Protein 2NOJ (pdb70)

GO terms:
  GO:0005576 extracellular region (C, IDA)
  GO:0042113 B cell activation (P, IDA)
  GO:0006956 complement activation (P, IDA)
  GO:0048018 receptor ligand activity (F, IDA)
  GO:0005515 protein binding (F, IPI)
  GO:0001934 positive regulation of protein phosphorylation (P, IDA)
  GO:0008009 chemokine activity (F, IDA)
  GO:0031715 C5L2 anaphylatoxin chemotactic receptor binding (F, IDA)
  GO:0045745 positive regulation of G protein-coupled receptor signaling pathway (P, IDA)
  GO:0010828 positive regulation of D-glucose transmembrane transport (P, IDA)
  GO:0010866 regulation of triglyceride biosynthetic process (P, IDA)
  GO:0010884 positive regulation of lipid storage (P, IDA)
  GO:0160257 complement activation, GZMK pathway (P, IDA)
  GO:0030595 leukocyte chemotaxis (P, IDA)
  GO:0005576 extracellular region (C, EXP)
  GO:0009986 cell surface (C, EXP)
  GO:0005102 signaling receptor binding (F, TAS)
  GO:0006955 immune response (P, TAS)
  GO:0007165 signal transduction (P, TAS)
  GO:0007186 G protein-coupled receptor signaling pathway (P, TAS)

InterPro domains:
  IPR000020 Anaphylatoxin/fibulin [PF01821] (693-728)
  IPR000020 Anaphylatoxin/fibulin [PS01177] (693-728)
  IPR000020 Anaphylatoxin/fibulin [PS01178] (693-728)
  IPR000020 Anaphylatoxin/fibulin [SM00104] (693-728)
  IPR000020 Anaphylatoxin/fibulin [cd00017] (678-747)
  IPR001134 Netrin domain [PS50189] (1518-1661)
  IPR001599 Alpha-2-macroglobulin [PF00207] (770-866)
  IPR001599 Alpha-2-macroglobulin [SM01360] (770-866)
  IPR001840 Anaphylatoxin, complement system domain [PR00004] (689-698)
  IPR001840 Anaphylatoxin, complement system domain [PR00004] (706-717)
  IPR001840 Anaphylatoxin, complement system domain [PR00004] (719-730)
  IPR002890 Macroglobulin domain [PF01835] (130-224)
  IPR008930 Terpenoid cyclases/protein prenyltransferase alpha-alpha toroid [SSF48239] (998-1284)
  IPR008993 Tissue inhibitor of metalloproteinases-like, OB-fold [G3DSA:2.40.50.120] (1514-1662)
  IPR008993 Tissue inhibitor of metalloproteinases-like, OB-fold [SSF50242] (1512-1661)
  IPR009048 Alpha-macroglobulin, receptor-binding [PF07677] (1397-1494)
  IPR009048 Alpha-macroglobulin, receptor-binding [SM01361] (1398-1493)
  IPR011625 Alpha-2-macroglobulin, bait region domain [PF07703] (456-605)
  IPR011625 Alpha-2-macroglobulin, bait region domain [SM01359] (456-605)
  IPR011626 Alpha-macroglobulin-like, TED domain [PF07678] (996-1282)

Foldseek 3Di:
DVLQFQADAFQVSRVLNLLSLLLVLLLCVLLVCCVVVPVPCLVVSLVSNVVSLVNNVVQQEPQLAGARHNPADGWLLSLLVVLQSLLSCVVRDDDDLCSNLSSLQCQQVPQQPPQLFGDTPGDHPQLLLRAPCSVPPPNRLQSSLSSLVSLLSCCVSCVPPHDCSVVSNVSNLVVCVVCLVVDLQLQSLLSVLLSNLSPPPSVVVNQVCAVVRQWNQDPDDRLNRLLSLLSNLNSCLSVPCCVSNVRNLVVNVVHPTSNSRSSNRNSVSVSSVSNSD/DVLLVQLVVLLVCCLVQQAPVSLVSNVVSLVVPPPPPDPSSVVSVVSSVVSVVVHDHD/DVLLFQADAFQPSRLLRLQSLLLVLLQCVLVVCCVVVPVVCLVVSLVSNVVSQVRNVQQQEPQLFGARHNPADGWLLSLLVVLLSVLSCVVRDPDDLCSNLSSLQCQQVPQQPPQQWGDTDGDHPQLLQPACCSPPPPVRLQSSLSSLVSLVSCCVVCVPVHDCSVVNNVSNLCVNLVCLVPDDALQSNLSNQLSDDPSVVVVQVCAPVLAWNDDVDDLRRLLSRLSNLQNCVVVVPVPSNVRNLVSNPPPSPTSNNRNSNRNSVRNSVCSSRPD/DVLLVQLVVLLVVCLVQFAPVSLVSNVVSLVPPPDPPDPSSVVSVVSSVVSVPPHDHD/DLPLPPLQFQADAFLPSSVVNLLSLLLSLLLCVLLVCCVSVPVVCLVVSLVSNVVSLVRNVQQQEPQLAGARHNPADGWLLSLLVVLQSVLSCVVRDDDDLCSNVSSLQCQFPPADDQLHDTDHHHPQLLQRAPCVDVNLLQSLLSSLVSLVSSCVSCVVVDPRSPVSLVSSLVSCVVCVVVDDQLLSLLSNLLSVVSVCVSVVCAPVLWNDDDDDVLNRLLSVLSNLNNPVVPVVSNPSNVCVNVVVVDCFDDTSNSRNNNRSSVSVSSCSNRPD/DVLLVQLVVLLVVCLVQQAPVSLVSNVVSLVPPPPPPPVSSVVSVVSSVVSVVPHDHD/DLPQPVQLFQADAFLPSRVLRLLSLLLVLLLCVLVVCCVVPPVVCLVVSLVSNVVSQVNNVVQQEPQLAGARHNVAPGWLLSLLVCLQSLLSCVVRDPDDLCSNLSSLQSQVVPQQDQQLFGDTPHDHPQLLQSAPCVDPPPNRLVSLLSSLVSLVSCCVPCVVPRDCSVVSLCSSLVNNQVCLVPDDALLSNLSNLLSLPVRCDDVNVVCNVVCCPVQRDDPDDPLRSLLSLLSNLNNCLNPHPVNVVSLVVNVVVPDSFDDRSNSRSSSRNSVRNSSNSVSD/DVLLVVLVVLLVVCVVQQAPVSLVSNVVSLVPPPPPPDVSSVVSVVSSVVSVVPHDHD

Radius of gyration: 40.77 Å; Cα contacts (8 Å, |Δi|>4): 2241; chains: 8; bounding box: 84×132×70 Å

Nearest PDB structures (foldseek):
  2noj-assembly1_B  TM=1.011E+00  e=9.515E-08  Staphylococcus aureus subsp. aureus Mu50
  2gom-assembly1_B  TM=9.311E-01  e=4.991E-04  Staphylococcus aureus subsp. aureus Mu50
  3d5r-assembly2_D  TM=9.246E-01  e=8.230E-04  Staphylococcus aureus subsp. aureus str. Newman
  3d5s-assembly2_D  TM=9.269E-01  e=1.125E-03  Staphylococcus aureus subsp. aureus str. Newman
  2gox-assembly2_D  TM=9.244E-01  e=1.538E-03  Staphylococcus aureus subsp. aureus Mu50

Organism: Homo sapiens (NCBI:txid9606)

Solvent-accessible surface area: 55861 Å² total; per-residue (Å²): 93,142,22,56,65,59,1,66,45,18,0,1,96,0,0,40,9,1,0,15,0,0,0,7,1,14,58,14,11,50,30,144,31,6,84,94,41,10,63,125,86,13,61,41,2,4,53,41,1,42,100,0,22,83,44,0,57,70,38,70,19,140,55,14,0,1,1,3,105,79,194,76,54,39,1,1,7,0,0,0,0,1,0,11,0,0,8,24,0,2,15,0,13,42,4,40,1,94,4,1,9,19,1,0,39,14,0,14,152,104,32,31,87,141,77,1,4,1,65,48,107,10,66,6,94,42,58,27,0,14,6,1,20,116,37,77,77,49,48,66,14,4,18,0,0,6,0,10,18,0,0,54,46,0,31,66,5,0,62,89,72,13,143,52,7,73,45,5,55,87,46,0,21,71,37,2,90,81,53,18,92,112,6,115,34,7,18,3,8,0,0,6,16,29,3,40,35,55,121,81,90,45,112,64,58,25,56,96,28,21,60,93,47,41,7,8,38,34,108,55,60,61,45,61,12,23,3,0,0,0,1,0,0,0,5,21,13,84,62,95,44,32,49,38,1,68,13,10,10,54,50,6,100,84,115,105,192,27,35,7,2,14,18,2,3,18,51,29,0,16,0,70,60,85,61,42,69,127,81,75,23,88,77,0,72,66,1,9,62,39,0,99,85,70,101,35,18,72,25,0,50,133,0,3,84,8,1,7,32,5,38,138,45,164,26,159,80,19,58,100,10,31,149,52,0,78,69,9,19,68,182,49,71,12,82,86,142,14,61,54,65,0,66,52,24,0,2,39,0,0,52,8,0,0,6,0,0,1,6,0,32,40,14,11,55,24,138,37,8,88,101,63,15,72,134,26,11,64,40,0,3,49,35,0,112,87,0,19,79,48,0,61,68,34,83,20,137,57,15,0,1,1,2,107,87,108,86,57,34,3,0,4,0,0,0,0,0,0,7,0,1,8,19,0,2,18,0,8,32,7,38,14,53,6,2,12,18,1,0,38,23,0,15,80,103,31,34,15,149,82,1,10,0,86,48,95,10,73,7,95,69,80,48,0,14,8,1,20,42,28,104,55,38,52,82,13,2,20,0,0,11,0,11,11,0,0,58,49,0,30,86,24,0,52,101,73,12,136,41,4,76,44,5,56,88,46,0,26,80,41,7,122,78,50,24,88,117,34,97,44,8,6,0,7,0,6,5,24,50,42,106,56,114,23,36,65,43,20,96,83,47,12,64,103,38,34,9,3,47,46,140,64,95,33,67,22,39,4,0,0,0,5,0,0,2,8,7,37,130,60,183,40,78,87,22,10,89,43,3,40,60,110,18,64,180,132,51,92,176,23,30,10,3,9,15,4,0,23,51,37,0,26,0,76,14,75,49,96,78,170,135,76,104,26,94,85,0,114,62,18,8,54,48,0,105,66,73,115,35,18,69,20,0,29,141,0,1,84,11,0,6,49,5,72,141,51,164,22,162,80,18,56,107,16,29,148,51,0,54,66,15,20,66,182,53,80,12,76,19,97,207,11,84,78,2,57,54,76,2,62,51,23,0,2,89,0,0,49,9,0,0,14,0,0,3,2,0,23,30,0,7,37,20,138,46,12,92,62,43,30,72,88,43,10,47,42,2,4,88,36,0,91,80,0,24,77,51,0,56,69,39,83,18,134,51,9,0,0,0,4,103,84,105,74,55,36,0,0,6,0,0,0,0,2,0,1,0,0,6,21,0,0,19,1,10,37,3,40,4,116,0,2,6,6,1,0,111,18,0,16,85,111,44,36,52,138,122,17,43,31,101,11,79,5,94,46,53,20,0,14,25,9,28,140,113,74,122,79,14,7,6,4,0,1,0,11,6,0,1,66,54,0,28,85,8,0,46,94,61,8,65,38,12,24,24,8,47,41,47,4,16,98,52,8,59,77,56,13,75,73,11,157,42,10,23,4,4,3,0,5,38,58,44,84,126,49,48,65,45,25,74,79,44,25,66,116,26,32,17,49,50,116,66,75,72,46,36,33,32,2,2,14,6,1,2,6,5,39,29,49,118,38,38,87,86,3,82,66,8,44,60,41,36,100,82,55,89,84,31,6,30,65,178,19,4,9,3,2,3,1,0,18,15,7,1,22,0,77,7,103,73,67,40,131,124,70,89,13,88,65,0,61,62,21,5,60,48,0,93,77,67,112,31,16,78,26,0,46,56,0,0,80,18,1,3,37,3,48,135,32,141,20,159,64,22,105,99,14,29,155,40,0,56,67,9,15,62,176,53,72,14,87,49,104,76,6,69,86,0,64,57,79,1,68,45,20,0,1,84,0,0,56,7,0,0,13,0,0,0,1,0,18,21,1,8,49,17,139,45,10,81,79,37,15,63,148,101,13,46,35,0,9,88,32,0,33,67,0,28,82,57,0,48,83,26,80,16,136,54,14,0,0,1,3,116,97,102,74,54,40,3,0,5,0,0,0,0,1,0,0,0,1,9,15,0,4,28,2,13,38,5,38,7,114,6,2,17,20,0,0,35,27,0,16,129,106,32,33,26,109,74,0,5,3,99,49,100,8,78,5,97,48,54,30,0,15,7,1,21,118,26,74,52,26,43,78,16,2,13,1,1,5,0,9,10,0,1,55,41,1,27,78,24,0,59,114,53,9,143,56,10,71,49,7,24,68,39,3,15,80,52,10,31,86,43,14,110,120,33,70,13,14,12,0,8,0,2,5,2,22,18,84,74,84,47,40,53,55,95,38,34,67,24,22,96,89,48,18,63,124,43,9,36,40,116,62,58,71,52,60,29,27,1,0,13,6,0,0,4,8,8,12,17,58,95,58,120,73,6,91,87,10,37,52,38,17,83,87,62,82,54,40,8,30,62,178,19,8,8,2,4,2,0,0,3,11,16,3,18,0,75,10,99,74,57,86,125,74,105,10,96,63,0,68,62,23,10,60,46,0,46,72,67,108,34,18,68,25,3,34,145,0,2,88,17,0,4,49,2,61,127,45,154,17,171,60,16,57,109,15,26,155,68,1,74,61,16,6,59,178,58,85,14,77

Structure (mmCIF, N/CA/C/O backbone):
data_2NOJ
#
_entry.id   2NOJ
#
_cell.length_a   67.894
_cell.length_b   91.025
_cell.length_c   122.595
_cell.angle_alpha   90.00
_cell.angle_beta   89.93
_cell.angle_gamma   90.00
#
_symmetry.space_group_name_H-M   'P 1 21 1'
#
loop_
_entity.id
_entity.type
_entity.pdbx_description
1 polymer 'Complement C3'
2 polymer 'Efb homologous protein'
3 water water
#
loop_
_atom_site.group_PDB
_atom_site.id
_atom_site.type_symbol
_atom_site.label_atom_id
_atom_site.label_alt_id
_atom_site.label_comp_id
_atom_site.label_asym_id
_atom_site.label_entity_id
_atom_site.label_seq_id
_atom_site.pdbx_PDB_ins_code
_atom_site.Cartn_x
_atom_site.Cartn_y
_atom_site.Cartn_z
_atom_site.occupancy
_atom_site.B_iso_or_equiv
_atom_site.auth_seq_id
_atom_site.auth_comp_id
_atom_site.auth_asym_id
_atom_site.auth_atom_id
_atom_site.pdbx_PDB_model_num
ATOM 1 N N . LYS A 1 11 ? 16.993 11.122 54.767 1.00 59.53 1001 LYS A N 1
ATOM 2 C CA . LYS A 1 11 ? 17.171 11.605 56.167 1.00 60.06 1001 LYS A CA 1
ATOM 3 C C . LYS A 1 11 ? 17.029 10.433 57.139 1.00 59.90 1001 LYS A C 1
ATOM 4 O O . LYS A 1 11 ? 17.064 10.590 58.361 1.00 60.99 1001 LYS A O 1
ATOM 6 N N . HIS A 1 12 ? 16.862 9.250 56.577 1.00 59.51 1002 HIS A N 1
ATOM 7 C CA . HIS A 1 12 ? 16.721 8.043 57.368 1.00 58.53 1002 HIS A CA 1
ATOM 8 C C . HIS A 1 12 ? 17.965 7.199 57.151 1.00 56.20 1002 HIS A C 1
ATOM 9 O O . HIS A 1 12 ? 18.234 6.283 57.926 1.00 57.28 1002 HIS A O 1
ATOM 16 N N . LEU A 1 13 ? 18.721 7.527 56.098 1.00 54.48 1003 LEU A N 1
ATOM 17 C CA . LEU A 1 13 ? 19.937 6.804 55.729 1.00 51.92 1003 LEU A CA 1
ATOM 18 C C . LEU A 1 13 ? 21.160 7.053 56.620 1.00 50.66 1003 LEU A C 1
ATOM 19 O O . LEU A 1 13 ? 22.225 6.476 56.407 1.00 49.58 1003 LEU A O 1
ATOM 24 N N . ILE A 1 14 ? 20.995 7.913 57.618 1.00 50.47 1004 ILE A N 1
ATOM 25 C CA . ILE A 1 14 ? 22.054 8.227 58.575 1.00 48.25 1004 ILE A CA 1
ATOM 26 C C . ILE A 1 14 ? 21.854 7.315 59.788 1.00 47.66 1004 ILE A C 1
ATOM 27 O O . ILE A 1 14 ? 21.144 7.659 60.739 1.00 47.82 1004 ILE A O 1
ATOM 32 N N . VAL A 1 15 ? 22.481 6.145 59.730 1.00 46.34 1005 VAL A N 1
ATOM 33 C CA . VAL A 1 15 ? 22.392 5.142 60.780 1.00 44.35 1005 VAL A CA 1
ATOM 34 C C . VAL A 1 15 ? 23.740 5.001 61.450 1.00 42.29 1005 VAL A C 1
ATOM 35 O O . VAL A 1 15 ? 24.763 4.959 60.778 1.00 42.69 1005 VAL A O 1
ATOM 39 N N . THR A 1 16 ? 23.735 4.927 62.778 1.00 41.45 1006 THR A N 1
ATOM 40 C CA . THR A 1 16 ? 24.964 4.778 63.558 1.00 39.47 1006 THR A CA 1
ATOM 41 C C . THR A 1 16 ? 25.442 3.315 63.549 1.00 37.93 1006 THR A C 1
ATOM 42 O O . THR A 1 16 ? 24.824 2.437 64.170 1.00 37.95 1006 THR A O 1
ATOM 44 N N . PRO A 1 17 ? 26.564 3.048 62.857 1.00 36.69 1007 PRO A N 1
ATOM 45 C CA . PRO A 1 17 ? 27.200 1.738 62.702 1.00 35.43 1007 PRO A CA 1
ATOM 46 C C . PRO A 1 17 ? 27.612 1.069 64.002 1.00 34.90 1007 PRO A C 1
ATOM 47 O O . PRO A 1 17 ? 28.096 1.719 64.925 1.00 37.10 1007 PRO A O 1
ATOM 51 N N . SER A 1 18 ? 27.424 -0.241 64.060 1.00 34.58 1008 SER A N 1
ATOM 52 C CA . SER A 1 18 ? 27.790 -1.008 65.241 1.00 34.67 1008 SER A CA 1
ATOM 53 C C . SER A 1 18 ? 27.668 -2.501 64.936 1.00 33.19 1008 SER A C 1
ATOM 54 O O . SER A 1 18 ? 27.204 -2.881 63.859 1.00 34.97 1008 SER A O 1
ATOM 57 N N . GLY A 1 19 ? 28.078 -3.343 65.879 1.00 31.71 1009 GLY A N 1
ATOM 58 C CA . GLY A 1 19 ? 27.979 -4.771 65.668 1.00 28.68 1009 GLY A CA 1
ATOM 59 C C . GLY A 1 19 ? 29.257 -5.374 65.142 1.00 29.12 1009 GLY A C 1
ATOM 60 O O . GLY A 1 19 ? 30.308 -4.733 65.126 1.00 29.23 1009 GLY A O 1
ATOM 61 N N . ALA A 1 20 ? 29.178 -6.618 64.700 1.00 29.88 1010 ALA A N 1
ATOM 62 C CA . ALA A 1 20 ? 30.363 -7.292 64.193 1.00 29.93 1010 ALA A CA 1
ATOM 63 C C . ALA A 1 20 ? 30.673 -6.926 62.736 1.00 29.08 1010 ALA A C 1
ATOM 64 O O . ALA A 1 20 ? 30.029 -6.056 62.155 1.00 29.08 1010 ALA A O 1
ATOM 66 N N . GLY A 1 21 ? 31.669 -7.603 62.170 1.00 29.95 1011 GLY A N 1
ATOM 67 C CA . GLY A 1 21 ? 32.107 -7.365 60.799 1.00 28.97 1011 GLY A CA 1
ATOM 68 C C . GLY A 1 21 ? 31.055 -7.103 59.744 1.00 28.18 1011 GLY A C 1
ATOM 69 O O . GLY A 1 21 ? 31.225 -6.208 58.934 1.00 28.15 1011 GLY A O 1
ATOM 70 N N . GLU A 1 22 ? 29.978 -7.879 59.741 1.00 30.12 1012 GLU A N 1
ATOM 71 C CA . GLU A 1 22 ? 28.899 -7.692 58.767 1.00 31.71 1012 GLU A CA 1
ATOM 72 C C . GLU A 1 22 ? 27.917 -6.629 59.237 1.00 28.99 1012 GLU A C 1
ATOM 73 O O . GLU A 1 22 ? 27.689 -5.631 58.558 1.00 25.66 1012 GLU A O 1
ATOM 79 N N . GLN A 1 23 ? 27.348 -6.847 60.416 1.00 28.52 1013 GLN A N 1
ATOM 80 C CA . GLN A 1 23 ? 26.362 -5.917 60.959 1.00 32.33 1013 GLN A CA 1
ATOM 81 C C . GLN A 1 23 ? 26.807 -4.468 61.071 1.00 31.98 1013 GLN A C 1
ATOM 82 O O . GLN A 1 23 ? 25.965 -3.579 61.157 1.00 32.71 1013 GLN A O 1
ATOM 88 N N . ASN A 1 24 ? 28.116 -4.232 61.059 1.00 28.89 1014 ASN A N 1
ATOM 89 C CA . ASN A 1 24 ? 28.661 -2.884 61.153 1.00 27.11 1014 ASN A CA 1
ATOM 90 C C . ASN A 1 24 ? 28.556 -2.244 59.772 1.00 26.83 1014 ASN A C 1
ATOM 91 O O . ASN A 1 24 ? 28.340 -1.033 59.650 1.00 25.93 1014 ASN A O 1
ATOM 96 N N . MET A 1 25 ? 28.702 -3.063 58.733 1.00 25.20 1015 MET A N 1
ATOM 97 C CA . MET A 1 25 ? 28.614 -2.565 57.366 1.00 24.40 1015 MET A CA 1
ATOM 98 C C . MET A 1 25 ? 27.165 -2.267 56.988 1.00 27.04 1015 MET A C 1
ATOM 99 O O . MET A 1 25 ? 26.893 -1.347 56.220 1.00 27.43 1015 MET A O 1
ATOM 104 N N . ILE A 1 26 ? 26.224 -3.027 57.546 1.00 30.11 1016 ILE A N 1
ATOM 105 C CA . ILE A 1 26 ? 24.812 -2.798 57.247 1.00 31.96 1016 ILE A CA 1
ATOM 106 C C . ILE A 1 26 ? 24.386 -1.398 57.690 1.00 33.76 1016 ILE A C 1
ATOM 107 O O . ILE A 1 26 ? 23.538 -0.760 57.056 1.00 34.88 1016 ILE A O 1
ATOM 112 N N . GLY A 1 27 ? 24.962 -0.921 58.787 1.00 33.38 1017 GLY A N 1
ATOM 113 C CA . GLY A 1 27 ? 24.596 0.394 59.274 1.00 35.27 1017 GLY A CA 1
ATOM 114 C C . GLY A 1 27 ? 25.479 1.481 58.695 1.00 35.39 1017 GLY A C 1
ATOM 115 O O . GLY A 1 27 ? 25.152 2.685 58.734 1.00 35.98 1017 GLY A O 1
ATOM 116 N N . MET A 1 28 ? 26.611 1.051 58.156 1.00 32.38 1018 MET A N 1
ATOM 117 C CA . MET A 1 28 ? 27.556 1.971 57.575 1.00 30.10 1018 MET A CA 1
ATOM 118 C C . MET A 1 28 ? 27.169 2.335 56.156 1.00 28.78 1018 MET A C 1
ATOM 119 O O . MET A 1 28 ? 27.278 3.499 55.753 1.00 27.27 1018 MET A O 1
ATOM 124 N N . THR A 1 29 ? 26.701 1.330 55.415 1.00 27.99 1019 THR A N 1
ATOM 125 C CA . THR A 1 29 ? 26.302 1.479 54.016 1.00 27.83 1019 THR A CA 1
ATOM 126 C C . THR A 1 29 ? 25.362 2.650 53.737 1.00 27.44 1019 THR A C 1
ATOM 127 O O . THR A 1 29 ? 25.692 3.538 52.958 1.00 26.59 1019 THR A O 1
ATOM 131 N N . PRO A 1 30 ? 24.171 2.664 54.359 1.00 26.58 1020 PRO A N 1
ATOM 132 C CA . PRO A 1 30 ? 23.266 3.784 54.094 1.00 28.75 1020 PRO A CA 1
ATOM 133 C C . PRO A 1 30 ? 23.926 5.125 54.330 1.00 28.56 1020 PRO A C 1
ATOM 134 O O . PRO A 1 30 ? 23.851 6.020 53.491 1.00 29.03 1020 PRO A O 1
ATOM 138 N N . THR A 1 31 ? 24.597 5.244 55.467 1.00 29.22 1021 THR A N 1
ATOM 139 C CA . THR A 1 31 ? 25.252 6.482 55.842 1.00 30.55 1021 THR A CA 1
ATOM 140 C C . THR A 1 31 ? 26.287 6.952 54.828 1.00 32.28 1021 THR A C 1
ATOM 141 O O . THR A 1 31 ? 26.386 8.150 54.551 1.00 32.95 1021 THR A O 1
ATOM 145 N N . VAL A 1 32 ? 27.053 6.015 54.272 1.00 31.72 1022 VAL A N 1
ATOM 146 C CA . VAL A 1 32 ? 28.073 6.350 53.280 1.00 32.53 1022 VAL A CA 1
ATOM 147 C C . VAL A 1 32 ? 27.488 6.807 51.923 1.00 35.70 1022 VAL A C 1
ATOM 148 O O . VAL A 1 32 ? 27.970 7.786 51.313 1.00 35.77 1022 VAL A O 1
ATOM 152 N N . ILE A 1 33 ? 26.463 6.100 51.446 1.00 35.98 1023 ILE A N 1
ATOM 153 C CA . ILE A 1 33 ? 25.836 6.440 50.165 1.00 36.99 1023 ILE A CA 1
ATOM 154 C C . ILE A 1 33 ? 25.006 7.714 50.280 1.00 35.38 1023 ILE A C 1
ATOM 155 O O . ILE A 1 33 ? 24.999 8.549 49.368 1.00 34.40 1023 ILE A O 1
ATOM 160 N N . ALA A 1 34 ? 24.335 7.868 51.417 1.00 33.59 1024 ALA A N 1
ATOM 161 C CA . ALA A 1 34 ? 23.559 9.071 51.674 1.00 33.29 1024 ALA A CA 1
ATOM 162 C C . ALA A 1 34 ? 24.496 10.250 51.349 1.00 33.34 1024 ALA A C 1
ATOM 163 O O . ALA A 1 34 ? 24.291 10.989 50.373 1.00 31.70 1024 ALA A O 1
ATOM 165 N N . VAL A 1 35 ? 25.544 10.395 52.158 1.00 32.34 1025 VAL A N 1
ATOM 166 C CA . VAL A 1 35 ? 26.535 11.457 51.953 1.00 32.14 1025 VAL A CA 1
ATOM 167 C C . VAL A 1 35 ? 27.060 11.463 50.497 1.00 32.49 1025 VAL A C 1
ATOM 168 O O . VAL A 1 35 ? 27.209 12.521 49.871 1.00 32.29 1025 VAL A O 1
ATOM 172 N N . HIS A 1 36 ? 27.339 10.287 49.958 1.00 32.52 1026 HIS A N 1
ATOM 173 C CA . HIS A 1 36 ? 27.833 10.198 48.588 1.00 36.43 1026 HIS A CA 1
ATOM 174 C C . HIS A 1 36 ? 26.932 10.970 47.618 1.00 38.30 1026 HIS A C 1
ATOM 175 O O . HIS A 1 36 ? 27.382 11.854 46.882 1.00 36.18 1026 HIS A O 1
ATOM 182 N N . TYR A 1 37 ? 25.659 10.591 47.616 1.00 40.29 1027 TYR A N 1
ATOM 183 C CA . TYR A 1 37 ? 24.637 11.203 46.777 1.00 44.18 1027 TYR A CA 1
ATOM 184 C C . TYR A 1 37 ? 24.647 12.734 46.964 1.00 44.17 1027 TYR A C 1
ATOM 185 O O . TYR A 1 37 ? 24.883 13.486 46.014 1.00 43.40 1027 TYR A O 1
ATOM 194 N N . LEU A 1 38 ? 24.400 13.176 48.198 1.00 44.05 1028 LEU A N 1
ATOM 195 C CA . LEU A 1 38 ? 24.366 14.598 48.562 1.00 44.84 1028 LEU A CA 1
ATOM 196 C C . LEU A 1 38 ? 25.598 15.386 48.097 1.00 45.14 1028 LEU A C 1
ATOM 197 O O . LEU A 1 38 ? 25.545 16.602 47.896 1.00 42.93 1028 LEU A O 1
ATOM 202 N N . ASP A 1 39 ? 26.709 14.680 47.941 1.00 45.98 1029 ASP A N 1
ATOM 203 C CA . ASP A 1 39 ? 27.949 15.283 47.479 1.00 47.62 1029 ASP A CA 1
ATOM 204 C C . ASP A 1 39 ? 27.897 15.495 45.964 1.00 51.64 1029 ASP A C 1
ATOM 205 O O . ASP A 1 39 ? 28.191 16.590 45.476 1.00 51.99 1029 ASP A O 1
ATOM 210 N N . GLU A 1 40 ? 27.530 14.443 45.228 1.00 53.86 1030 GLU A N 1
ATOM 211 C CA . GLU A 1 40 ? 27.448 14.510 43.767 1.00 56.50 1030 GLU A CA 1
ATOM 212 C C . GLU A 1 40 ? 26.314 15.387 43.262 1.00 58.98 1030 GLU A C 1
ATOM 213 O O . GLU A 1 40 ? 26.501 16.170 42.333 1.00 59.88 1030 GLU A O 1
ATOM 219 N N . THR A 1 41 ? 25.139 15.247 43.863 1.00 58.71 1031 THR A N 1
ATOM 220 C CA . THR A 1 41 ? 24.001 16.041 43.452 1.00 60.36 1031 THR A CA 1
ATOM 221 C C . THR A 1 41 ? 24.010 17.372 44.190 1.00 61.08 1031 THR A C 1
ATOM 222 O O . THR A 1 41 ? 23.155 18.223 43.965 1.00 62.06 1031 THR A O 1
ATOM 226 N N . GLU A 1 42 ? 24.982 17.542 45.079 1.00 61.21 1032 GLU A N 1
ATOM 227 C CA . GLU A 1 42 ? 25.130 18.781 45.848 1.00 61.47 1032 GLU A CA 1
ATOM 228 C C . GLU A 1 42 ? 23.797 19.291 46.386 1.00 60.04 1032 GLU A C 1
ATOM 229 O O . GLU A 1 42 ? 23.364 20.381 46.031 1.00 59.14 1032 GLU A O 1
ATOM 235 N N . GLN A 1 43 ? 23.152 18.508 47.243 1.00 59.47 1033 GLN A N 1
ATOM 236 C CA . GLN A 1 43 ? 21.867 18.908 47.808 1.00 58.02 1033 GLN A CA 1
ATOM 237 C C . GLN A 1 43 ? 21.933 19.179 49.305 1.00 55.15 1033 GLN A C 1
ATOM 238 O O . GLN A 1 43 ? 20.909 19.423 49.932 1.00 55.78 1033 GLN A O 1
ATOM 240 N N . TRP A 1 44 ? 23.135 19.138 49.873 1.00 52.44 1034 TRP A N 1
ATOM 241 C CA . TRP A 1 44 ? 23.320 19.373 51.299 1.00 50.35 1034 TRP A CA 1
ATOM 242 C C . TRP A 1 44 ? 22.565 20.586 51.801 1.00 53.21 1034 TRP A C 1
ATOM 243 O O . TRP A 1 44 ? 22.099 20.615 52.940 1.00 52.99 1034 TRP A O 1
ATOM 254 N N . GLU A 1 45 ? 22.454 21.599 50.957 1.00 55.73 1035 GLU A N 1
ATOM 255 C CA . GLU A 1 45 ? 21.718 22.794 51.330 1.00 58.50 1035 GLU A CA 1
ATOM 256 C C . GLU A 1 45 ? 20.246 22.407 51.540 1.00 61.33 1035 GLU A C 1
ATOM 257 O O . GLU A 1 45 ? 19.592 22.888 52.456 1.00 61.18 1035 GLU A O 1
ATOM 259 N N . LYS A 1 46 ? 19.737 21.517 50.696 1.00 63.62 1036 LYS A N 1
ATOM 260 C CA . LYS A 1 46 ? 18.351 21.086 50.799 1.00 66.66 1036 LYS A CA 1
ATOM 261 C C . LYS A 1 46 ? 18.156 19.954 51.805 1.00 67.49 1036 LYS A C 1
ATOM 262 O O . LYS A 1 46 ? 17.056 19.770 52.340 1.00 69.02 1036 LYS A O 1
ATOM 264 N N . PHE A 1 47 ? 19.208 19.188 52.070 1.00 65.88 1037 PHE A N 1
ATOM 265 C CA . PHE A 1 47 ? 19.089 18.089 53.033 1.00 65.37 1037 PHE A CA 1
ATOM 266 C C . PHE A 1 47 ? 19.200 18.584 54.452 1.00 64.12 1037 PHE A C 1
ATOM 267 O O . PHE A 1 47 ? 18.421 18.229 55.333 1.00 63.32 1037 PHE A O 1
ATOM 275 N N . GLY A 1 48 ? 20.205 19.417 54.621 1.00 62.70 1038 GLY A N 1
ATOM 276 C CA . GLY A 1 48 ? 20.513 20.003 55.898 1.00 61.96 1038 GLY A CA 1
ATOM 277 C C . GLY A 1 48 ? 21.979 20.312 55.727 1.00 59.98 1038 GLY A C 1
ATOM 278 O O . GLY A 1 48 ? 22.766 19.348 55.523 1.00 60.84 1038 GLY A O 1
ATOM 279 N N . LEU A 1 49 ? 22.384 21.582 55.846 1.00 57.35 1039 LEU A N 1
ATOM 280 C CA . LEU A 1 49 ? 23.768 21.893 55.567 1.00 54.90 1039 LEU A CA 1
ATOM 281 C C . LEU A 1 49 ? 24.662 21.572 56.753 1.00 53.00 1039 LEU A C 1
ATOM 282 O O . LEU A 1 49 ? 25.860 21.353 56.593 1.00 51.18 1039 LEU A O 1
ATOM 287 N N . GLU A 1 50 ? 24.080 21.508 57.945 1.00 52.36 1040 GLU A N 1
ATOM 288 C CA . GLU A 1 50 ? 24.865 21.223 59.148 1.00 51.64 1040 GLU A CA 1
ATOM 289 C C . GLU A 1 50 ? 24.976 19.735 59.509 1.00 49.66 1040 GLU A C 1
ATOM 290 O O . GLU A 1 50 ? 25.696 19.347 60.439 1.00 49.97 1040 GLU A O 1
ATOM 296 N N . LYS A 1 51 ? 24.267 18.901 58.769 1.00 47.75 1041 LYS A N 1
ATOM 297 C CA . LYS A 1 51 ? 24.270 17.492 59.066 1.00 46.40 1041 LYS A CA 1
ATOM 298 C C . LYS A 1 51 ? 25.502 16.743 58.578 1.00 43.76 1041 LYS A C 1
ATOM 299 O O . LYS A 1 51 ? 26.009 15.862 59.278 1.00 44.53 1041 LYS A O 1
ATOM 305 N N . ARG A 1 52 ? 25.994 17.113 57.400 1.00 40.09 1042 ARG A N 1
ATOM 306 C CA . ARG A 1 52 ? 27.161 16.481 56.796 1.00 36.34 1042 ARG A CA 1
ATOM 307 C C . ARG A 1 52 ? 28.302 16.127 57.749 1.00 36.90 1042 ARG A C 1
ATOM 308 O O . ARG A 1 52 ? 28.946 15.084 57.588 1.00 37.90 1042 ARG A O 1
ATOM 316 N N . GLN A 1 53 ? 28.592 16.971 58.730 1.00 35.17 1043 GLN A N 1
ATOM 317 C CA . GLN A 1 53 ? 29.679 16.614 59.625 1.00 34.77 1043 GLN A CA 1
ATOM 318 C C . GLN A 1 53 ? 29.308 15.404 60.499 1.00 34.49 1043 GLN A C 1
ATOM 319 O O . GLN A 1 53 ? 30.036 14.416 60.552 1.00 34.43 1043 GLN A O 1
ATOM 325 N N . GLY A 1 54 ? 28.177 15.488 61.190 1.00 34.66 1044 GLY A N 1
ATOM 326 C CA . GLY A 1 54 ? 27.768 14.394 62.043 1.00 33.23 1044 GLY A CA 1
ATOM 327 C C . GLY A 1 54 ? 27.703 13.101 61.266 1.00 33.27 1044 GLY A C 1
ATOM 328 O O . GLY A 1 54 ? 27.862 12.014 61.821 1.00 34.35 1044 GLY A O 1
ATOM 329 N N . ALA A 1 55 ? 27.462 13.222 59.970 1.00 31.60 1045 ALA A N 1
ATOM 330 C CA . ALA A 1 55 ? 27.377 12.056 59.117 1.00 30.65 1045 ALA A CA 1
ATOM 331 C C . ALA A 1 55 ? 28.780 11.521 58.925 1.00 28.81 1045 ALA A C 1
ATOM 332 O O . ALA A 1 55 ? 29.027 10.324 59.110 1.00 30.48 1045 ALA A O 1
ATOM 334 N N . LEU A 1 56 ? 29.708 12.401 58.564 1.00 26.50 1046 LEU A N 1
ATOM 335 C CA . LEU A 1 56 ? 31.085 11.967 58.391 1.00 23.61 1046 LEU A CA 1
ATOM 336 C C . LEU A 1 56 ? 31.606 11.316 59.675 1.00 21.84 1046 LEU A C 1
ATOM 337 O O . LEU A 1 56 ? 32.219 10.253 59.643 1.00 21.29 1046 LEU A O 1
ATOM 342 N N . GLU A 1 57 ? 31.349 11.943 60.810 1.00 20.85 1047 GLU A N 1
ATOM 343 C CA . GLU A 1 57 ? 31.826 11.400 62.067 1.00 22.22 1047 GLU A CA 1
ATOM 344 C C . GLU A 1 57 ? 31.389 9.949 62.220 1.00 25.29 1047 GLU A C 1
ATOM 345 O O . GLU A 1 57 ? 32.196 9.086 62.645 1.00 26.78 1047 GLU A O 1
ATOM 347 N N . LEU A 1 58 ? 30.121 9.688 61.876 1.00 24.23 1048 LEU A N 1
ATOM 348 C CA . LEU A 1 58 ? 29.534 8.357 61.981 1.00 25.12 1048 LEU A CA 1
ATOM 349 C C . LEU A 1 58 ? 30.215 7.394 61.021 1.00 24.76 1048 LEU A C 1
ATOM 350 O O . LEU A 1 58 ? 30.458 6.214 61.337 1.00 25.38 1048 LEU A O 1
ATOM 355 N N . ILE A 1 59 ? 30.520 7.908 59.839 1.00 23.67 1049 ILE A N 1
ATOM 356 C CA . ILE A 1 59 ? 31.191 7.131 58.821 1.00 20.57 1049 ILE A CA 1
ATOM 357 C C . ILE A 1 59 ? 32.599 6.809 59.321 1.00 18.52 1049 ILE A C 1
ATOM 358 O O . ILE A 1 59 ? 33.152 5.748 59.018 1.00 16.96 1049 ILE A O 1
ATOM 363 N N . LYS A 1 60 ? 33.174 7.722 60.100 1.00 19.82 1050 LYS A N 1
ATOM 364 C CA . LYS A 1 60 ? 34.511 7.512 60.641 1.00 22.62 1050 LYS A CA 1
ATOM 365 C C . LYS A 1 60 ? 34.453 6.396 61.688 1.00 23.73 1050 LYS A C 1
ATOM 366 O O . LYS A 1 60 ? 35.327 5.523 61.759 1.00 24.94 1050 LYS A O 1
ATOM 368 N N . LYS A 1 61 ? 33.401 6.426 62.493 1.00 23.98 1051 LYS A N 1
ATOM 369 C CA . LYS A 1 61 ? 33.204 5.419 63.526 1.00 25.81 1051 LYS A CA 1
ATOM 370 C C . LYS A 1 61 ? 33.034 3.998 62.945 1.00 25.46 1051 LYS A C 1
ATOM 371 O O . LYS A 1 61 ? 33.620 3.041 63.467 1.00 27.61 1051 LYS A O 1
ATOM 377 N N . GLY A 1 62 ? 32.241 3.862 61.877 1.00 23.67 1052 GLY A N 1
ATOM 378 C CA . GLY A 1 62 ? 32.013 2.551 61.276 1.00 22.58 1052 GLY A CA 1
ATOM 379 C C . GLY A 1 62 ? 33.264 1.958 60.643 1.00 21.11 1052 GLY A C 1
ATOM 380 O O . GLY A 1 62 ? 33.542 0.742 60.716 1.00 18.72 1052 GLY A O 1
ATOM 381 N N . TYR A 1 63 ? 34.021 2.836 60.000 1.00 18.94 1053 TYR A N 1
ATOM 382 C CA . TYR A 1 63 ? 35.264 2.433 59.367 1.00 20.66 1053 TYR A CA 1
ATOM 383 C C . TYR A 1 63 ? 36.104 1.730 60.416 1.00 19.98 1053 TYR A C 1
ATOM 384 O O . TYR A 1 63 ? 36.434 0.540 60.280 1.00 19.27 1053 TYR A O 1
ATOM 393 N N . THR A 1 64 ? 36.439 2.486 61.464 1.00 20.42 1054 THR A N 1
ATOM 394 C CA . THR A 1 64 ? 37.248 1.984 62.560 1.00 24.50 1054 THR A CA 1
ATOM 395 C C . THR A 1 64 ? 36.653 0.695 63.114 1.00 26.33 1054 THR A C 1
ATOM 396 O O . THR A 1 64 ? 37.322 -0.346 63.191 1.00 28.75 1054 THR A O 1
ATOM 400 N N . GLN A 1 65 ? 35.390 0.767 63.511 1.00 26.54 1055 GLN A N 1
ATOM 401 C CA . GLN A 1 65 ? 34.712 -0.393 64.053 1.00 28.32 1055 GLN A CA 1
ATOM 402 C C . GLN A 1 65 ? 34.838 -1.589 63.119 1.00 28.56 1055 GLN A C 1
ATOM 403 O O . GLN A 1 65 ? 34.584 -2.712 63.523 1.00 28.14 1055 GLN A O 1
ATOM 409 N N . GLN A 1 66 ? 35.196 -1.340 61.861 1.00 27.36 1056 GLN A N 1
ATOM 410 C CA . GLN A 1 66 ? 35.310 -2.418 60.890 1.00 25.61 1056 GLN A CA 1
ATOM 411 C C . GLN A 1 66 ? 36.726 -2.958 60.848 1.00 25.42 1056 GLN A C 1
ATOM 412 O O . GLN A 1 66 ? 36.927 -4.165 60.705 1.00 23.16 1056 GLN A O 1
ATOM 418 N N . LEU A 1 67 ? 37.699 -2.049 60.958 1.00 25.25 1057 LEU A N 1
ATOM 419 C CA . LEU A 1 67 ? 39.105 -2.424 60.948 1.00 25.32 1057 LEU A CA 1
ATOM 420 C C . LEU A 1 67 ? 39.310 -3.483 62.011 1.00 24.71 1057 LEU A C 1
ATOM 421 O O . LEU A 1 67 ? 40.142 -4.351 61.870 1.00 25.80 1057 LEU A O 1
ATOM 426 N N . ALA A 1 68 ? 38.536 -3.431 63.078 1.00 25.29 1058 ALA A N 1
ATOM 427 C CA . ALA A 1 68 ? 38.684 -4.435 64.124 1.00 26.23 1058 ALA A CA 1
ATOM 428 C C . ALA A 1 68 ? 38.360 -5.844 63.631 1.00 26.08 1058 ALA A C 1
ATOM 429 O O . ALA A 1 68 ? 38.769 -6.814 64.245 1.00 29.91 1058 ALA A O 1
ATOM 431 N N . PHE A 1 69 ? 37.606 -5.977 62.545 1.00 25.05 1059 PHE A N 1
ATOM 432 C CA . PHE A 1 69 ? 37.266 -7.299 62.019 1.00 23.48 1059 PHE A CA 1
ATOM 433 C C . PHE A 1 69 ? 38.074 -7.534 60.779 1.00 23.07 1059 PHE A C 1
ATOM 434 O O . PHE A 1 69 ? 37.596 -8.051 59.777 1.00 22.42 1059 PHE A O 1
ATOM 442 N N . ARG A 1 70 ? 39.330 -7.141 60.856 1.00 23.98 1060 ARG A N 1
ATOM 443 C CA . ARG A 1 70 ? 40.223 -7.342 59.728 1.00 26.96 1060 ARG A CA 1
ATOM 444 C C . ARG A 1 70 ? 41.200 -8.452 60.092 1.00 27.03 1060 ARG A C 1
ATOM 445 O O . ARG A 1 70 ? 42.014 -8.281 60.980 1.00 25.84 1060 ARG A O 1
ATOM 453 N N . GLN A 1 71 ? 41.097 -9.589 59.411 1.00 28.53 1061 GLN A N 1
ATOM 454 C CA . GLN A 1 71 ? 41.968 -10.742 59.669 1.00 32.82 1061 GLN A CA 1
ATOM 455 C C . GLN A 1 71 ? 43.417 -10.551 59.178 1.00 35.58 1061 GLN A C 1
ATOM 456 O O . GLN A 1 71 ? 43.677 -9.767 58.272 1.00 35.96 1061 GLN A O 1
ATOM 462 N N . PRO A 1 72 ? 44.383 -11.265 59.778 1.00 36.94 1062 PRO A N 1
ATOM 463 C CA . PRO A 1 72 ? 45.784 -11.123 59.351 1.00 37.87 1062 PRO A CA 1
ATOM 464 C C . PRO A 1 72 ? 46.025 -11.145 57.846 1.00 38.03 1062 PRO A C 1
ATOM 465 O O . PRO A 1 72 ? 46.944 -10.481 57.370 1.00 39.56 1062 PRO A O 1
ATOM 469 N N . SER A 1 73 ? 45.186 -11.873 57.101 1.00 37.61 1063 SER A N 1
ATOM 470 C CA . SER A 1 73 ? 45.336 -12.002 55.643 1.00 38.54 1063 SER A CA 1
ATOM 471 C C . SER A 1 73 ? 44.704 -10.874 54.854 1.00 37.85 1063 SER A C 1
ATOM 472 O O . SER A 1 73 ? 44.651 -10.914 53.620 1.00 36.71 1063 SER A O 1
ATOM 475 N N . SER A 1 74 ? 44.223 -9.867 55.574 1.00 37.60 1064 SER A N 1
ATOM 476 C CA . SER A 1 74 ? 43.578 -8.713 54.959 1.00 35.82 1064 SER A CA 1
ATOM 477 C C . SER A 1 74 ? 42.135 -8.939 54.500 1.00 33.77 1064 SER A C 1
ATOM 478 O O . SER A 1 74 ? 41.570 -8.088 53.835 1.00 34.55 1064 SER A O 1
ATOM 481 N N . ALA A 1 75 ? 41.532 -10.069 54.842 1.00 32.53 1065 ALA A N 1
ATOM 482 C CA . ALA A 1 75 ? 40.145 -10.297 54.444 1.00 30.61 1065 ALA A CA 1
ATOM 483 C C . ALA A 1 75 ? 39.215 -9.944 55.606 1.00 28.84 1065 ALA A C 1
ATOM 484 O O . ALA A 1 75 ? 39.671 -9.607 56.689 1.00 29.93 1065 ALA A O 1
ATOM 486 N N . PHE A 1 76 ? 37.910 -10.028 55.383 1.00 28.59 1066 PHE A N 1
ATOM 487 C CA . PHE A 1 76 ? 36.958 -9.692 56.428 1.00 28.26 1066 PHE A CA 1
ATOM 488 C C . PHE A 1 76 ? 35.987 -10.816 56.667 1.00 29.35 1066 PHE A C 1
ATOM 489 O O . PHE A 1 76 ? 35.925 -11.780 55.883 1.00 31.42 1066 PHE A O 1
ATOM 497 N N . ALA A 1 77 ? 35.240 -10.680 57.763 1.00 28.90 1067 ALA A N 1
ATOM 498 C CA . ALA A 1 77 ? 34.227 -11.640 58.178 1.00 28.89 1067 ALA A CA 1
ATOM 499 C C . ALA A 1 77 ? 33.478 -11.020 59.344 1.00 28.75 1067 ALA A C 1
ATOM 500 O O . ALA A 1 77 ? 33.873 -9.957 59.858 1.00 27.21 1067 ALA A O 1
ATOM 502 N N . ALA A 1 78 ? 32.399 -11.673 59.767 1.00 28.59 1068 ALA A N 1
ATOM 503 C CA . ALA A 1 78 ? 31.620 -11.165 60.89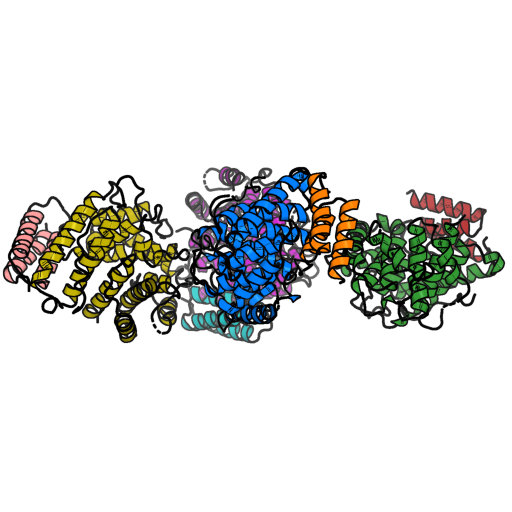9 1.00 27.62 1068 ALA A CA 1
ATOM 504 C C . ALA A 1 78 ? 32.471 -11.187 62.176 1.00 27.16 1068 ALA A C 1
ATOM 505 O O . ALA A 1 78 ? 32.469 -10.245 62.962 1.00 23.69 1068 ALA A O 1
ATOM 507 N N . PHE A 1 79 ? 33.207 -12.274 62.358 1.00 28.25 1069 PHE A N 1
ATOM 508 C CA . PHE A 1 79 ? 34.049 -12.449 63.523 1.00 27.47 1069 PHE A CA 1
ATOM 509 C C . PHE A 1 79 ? 35.488 -12.776 63.139 1.00 31.08 1069 PHE A C 1
ATOM 510 O O . PHE A 1 79 ? 35.733 -13.384 62.096 1.00 31.68 1069 PHE A O 1
ATOM 518 N N . VAL A 1 80 ? 36.440 -12.342 63.969 1.00 34.98 1070 VAL A N 1
ATOM 519 C CA . VAL A 1 80 ? 37.864 -12.575 63.703 1.00 36.51 1070 VAL A CA 1
ATOM 520 C C . VAL A 1 80 ? 38.145 -14.071 63.611 1.00 36.15 1070 VAL A C 1
ATOM 521 O O . VAL A 1 80 ? 39.050 -14.508 62.904 1.00 34.36 1070 VAL A O 1
ATOM 525 N N . LYS A 1 81 ? 37.348 -14.843 64.342 1.00 37.60 1071 LYS A N 1
ATOM 526 C CA . LYS A 1 81 ? 37.473 -16.292 64.362 1.00 38.53 1071 LYS A CA 1
ATOM 527 C C . LYS A 1 81 ? 36.768 -16.934 63.177 1.00 35.29 1071 LYS A C 1
ATOM 528 O O . LYS A 1 81 ? 37.090 -18.059 62.789 1.00 36.21 1071 LYS A O 1
ATOM 534 N N . ARG A 1 82 ? 35.814 -16.224 62.590 1.00 32.96 1072 ARG A N 1
ATOM 535 C CA . ARG A 1 82 ? 35.085 -16.785 61.460 1.00 30.57 1072 ARG A CA 1
ATOM 536 C C . ARG A 1 82 ? 35.939 -16.827 60.206 1.00 29.39 1072 ARG A C 1
ATOM 537 O O . ARG A 1 82 ? 36.855 -16.017 60.031 1.00 28.03 1072 ARG A O 1
ATOM 545 N N . ALA A 1 83 ? 35.642 -17.806 59.354 1.00 29.03 1073 ALA A N 1
ATOM 546 C CA . ALA A 1 83 ? 36.346 -17.995 58.095 1.00 27.59 1073 ALA A CA 1
ATOM 547 C C . ALA A 1 83 ? 36.066 -16.770 57.243 1.00 27.94 1073 ALA A C 1
ATOM 548 O O . ALA A 1 83 ? 34.923 -16.313 57.164 1.00 27.90 1073 ALA A O 1
ATOM 550 N N . PRO A 1 84 ? 37.106 -16.225 56.584 1.00 29.94 1074 PRO A N 1
ATOM 551 C CA . PRO A 1 84 ? 36.927 -15.033 55.755 1.00 29.83 1074 PRO A CA 1
ATOM 552 C C . PRO A 1 84 ? 35.890 -15.284 54.693 1.00 30.17 1074 PRO A C 1
ATOM 553 O O . PRO A 1 84 ? 35.682 -16.428 54.300 1.00 27.93 1074 PRO A O 1
ATOM 557 N N . SER A 1 85 ? 35.230 -14.207 54.266 1.00 28.96 1075 SER A N 1
ATOM 558 C CA . SER A 1 85 ? 34.196 -14.255 53.233 1.00 28.32 1075 SER A CA 1
ATOM 559 C C . SER A 1 85 ? 34.583 -13.416 52.017 1.00 28.68 1075 SER A C 1
ATOM 560 O O . SER A 1 85 ? 34.930 -12.233 52.142 1.00 28.14 1075 SER A O 1
ATOM 563 N N . THR A 1 86 ? 34.507 -14.031 50.845 1.00 28.11 1076 THR A N 1
ATOM 564 C CA . THR A 1 86 ? 34.834 -13.366 49.595 1.00 29.35 1076 THR A CA 1
ATOM 565 C C . THR A 1 86 ? 33.902 -12.186 49.289 1.00 29.07 1076 THR A C 1
ATOM 566 O O . THR A 1 86 ? 34.348 -11.126 48.839 1.00 30.29 1076 THR A O 1
ATOM 570 N N . TRP A 1 87 ? 32.609 -12.370 49.533 1.00 27.74 1077 TRP A N 1
ATOM 571 C CA . TRP A 1 87 ? 31.640 -11.321 49.267 1.00 29.12 1077 TRP A CA 1
ATOM 572 C C . TRP A 1 87 ? 31.824 -10.122 50.212 1.00 28.46 1077 TRP A C 1
ATOM 573 O O . TRP A 1 87 ? 31.938 -8.988 49.762 1.00 26.37 1077 TRP A O 1
ATOM 584 N N . LEU A 1 88 ? 31.854 -10.372 51.515 1.00 26.59 1078 LEU A N 1
ATOM 585 C CA . LEU A 1 88 ? 32.037 -9.300 52.476 1.00 26.67 1078 LEU A CA 1
ATOM 586 C C . LEU A 1 88 ? 33.354 -8.543 52.231 1.00 26.42 1078 LEU A C 1
ATOM 587 O O . LEU A 1 88 ? 33.380 -7.304 52.226 1.00 25.18 1078 LEU A O 1
ATOM 592 N N . THR A 1 89 ? 34.440 -9.288 52.028 1.00 25.51 1079 THR A N 1
ATOM 593 C CA . THR A 1 89 ? 35.746 -8.679 51.765 1.00 25.75 1079 THR A CA 1
ATOM 594 C C . THR A 1 89 ? 35.613 -7.750 50.556 1.00 25.16 1079 THR A C 1
ATOM 595 O O . THR A 1 89 ? 36.093 -6.609 50.577 1.00 22.37 1079 THR A O 1
ATOM 599 N N . ALA A 1 90 ? 34.953 -8.259 49.510 1.00 24.90 1080 ALA A N 1
ATOM 600 C CA . ALA A 1 90 ? 34.687 -7.518 48.282 1.00 24.00 1080 ALA A CA 1
ATOM 601 C C . ALA A 1 90 ? 33.755 -6.360 48.611 1.00 23.78 1080 ALA A C 1
ATOM 602 O O . ALA A 1 90 ? 33.913 -5.245 48.086 1.00 21.92 1080 ALA A O 1
ATOM 604 N N . TYR A 1 91 ? 32.786 -6.619 49.493 1.00 23.77 1081 TYR A N 1
ATOM 605 C CA . TYR A 1 91 ? 31.847 -5.574 49.886 1.00 23.54 1081 TYR A CA 1
ATOM 606 C C . TYR A 1 91 ? 32.554 -4.435 50.613 1.00 24.58 1081 TYR A C 1
ATOM 607 O O . TYR A 1 91 ? 32.369 -3.255 50.267 1.00 24.79 1081 TYR A O 1
ATOM 616 N N . VAL A 1 92 ? 33.358 -4.774 51.619 1.00 22.11 1082 VAL A N 1
ATOM 617 C CA . VAL A 1 92 ? 34.067 -3.732 52.346 1.00 19.66 1082 VAL A CA 1
ATOM 618 C C . VAL A 1 92 ? 34.817 -2.837 51.347 1.00 22.17 1082 VAL A C 1
ATOM 619 O O . VAL A 1 92 ? 34.787 -1.596 51.451 1.00 19.43 1082 VAL A O 1
ATOM 623 N N . VAL A 1 93 ? 35.456 -3.490 50.373 1.00 23.13 1083 VAL A N 1
ATOM 624 C CA . VAL A 1 93 ? 36.232 -2.829 49.331 1.00 22.03 1083 VAL A CA 1
ATOM 625 C C . VAL A 1 93 ? 35.460 -1.729 48.622 1.00 26.97 1083 VAL A C 1
ATOM 626 O O . VAL A 1 93 ? 35.944 -0.597 48.546 1.00 26.24 1083 VAL A O 1
ATOM 630 N N . LYS A 1 94 ? 34.264 -2.035 48.113 1.00 28.33 1084 LYS A N 1
ATOM 631 C CA . LYS A 1 94 ? 33.521 -1.006 47.401 1.00 30.35 1084 LYS A CA 1
ATOM 632 C C . LYS A 1 94 ? 32.991 0.093 48.307 1.00 28.59 1084 LYS A C 1
ATOM 633 O O . LYS A 1 94 ? 33.078 1.266 47.953 1.00 30.71 1084 LYS A O 1
ATOM 639 N N . VAL A 1 95 ? 32.434 -0.243 49.460 1.00 28.77 1085 VAL A N 1
ATOM 640 C CA . VAL A 1 95 ? 31.981 0.835 50.345 1.00 29.12 1085 VAL A CA 1
ATOM 641 C C . VAL A 1 95 ? 33.184 1.760 50.597 1.00 30.03 1085 VAL A C 1
ATOM 642 O O . VAL A 1 95 ? 33.107 2.970 50.356 1.00 31.02 1085 VAL A O 1
ATOM 646 N N . PHE A 1 96 ? 34.300 1.177 51.047 1.00 30.82 1086 PHE A N 1
ATOM 647 C CA . PHE A 1 96 ? 35.539 1.926 51.334 1.00 30.77 1086 PHE A CA 1
ATOM 648 C C . PHE A 1 96 ? 36.143 2.709 50.142 1.00 31.82 1086 PHE A C 1
ATOM 649 O O . PHE A 1 96 ? 36.706 3.808 50.313 1.00 29.07 1086 PHE A O 1
ATOM 657 N N . SER A 1 97 ? 36.047 2.138 48.945 1.00 32.31 1087 SER A N 1
ATOM 658 C CA . SER A 1 97 ? 36.604 2.803 47.774 1.00 33.11 1087 SER A CA 1
ATOM 659 C C . SER A 1 97 ? 35.786 4.040 47.492 1.00 33.32 1087 SER A C 1
ATOM 660 O O . SER A 1 97 ? 36.283 5.018 46.933 1.00 34.43 1087 SER A O 1
ATOM 663 N N . LEU A 1 98 ? 34.522 3.987 47.894 1.00 33.18 1088 LEU A N 1
ATOM 664 C CA . LEU A 1 98 ? 33.614 5.095 47.680 1.00 32.61 1088 LEU A CA 1
ATOM 665 C C . LEU A 1 98 ? 33.834 6.172 48.744 1.00 31.76 1088 LEU A C 1
ATOM 666 O O . LEU A 1 98 ? 33.544 7.356 48.544 1.00 30.22 1088 LEU A O 1
ATOM 671 N N . ALA A 1 99 ? 34.391 5.751 49.871 1.00 31.64 1089 ALA A N 1
ATOM 672 C CA . ALA A 1 99 ? 34.605 6.653 50.982 1.00 29.63 1089 ALA A CA 1
ATOM 673 C C . ALA A 1 99 ? 35.983 7.298 51.106 1.00 28.20 1089 ALA A C 1
ATOM 674 O O . ALA A 1 99 ? 36.272 7.936 52.132 1.00 29.19 1089 ALA A O 1
ATOM 676 N N . VAL A 1 100 ? 36.831 7.147 50.085 1.00 27.21 1090 VAL A N 1
ATOM 677 C CA . VAL A 1 100 ? 38.163 7.779 50.103 1.00 26.26 1090 VAL A CA 1
ATOM 678 C C . VAL A 1 100 ? 37.989 9.307 49.939 1.00 27.81 1090 VAL A C 1
ATOM 679 O O . VAL A 1 100 ? 38.932 10.074 50.044 1.00 27.54 1090 VAL A O 1
ATOM 683 N N . ASN A 1 101 ? 36.764 9.728 49.669 1.00 29.61 1091 ASN A N 1
ATOM 684 C CA . ASN A 1 101 ? 36.428 11.128 49.501 1.00 30.78 1091 ASN A CA 1
ATOM 685 C C . ASN A 1 101 ? 35.540 11.538 50.653 1.00 29.46 1091 ASN A C 1
ATOM 686 O O . ASN A 1 101 ? 34.963 12.619 50.633 1.00 29.15 1091 ASN A O 1
ATOM 691 N N . LEU A 1 102 ? 35.389 10.675 51.645 1.00 27.44 1092 LEU A N 1
ATOM 692 C CA . LEU A 1 102 ? 34.539 11.049 52.759 1.00 26.59 1092 LEU A CA 1
ATOM 693 C C . LEU A 1 102 ? 35.328 11.113 54.048 1.00 25.75 1092 LEU A C 1
ATOM 694 O O . LEU A 1 102 ? 35.182 12.051 54.829 1.00 25.01 1092 LEU A O 1
ATOM 699 N N . ILE A 1 103 ? 36.184 10.122 54.255 1.00 24.13 1093 ILE A N 1
ATOM 700 C CA . ILE A 1 103 ? 37.003 10.081 55.459 1.00 22.34 1093 ILE A CA 1
ATOM 701 C C . ILE A 1 103 ? 38.373 9.479 55.150 1.00 24.71 1093 ILE A C 1
ATOM 702 O O . ILE A 1 103 ? 38.668 9.111 54.008 1.00 23.10 1093 ILE A O 1
ATOM 707 N N . ALA A 1 104 ? 39.200 9.365 56.183 1.00 25.11 1094 ALA A N 1
ATOM 708 C CA . ALA A 1 104 ? 40.518 8.762 56.041 1.00 25.85 1094 ALA A CA 1
ATOM 709 C C . ALA A 1 104 ? 40.387 7.245 55.771 1.00 26.82 1094 ALA A C 1
ATOM 710 O O . ALA A 1 104 ? 39.627 6.540 56.445 1.00 25.05 1094 ALA A O 1
ATOM 712 N N . ILE A 1 105 ? 41.126 6.764 54.775 1.00 25.74 1095 ILE A N 1
ATOM 713 C CA . ILE A 1 105 ? 41.135 5.354 54.422 1.00 23.55 1095 ILE A CA 1
ATOM 714 C C . ILE A 1 105 ? 42.573 4.911 54.167 1.00 24.17 1095 ILE A C 1
ATOM 715 O O . ILE A 1 105 ? 43.282 5.472 53.309 1.00 21.98 1095 ILE A O 1
ATOM 720 N N . ASP A 1 106 ? 43.001 3.906 54.923 1.00 24.45 1096 ASP A N 1
ATOM 721 C CA . ASP A 1 106 ? 44.336 3.344 54.767 1.00 26.94 1096 ASP A CA 1
ATOM 722 C C . ASP A 1 106 ? 44.346 2.544 53.442 1.00 27.95 1096 ASP A C 1
ATOM 723 O O . ASP A 1 106 ? 43.680 1.514 53.321 1.00 24.59 1096 ASP A O 1
ATOM 728 N N . SER A 1 107 ? 45.089 3.025 52.453 1.00 29.60 1097 SER A N 1
ATOM 729 C CA . SER A 1 107 ? 45.162 2.334 51.181 1.00 31.43 1097 SER A CA 1
ATOM 730 C C . SER A 1 107 ? 45.722 0.926 51.369 1.00 33.40 1097 SER A C 1
ATOM 731 O O . SER A 1 107 ? 45.454 0.038 50.564 1.00 32.94 1097 SER A O 1
ATOM 734 N N . GLN A 1 108 ? 46.482 0.721 52.446 1.00 37.67 1098 GLN A N 1
ATOM 735 C CA . GLN A 1 108 ? 47.090 -0.581 52.729 1.00 39.21 1098 GLN A CA 1
ATOM 736 C C . GLN A 1 108 ? 46.004 -1.606 52.995 1.00 36.81 1098 GLN A C 1
ATOM 737 O O . GLN A 1 108 ? 46.127 -2.779 52.619 1.00 39.08 1098 GLN A O 1
ATOM 743 N N . VAL A 1 109 ? 44.935 -1.164 53.645 1.00 36.16 1099 VAL A N 1
ATOM 744 C CA . VAL A 1 109 ? 43.822 -2.059 53.954 1.00 35.17 1099 VAL A CA 1
ATOM 745 C C . VAL A 1 109 ? 43.062 -2.450 52.691 1.00 32.75 1099 VAL A C 1
ATOM 746 O O . VAL A 1 109 ? 42.720 -3.608 52.501 1.00 34.40 1099 VAL A O 1
ATOM 750 N N . LEU A 1 110 ? 42.816 -1.487 51.817 1.00 32.89 1100 LEU A N 1
ATOM 751 C CA . LEU A 1 110 ? 42.078 -1.759 50.602 1.00 35.51 1100 LEU A CA 1
ATOM 752 C C . LEU A 1 110 ? 42.860 -2.641 49.622 1.00 38.17 1100 LEU A C 1
ATOM 753 O O . LEU A 1 110 ? 42.311 -3.565 49.017 1.00 36.17 1100 LEU A O 1
ATOM 758 N N . CYS A 1 111 ? 44.144 -2.345 49.470 1.00 41.94 1101 CYS A N 1
ATOM 759 C CA . CYS A 1 111 ? 44.997 -3.100 48.566 1.00 45.33 1101 CYS A CA 1
ATOM 760 C C . CYS A 1 111 ? 45.268 -4.464 49.178 1.00 42.74 1101 CYS A C 1
ATOM 761 O O . CYS A 1 111 ? 45.428 -5.461 48.475 1.00 44.15 1101 CYS A O 1
ATOM 764 N N . GLY A 1 112 ? 45.316 -4.509 50.502 1.00 39.17 1102 GLY A N 1
ATOM 765 C CA . GLY A 1 112 ? 45.555 -5.772 51.168 1.00 34.62 1102 GLY A CA 1
ATOM 766 C C . GLY A 1 112 ? 44.397 -6.709 50.896 1.00 30.89 1102 GLY A C 1
ATOM 767 O O . GLY A 1 112 ? 44.586 -7.893 50.594 1.00 31.16 1102 GLY A O 1
ATOM 768 N N . ALA A 1 113 ? 43.188 -6.170 50.985 1.00 26.94 1103 ALA A N 1
ATOM 769 C CA . ALA A 1 113 ? 42.000 -6.971 50.758 1.00 25.55 1103 ALA A CA 1
ATOM 770 C C . ALA A 1 113 ? 41.859 -7.320 49.265 1.00 25.49 1103 ALA A C 1
ATOM 771 O O . ALA A 1 113 ? 41.475 -8.436 48.905 1.00 24.07 1103 ALA A O 1
ATOM 773 N N . VAL A 1 114 ? 42.171 -6.377 48.386 1.00 27.24 1104 VAL A N 1
ATOM 774 C CA . VAL A 1 114 ? 42.075 -6.688 46.958 1.00 30.01 1104 VAL A CA 1
ATOM 775 C C . VAL A 1 114 ? 43.072 -7.778 46.578 1.00 33.34 1104 VAL A C 1
ATOM 776 O O . VAL A 1 114 ? 42.739 -8.684 45.817 1.00 33.76 1104 VAL A O 1
ATOM 780 N N . LYS A 1 115 ? 44.290 -7.674 47.111 1.00 33.47 1105 LYS A N 1
ATOM 781 C CA . LYS A 1 115 ? 45.336 -8.641 46.820 1.00 38.17 1105 LYS A CA 1
ATOM 782 C C . LYS A 1 115 ? 44.930 -10.060 47.255 1.00 39.24 1105 LYS A C 1
ATOM 783 O O . LYS A 1 115 ? 45.288 -11.041 46.620 1.00 40.80 1105 LYS A O 1
ATOM 785 N N . TRP A 1 116 ? 44.181 -10.165 48.342 1.00 37.71 1106 TRP A N 1
ATOM 786 C CA . TRP A 1 116 ? 43.743 -11.461 48.831 1.00 36.95 1106 TRP A CA 1
ATOM 787 C C . TRP A 1 116 ? 42.634 -11.968 47.907 1.00 39.58 1106 TRP A C 1
ATOM 788 O O . TRP A 1 116 ? 42.636 -13.126 47.476 1.00 41.35 1106 TRP A O 1
ATOM 799 N N . LEU A 1 117 ? 41.688 -11.088 47.597 1.00 39.95 1107 LEU A N 1
ATOM 800 C CA . LEU A 1 117 ? 40.577 -11.445 46.734 1.00 41.22 1107 LEU A CA 1
ATOM 801 C C . LEU A 1 117 ? 41.036 -11.996 45.389 1.00 43.78 1107 LEU A C 1
ATOM 802 O O . LEU A 1 117 ? 40.217 -12.485 44.613 1.00 44.94 1107 LEU A O 1
ATOM 807 N N . ILE A 1 118 ? 42.335 -11.941 45.112 1.00 46.23 1108 ILE A N 1
ATOM 808 C CA . ILE A 1 118 ? 42.831 -12.451 43.834 1.00 51.44 1108 ILE A CA 1
ATOM 809 C C . ILE A 1 118 ? 43.698 -13.701 43.968 1.00 54.73 1108 ILE A C 1
ATOM 810 O O . ILE A 1 118 ? 43.436 -14.738 43.345 1.00 55.25 1108 ILE A O 1
ATOM 815 N N . LEU A 1 119 ? 44.737 -13.582 44.777 1.00 56.39 1109 LEU A N 1
ATOM 816 C CA . LEU A 1 119 ? 45.671 -14.666 45.022 1.00 60.78 1109 LEU A CA 1
ATOM 817 C C . LEU A 1 119 ? 45.028 -15.939 45.594 1.00 61.35 1109 LEU A C 1
ATOM 818 O O . LEU A 1 119 ? 45.571 -17.038 45.429 1.00 62.83 1109 LEU A O 1
ATOM 823 N N . GLU A 1 120 ? 43.882 -15.801 46.263 1.00 58.72 1110 GLU A N 1
ATOM 824 C CA . GLU A 1 120 ? 43.236 -16.960 46.869 1.00 56.56 1110 GLU A CA 1
ATOM 825 C C . GLU A 1 120 ? 41.717 -17.078 46.729 1.00 55.01 1110 GLU A C 1
ATOM 826 O O . GLU A 1 120 ? 41.107 -17.924 47.377 1.00 53.84 1110 GLU A O 1
ATOM 832 N N . LYS A 1 121 ? 41.094 -16.242 45.908 1.00 54.47 1111 LYS A N 1
ATOM 833 C CA . LYS A 1 121 ? 39.641 -16.322 45.748 1.00 54.03 1111 LYS A CA 1
ATOM 834 C C . LYS A 1 121 ? 39.223 -16.296 44.292 1.00 55.32 1111 LYS A C 1
ATOM 835 O O . LYS A 1 121 ? 38.038 -16.382 43.977 1.00 54.97 1111 LYS A O 1
ATOM 841 N N . GLN A 1 122 ? 40.200 -16.172 43.407 1.00 56.75 1112 GLN A N 1
ATOM 842 C CA . GLN A 1 122 ? 39.915 -16.158 41.989 1.00 59.82 1112 GLN A CA 1
ATOM 843 C C . GLN A 1 122 ? 40.426 -17.466 41.421 1.00 64.56 1112 GLN A C 1
ATOM 844 O O . GLN A 1 122 ? 41.622 -17.745 41.459 1.00 64.42 1112 GLN A O 1
ATOM 850 N N . LYS A 1 123 ? 39.506 -18.279 40.920 1.00 68.00 1113 LYS A N 1
ATOM 851 C CA . LYS A 1 123 ? 39.858 -19.568 40.344 1.00 73.76 1113 LYS A CA 1
ATOM 852 C C . LYS A 1 123 ? 40.757 -19.381 39.131 1.00 77.36 1113 LYS A C 1
ATOM 853 O O . LYS A 1 123 ? 40.719 -18.340 38.478 1.00 75.95 1113 LYS A O 1
ATOM 859 N N . PRO A 1 124 ? 41.592 -20.386 38.825 1.00 81.70 1114 PRO A N 1
ATOM 860 C CA . PRO A 1 124 ? 42.504 -20.318 37.676 1.00 84.40 1114 PRO A CA 1
ATOM 861 C C . PRO A 1 124 ? 41.864 -19.868 36.354 1.00 84.48 1114 PRO A C 1
ATOM 862 O O . PRO A 1 124 ? 42.565 -19.656 35.365 1.00 85.84 1114 PRO A O 1
ATOM 866 N N . ASP A 1 125 ? 40.542 -19.708 36.336 1.00 82.93 1115 ASP A N 1
ATOM 867 C CA . ASP A 1 125 ? 39.858 -19.274 35.120 1.00 81.45 1115 ASP A CA 1
ATOM 868 C C . ASP A 1 125 ? 39.074 -17.971 35.273 1.00 76.71 1115 ASP A C 1
ATOM 869 O O . ASP A 1 125 ? 38.118 -17.733 34.530 1.00 76.63 1115 ASP A O 1
ATOM 874 N N . GLY A 1 126 ? 39.469 -17.142 36.235 1.00 72.52 1116 GLY A N 1
ATOM 875 C CA . GLY A 1 126 ? 38.798 -15.869 36.452 1.00 68.19 1116 GLY A CA 1
ATOM 876 C C . GLY A 1 126 ? 37.468 -15.939 37.190 1.00 64.10 1116 GLY A C 1
ATOM 877 O O . GLY A 1 126 ? 36.611 -15.057 37.049 1.00 62.83 1116 GLY A O 1
ATOM 878 N N . VAL A 1 127 ? 37.288 -16.994 37.976 1.00 61.37 1117 VAL A N 1
ATOM 879 C CA . VAL A 1 127 ? 36.065 -17.178 38.745 1.00 57.61 1117 VAL A CA 1
ATOM 880 C C . VAL A 1 127 ? 36.379 -16.949 40.207 1.00 53.97 1117 VAL A C 1
ATOM 881 O O . VAL A 1 127 ? 37.168 -17.695 40.790 1.00 53.43 1117 VAL A O 1
ATOM 885 N N . PHE A 1 128 ? 35.786 -15.906 40.784 1.00 49.85 1118 PHE A N 1
ATOM 886 C CA . PHE A 1 128 ? 35.980 -15.613 42.199 1.00 47.19 1118 PHE A CA 1
ATOM 887 C C . PHE A 1 128 ? 34.962 -16.486 42.917 1.00 46.23 1118 PHE A C 1
ATOM 888 O O . PHE A 1 128 ? 33.787 -16.525 42.522 1.00 44.88 1118 PHE A O 1
ATOM 896 N N . GLN A 1 129 ? 35.414 -17.190 43.955 1.00 46.98 1119 GLN A N 1
ATOM 897 C CA . GLN A 1 129 ? 34.540 -18.087 44.707 1.00 48.96 1119 GLN A CA 1
ATOM 898 C C . GLN A 1 129 ? 34.339 -17.733 46.187 1.00 46.56 1119 GLN A C 1
ATOM 899 O O . GLN A 1 129 ? 35.204 -17.125 46.817 1.00 47.33 1119 GLN A O 1
ATOM 905 N N . GLU A 1 130 ? 33.190 -18.129 46.730 1.00 45.76 1120 GLU A N 1
ATOM 906 C CA . GLU A 1 130 ? 32.855 -17.874 48.125 1.00 44.14 1120 GLU A CA 1
ATOM 907 C C . GLU A 1 130 ? 32.892 -19.172 48.948 1.00 45.34 1120 GLU A C 1
ATOM 908 O O . GLU A 1 130 ? 32.025 -20.027 48.823 1.00 45.39 1120 GLU A O 1
ATOM 914 N N . ASP A 1 131 ? 33.899 -19.306 49.807 1.00 45.60 1121 ASP A N 1
ATOM 915 C CA . ASP A 1 131 ? 34.045 -20.503 50.624 1.00 46.34 1121 ASP A CA 1
ATOM 916 C C . ASP A 1 131 ? 33.410 -20.382 52.006 1.00 44.67 1121 ASP A C 1
ATOM 917 O O . ASP A 1 131 ? 33.045 -21.389 52.620 1.00 44.42 1121 ASP A O 1
ATOM 922 N N . ALA A 1 132 ? 33.287 -19.153 52.499 1.00 41.08 1122 ALA A N 1
ATOM 923 C CA . ALA A 1 132 ? 32.676 -18.912 53.801 1.00 37.70 1122 ALA A CA 1
ATOM 924 C C . ALA A 1 132 ? 31.667 -17.782 53.668 1.00 34.98 1122 ALA A C 1
ATOM 925 O O . ALA A 1 132 ? 32.004 -16.606 53.786 1.00 33.96 1122 ALA A O 1
ATOM 927 N N . PRO A 1 133 ? 30.407 -18.136 53.395 1.00 35.67 1123 PRO A N 1
ATOM 928 C CA . PRO A 1 133 ? 29.297 -17.194 53.231 1.00 33.69 1123 PRO A CA 1
ATOM 929 C C . PRO A 1 133 ? 29.113 -16.305 54.456 1.00 33.46 1123 PRO A C 1
ATOM 930 O O . PRO A 1 133 ? 29.584 -16.625 55.543 1.00 33.58 1123 PRO A O 1
ATOM 934 N N . VAL A 1 134 ? 28.422 -15.184 54.270 1.00 32.34 1124 VAL A N 1
ATOM 935 C CA . VAL A 1 134 ? 28.131 -14.271 55.372 1.00 29.92 1124 VAL A CA 1
ATOM 936 C C . VAL A 1 134 ? 26.896 -14.810 56.088 1.00 31.00 1124 VAL A C 1
ATOM 937 O O . VAL A 1 134 ? 26.013 -15.412 55.473 1.00 31.05 1124 VAL A O 1
ATOM 941 N N . ILE A 1 135 ? 26.826 -14.596 57.387 1.00 31.52 1125 ILE A N 1
ATOM 942 C CA . ILE A 1 135 ? 25.685 -15.078 58.135 1.00 34.36 1125 ILE A CA 1
ATOM 943 C C . ILE A 1 135 ? 24.395 -14.355 57.708 1.00 35.61 1125 ILE A C 1
ATOM 944 O O . ILE A 1 135 ? 23.341 -14.971 57.575 1.00 40.28 1125 ILE A O 1
ATOM 949 N N . HIS A 1 136 ? 24.488 -13.053 57.467 1.00 34.84 1126 HIS A N 1
ATOM 950 C CA . HIS A 1 136 ? 23.343 -12.241 57.060 1.00 33.69 1126 HIS A CA 1
ATOM 951 C C . HIS A 1 136 ? 23.174 -12.275 55.541 1.00 34.78 1126 HIS A C 1
ATOM 952 O O . HIS A 1 136 ? 23.592 -11.364 54.824 1.00 32.37 1126 HIS A O 1
ATOM 959 N N . GLN A 1 137 ? 22.550 -13.327 55.041 1.00 36.52 1127 GLN A N 1
ATOM 960 C CA . GLN A 1 137 ? 22.366 -13.454 53.602 1.00 37.96 1127 GLN A CA 1
ATOM 961 C C . GLN A 1 137 ? 21.579 -12.319 52.940 1.00 38.54 1127 GLN A C 1
ATOM 962 O O . GLN A 1 137 ? 21.746 -12.038 51.750 1.00 38.42 1127 GLN A O 1
ATOM 968 N N . GLU A 1 138 ? 20.730 -11.666 53.717 1.00 39.04 1128 GLU A N 1
ATOM 969 C CA . GLU A 1 138 ? 19.888 -10.572 53.231 1.00 40.04 1128 GLU A CA 1
ATOM 970 C C . GLU A 1 138 ? 20.649 -9.316 52.894 1.00 35.85 1128 GLU A C 1
ATOM 971 O O . GLU A 1 138 ? 20.129 -8.432 52.225 1.00 36.46 1128 GLU A O 1
ATOM 977 N N . MET A 1 139 ? 21.867 -9.223 53.390 1.00 32.45 1129 MET A N 1
ATOM 978 C CA . MET A 1 139 ? 22.668 -8.046 53.153 1.00 29.16 1129 MET A CA 1
ATOM 979 C C . MET A 1 139 ? 23.294 -8.019 51.773 1.00 27.06 1129 MET A C 1
ATOM 980 O O . MET A 1 139 ? 23.862 -7.012 51.385 1.00 27.10 1129 MET A O 1
ATOM 985 N N . ILE A 1 140 ? 23.182 -9.115 51.032 1.00 26.40 1130 ILE A N 1
ATOM 986 C CA . ILE A 1 140 ? 23.807 -9.188 49.727 1.00 25.66 1130 ILE A CA 1
ATOM 987 C C . ILE A 1 140 ? 22.867 -9.076 48.521 1.00 30.00 1130 ILE A C 1
ATOM 988 O O . ILE A 1 140 ? 23.068 -9.731 47.496 1.00 28.51 1130 ILE A O 1
ATOM 993 N N . GLY A 1 141 ? 21.840 -8.244 48.651 1.00 32.88 1131 GLY A N 1
ATOM 994 C CA . GLY A 1 141 ? 20.899 -8.049 47.563 1.00 36.72 1131 GLY A CA 1
ATOM 995 C C . GLY A 1 141 ? 20.475 -9.286 46.800 1.00 39.42 1131 GLY A C 1
ATOM 996 O O . GLY A 1 141 ? 20.090 -10.289 47.392 1.00 39.19 1131 GLY A O 1
ATOM 997 N N . GLY A 1 142 ? 20.559 -9.212 45.474 1.00 42.17 1132 GLY A N 1
ATOM 998 C CA . GLY A 1 142 ? 20.154 -10.321 44.617 1.00 44.12 1132 GLY A CA 1
ATOM 999 C C . GLY A 1 142 ? 21.175 -11.414 44.362 1.00 44.59 1132 GLY A C 1
ATOM 1000 O O . GLY A 1 142 ? 20.857 -12.435 43.762 1.00 44.73 1132 GLY A O 1
ATOM 1001 N N . LEU A 1 143 ? 22.405 -11.207 44.814 1.00 45.25 1133 LEU A N 1
ATOM 1002 C CA . LEU A 1 143 ? 23.462 -12.199 44.643 1.00 44.66 1133 LEU A CA 1
ATOM 1003 C C . LEU A 1 143 ? 23.122 -13.427 45.492 1.00 46.66 1133 LEU A C 1
ATOM 1004 O O . LEU A 1 143 ? 23.799 -14.461 45.425 1.00 43.86 1133 LEU A O 1
ATOM 1009 N N . ARG A 1 144 ? 22.061 -13.289 46.288 1.00 49.59 1134 ARG A N 1
ATOM 1010 C CA . ARG A 1 144 ? 21.571 -14.349 47.166 1.00 53.84 1134 ARG A CA 1
ATOM 1011 C C . ARG A 1 144 ? 20.896 -15.432 46.331 1.00 59.28 1134 ARG A C 1
ATOM 1012 O O . ARG A 1 144 ? 20.876 -16.609 46.708 1.00 59.53 1134 ARG A O 1
ATOM 1020 N N . ASN A 1 145 ? 20.324 -15.009 45.206 1.00 63.69 1135 ASN A N 1
ATOM 1021 C CA . ASN A 1 145 ? 19.650 -15.907 44.284 1.00 67.51 1135 ASN A CA 1
ATOM 1022 C C . ASN A 1 145 ? 20.674 -16.912 43.781 1.00 70.22 1135 ASN A C 1
ATOM 1023 O O . ASN A 1 145 ? 21.411 -16.638 42.834 1.00 70.75 1135 ASN A O 1
ATOM 1025 N N . ASN A 1 146 ? 20.714 -18.072 44.430 1.00 73.15 1136 ASN A N 1
ATOM 1026 C CA . ASN A 1 146 ? 21.648 -19.141 44.087 1.00 75.67 1136 ASN A CA 1
ATOM 1027 C C . ASN A 1 146 ? 21.969 -19.238 42.589 1.00 77.17 1136 ASN A C 1
ATOM 1028 O O . ASN A 1 146 ? 23.134 -19.122 42.199 1.00 77.86 1136 ASN A O 1
ATOM 1030 N N . ASN A 1 147 ? 20.939 -19.431 41.762 1.00 78.62 1137 ASN A N 1
ATOM 1031 C CA . ASN A 1 147 ? 21.111 -19.569 40.314 1.00 79.29 1137 ASN A CA 1
ATOM 1032 C C . ASN A 1 147 ? 22.058 -18.553 39.685 1.00 76.68 1137 ASN A C 1
ATOM 1033 O O . ASN A 1 147 ? 21.908 -17.343 39.885 1.00 76.80 1137 ASN A O 1
ATOM 1038 N N . GLU A 1 148 ? 23.023 -19.069 38.919 1.00 74.59 1138 GLU A N 1
ATOM 1039 C CA . GLU A 1 148 ? 24.033 -18.262 38.235 1.00 71.44 1138 GLU A CA 1
ATOM 1040 C C . GLU A 1 148 ? 24.907 -17.544 39.251 1.00 68.19 1138 GLU A C 1
ATOM 1041 O O . GLU A 1 148 ? 25.133 -16.337 39.155 1.00 67.36 1138 GLU A O 1
ATOM 1047 N N . LYS A 1 149 ? 25.405 -18.301 40.224 1.00 66.44 1139 LYS A N 1
ATOM 1048 C CA . LYS A 1 149 ? 26.237 -17.739 41.279 1.00 63.17 1139 LYS A CA 1
ATOM 1049 C C . LYS A 1 149 ? 27.610 -17.321 40.770 1.00 62.10 1139 LYS A C 1
ATOM 1050 O O . LYS A 1 149 ? 28.092 -16.231 41.083 1.00 61.72 1139 LYS A O 1
ATOM 1052 N N . ASP A 1 150 ? 28.239 -18.178 39.976 1.00 62.83 1140 ASP A N 1
ATOM 1053 C CA . ASP A 1 150 ? 29.568 -17.878 39.459 1.00 61.96 1140 ASP A CA 1
ATOM 1054 C C . ASP A 1 150 ? 29.639 -16.612 38.620 1.00 59.92 1140 ASP A C 1
ATOM 1055 O O . ASP A 1 150 ? 30.581 -15.829 38.748 1.00 58.82 1140 ASP A O 1
ATOM 1060 N N . MET A 1 151 ? 28.644 -16.401 37.774 1.00 58.90 1141 MET A N 1
ATOM 1061 C CA . MET A 1 151 ? 28.635 -15.214 36.937 1.00 57.26 1141 MET A CA 1
ATOM 1062 C C . MET A 1 151 ? 28.366 -13.988 37.783 1.00 54.01 1141 MET A C 1
ATOM 1063 O O . MET A 1 151 ? 28.961 -12.937 37.569 1.00 54.96 1141 MET A O 1
ATOM 1068 N N . ALA A 1 152 ? 27.475 -14.139 38.755 1.00 50.91 1142 ALA A N 1
ATOM 1069 C CA . ALA A 1 152 ? 27.088 -13.041 39.625 1.00 46.83 1142 ALA A CA 1
ATOM 1070 C C . ALA A 1 152 ? 28.168 -12.627 40.635 1.00 42.97 1142 ALA A C 1
ATOM 1071 O O . ALA A 1 152 ? 28.605 -11.470 40.661 1.00 40.98 1142 ALA A O 1
ATOM 1073 N N . LEU A 1 153 ? 28.598 -13.577 41.461 1.00 40.71 1143 LEU A N 1
ATOM 1074 C CA . LEU A 1 153 ? 29.610 -13.294 42.459 1.00 38.48 1143 LEU A CA 1
ATOM 1075 C C . LEU A 1 153 ? 30.876 -12.799 41.789 1.00 37.99 1143 LEU A C 1
ATOM 1076 O O . LEU A 1 153 ? 31.660 -12.070 42.403 1.00 37.39 1143 LEU A O 1
ATOM 1081 N N . THR A 1 154 ? 31.087 -13.186 40.532 1.00 38.30 1144 THR A N 1
ATOM 1082 C CA . THR A 1 154 ? 32.286 -12.739 39.837 1.00 36.60 1144 THR A CA 1
ATOM 1083 C C . THR A 1 154 ? 32.073 -11.301 39.353 1.00 35.54 1144 THR A C 1
ATOM 1084 O O . THR A 1 154 ? 33.008 -10.491 39.358 1.00 37.32 1144 THR A O 1
ATOM 1088 N N . ALA A 1 155 ? 30.842 -10.966 38.977 1.00 34.21 1145 ALA A N 1
ATOM 1089 C CA . ALA A 1 155 ? 30.538 -9.595 38.537 1.00 33.46 1145 ALA A CA 1
ATOM 1090 C C . ALA A 1 155 ? 30.624 -8.634 39.741 1.00 31.12 1145 ALA A C 1
ATOM 1091 O O . ALA A 1 155 ? 31.017 -7.465 39.620 1.00 27.53 1145 ALA A O 1
ATOM 1093 N N . PHE A 1 156 ? 30.238 -9.137 40.911 1.00 29.66 1146 PHE A N 1
ATOM 1094 C CA . PHE A 1 156 ? 30.282 -8.323 42.107 1.00 27.65 1146 PHE A CA 1
ATOM 1095 C C . PHE A 1 156 ? 31.727 -7.979 42.489 1.00 25.58 1146 PHE A C 1
ATOM 1096 O O . PHE A 1 156 ? 32.071 -6.804 42.617 1.00 24.02 1146 PHE A O 1
ATOM 1104 N N . VAL A 1 157 ? 32.555 -9.007 42.680 1.00 23.27 1147 VAL A N 1
ATOM 1105 C CA . VAL A 1 157 ? 33.960 -8.806 43.037 1.00 22.71 1147 VAL A CA 1
ATOM 1106 C C . VAL A 1 157 ? 34.631 -7.858 42.048 1.00 25.44 1147 VAL A C 1
ATOM 1107 O O . VAL A 1 157 ? 35.263 -6.864 42.449 1.00 21.88 1147 VAL A O 1
ATOM 1111 N N . LEU A 1 158 ? 34.480 -8.184 40.759 1.00 27.43 1148 LEU A N 1
ATOM 1112 C CA . LEU A 1 158 ? 35.050 -7.403 39.664 1.00 31.15 1148 LEU A CA 1
ATOM 1113 C C . LEU A 1 158 ? 34.641 -5.940 39.817 1.00 31.92 1148 LEU A C 1
ATOM 1114 O O . LEU A 1 158 ? 35.491 -5.057 39.903 1.00 32.76 1148 LEU A O 1
ATOM 1119 N N . ILE A 1 159 ? 33.339 -5.685 39.870 1.00 31.69 1149 ILE A N 1
ATOM 1120 C CA . ILE A 1 159 ? 32.847 -4.323 40.017 1.00 33.05 1149 ILE A CA 1
ATOM 1121 C C . ILE A 1 159 ? 33.517 -3.589 41.192 1.00 33.41 1149 ILE A C 1
ATOM 1122 O O . ILE A 1 159 ? 33.758 -2.371 41.118 1.00 34.28 1149 ILE A O 1
ATOM 1127 N N . SER A 1 160 ? 33.827 -4.317 42.266 1.00 32.70 1150 SER A N 1
ATOM 1128 C CA . SER A 1 160 ? 34.480 -3.689 43.410 1.00 34.38 1150 SER A CA 1
ATOM 1129 C C . SER A 1 160 ? 35.893 -3.350 42.993 1.00 35.80 1150 SER A C 1
ATOM 1130 O O . SER A 1 160 ? 36.330 -2.201 43.076 1.00 34.57 1150 SER A O 1
ATOM 1133 N N . LEU A 1 161 ? 36.600 -4.373 42.532 1.00 38.34 1151 LEU A N 1
ATOM 1134 C CA . LEU A 1 161 ? 37.967 -4.217 42.078 1.00 40.83 1151 LEU A CA 1
ATOM 1135 C C . LEU A 1 161 ? 38.088 -3.019 41.126 1.00 43.76 1151 LEU A C 1
ATOM 1136 O O . LEU A 1 161 ? 39.158 -2.416 41.020 1.00 43.59 1151 LEU A O 1
ATOM 1141 N N . GLN A 1 162 ? 36.989 -2.676 40.447 1.00 45.49 1152 GLN A N 1
ATOM 1142 C CA . GLN A 1 162 ? 36.978 -1.553 39.504 1.00 48.86 1152 GLN A CA 1
ATOM 1143 C C . GLN A 1 162 ? 36.832 -0.246 40.254 1.00 50.54 1152 GLN A C 1
ATOM 1144 O O . GLN A 1 162 ? 37.386 0.774 39.856 1.00 51.76 1152 GLN A O 1
ATOM 1146 N N . GLU A 1 163 ? 36.069 -0.280 41.340 1.00 49.97 1153 GLU A N 1
ATOM 1147 C CA . GLU A 1 163 ? 35.873 0.901 42.155 1.00 48.26 1153 GLU A CA 1
ATOM 1148 C C . GLU A 1 163 ? 37.114 1.077 43.027 1.00 49.48 1153 GLU A C 1
ATOM 1149 O O . GLU A 1 163 ? 37.229 2.043 43.773 1.00 51.55 1153 GLU A O 1
ATOM 1151 N N . ALA A 1 164 ? 38.053 0.145 42.917 1.00 48.64 1154 ALA A N 1
ATOM 1152 C CA . ALA A 1 164 ? 39.275 0.207 43.704 1.00 49.79 1154 ALA A CA 1
ATOM 1153 C C . ALA A 1 164 ? 40.506 0.307 42.833 1.00 53.20 1154 ALA A C 1
ATOM 1154 O O . ALA A 1 164 ? 41.618 0.306 43.342 1.00 53.88 1154 ALA A O 1
ATOM 1156 N N . LYS A 1 165 ? 40.307 0.375 41.522 1.00 56.92 1155 LYS A N 1
ATOM 1157 C CA . LYS A 1 165 ? 41.418 0.468 40.576 1.00 60.82 1155 LYS A CA 1
ATOM 1158 C C . LYS A 1 165 ? 42.314 1.663 40.867 1.00 63.25 1155 LYS A C 1
ATOM 1159 O O . LYS A 1 165 ? 43.481 1.500 41.221 1.00 64.04 1155 LYS A O 1
ATOM 1161 N N . ASP A 1 166 ? 41.761 2.862 40.714 1.00 66.36 1156 ASP A N 1
ATOM 1162 C CA . ASP A 1 166 ? 42.503 4.097 40.950 1.00 70.37 1156 ASP A CA 1
ATOM 1163 C C . ASP A 1 166 ? 43.267 4.059 42.271 1.00 69.89 1156 ASP A C 1
ATOM 1164 O O . ASP A 1 166 ? 44.423 4.473 42.348 1.00 71.60 1156 ASP A O 1
ATOM 1166 N N . ILE A 1 167 ? 42.610 3.551 43.307 1.00 66.79 1157 ILE A N 1
ATOM 1167 C CA . ILE A 1 167 ? 43.213 3.476 44.620 1.00 66.95 1157 ILE A CA 1
ATOM 1168 C C . ILE A 1 167 ? 44.413 2.544 44.633 1.00 67.09 1157 ILE A C 1
ATOM 1169 O O . ILE A 1 167 ? 45.523 2.971 44.935 1.00 67.98 1157 ILE A O 1
ATOM 1174 N N . CYS A 1 168 ? 44.198 1.277 44.288 1.00 67.66 1158 CYS A N 1
ATOM 1175 C CA . CYS A 1 168 ? 45.286 0.298 44.308 1.00 70.82 1158 CYS A CA 1
ATOM 1176 C C . CYS A 1 168 ? 45.892 -0.117 42.979 1.00 73.87 1158 CYS A C 1
ATOM 1177 O O . CYS A 1 168 ? 46.447 -1.214 42.876 1.00 73.42 1158 CYS A O 1
ATOM 1180 N N . GLU A 1 169 ? 45.811 0.744 41.971 1.00 77.66 1159 GLU A N 1
ATOM 1181 C CA . GLU A 1 169 ? 46.364 0.402 40.670 1.00 82.29 1159 GLU A CA 1
ATOM 1182 C C . GLU A 1 169 ? 47.895 0.381 40.665 1.00 85.36 1159 GLU A C 1
ATOM 1183 O O . GLU A 1 169 ? 48.499 -0.264 39.813 1.00 85.41 1159 GLU A O 1
ATOM 1185 N N . GLU A 1 170 ? 48.519 1.047 41.633 1.00 87.52 1160 GLU A N 1
ATOM 1186 C CA . GLU A 1 170 ? 49.978 1.115 41.693 1.00 89.07 1160 GLU A CA 1
ATOM 1187 C C . GLU A 1 170 ? 50.631 0.194 42.712 1.00 86.32 1160 GLU A C 1
ATOM 1188 O O . GLU A 1 170 ? 51.851 0.041 42.730 1.00 88.52 1160 GLU A O 1
ATOM 1190 N N . GLN A 1 171 ? 49.827 -0.435 43.550 1.00 79.15 1161 GLN A N 1
ATOM 1191 C CA . GLN A 1 171 ? 50.388 -1.297 44.563 1.00 78.43 1161 GLN A CA 1
ATOM 1192 C C . GLN A 1 171 ? 50.087 -2.785 44.338 1.00 71.53 1161 GLN A C 1
ATOM 1193 O O . GLN A 1 171 ? 50.697 -3.648 44.978 1.00 73.50 1161 GLN A O 1
ATOM 1199 N N . VAL A 1 172 ? 49.157 -3.095 43.440 1.00 70.38 1162 VAL A N 1
ATOM 1200 C CA . VAL A 1 172 ? 48.818 -4.493 43.180 1.00 69.56 1162 VAL A CA 1
ATOM 1201 C C . VAL A 1 172 ? 49.173 -4.915 41.755 1.00 70.50 1162 VAL A C 1
ATOM 1202 O O . VAL A 1 172 ? 48.646 -4.375 40.781 1.00 71.19 1162 VAL A O 1
ATOM 1206 N N . ASN A 1 173 ? 50.057 -5.899 41.641 1.00 71.13 1163 ASN A N 1
ATOM 1207 C CA . ASN A 1 173 ? 50.495 -6.371 40.335 1.00 71.98 1163 ASN A CA 1
ATOM 1208 C C . ASN A 1 173 ? 49.440 -7.191 39.620 1.00 68.32 1163 ASN A C 1
ATOM 1209 O O . ASN A 1 173 ? 49.144 -6.962 38.453 1.00 69.57 1163 ASN A O 1
ATOM 1214 N N . SER A 1 174 ? 48.870 -8.146 40.339 1.00 64.65 1164 SER A N 1
ATOM 1215 C CA . SER A 1 174 ? 47.855 -9.030 39.792 1.00 59.20 1164 SER A CA 1
ATOM 1216 C C . SER A 1 174 ? 46.538 -8.355 39.388 1.00 57.51 1164 SER A C 1
ATOM 1217 O O . SER A 1 174 ? 45.877 -8.813 38.456 1.00 58.45 1164 SER A O 1
ATOM 1220 N N . LEU A 1 175 ? 46.160 -7.280 40.079 1.00 56.39 1165 LEU A N 1
ATOM 1221 C CA . LEU A 1 175 ? 44.911 -6.562 39.791 1.00 54.51 1165 LEU A CA 1
ATOM 1222 C C . LEU A 1 175 ? 44.507 -6.489 38.310 1.00 56.42 1165 LEU A C 1
ATOM 1223 O O . LEU A 1 175 ? 43.375 -6.817 37.955 1.00 54.95 1165 LEU A O 1
ATOM 1228 N N . PRO A 1 176 ? 45.426 -6.055 37.430 1.00 60.13 1166 PRO A N 1
ATOM 1229 C CA . PRO A 1 176 ? 45.119 -5.948 36.000 1.00 61.56 1166 PRO A CA 1
ATOM 1230 C C . PRO A 1 176 ? 44.902 -7.296 35.318 1.00 61.06 1166 PRO A C 1
ATOM 1231 O O . PRO A 1 176 ? 44.037 -7.432 34.449 1.00 61.52 1166 PRO A O 1
ATOM 1235 N N . GLY A 1 177 ? 45.688 -8.289 35.716 1.00 60.98 1167 GLY A N 1
ATOM 1236 C CA . GLY A 1 177 ? 45.555 -9.607 35.129 1.00 60.94 1167 GLY A CA 1
ATOM 1237 C C . GLY A 1 177 ? 44.298 -10.275 35.634 1.00 59.81 1167 GLY A C 1
ATOM 1238 O O . GLY A 1 177 ? 43.665 -11.056 34.924 1.00 61.66 1167 GLY A O 1
ATOM 1239 N N . SER A 1 178 ? 43.939 -9.959 36.873 1.00 57.59 1168 SER A N 1
ATOM 1240 C CA . SER A 1 178 ? 42.753 -10.515 37.498 1.00 54.64 1168 SER A CA 1
ATOM 1241 C C . SER A 1 178 ? 41.544 -9.882 36.832 1.00 55.38 1168 SER A C 1
ATOM 1242 O O . SER A 1 178 ? 40.536 -10.551 36.573 1.00 55.66 1168 SER A O 1
ATOM 1245 N N . ILE A 1 179 ? 41.650 -8.592 36.540 1.00 57.11 1169 ILE A N 1
ATOM 1246 C CA . ILE A 1 179 ? 40.543 -7.892 35.908 1.00 60.01 1169 ILE A CA 1
ATOM 1247 C C . ILE A 1 179 ? 40.176 -8.567 34.589 1.00 61.98 1169 ILE A C 1
ATOM 1248 O O . ILE A 1 179 ? 39.031 -8.982 34.390 1.00 62.53 1169 ILE A O 1
ATOM 1253 N N . THR A 1 180 ? 41.162 -8.679 33.699 1.00 63.64 1170 THR A N 1
ATOM 1254 C CA . THR A 1 180 ? 40.975 -9.283 32.379 1.00 64.12 1170 THR A CA 1
ATOM 1255 C C . THR A 1 180 ? 40.559 -10.753 32.443 1.00 61.38 1170 THR A C 1
ATOM 1256 O O . THR A 1 180 ? 39.686 -11.192 31.679 1.00 61.02 1170 THR A O 1
ATOM 1260 N N . LYS A 1 181 ? 41.193 -11.512 33.337 1.00 58.90 1171 LYS A N 1
ATOM 1261 C CA . LYS A 1 181 ? 40.887 -12.934 33.486 1.00 55.97 1171 LYS A CA 1
ATOM 1262 C C . LYS A 1 181 ? 39.477 -13.111 34.046 1.00 53.64 1171 LYS A C 1
ATOM 1263 O O . LYS A 1 181 ? 38.855 -14.155 33.869 1.00 53.73 1171 LYS A O 1
ATOM 1265 N N . ALA A 1 182 ? 38.970 -12.085 34.721 1.00 50.73 1172 ALA A N 1
ATOM 1266 C CA . ALA A 1 182 ? 37.628 -12.155 35.271 1.00 48.50 1172 ALA A CA 1
ATOM 1267 C C . ALA A 1 182 ? 36.645 -11.726 34.198 1.00 48.89 1172 ALA A C 1
ATOM 1268 O O . ALA A 1 182 ? 35.712 -12.443 33.860 1.00 48.15 1172 ALA A O 1
ATOM 1270 N N . GLY A 1 183 ? 36.879 -10.539 33.661 1.00 52.28 1173 GLY A N 1
ATOM 1271 C CA . GLY A 1 183 ? 36.022 -9.983 32.630 1.00 55.48 1173 GLY A CA 1
ATOM 1272 C C . GLY A 1 183 ? 35.671 -10.903 31.480 1.00 57.78 1173 GLY A C 1
ATOM 1273 O O . GLY A 1 183 ? 34.579 -10.786 30.922 1.00 58.38 1173 GLY A O 1
ATOM 1274 N N . ASP A 1 184 ? 36.579 -11.804 31.111 1.00 59.93 1174 ASP A N 1
ATOM 1275 C CA . ASP A 1 184 ? 36.306 -12.731 30.014 1.00 62.32 1174 ASP A CA 1
ATOM 1276 C C . ASP A 1 184 ? 35.269 -13.759 30.432 1.00 60.89 1174 ASP A C 1
ATOM 1277 O O . ASP A 1 184 ? 34.295 -13.991 29.713 1.00 60.87 1174 ASP A O 1
ATOM 1282 N N . PHE A 1 185 ? 35.482 -14.371 31.595 1.00 59.20 1175 PHE A N 1
ATOM 1283 C CA . PHE A 1 185 ? 34.552 -15.371 32.108 1.00 57.22 1175 PHE A CA 1
ATOM 1284 C C . PHE A 1 185 ? 33.106 -14.918 31.908 1.00 56.41 1175 PHE A C 1
ATOM 1285 O O . PHE A 1 185 ? 32.270 -15.678 31.421 1.00 55.97 1175 PHE A O 1
ATOM 1293 N N . LEU A 1 186 ? 32.822 -13.677 32.287 1.00 55.37 1176 LEU A N 1
ATOM 1294 C CA . LEU A 1 186 ? 31.485 -13.121 32.140 1.00 55.62 1176 LEU A CA 1
ATOM 1295 C C . LEU A 1 186 ? 31.114 -12.948 30.663 1.00 59.33 1176 LEU A C 1
ATOM 1296 O O . LEU A 1 186 ? 29.955 -13.120 30.271 1.00 58.34 1176 LEU A O 1
ATOM 1301 N N . GLU A 1 187 ? 32.103 -12.613 29.844 1.00 62.48 1177 GLU A N 1
ATOM 1302 C CA . GLU A 1 187 ? 31.876 -12.397 28.417 1.00 67.46 1177 GLU A CA 1
ATOM 1303 C C . GLU A 1 187 ? 31.632 -13.703 27.643 1.00 69.36 1177 GLU A C 1
ATOM 1304 O O . GLU A 1 187 ? 30.838 -13.744 26.692 1.00 69.22 1177 GLU A O 1
ATOM 1310 N N . ALA A 1 188 ? 32.322 -14.764 28.062 1.00 69.38 1178 ALA A N 1
ATOM 1311 C CA . ALA A 1 188 ? 32.203 -16.080 27.440 1.00 69.44 1178 ALA A CA 1
ATOM 1312 C C . ALA A 1 188 ? 30.860 -16.709 27.770 1.00 68.51 1178 ALA A C 1
ATOM 1313 O O . ALA A 1 188 ? 30.380 -17.598 27.059 1.00 68.83 1178 ALA A O 1
ATOM 1315 N N . ASN A 1 189 ? 30.245 -16.235 28.844 1.00 65.27 1179 ASN A N 1
ATOM 1316 C CA . ASN A 1 189 ? 28.979 -16.794 29.265 1.00 64.57 1179 ASN A CA 1
ATOM 1317 C C . ASN A 1 189 ? 27.866 -15.762 29.438 1.00 65.11 1179 ASN A C 1
ATOM 1318 O O . ASN A 1 189 ? 26.844 -16.021 30.088 1.00 63.82 1179 ASN A O 1
ATOM 1323 N N . TYR A 1 190 ? 28.067 -14.595 28.833 1.00 66.32 1180 TYR A N 1
ATOM 1324 C CA . TYR A 1 190 ? 27.095 -13.515 28.901 1.00 68.60 1180 TYR A CA 1
ATOM 1325 C C . TYR A 1 190 ? 25.829 -13.881 28.123 1.00 71.99 1180 TYR A C 1
ATOM 1326 O O . TYR A 1 190 ? 24.708 -13.634 28.581 1.00 70.72 1180 TYR A O 1
ATOM 1328 N N . MET A 1 191 ? 26.028 -14.478 26.948 1.00 75.87 1181 MET A N 1
ATOM 1329 C CA . MET A 1 191 ? 24.936 -14.882 26.069 1.00 78.92 1181 MET A CA 1
ATOM 1330 C C . MET A 1 191 ? 24.064 -15.973 26.687 1.00 79.06 1181 MET A C 1
ATOM 1331 O O . MET A 1 191 ? 22.896 -16.117 26.329 1.00 80.45 1181 MET A O 1
ATOM 1336 N N . ASN A 1 192 ? 24.634 -16.737 27.613 1.00 77.49 1182 ASN A N 1
ATOM 1337 C CA . ASN A 1 192 ? 23.910 -17.820 28.270 1.00 77.53 1182 ASN A CA 1
ATOM 1338 C C . ASN A 1 192 ? 23.319 -17.430 29.629 1.00 75.16 1182 ASN A C 1
ATOM 1339 O O . ASN A 1 192 ? 23.432 -18.184 30.603 1.00 74.01 1182 ASN A O 1
ATOM 1344 N N . LEU A 1 193 ? 22.682 -16.262 29.690 1.00 72.80 1183 LEU A N 1
ATOM 1345 C CA . LEU A 1 193 ? 22.079 -15.771 30.929 1.00 70.49 1183 LEU A CA 1
ATOM 1346 C C . LEU A 1 193 ? 20.577 -15.540 30.767 1.00 71.30 1183 LEU A C 1
ATOM 1347 O O . LEU A 1 193 ? 20.149 -14.935 29.784 1.00 71.99 1183 LEU A O 1
ATOM 1352 N N . GLN A 1 194 ? 19.785 -16.008 31.734 1.00 70.35 1184 GLN A N 1
ATOM 1353 C CA . GLN A 1 194 ? 18.327 -15.860 31.677 1.00 70.75 1184 GLN A CA 1
ATOM 1354 C C . GLN A 1 194 ? 17.751 -14.928 32.750 1.00 67.45 1184 GLN A C 1
ATOM 1355 O O . GLN A 1 194 ? 16.600 -14.496 32.663 1.00 68.12 1184 GLN A O 1
ATOM 1361 N N . ARG A 1 195 ? 18.543 -14.627 33.770 1.00 63.85 1185 ARG A N 1
ATOM 1362 C CA . ARG A 1 195 ? 18.092 -13.743 34.838 1.00 60.31 1185 ARG A CA 1
ATOM 1363 C C . ARG A 1 195 ? 18.583 -12.331 34.541 1.00 57.87 1185 ARG A C 1
ATOM 1364 O O . ARG A 1 195 ? 19.782 -12.106 34.388 1.00 57.43 1185 ARG A O 1
ATOM 1366 N N . SER A 1 196 ? 17.657 -11.383 34.447 1.00 57.45 1186 SER A N 1
ATOM 1367 C CA . SER A 1 196 ? 18.024 -10.000 34.155 1.00 56.91 1186 SER A CA 1
ATOM 1368 C C . SER A 1 196 ? 19.066 -9.518 35.155 1.00 53.31 1186 SER A C 1
ATOM 1369 O O . SER A 1 196 ? 19.975 -8.757 34.818 1.00 53.62 1186 SER A O 1
ATOM 1372 N N . TYR A 1 197 ? 18.939 -9.977 36.392 1.00 50.24 1187 TYR A N 1
ATOM 1373 C CA . TYR A 1 197 ? 19.865 -9.560 37.430 1.00 47.48 1187 TYR A CA 1
ATOM 1374 C C . TYR A 1 197 ? 21.301 -9.871 37.034 1.00 47.58 1187 TYR A C 1
ATOM 1375 O O . TYR A 1 197 ? 22.147 -8.974 36.995 1.00 48.68 1187 TYR A O 1
ATOM 1384 N N . THR A 1 198 ? 21.585 -11.131 36.727 1.00 47.69 1188 THR A N 1
ATOM 1385 C CA . THR A 1 198 ? 22.945 -11.489 36.347 1.00 46.15 1188 THR A CA 1
ATOM 1386 C C . THR A 1 198 ? 23.376 -10.705 35.119 1.00 46.89 1188 THR A C 1
ATOM 1387 O O . THR A 1 198 ? 24.532 -10.305 34.994 1.00 47.97 1188 THR A O 1
ATOM 1391 N N . VAL A 1 199 ? 22.442 -10.485 34.208 1.00 48.29 1189 VAL A N 1
ATOM 1392 C CA . VAL A 1 199 ? 22.764 -9.752 32.999 1.00 50.10 1189 VAL A CA 1
ATOM 1393 C C . VAL A 1 199 ? 22.956 -8.281 33.342 1.00 49.12 1189 VAL A C 1
ATOM 1394 O O . VAL A 1 199 ? 23.838 -7.617 32.794 1.00 48.52 1189 VAL A O 1
ATOM 1396 N N . ALA A 1 200 ? 22.135 -7.793 34.271 1.00 47.50 1190 ALA A N 1
ATOM 1397 C CA . ALA A 1 200 ? 22.179 -6.393 34.707 1.00 47.66 1190 ALA A CA 1
ATOM 1398 C C . ALA A 1 200 ? 23.440 -6.050 35.489 1.00 44.96 1190 ALA A C 1
ATOM 1399 O O . ALA A 1 200 ? 24.030 -4.984 35.300 1.00 43.76 1190 ALA A O 1
ATOM 1401 N N . ILE A 1 201 ? 23.842 -6.955 36.374 1.00 41.12 1191 ILE A N 1
ATOM 1402 C CA . ILE A 1 201 ? 25.027 -6.734 37.176 1.00 38.75 1191 ILE A CA 1
ATOM 1403 C C . ILE A 1 201 ? 26.301 -7.001 36.380 1.00 39.03 1191 ILE A C 1
ATOM 1404 O O . ILE A 1 201 ? 27.202 -6.170 36.373 1.00 37.56 1191 ILE A O 1
ATOM 1409 N N . ALA A 1 202 ? 26.378 -8.146 35.705 1.00 38.75 1192 ALA A N 1
ATOM 1410 C CA . ALA A 1 202 ? 27.564 -8.469 34.904 1.00 40.12 1192 ALA A CA 1
ATOM 1411 C C . ALA A 1 202 ? 27.666 -7.508 33.711 1.00 41.84 1192 ALA A C 1
ATOM 1412 O O . ALA A 1 202 ? 28.747 -7.279 33.160 1.00 42.05 1192 ALA A O 1
ATOM 1414 N N . GLY A 1 203 ? 26.527 -6.953 33.311 1.00 42.75 1193 GLY A N 1
ATOM 1415 C CA . GLY A 1 203 ? 26.527 -6.007 32.218 1.00 44.42 1193 GLY A CA 1
ATOM 1416 C C . GLY A 1 203 ? 27.426 -4.853 32.614 1.00 46.05 1193 GLY A C 1
ATOM 1417 O O . GLY A 1 203 ? 28.435 -4.591 31.958 1.00 47.64 1193 GLY A O 1
ATOM 1418 N N . TYR A 1 204 ? 27.063 -4.164 33.695 1.00 46.84 1194 TYR A N 1
ATOM 1419 C CA . TYR A 1 204 ? 27.853 -3.042 34.200 1.00 46.67 1194 TYR A CA 1
ATOM 1420 C C . TYR A 1 204 ? 29.285 -3.527 34.366 1.00 46.03 1194 TYR A C 1
ATOM 1421 O O . TYR A 1 204 ? 30.249 -2.811 34.073 1.00 45.90 1194 TYR A O 1
ATOM 1430 N N . ALA A 1 205 ? 29.399 -4.770 34.818 1.00 45.46 1195 ALA A N 1
ATOM 1431 C CA . ALA A 1 205 ? 30.684 -5.398 35.047 1.00 47.40 1195 ALA A CA 1
ATOM 1432 C C . ALA A 1 205 ? 31.549 -5.316 33.809 1.00 49.62 1195 ALA A C 1
ATOM 1433 O O . ALA A 1 205 ? 32.724 -4.948 33.891 1.00 48.35 1195 ALA A O 1
ATOM 1435 N N . LEU A 1 206 ? 30.955 -5.660 32.669 1.00 53.44 1196 LEU A N 1
ATOM 1436 C CA . LEU A 1 206 ? 31.650 -5.654 31.375 1.00 57.81 1196 LEU A CA 1
ATOM 1437 C C . LEU A 1 206 ? 31.764 -4.242 30.789 1.00 60.11 1196 LEU A C 1
ATOM 1438 O O . LEU A 1 206 ? 32.830 -3.828 30.329 1.00 59.50 1196 LEU A O 1
ATOM 1440 N N . ALA A 1 207 ? 30.661 -3.503 30.834 1.00 62.11 1197 ALA A N 1
ATOM 1441 C CA . ALA A 1 207 ? 30.628 -2.143 30.314 1.00 66.17 1197 ALA A CA 1
ATOM 1442 C C . ALA A 1 207 ? 31.775 -1.328 30.922 1.00 69.31 1197 ALA A C 1
ATOM 1443 O O . ALA A 1 207 ? 32.095 -0.237 30.453 1.00 70.04 1197 ALA A O 1
ATOM 1445 N N . GLN A 1 208 ? 32.387 -1.864 31.975 1.00 69.83 1198 GLN A N 1
ATOM 1446 C CA . GLN A 1 208 ? 33.493 -1.193 32.649 1.00 71.71 1198 GLN A CA 1
ATOM 1447 C C . GLN A 1 208 ? 34.826 -1.479 31.951 1.00 73.56 1198 GLN A C 1
ATOM 1448 O O . GLN A 1 208 ? 35.900 -1.122 32.451 1.00 73.40 1198 GLN A O 1
ATOM 1450 N N . MET A 1 209 ? 34.755 -2.152 30.808 1.00 75.49 1199 MET A N 1
ATOM 1451 C CA . MET A 1 209 ? 35.950 -2.479 30.027 1.00 77.44 1199 MET A CA 1
ATOM 1452 C C . MET A 1 209 ? 35.568 -2.836 28.600 1.00 77.90 1199 MET A C 1
ATOM 1453 O O . MET A 1 209 ? 34.828 -2.110 27.938 1.00 79.12 1199 MET A O 1
ATOM 1455 N N . GLY A 1 214 ? 29.002 -5.497 21.203 1.00 102.29 1204 GLY A N 1
ATOM 1456 C CA . GLY A 1 214 ? 28.230 -5.789 20.006 1.00 102.69 1204 GLY A CA 1
ATOM 1457 C C . GLY A 1 214 ? 26.995 -6.624 20.295 1.00 102.01 1204 GLY A C 1
ATOM 1458 O O . GLY A 1 214 ? 25.936 -6.078 20.596 1.00 102.68 1204 GLY A O 1
ATOM 1459 N N . PRO A 1 215 ? 27.096 -7.960 20.205 1.00 100.72 1205 PRO A N 1
ATOM 1460 C CA . PRO A 1 215 ? 25.967 -8.856 20.466 1.00 99.44 1205 PRO A CA 1
ATOM 1461 C C . PRO A 1 215 ? 25.623 -8.865 21.950 1.00 95.71 1205 PRO A C 1
ATOM 1462 O O . PRO A 1 215 ? 24.454 -8.944 22.331 1.00 95.64 1205 PRO A O 1
ATOM 1466 N N . LEU A 1 216 ? 26.657 -8.793 22.784 1.00 92.14 1206 LEU A N 1
ATOM 1467 C CA . LEU A 1 216 ? 26.461 -8.765 24.221 1.00 87.36 1206 LEU A CA 1
ATOM 1468 C C . LEU A 1 216 ? 25.616 -7.536 24.514 1.00 86.93 1206 LEU A C 1
ATOM 1469 O O . LEU A 1 216 ? 24.579 -7.619 25.174 1.00 85.43 1206 LEU A O 1
ATOM 1474 N N . LEU A 1 217 ? 26.073 -6.404 23.985 1.00 86.96 1207 LEU A N 1
ATOM 1475 C CA . LEU A 1 217 ? 25.421 -5.133 24.181 1.00 87.38 1207 LEU A CA 1
ATOM 1476 C C . LEU A 1 217 ? 24.002 -5.095 23.669 1.00 88.55 1207 LEU A C 1
ATOM 1477 O O . LEU A 1 217 ? 23.174 -4.291 24.144 1.00 88.58 1207 LEU A O 1
ATOM 1482 N N . ASN A 1 218 ? 23.682 -5.967 22.722 1.00 90.22 1208 ASN A N 1
ATOM 1483 C CA . ASN A 1 218 ? 22.318 -5.968 22.218 1.00 91.12 1208 ASN A CA 1
ATOM 1484 C C . ASN A 1 218 ? 21.548 -6.813 23.208 1.00 89.28 1208 ASN A C 1
ATOM 1485 O O . ASN A 1 218 ? 20.358 -6.597 23.437 1.00 90.68 1208 ASN A O 1
ATOM 1487 N N . LYS A 1 219 ? 22.258 -7.747 23.836 1.00 86.25 1209 LYS A N 1
ATOM 1488 C CA . LYS A 1 219 ? 21.677 -8.638 24.842 1.00 82.72 1209 LYS A CA 1
ATOM 1489 C C . LYS A 1 219 ? 21.323 -7.859 26.106 1.00 81.12 1209 LYS A C 1
ATOM 1490 O O . LYS A 1 219 ? 20.297 -8.109 26.749 1.00 78.88 1209 LYS A O 1
ATOM 1496 N N . PHE A 1 220 ? 22.188 -6.908 26.438 1.00 80.88 1210 PHE A N 1
ATOM 1497 C CA . PHE A 1 220 ? 22.000 -6.073 27.603 1.00 81.54 1210 PHE A CA 1
ATOM 1498 C C . PHE A 1 220 ? 20.745 -5.232 27.453 1.00 84.30 1210 PHE A C 1
ATOM 1499 O O . PHE A 1 220 ? 20.192 -4.813 28.426 1.00 83.63 1210 PHE A O 1
ATOM 1507 N N . LEU A 1 221 ? 20.274 -4.973 26.247 1.00 87.88 1211 LEU A N 1
ATOM 1508 C CA . LEU A 1 221 ? 19.088 -4.134 26.129 1.00 91.37 1211 LEU A CA 1
ATOM 1509 C C . LEU A 1 221 ? 17.774 -4.901 26.146 1.00 93.37 1211 LEU A C 1
ATOM 1510 O O . LEU A 1 221 ? 16.912 -4.659 26.990 1.00 94.47 1211 LEU A O 1
ATOM 1512 N N . THR A 1 222 ? 17.640 -5.835 25.208 1.00 95.77 1212 THR A N 1
ATOM 1513 C CA . THR A 1 222 ? 16.427 -6.645 25.053 1.00 97.57 1212 THR A CA 1
ATOM 1514 C C . THR A 1 222 ? 16.017 -7.506 26.248 1.00 95.92 1212 THR A C 1
ATOM 1515 O O . THR A 1 222 ? 15.001 -8.203 26.191 1.00 96.70 1212 THR A O 1
ATOM 1517 N N . THR A 1 223 ? 16.809 -7.471 27.316 1.00 93.27 1213 THR A N 1
ATOM 1518 C CA . THR A 1 223 ? 16.494 -8.229 28.524 1.00 90.01 1213 THR A CA 1
ATOM 1519 C C . THR A 1 223 ? 15.700 -7.324 29.469 1.00 89.74 1213 THR A C 1
ATOM 1520 O O . THR A 1 223 ? 15.145 -7.781 30.477 1.00 88.38 1213 THR A O 1
ATOM 1524 N N . ALA A 1 224 ? 15.648 -6.040 29.117 1.00 90.35 1214 ALA A N 1
ATOM 1525 C CA . ALA A 1 224 ? 14.950 -5.019 29.896 1.00 91.94 1214 ALA A CA 1
ATOM 1526 C C . ALA A 1 224 ? 13.457 -4.917 29.570 1.00 94.99 1214 ALA A C 1
ATOM 1527 O O . ALA A 1 224 ? 13.072 -4.427 28.505 1.00 94.65 1214 ALA A O 1
ATOM 1529 N N . LYS A 1 225 ? 12.623 -5.377 30.499 1.00 96.21 1215 LYS A N 1
ATOM 1530 C CA . LYS A 1 225 ? 11.172 -5.341 30.332 1.00 99.08 1215 LYS A CA 1
ATOM 1531 C C . LYS A 1 225 ? 10.643 -3.916 30.227 1.00 101.48 1215 LYS A C 1
ATOM 1532 O O . LYS A 1 225 ? 10.878 -3.090 31.105 1.00 101.05 1215 LYS A O 1
ATOM 1534 N N . ASP A 1 226 ? 9.914 -3.648 29.148 1.00 105.29 1216 ASP A N 1
ATOM 1535 C CA . ASP A 1 226 ? 9.331 -2.333 28.884 1.00 109.14 1216 ASP A CA 1
ATOM 1536 C C . ASP A 1 226 ? 10.393 -1.290 28.531 1.00 110.18 1216 ASP A C 1
ATOM 1537 O O . ASP A 1 226 ? 10.086 -0.103 28.387 1.00 111.19 1216 ASP A O 1
ATOM 1539 N N . LYS A 1 227 ? 11.639 -1.745 28.391 1.00 109.45 1217 LYS A N 1
ATOM 1540 C CA . LYS A 1 227 ? 12.769 -0.878 28.044 1.00 109.07 1217 LYS A CA 1
ATOM 1541 C C . LYS A 1 227 ? 13.100 0.197 29.097 1.00 108.36 1217 LYS A C 1
ATOM 1542 O O . LYS A 1 227 ? 13.728 1.212 28.778 1.00 107.96 1217 LYS A O 1
ATOM 1544 N N . ASN A 1 228 ? 12.698 -0.033 30.348 1.00 105.97 1218 ASN A N 1
ATOM 1545 C CA . ASN A 1 228 ? 12.931 0.936 31.424 1.00 103.33 1218 ASN A CA 1
ATOM 1546 C C . ASN A 1 228 ? 13.262 0.273 32.757 1.00 98.96 1218 ASN A C 1
ATOM 1547 O O . ASN A 1 228 ? 13.515 0.952 33.754 1.00 98.40 1218 ASN A O 1
ATOM 1552 N N . ARG A 1 229 ? 13.258 -1.055 32.776 1.00 94.14 1219 ARG A N 1
ATOM 1553 C CA . ARG A 1 229 ? 13.549 -1.786 33.999 1.00 87.92 1219 ARG A CA 1
ATOM 1554 C C . ARG A 1 229 ? 14.075 -3.194 33.753 1.00 84.47 1219 ARG A C 1
ATOM 1555 O O . ARG A 1 229 ? 13.632 -3.885 32.842 1.00 84.98 1219 ARG A O 1
ATOM 1557 N N . TRP A 1 230 ? 15.039 -3.608 34.564 1.00 79.58 1220 TRP A N 1
ATOM 1558 C CA . TRP A 1 230 ? 15.547 -4.968 34.486 1.00 74.97 1220 TRP A CA 1
ATOM 1559 C C . TRP A 1 230 ? 14.845 -5.569 35.677 1.00 72.52 1220 TRP A C 1
ATOM 1560 O O . TRP A 1 230 ? 15.306 -5.418 36.800 1.00 70.74 1220 TRP A O 1
ATOM 1571 N N . GLU A 1 231 ? 13.701 -6.192 35.456 1.00 73.21 1221 GLU A N 1
ATOM 1572 C CA . GLU A 1 231 ? 13.004 -6.791 36.565 1.00 73.06 1221 GLU A CA 1
ATOM 1573 C C . GLU A 1 231 ? 12.980 -8.264 36.290 1.00 73.36 1221 GLU A C 1
ATOM 1574 O O . GLU A 1 231 ? 13.179 -8.711 35.156 1.00 72.83 1221 GLU A O 1
ATOM 1576 N N . ASP A 1 232 ? 12.805 -9.034 37.353 1.00 74.38 1222 ASP A N 1
ATOM 1577 C CA . ASP A 1 232 ? 12.737 -10.478 37.214 1.00 75.49 1222 ASP A CA 1
ATOM 1578 C C . ASP A 1 232 ? 11.630 -10.951 38.067 1.00 77.75 1222 ASP A C 1
ATOM 1579 O O . ASP A 1 232 ? 11.324 -10.349 39.051 1.00 76.79 1222 ASP A O 1
ATOM 1584 N N . PRO A 1 233 ? 11.076 -12.101 37.733 1.00 80.54 1223 PRO A N 1
ATOM 1585 C CA . PRO A 1 233 ? 9.972 -12.653 38.490 1.00 82.69 1223 PRO A CA 1
ATOM 1586 C C . PRO A 1 233 ? 10.053 -12.776 40.022 1.00 79.84 1223 PRO A C 1
ATOM 1587 O O . PRO A 1 233 ? 9.520 -13.828 40.584 1.00 82.53 1223 PRO A O 1
ATOM 1591 N N . GLY A 1 234 ? 10.690 -11.832 40.761 1.00 78.67 1224 GLY A N 1
ATOM 1592 C CA . GLY A 1 234 ? 10.613 -11.934 42.213 1.00 74.18 1224 GLY A CA 1
ATOM 1593 C C . GLY A 1 234 ? 10.655 -10.696 43.037 1.00 71.03 1224 GLY A C 1
ATOM 1594 O O . GLY A 1 234 ? 9.988 -9.719 42.745 1.00 70.59 1224 GLY A O 1
ATOM 1595 N N . LYS A 1 235 ? 11.444 -10.788 44.098 1.00 67.78 1225 LYS A N 1
ATOM 1596 C CA . LYS A 1 235 ? 11.585 -9.679 45.020 1.00 64.32 1225 LYS A CA 1
ATOM 1597 C C . LYS A 1 235 ? 11.983 -8.408 44.286 1.00 61.84 1225 LYS A C 1
ATOM 1598 O O . LYS A 1 235 ? 13.109 -8.281 43.816 1.00 60.73 1225 LYS A O 1
ATOM 1600 N N . GLN A 1 236 ? 11.047 -7.470 44.197 1.00 61.44 1226 GLN A N 1
ATOM 1601 C CA . GLN A 1 236 ? 11.274 -6.190 43.535 1.00 61.51 1226 GLN A CA 1
ATOM 1602 C C . GLN A 1 236 ? 12.629 -5.567 43.914 1.00 59.49 1226 GLN A C 1
ATOM 1603 O O . GLN A 1 236 ? 13.390 -5.156 43.028 1.00 58.88 1226 GLN A O 1
ATOM 1605 N N . LEU A 1 237 ? 12.926 -5.502 45.219 1.00 56.52 1227 LEU A N 1
ATOM 1606 C CA . LEU A 1 237 ? 14.193 -4.927 45.703 1.00 53.55 1227 LEU A CA 1
ATOM 1607 C C . LEU A 1 237 ? 15.386 -5.421 44.866 1.00 51.12 1227 LEU A C 1
ATOM 1608 O O . LEU A 1 237 ? 16.363 -4.696 44.647 1.00 49.25 1227 LEU A O 1
ATOM 1610 N N . TYR A 1 238 ? 15.292 -6.657 44.394 1.00 50.02 1228 TYR A N 1
ATOM 1611 C CA . TYR A 1 238 ? 16.341 -7.232 43.570 1.00 48.56 1228 TYR A CA 1
ATOM 1612 C C . TYR A 1 238 ? 16.436 -6.486 42.225 1.00 49.32 1228 TYR A C 1
ATOM 1613 O O . TYR A 1 238 ? 17.533 -6.250 41.709 1.00 51.10 1228 TYR A O 1
ATOM 1622 N N . ASN A 1 239 ? 15.285 -6.114 41.665 1.00 55.62 1229 ASN A N 1
ATOM 1623 C CA . ASN A 1 239 ? 15.250 -5.411 40.386 1.00 55.58 1229 ASN A CA 1
ATOM 1624 C C . ASN A 1 239 ? 15.778 -3.988 40.544 1.00 54.66 1229 ASN A C 1
ATOM 1625 O O . ASN A 1 239 ? 16.481 -3.468 39.667 1.00 54.69 1229 ASN A O 1
ATOM 1630 N N . VAL A 1 240 ? 15.425 -3.368 41.670 1.00 55.08 1230 VAL A N 1
ATOM 1631 C CA . VAL A 1 240 ? 15.871 -2.020 41.993 1.00 51.79 1230 VAL A CA 1
ATOM 1632 C C . VAL A 1 240 ? 17.389 -2.042 41.881 1.00 48.82 1230 VAL A C 1
ATOM 1633 O O . VAL A 1 240 ? 18.011 -1.146 41.309 1.00 47.49 1230 VAL A O 1
ATOM 1637 N N . GLU A 1 241 ? 17.971 -3.099 42.431 1.00 45.82 1231 GLU A N 1
ATOM 1638 C CA . GLU A 1 241 ? 19.407 -3.283 42.408 1.00 42.59 1231 GLU A CA 1
ATOM 1639 C C . GLU A 1 241 ? 19.819 -3.548 40.968 1.00 42.52 1231 GLU A C 1
ATOM 1640 O O . GLU A 1 241 ? 20.698 -2.872 40.406 1.00 40.12 1231 GLU A O 1
ATOM 1646 N N . ALA A 1 242 ? 19.155 -4.543 40.388 1.00 43.96 1232 ALA A N 1
ATOM 1647 C CA . ALA A 1 242 ? 19.386 -4.960 39.016 1.00 45.93 1232 ALA A CA 1
ATOM 1648 C C . ALA A 1 242 ? 19.363 -3.771 38.062 1.00 46.58 1232 ALA A C 1
ATOM 1649 O O . ALA A 1 242 ? 20.306 -3.552 37.294 1.00 46.31 1232 ALA A O 1
ATOM 1651 N N . THR A 1 243 ? 18.283 -3.001 38.122 1.00 48.25 1233 THR A N 1
ATOM 1652 C CA . THR A 1 243 ? 18.119 -1.845 37.248 1.00 48.75 1233 THR A CA 1
ATOM 1653 C C . THR A 1 243 ? 19.174 -0.778 37.506 1.00 46.32 1233 THR A C 1
ATOM 1654 O O . THR A 1 243 ? 19.507 -0.001 36.611 1.00 46.16 1233 THR A O 1
ATOM 1658 N N . SER A 1 244 ? 19.699 -0.751 38.728 1.00 46.20 1234 SER A N 1
ATOM 1659 C CA . SER A 1 244 ? 20.727 0.214 39.100 1.00 46.11 1234 SER A CA 1
ATOM 1660 C C . SER A 1 244 ? 22.076 -0.123 38.446 1.00 46.68 1234 SER A C 1
ATOM 1661 O O . SER A 1 244 ? 22.683 0.711 37.763 1.00 45.71 1234 SER A O 1
ATOM 1664 N N . TYR A 1 245 ? 22.551 -1.344 38.657 1.00 47.66 1235 TYR A N 1
ATOM 1665 C CA . TYR A 1 245 ? 23.808 -1.750 38.053 1.00 48.35 1235 TYR A CA 1
ATOM 1666 C C . TYR A 1 245 ? 23.735 -1.460 36.570 1.00 50.12 1235 TYR A C 1
ATOM 1667 O O . TYR A 1 245 ? 24.684 -0.966 35.957 1.00 49.31 1235 TYR A O 1
ATOM 1676 N N . ALA A 1 246 ? 22.587 -1.758 35.997 1.00 51.39 1236 ALA A N 1
ATOM 1677 C CA . ALA A 1 246 ? 22.397 -1.538 34.589 1.00 52.77 1236 ALA A CA 1
ATOM 1678 C C . ALA A 1 246 ? 22.424 -0.072 34.252 1.00 53.94 1236 ALA A C 1
ATOM 1679 O O . ALA A 1 246 ? 23.036 0.328 33.263 1.00 53.99 1236 ALA A O 1
ATOM 1681 N N . LEU A 1 247 ? 21.748 0.731 35.064 1.00 54.38 1237 LEU A N 1
ATOM 1682 C CA . LEU A 1 247 ? 21.767 2.163 34.830 1.00 56.46 1237 LEU A CA 1
ATOM 1683 C C . LEU A 1 247 ? 23.227 2.618 34.776 1.00 57.02 1237 LEU A C 1
ATOM 1684 O O . LEU A 1 247 ? 23.615 3.365 33.878 1.00 57.76 1237 LEU A O 1
ATOM 1689 N N . LEU A 1 248 ? 24.039 2.170 35.731 1.00 55.45 1238 LEU A N 1
ATOM 1690 C CA . LEU A 1 248 ? 25.441 2.548 35.724 1.00 56.83 1238 LEU A CA 1
ATOM 1691 C C . LEU A 1 248 ? 26.076 1.995 34.448 1.00 58.39 1238 LEU A C 1
ATOM 1692 O O . LEU A 1 248 ? 27.062 2.536 33.951 1.00 58.76 1238 LEU A O 1
ATOM 1697 N N . ALA A 1 249 ? 25.506 0.920 33.911 1.00 57.99 1239 ALA A N 1
ATOM 1698 C CA . ALA A 1 249 ? 26.026 0.331 32.679 1.00 59.05 1239 ALA A CA 1
ATOM 1699 C C . ALA A 1 249 ? 25.872 1.327 31.530 1.00 60.36 1239 ALA A C 1
ATOM 1700 O O . ALA A 1 249 ? 26.803 1.575 30.764 1.00 59.71 1239 ALA A O 1
ATOM 1702 N N . LEU A 1 250 ? 24.681 1.897 31.421 1.00 60.88 1240 LEU A N 1
ATOM 1703 C CA . LEU A 1 250 ? 24.381 2.869 30.376 1.00 62.05 1240 LEU A CA 1
ATOM 1704 C C . LEU A 1 250 ? 25.389 4.018 30.405 1.00 63.74 1240 LEU A C 1
ATOM 1705 O O . LEU A 1 250 ? 26.073 4.284 29.417 1.00 62.67 1240 LEU A O 1
ATOM 1710 N N . LEU A 1 251 ? 25.473 4.680 31.558 1.00 64.89 1241 LEU A N 1
ATOM 1711 C CA . LEU A 1 251 ? 26.368 5.816 31.764 1.00 65.81 1241 LEU A CA 1
ATOM 1712 C C . LEU A 1 251 ? 27.812 5.508 31.376 1.00 69.21 1241 LEU A C 1
ATOM 1713 O O . LEU A 1 251 ? 28.549 6.402 30.957 1.00 69.57 1241 LEU A O 1
ATOM 1718 N N . GLN A 1 252 ? 28.222 4.251 31.513 1.00 69.77 1242 GLN A N 1
ATOM 1719 C CA . GLN A 1 252 ? 29.587 3.882 31.153 1.00 71.78 1242 GLN A CA 1
ATOM 1720 C C . GLN A 1 252 ? 29.779 3.996 29.646 1.00 75.39 1242 GLN A C 1
ATOM 1721 O O . GLN A 1 252 ? 30.889 4.225 29.181 1.00 75.38 1242 GLN A O 1
ATOM 1727 N N . LEU A 1 253 ? 28.686 3.853 28.896 1.00 75.91 1243 LEU A N 1
ATOM 1728 C CA . LEU A 1 253 ? 28.695 3.948 27.435 1.00 77.21 1243 LEU A CA 1
ATOM 1729 C C . LEU A 1 253 ? 28.057 5.276 27.011 1.00 81.47 1243 LEU A C 1
ATOM 1730 O O . LEU A 1 253 ? 27.871 5.557 25.822 1.00 79.61 1243 LEU A O 1
ATOM 1732 N N . LYS A 1 254 ? 27.711 6.078 28.014 1.00 81.40 1244 LYS A N 1
ATOM 1733 C CA . LYS A 1 254 ? 27.081 7.378 27.822 1.00 83.05 1244 LYS A CA 1
ATOM 1734 C C . LYS A 1 254 ? 25.832 7.331 26.948 1.00 83.45 1244 LYS A C 1
ATOM 1735 O O . LYS A 1 254 ? 25.349 8.360 26.460 1.00 82.16 1244 LYS A O 1
ATOM 1741 N N . ASP A 1 255 ? 25.296 6.128 26.773 1.00 81.18 1245 ASP A N 1
ATOM 1742 C CA . ASP A 1 255 ? 24.083 5.968 25.993 1.00 81.04 1245 ASP A CA 1
ATOM 1743 C C . ASP A 1 255 ? 22.929 6.591 26.771 1.00 80.75 1245 ASP A C 1
ATOM 1744 O O . ASP A 1 255 ? 21.953 5.917 27.114 1.00 79.31 1245 ASP A O 1
ATOM 1746 N N . PHE A 1 256 ? 23.040 7.890 27.037 1.00 81.33 1246 PHE A N 1
ATOM 1747 C CA . PHE A 1 256 ? 22.012 8.605 27.783 1.00 81.15 1246 PHE A CA 1
ATOM 1748 C C . PHE A 1 256 ? 20.720 8.561 26.993 1.00 81.95 1246 PHE A C 1
ATOM 1749 O O . PHE A 1 256 ? 19.735 9.216 27.354 1.00 82.17 1246 PHE A O 1
ATOM 1751 N N . ASP A 1 257 ? 20.748 7.798 25.901 1.00 81.93 1247 ASP A N 1
ATOM 1752 C CA . ASP A 1 257 ? 19.602 7.630 25.022 1.00 82.19 1247 ASP A CA 1
ATOM 1753 C C . ASP A 1 257 ? 18.416 6.986 25.737 1.00 81.21 1247 ASP A C 1
ATOM 1754 O O . ASP A 1 257 ? 17.331 7.565 25.799 1.00 80.58 1247 ASP A O 1
ATOM 1756 N N . PHE A 1 258 ? 18.627 5.786 26.270 1.00 80.35 1248 PHE A N 1
ATOM 1757 C CA . PHE A 1 258 ? 17.570 5.066 26.967 1.00 80.58 1248 PHE A CA 1
ATOM 1758 C C . PHE A 1 258 ? 17.655 5.273 28.471 1.00 78.87 1248 PHE A C 1
ATOM 1759 O O . PHE A 1 258 ? 16.936 4.635 29.226 1.00 77.80 1248 PHE A O 1
ATOM 1761 N N . VAL A 1 259 ? 18.532 6.170 28.905 1.00 78.64 1249 VAL A N 1
ATOM 1762 C CA . VAL A 1 259 ? 18.685 6.429 30.328 1.00 78.36 1249 VAL A CA 1
ATOM 1763 C C . VAL A 1 259 ? 17.465 7.094 30.959 1.00 79.03 1249 VAL A C 1
ATOM 1764 O O . VAL A 1 259 ? 17.000 6.662 32.007 1.00 79.68 1249 VAL A O 1
ATOM 1768 N N . PRO A 1 260 ? 16.923 8.148 30.330 1.00 80.48 1250 PRO A N 1
ATOM 1769 C CA . PRO A 1 260 ? 15.751 8.814 30.910 1.00 80.34 1250 PRO A CA 1
ATOM 1770 C C . PRO A 1 260 ? 14.675 7.896 31.495 1.00 78.44 1250 PRO A C 1
ATOM 1771 O O . PRO A 1 260 ? 14.225 8.109 32.615 1.00 78.17 1250 PRO A O 1
ATOM 1775 N N . PRO A 1 261 ? 14.254 6.861 30.750 1.00 78.18 1251 PRO A N 1
ATOM 1776 C CA . PRO A 1 261 ? 13.223 5.942 31.244 1.00 77.84 1251 PRO A CA 1
ATOM 1777 C C . PRO A 1 261 ? 13.657 5.229 32.512 1.00 75.20 1251 PRO A C 1
ATOM 1778 O O . PRO A 1 261 ? 13.011 5.325 33.558 1.00 75.46 1251 PRO A O 1
ATOM 1782 N N . VAL A 1 262 ? 14.754 4.494 32.392 1.00 73.04 1252 VAL A N 1
ATOM 1783 C CA . VAL A 1 262 ? 15.309 3.749 33.505 1.00 70.57 1252 VAL A CA 1
ATOM 1784 C C . VAL A 1 262 ? 15.280 4.610 34.773 1.00 70.34 1252 VAL A C 1
ATOM 1785 O O . VAL A 1 262 ? 14.610 4.264 35.749 1.00 69.45 1252 VAL A O 1
ATOM 1789 N N . VAL A 1 263 ? 15.990 5.736 34.746 1.00 69.73 1253 VAL A N 1
ATOM 1790 C CA . VAL A 1 263 ? 16.040 6.653 35.884 1.00 68.65 1253 VAL A CA 1
ATOM 1791 C C . VAL A 1 263 ? 14.644 7.038 36.368 1.00 70.70 1253 VAL A C 1
ATOM 1792 O O . VAL A 1 263 ? 14.389 7.099 37.574 1.00 69.58 1253 VAL A O 1
ATOM 1796 N N . ARG A 1 264 ? 13.748 7.300 35.418 1.00 72.67 1254 ARG A N 1
ATOM 1797 C CA . ARG A 1 264 ? 12.373 7.681 35.726 1.00 73.93 1254 ARG A CA 1
ATOM 1798 C C . ARG A 1 264 ? 11.690 6.554 36.480 1.00 74.26 1254 ARG A C 1
ATOM 1799 O O . ARG A 1 264 ? 10.934 6.788 37.420 1.00 75.32 1254 ARG A O 1
ATOM 1801 N N . TRP A 1 265 ? 11.961 5.324 36.066 1.00 74.68 1255 TRP A N 1
ATOM 1802 C CA . TRP A 1 265 ? 11.365 4.177 36.726 1.00 76.25 1255 TRP A CA 1
ATOM 1803 C C . TRP A 1 265 ? 11.932 3.985 38.141 1.00 74.68 1255 TRP A C 1
ATOM 1804 O O . TRP A 1 265 ? 11.218 3.538 39.038 1.00 75.25 1255 TRP A O 1
ATOM 1815 N N . LEU A 1 266 ? 13.207 4.324 38.337 1.00 73.60 1256 LEU A N 1
ATOM 1816 C CA . LEU A 1 266 ? 13.849 4.181 39.648 1.00 73.24 1256 LEU A CA 1
ATOM 1817 C C . LEU A 1 266 ? 13.264 5.155 40.677 1.00 76.18 1256 LEU A C 1
ATOM 1818 O O . LEU A 1 266 ? 13.009 4.798 41.833 1.00 75.45 1256 LEU A O 1
ATOM 1823 N N . ASN A 1 267 ? 13.052 6.389 40.247 1.00 79.61 1257 ASN A N 1
ATOM 1824 C CA . ASN A 1 267 ? 12.491 7.404 41.119 1.00 82.41 1257 ASN A CA 1
ATOM 1825 C C . ASN A 1 267 ? 11.104 6.986 41.579 1.00 85.12 1257 ASN A C 1
ATOM 1826 O O . ASN A 1 267 ? 10.710 7.254 42.712 1.00 86.04 1257 ASN A O 1
ATOM 1831 N N . GLU A 1 268 ? 10.370 6.321 40.693 1.00 87.82 1258 GLU A N 1
ATOM 1832 C CA . GLU A 1 268 ? 9.025 5.851 41.004 1.00 90.62 1258 GLU A CA 1
ATOM 1833 C C . GLU A 1 268 ? 9.099 4.491 41.692 1.00 91.14 1258 GLU A C 1
ATOM 1834 O O . GLU A 1 268 ? 8.148 3.710 41.655 1.00 92.13 1258 GLU A O 1
ATOM 1836 N N . GLN A 1 269 ? 10.245 4.224 42.314 1.00 91.40 1259 GLN A N 1
ATOM 1837 C CA . GLN A 1 269 ? 10.480 2.979 43.035 1.00 91.90 1259 GLN A CA 1
ATOM 1838 C C . GLN A 1 269 ? 10.957 3.291 44.457 1.00 92.48 1259 GLN A C 1
ATOM 1839 O O . GLN A 1 269 ? 10.173 3.301 45.411 1.00 93.78 1259 GLN A O 1
ATOM 1845 N N . GLY A 1 275 ? 16.736 -0.291 56.069 1.00 57.65 1265 GLY A N 1
ATOM 1846 C CA . GLY A 1 275 ? 15.922 -1.279 56.753 1.00 58.30 1265 GLY A CA 1
ATOM 1847 C C . GLY A 1 275 ? 16.545 -2.664 56.814 1.00 57.60 1265 GLY A C 1
ATOM 1848 O O . GLY A 1 275 ? 17.736 -2.808 57.079 1.00 58.18 1265 GLY A O 1
ATOM 1849 N N . TYR A 1 276 ? 15.724 -3.681 56.569 1.00 56.65 1266 TYR A N 1
ATOM 1850 C CA . TYR A 1 276 ? 16.143 -5.085 56.580 1.00 54.61 1266 TYR A CA 1
ATOM 1851 C C . TYR A 1 276 ? 16.211 -5.588 55.134 1.00 51.93 1266 TYR A C 1
ATOM 1852 O O . TYR A 1 276 ? 15.245 -5.474 54.381 1.00 51.92 1266 TYR A O 1
ATOM 1861 N N . GLY A 1 277 ? 17.358 -6.130 54.748 1.00 48.29 1267 GLY A N 1
ATOM 1862 C CA . GLY A 1 277 ? 17.519 -6.639 53.397 1.00 45.19 1267 GLY A CA 1
ATOM 1863 C C . GLY A 1 277 ? 17.631 -5.609 52.279 1.00 42.35 1267 GLY A C 1
ATOM 1864 O O . GLY A 1 277 ? 17.627 -5.982 51.103 1.00 40.17 1267 GLY A O 1
ATOM 1865 N N . SER A 1 278 ? 17.730 -4.325 52.627 1.00 41.08 1268 SER A N 1
ATOM 1866 C CA . SER A 1 278 ? 17.835 -3.259 51.628 1.00 40.12 1268 SER A CA 1
ATOM 1867 C C . SER A 1 278 ? 19.258 -2.712 51.491 1.00 36.96 1268 SER A C 1
ATOM 1868 O O . SER A 1 278 ? 19.487 -1.660 50.893 1.00 37.15 1268 SER A O 1
ATOM 1871 N N . THR A 1 279 ? 20.222 -3.418 52.055 1.00 35.77 1269 THR A N 1
ATOM 1872 C CA . THR A 1 279 ? 21.591 -2.969 51.952 1.00 34.54 1269 THR A CA 1
ATOM 1873 C C . THR A 1 279 ? 21.978 -2.710 50.485 1.00 32.02 1269 THR A C 1
ATOM 1874 O O . THR A 1 279 ? 22.284 -1.574 50.120 1.00 31.03 1269 THR A O 1
ATOM 1878 N N . GLN A 1 280 ? 21.940 -3.734 49.636 1.00 29.37 1270 GLN A N 1
ATOM 1879 C CA . GLN A 1 280 ? 22.325 -3.536 48.240 1.00 29.96 1270 GLN A CA 1
ATOM 1880 C C . GLN A 1 280 ? 21.554 -2.498 47.418 1.00 29.95 1270 GLN A C 1
ATOM 1881 O O . GLN A 1 280 ? 22.149 -1.678 46.710 1.00 29.01 1270 GLN A O 1
ATOM 1887 N N . ALA A 1 281 ? 20.230 -2.531 47.485 1.00 32.98 1271 ALA A N 1
ATOM 1888 C CA . ALA A 1 281 ? 19.450 -1.562 46.724 1.00 32.42 1271 ALA A CA 1
ATOM 1889 C C . ALA A 1 281 ? 19.805 -0.131 47.174 1.00 31.65 1271 ALA A C 1
ATOM 1890 O O . ALA A 1 281 ? 20.134 0.708 46.343 1.00 31.57 1271 ALA A O 1
ATOM 1892 N N . THR A 1 282 ? 19.746 0.135 48.480 1.00 32.63 1272 THR A N 1
ATOM 1893 C CA . THR A 1 282 ? 20.073 1.458 49.031 1.00 33.72 1272 THR A CA 1
ATOM 1894 C C . THR A 1 282 ? 21.432 1.943 48.511 1.00 31.79 1272 THR A C 1
ATOM 1895 O O . THR A 1 282 ? 21.596 3.099 48.114 1.00 31.93 1272 THR A O 1
ATOM 1899 N N . PHE A 1 283 ? 22.395 1.037 48.500 1.00 29.88 1273 PHE A N 1
ATOM 1900 C CA . PHE A 1 283 ? 23.720 1.361 48.036 1.00 30.59 1273 PHE A CA 1
ATOM 1901 C C . PHE A 1 283 ? 23.718 1.650 46.533 1.00 31.76 1273 PHE A C 1
ATOM 1902 O O . PHE A 1 283 ? 23.990 2.774 46.103 1.00 31.29 1273 PHE A O 1
ATOM 1910 N N . MET A 1 284 ? 23.409 0.622 45.747 1.00 31.24 1274 MET A N 1
ATOM 1911 C CA . MET A 1 284 ? 23.392 0.714 44.299 1.00 32.27 1274 MET A CA 1
ATOM 1912 C C . MET A 1 284 ? 22.481 1.779 43.717 1.00 35.68 1274 MET A C 1
ATOM 1913 O O . MET A 1 284 ? 22.914 2.565 42.872 1.00 33.95 1274 MET A O 1
ATOM 1918 N N . VAL A 1 285 ? 21.224 1.807 44.163 1.00 39.32 1275 VAL A N 1
ATOM 1919 C CA . VAL A 1 285 ? 20.251 2.772 43.651 1.00 42.37 1275 VAL A CA 1
ATOM 1920 C C . VAL A 1 285 ? 20.761 4.206 43.698 1.00 45.13 1275 VAL A C 1
ATOM 1921 O O . VAL A 1 285 ? 20.796 4.897 42.675 1.00 44.73 1275 VAL A O 1
ATOM 1925 N N . PHE A 1 286 ? 21.155 4.646 44.891 1.00 46.58 1276 PHE A N 1
ATOM 1926 C CA . PHE A 1 286 ? 21.648 6.003 45.077 1.00 48.11 1276 PHE A CA 1
ATOM 1927 C C . PHE A 1 286 ? 22.982 6.235 44.398 1.00 46.66 1276 PHE A C 1
ATOM 1928 O O . PHE A 1 286 ? 23.330 7.364 44.063 1.00 47.97 1276 PHE A O 1
ATOM 1936 N N . GLN A 1 287 ? 23.736 5.168 44.196 1.00 44.60 1277 GLN A N 1
ATOM 1937 C CA . GLN A 1 287 ? 25.010 5.316 43.529 1.00 44.51 1277 GLN A CA 1
ATOM 1938 C C . GLN A 1 287 ? 24.752 5.450 42.049 1.00 46.10 1277 GLN A C 1
ATOM 1939 O O . GLN A 1 287 ? 25.502 6.103 41.332 1.00 45.74 1277 GLN A O 1
ATOM 1945 N N . ALA A 1 288 ? 23.689 4.803 41.596 1.00 47.26 1278 ALA A N 1
ATOM 1946 C CA . ALA A 1 288 ? 23.320 4.852 40.194 1.00 50.56 1278 ALA A CA 1
ATOM 1947 C C . ALA A 1 288 ? 22.749 6.230 39.876 1.00 52.90 1278 ALA A C 1
ATOM 1948 O O . ALA A 1 288 ? 23.122 6.859 38.884 1.00 51.14 1278 ALA A O 1
ATOM 1950 N N . LEU A 1 289 ? 21.850 6.686 40.742 1.00 54.54 1279 LEU A N 1
ATOM 1951 C CA . LEU A 1 289 ? 21.207 7.978 40.593 1.00 58.61 1279 LEU A CA 1
ATOM 1952 C C . LEU A 1 289 ? 22.207 9.089 40.878 1.00 61.86 1279 LEU A C 1
ATOM 1953 O O . LEU A 1 289 ? 21.912 10.272 40.705 1.00 62.98 1279 LEU A O 1
ATOM 1958 N N . ALA A 1 290 ? 23.391 8.699 41.332 1.00 63.56 1280 ALA A N 1
ATOM 1959 C CA . ALA A 1 290 ? 24.436 9.653 41.637 1.00 66.26 1280 ALA A CA 1
ATOM 1960 C C . ALA A 1 290 ? 25.321 9.758 40.409 1.00 67.72 1280 ALA A C 1
ATOM 1961 O O . ALA A 1 290 ? 25.477 10.835 39.835 1.00 67.33 1280 ALA A O 1
ATOM 1963 N N . GLN A 1 291 ? 25.884 8.625 40.003 1.00 68.71 1281 GLN A N 1
ATOM 1964 C CA . GLN A 1 291 ? 26.751 8.572 38.834 1.00 72.37 1281 GLN A CA 1
ATOM 1965 C C . GLN A 1 291 ? 26.023 9.192 37.646 1.00 75.07 1281 GLN A C 1
ATOM 1966 O O . GLN A 1 291 ? 26.637 9.582 36.656 1.00 73.66 1281 GLN A O 1
ATOM 1972 N N . TYR A 1 292 ? 24.703 9.277 37.766 1.00 76.75 1282 TYR A N 1
ATOM 1973 C CA . TYR A 1 292 ? 23.855 9.856 36.737 1.00 79.15 1282 TYR A CA 1
ATOM 1974 C C . TYR A 1 292 ? 24.000 11.376 36.752 1.00 82.93 1282 TYR A C 1
ATOM 1975 O O . TYR A 1 292 ? 24.477 11.973 35.790 1.00 82.29 1282 TYR A O 1
ATOM 1984 N N . GLN A 1 293 ? 23.593 11.993 37.856 1.00 84.65 1283 GLN A N 1
ATOM 1985 C CA . GLN A 1 293 ? 23.673 13.442 38.020 1.00 88.12 1283 GLN A CA 1
ATOM 1986 C C . GLN A 1 293 ? 25.048 13.961 37.621 1.00 91.67 1283 GLN A C 1
ATOM 1987 O O . GLN A 1 293 ? 25.200 15.120 37.234 1.00 91.91 1283 GLN A O 1
ATOM 1993 N N . LYS A 1 294 ? 26.044 13.086 37.727 1.00 92.24 1284 LYS A N 1
ATOM 1994 C CA . LYS A 1 294 ? 27.431 13.416 37.419 1.00 94.96 1284 LYS A CA 1
ATOM 1995 C C . LYS A 1 294 ? 27.801 13.239 35.947 1.00 95.70 1284 LYS A C 1
ATOM 1996 O O . LYS A 1 294 ? 28.366 14.144 35.331 1.00 95.97 1284 LYS A O 1
ATOM 1998 N N . ASP A 1 295 ? 27.470 12.076 35.389 1.00 93.69 1285 ASP A N 1
ATOM 1999 C CA . ASP A 1 295 ? 27.802 11.749 34.001 1.00 93.49 1285 ASP A CA 1
ATOM 2000 C C . ASP A 1 295 ? 26.962 12.429 32.916 1.00 94.71 1285 ASP A C 1
ATOM 2001 O O . ASP A 1 295 ? 27.447 12.660 31.807 1.00 93.34 1285 ASP A O 1
ATOM 2003 N N . ALA A 1 296 ? 25.711 12.752 33.224 1.00 94.38 1286 ALA A N 1
ATOM 2004 C CA . ALA A 1 296 ? 24.850 13.407 32.243 1.00 95.66 1286 ALA A CA 1
ATOM 2005 C C . ALA A 1 296 ? 24.564 14.843 32.671 1.00 97.37 1286 ALA A C 1
ATOM 2006 O O . ALA A 1 296 ? 24.945 15.193 33.804 1.00 98.04 1286 ALA A O 1
ATOM 2008 N N . ASN B 2 23 ? 58.532 13.676 46.891 1.00 81.01 52 ASN B N 1
ATOM 2009 C CA . ASN B 2 23 ? 57.402 12.825 46.423 1.00 80.12 52 ASN B CA 1
ATOM 2010 C C . ASN B 2 23 ? 56.201 13.654 46.006 1.00 76.82 52 ASN B C 1
ATOM 2011 O O . ASN B 2 23 ? 55.598 14.342 46.830 1.00 77.81 52 ASN B O 1
ATOM 2016 N N . LYS B 2 24 ? 55.853 13.567 44.726 1.00 76.59 53 LYS B N 1
ATOM 2017 C CA . LYS B 2 24 ? 54.723 14.300 44.167 1.00 72.62 53 LYS B CA 1
ATOM 2018 C C . LYS B 2 24 ? 53.440 14.122 44.969 1.00 67.94 53 LYS B C 1
ATOM 2019 O O . LYS B 2 24 ? 52.791 15.103 45.332 1.00 68.12 53 LYS B O 1
ATOM 2021 N N . LYS B 2 25 ? 53.079 12.874 45.251 1.00 65.52 54 LYS B N 1
ATOM 2022 C CA . LYS B 2 25 ? 51.855 12.593 45.991 1.00 60.02 54 LYS B CA 1
ATOM 2023 C C . LYS B 2 25 ? 51.679 13.353 47.306 1.00 56.89 54 LYS B C 1
ATOM 2024 O O . LYS B 2 25 ? 50.551 13.575 47.741 1.00 56.57 54 LYS B O 1
ATOM 2030 N N . VAL B 2 26 ? 52.770 13.749 47.953 1.00 55.95 55 VAL B N 1
ATOM 2031 C CA . VAL B 2 26 ? 52.620 14.505 49.192 1.00 53.02 55 VAL B CA 1
ATOM 2032 C C . VAL B 2 26 ? 52.345 15.953 48.817 1.00 52.48 55 VAL B C 1
ATOM 2033 O O . VAL B 2 26 ? 51.511 16.617 49.426 1.00 53.33 55 VAL B O 1
ATOM 2037 N N . VAL B 2 27 ? 53.056 16.442 47.810 1.00 54.36 56 VAL B N 1
ATOM 2038 C CA . VAL B 2 27 ? 52.862 17.812 47.349 1.00 52.50 56 VAL B CA 1
ATOM 2039 C C . VAL B 2 27 ? 51.431 17.983 46.855 1.00 47.33 56 VAL B C 1
ATOM 2040 O O . VAL B 2 27 ? 50.764 18.953 47.177 1.00 48.36 56 VAL B O 1
ATOM 2044 N N . ASP B 2 28 ? 50.975 17.023 46.064 1.00 45.93 57 ASP B N 1
ATOM 2045 C CA . ASP B 2 28 ? 49.626 17.026 45.522 1.00 40.86 57 ASP B CA 1
ATOM 2046 C C . ASP B 2 28 ? 48.680 17.128 46.714 1.00 35.82 57 ASP B C 1
ATOM 2047 O O . ASP B 2 28 ? 47.857 18.037 46.805 1.00 33.36 57 ASP B O 1
ATOM 2052 N N . ALA B 2 29 ? 48.820 16.183 47.639 1.00 34.94 58 ALA B N 1
ATOM 2053 C CA . ALA B 2 29 ? 47.991 16.149 48.840 1.00 31.07 58 ALA B CA 1
ATOM 2054 C C . ALA B 2 29 ? 48.063 17.495 49.546 1.00 31.02 58 ALA B C 1
ATOM 2055 O O . ALA B 2 29 ? 47.062 17.968 50.116 1.00 28.80 58 ALA B O 1
ATOM 2057 N N . GLN B 2 30 ? 49.258 18.101 49.503 1.00 32.50 59 GLN B N 1
ATOM 2058 C CA . GLN B 2 30 ? 49.514 19.412 50.105 1.00 32.20 59 GLN B CA 1
ATOM 2059 C C . GLN B 2 30 ? 48.736 20.500 49.368 1.00 29.92 59 GLN B C 1
ATOM 2060 O O . GLN B 2 30 ? 48.018 21.295 49.984 1.00 29.39 59 GLN B O 1
ATOM 2066 N N . LYS B 2 31 ? 48.871 20.529 48.050 1.00 28.58 60 LYS B N 1
ATOM 2067 C CA . LYS B 2 31 ? 48.162 21.522 47.270 1.00 29.86 60 LYS B CA 1
ATOM 2068 C C . LYS B 2 31 ? 46.631 21.360 47.456 1.00 28.11 60 LYS B C 1
ATOM 2069 O O . LYS B 2 31 ? 45.860 22.338 47.430 1.00 29.95 60 LYS B O 1
ATOM 2071 N N . ALA B 2 32 ? 46.199 20.123 47.669 1.00 24.82 61 ALA B N 1
ATOM 2072 C CA . ALA B 2 32 ? 44.793 19.845 47.872 1.00 21.19 61 ALA B CA 1
ATOM 2073 C C . ALA B 2 32 ? 44.308 20.305 49.246 1.00 19.47 61 ALA B C 1
ATOM 2074 O O . ALA B 2 32 ? 43.234 20.880 49.356 1.00 17.35 61 ALA B O 1
ATOM 2076 N N . VAL B 2 33 ? 45.087 20.052 50.294 1.00 18.70 62 VAL B N 1
ATOM 2077 C CA . VAL B 2 33 ? 44.681 20.463 51.642 1.00 19.90 62 VAL B CA 1
ATOM 2078 C C . VAL B 2 33 ? 44.758 21.974 51.820 1.00 24.45 62 VAL B C 1
ATOM 2079 O O . VAL B 2 33 ? 43.926 22.567 52.498 1.00 24.36 62 VAL B O 1
ATOM 2083 N N . GLU B 2 34 ? 45.752 22.615 51.218 1.00 30.49 63 GLU B N 1
ATOM 2084 C CA . GLU B 2 34 ? 45.849 24.078 51.351 1.00 34.81 63 GLU B CA 1
ATOM 2085 C C . GLU B 2 34 ? 44.598 24.774 50.779 1.00 34.16 63 GLU B C 1
ATOM 2086 O O . GLU B 2 34 ? 44.033 25.656 51.421 1.00 33.60 63 GLU B O 1
ATOM 2088 N N . LEU B 2 35 ? 44.171 24.359 49.584 1.00 32.10 64 LEU B N 1
ATOM 2089 C CA . LEU B 2 35 ? 43.007 24.944 48.936 1.00 32.74 64 LEU B CA 1
ATOM 2090 C C . LEU B 2 35 ? 41.750 24.701 49.773 1.00 32.12 64 LEU B C 1
ATOM 2091 O O . LEU B 2 35 ? 40.826 25.536 49.792 1.00 30.14 64 LEU B O 1
ATOM 2093 N N . PHE B 2 36 ? 41.711 23.552 50.447 1.00 27.52 65 PHE B N 1
ATOM 2094 C CA . PHE B 2 36 ? 40.567 23.207 51.283 1.00 22.89 65 PHE B CA 1
ATOM 2095 C C . PHE B 2 36 ? 40.496 24.098 52.525 1.00 24.64 65 PHE B C 1
ATOM 2096 O O . PHE B 2 36 ? 39.412 24.516 52.943 1.00 21.63 65 PHE B O 1
ATOM 2104 N N . LYS B 2 37 ? 41.657 24.383 53.111 1.00 26.75 66 LYS B N 1
ATOM 2105 C CA . LYS B 2 37 ? 41.712 25.225 54.294 1.00 32.34 66 LYS B CA 1
ATOM 2106 C C . LYS B 2 37 ? 41.172 26.609 53.976 1.00 36.09 66 LYS B C 1
ATOM 2107 O O . LYS B 2 37 ? 40.456 27.205 54.772 1.00 34.29 66 LYS B O 1
ATOM 2113 N N . ARG B 2 38 ? 41.505 27.111 52.798 1.00 38.46 67 ARG B N 1
ATOM 2114 C CA . ARG B 2 38 ? 41.053 28.425 52.397 1.00 42.56 67 ARG B CA 1
ATOM 2115 C C . ARG B 2 38 ? 39.591 28.423 51.908 1.00 44.70 67 ARG B C 1
ATOM 2116 O O . ARG B 2 38 ? 38.760 29.180 52.405 1.00 48.41 67 ARG B O 1
ATOM 2118 N N . THR B 2 39 ? 39.287 27.553 50.948 1.00 47.13 68 THR B N 1
ATOM 2119 C CA . THR B 2 39 ? 37.958 27.439 50.339 1.00 44.83 68 THR B CA 1
ATOM 2120 C C . THR B 2 39 ? 36.829 26.940 51.248 1.00 41.06 68 THR B C 1
ATOM 2121 O O . THR B 2 39 ? 35.721 27.474 51.231 1.00 40.35 68 THR B O 1
ATOM 2125 N N . ARG B 2 40 ? 37.112 25.900 52.022 1.00 39.56 69 ARG B N 1
ATOM 2126 C CA . ARG B 2 40 ? 36.136 25.320 52.934 1.00 36.05 69 ARG B CA 1
ATOM 2127 C C . ARG B 2 40 ? 34.824 24.938 52.255 1.00 34.39 69 ARG B C 1
ATOM 2128 O O . ARG B 2 40 ? 33.769 25.468 52.596 1.00 32.45 69 ARG B O 1
ATOM 2136 N N . THR B 2 41 ? 34.900 24.016 51.290 1.00 33.95 70 THR B N 1
ATOM 2137 C CA . THR B 2 41 ? 33.716 23.522 50.576 1.00 31.77 70 THR B CA 1
ATOM 2138 C C . THR B 2 41 ? 33.675 21.992 50.498 1.00 32.37 70 THR B C 1
ATOM 2139 O O . THR B 2 41 ? 34.680 21.312 50.669 1.00 29.60 70 THR B O 1
ATOM 2143 N N . VAL B 2 42 ? 32.488 21.467 50.227 1.00 34.78 71 VAL B N 1
ATOM 2144 C CA . VAL B 2 42 ? 32.278 20.041 50.101 1.00 35.12 71 VAL B CA 1
ATOM 2145 C C . VAL B 2 42 ? 33.123 19.528 48.942 1.00 37.24 71 VAL B C 1
ATOM 2146 O O . VAL B 2 42 ? 33.589 18.391 48.942 1.00 38.83 71 VAL B O 1
ATOM 2150 N N . ALA B 2 43 ? 33.321 20.373 47.944 1.00 38.38 72 ALA B N 1
ATOM 2151 C CA . ALA B 2 43 ? 34.100 19.961 46.797 1.00 39.23 72 ALA B CA 1
ATOM 2152 C C . ALA B 2 43 ? 35.555 19.853 47.184 1.00 36.91 72 ALA B C 1
ATOM 2153 O O . ALA B 2 43 ? 36.164 18.801 47.036 1.00 38.06 72 ALA B O 1
ATOM 2155 N N . THR B 2 44 ? 36.111 20.946 47.690 1.00 34.79 73 THR B N 1
ATOM 2156 C CA . THR B 2 44 ? 37.509 20.964 48.073 1.00 33.02 73 THR B CA 1
ATOM 2157 C C . THR B 2 44 ? 37.861 19.903 49.101 1.00 28.69 73 THR B C 1
ATOM 2158 O O . THR B 2 44 ? 38.978 19.375 49.098 1.00 28.04 73 THR B O 1
ATOM 2162 N N . HIS B 2 45 ? 36.910 19.585 49.973 1.00 26.36 74 HIS B N 1
ATOM 2163 C CA . HIS B 2 45 ? 37.123 18.553 50.989 1.00 24.37 74 HIS B CA 1
ATOM 2164 C C . HIS B 2 45 ? 37.279 17.178 50.345 1.00 22.93 74 HIS B C 1
ATOM 2165 O O . HIS B 2 45 ? 38.181 16.415 50.717 1.00 21.09 74 HIS B O 1
ATOM 2172 N N . ARG B 2 46 ? 36.418 16.865 49.379 1.00 22.52 75 ARG B N 1
ATOM 2173 C CA . ARG B 2 46 ? 36.505 15.567 48.728 1.00 24.96 75 ARG B CA 1
ATOM 2174 C C . ARG B 2 46 ? 37.866 15.428 48.079 1.00 24.96 75 ARG B C 1
ATOM 2175 O O . ARG B 2 46 ? 38.523 14.380 48.185 1.00 23.46 75 ARG B O 1
ATOM 2183 N N . LYS B 2 47 ? 38.306 16.509 47.453 1.00 26.48 76 LYS B N 1
ATOM 2184 C CA . LYS B 2 47 ? 39.597 16.516 46.777 1.00 29.58 76 LYS B CA 1
ATOM 2185 C C . LYS B 2 47 ? 40.777 16.406 47.755 1.00 24.26 76 LYS B C 1
ATOM 2186 O O . LYS B 2 47 ? 41.747 15.702 47.484 1.00 22.46 76 LYS B O 1
ATOM 2192 N N . ALA B 2 48 ? 40.677 17.088 48.893 1.00 21.56 77 ALA B N 1
ATOM 2193 C CA . ALA B 2 48 ? 41.735 17.054 49.896 1.00 22.74 77 ALA B CA 1
ATOM 2194 C C . ALA B 2 48 ? 41.834 15.688 50.593 1.00 19.48 77 ALA B C 1
ATOM 2195 O O . ALA B 2 48 ? 42.939 15.153 50.790 1.00 18.87 77 ALA B O 1
ATOM 2197 N N . GLN B 2 49 ? 40.694 15.105 50.946 1.00 18.27 78 GLN B N 1
ATOM 2198 C CA . GLN B 2 49 ? 40.729 13.808 51.632 1.00 18.40 78 GLN B CA 1
ATOM 2199 C C . GLN B 2 49 ? 41.299 12.672 50.760 1.00 20.27 78 GLN B C 1
ATOM 2200 O O . GLN B 2 49 ? 42.071 11.826 51.244 1.00 16.64 78 GLN B O 1
ATOM 2206 N N . ARG B 2 50 ? 40.906 12.667 49.484 1.00 23.52 79 ARG B N 1
ATOM 2207 C CA . ARG B 2 50 ? 41.347 11.658 48.531 1.00 25.97 79 ARG B CA 1
ATOM 2208 C C . ARG B 2 50 ? 42.831 11.845 48.273 1.00 25.48 79 ARG B C 1
ATOM 2209 O O . ARG B 2 50 ? 43.580 10.877 48.206 1.00 27.24 79 ARG B O 1
ATOM 2217 N N . ALA B 2 51 ? 43.272 13.086 48.133 1.00 24.08 80 ALA B N 1
ATOM 2218 C CA . ALA B 2 51 ? 44.690 13.316 47.894 1.00 25.46 80 ALA B CA 1
ATOM 2219 C C . ALA B 2 51 ? 45.499 12.634 49.007 1.00 22.33 80 ALA B C 1
ATOM 2220 O O . ALA B 2 51 ? 46.390 11.828 48.741 1.00 21.83 80 ALA B O 1
ATOM 2222 N N . VAL B 2 52 ? 45.173 12.963 50.253 1.00 20.45 81 VAL B N 1
ATOM 2223 C CA . VAL B 2 52 ? 45.849 12.390 51.422 1.00 17.58 81 VAL B CA 1
ATOM 2224 C C . VAL B 2 52 ? 45.756 10.854 51.428 1.00 18.63 81 VAL B C 1
ATOM 2225 O O . VAL B 2 52 ? 46.743 10.165 51.683 1.00 17.76 81 VAL B O 1
ATOM 2229 N N . ASN B 2 53 ? 44.564 10.320 51.154 1.00 16.19 82 ASN B N 1
ATOM 2230 C CA . ASN B 2 53 ? 44.390 8.874 51.105 1.00 15.68 82 ASN B CA 1
ATOM 2231 C C . ASN B 2 53 ? 45.249 8.238 50.038 1.00 19.40 82 ASN B C 1
ATOM 2232 O O . ASN B 2 53 ? 45.753 7.131 50.238 1.00 20.10 82 ASN B O 1
ATOM 2237 N N . LEU B 2 54 ? 45.435 8.927 48.914 1.00 24.37 83 LEU B N 1
ATOM 2238 C CA . LEU B 2 54 ? 46.264 8.398 47.821 1.00 30.94 83 LEU B CA 1
ATOM 2239 C C . LEU B 2 54 ? 47.726 8.156 48.249 1.00 29.72 83 LEU B C 1
ATOM 2240 O O . LEU B 2 54 ? 48.404 7.309 47.685 1.00 32.41 83 LEU B O 1
ATOM 2245 N N . ILE B 2 55 ? 48.219 8.904 49.230 1.00 28.68 84 ILE B N 1
ATOM 2246 C CA . ILE B 2 55 ? 49.583 8.683 49.710 1.00 33.26 84 ILE B CA 1
ATOM 2247 C C . ILE B 2 55 ? 49.572 7.279 50.303 1.00 30.74 84 ILE B C 1
ATOM 2248 O O . ILE B 2 55 ? 49.048 7.057 51.384 1.00 28.45 84 ILE B O 1
ATOM 2253 N N . HIS B 2 56 ? 50.159 6.332 49.601 1.00 25.50 85 HIS B N 1
ATOM 2254 C CA . HIS B 2 56 ? 50.155 4.960 50.063 1.00 29.22 85 HIS B CA 1
ATOM 2255 C C . HIS B 2 56 ? 51.109 4.617 51.215 1.00 30.97 85 HIS B C 1
ATOM 2256 O O . HIS B 2 56 ? 51.002 3.559 51.848 1.00 30.57 85 HIS B O 1
ATOM 2263 N N . PHE B 2 57 ? 52.061 5.495 51.470 1.00 30.69 86 PHE B N 1
ATOM 2264 C CA . PHE B 2 57 ? 52.975 5.264 52.559 1.00 32.65 86 PHE B CA 1
ATOM 2265 C C . PHE B 2 57 ? 52.208 5.722 53.820 1.00 32.03 86 PHE B C 1
ATOM 2266 O O . PHE B 2 57 ? 51.986 6.918 54.045 1.00 31.60 86 PHE B O 1
ATOM 2274 N N . GLN B 2 58 ? 51.791 4.757 54.632 1.00 33.95 87 GLN B N 1
ATOM 2275 C CA . GLN B 2 58 ? 51.010 5.047 55.824 1.00 35.93 87 GLN B CA 1
ATOM 2276 C C . GLN B 2 58 ? 51.768 5.698 56.969 1.00 36.77 87 GLN B C 1
ATOM 2277 O O . GLN B 2 58 ? 51.208 6.512 57.710 1.00 36.81 87 GLN B O 1
ATOM 2283 N N . HIS B 2 59 ? 53.042 5.349 57.102 1.00 39.46 88 HIS B N 1
ATOM 2284 C CA . HIS B 2 59 ? 53.876 5.881 58.173 1.00 40.70 88 HIS B CA 1
ATOM 2285 C C . HIS B 2 59 ? 54.482 7.235 57.853 1.00 39.59 88 HIS B C 1
ATOM 2286 O O . HIS B 2 59 ? 55.277 7.758 58.630 1.00 40.86 88 HIS B O 1
ATOM 2293 N N . SER B 2 60 ? 54.138 7.787 56.695 1.00 37.98 89 SER B N 1
ATOM 2294 C CA . SER B 2 60 ? 54.632 9.110 56.315 1.00 36.85 89 SER B CA 1
ATOM 2295 C C . SER B 2 60 ? 54.117 10.073 57.379 1.00 37.44 89 SER B C 1
ATOM 2296 O O . SER B 2 60 ? 52.970 9.931 57.844 1.00 36.46 89 SER B O 1
ATOM 2299 N N . TYR B 2 61 ? 54.935 11.043 57.781 1.00 37.40 90 TYR B N 1
ATOM 2300 C CA . TYR B 2 61 ? 54.464 11.986 58.799 1.00 37.56 90 TYR B CA 1
ATOM 2301 C C . TYR B 2 61 ? 53.734 13.150 58.168 1.00 36.53 90 TYR B C 1
ATOM 2302 O O . TYR B 2 61 ? 52.866 13.759 58.791 1.00 35.15 90 TYR B O 1
ATOM 2311 N N . GLU B 2 62 ? 54.096 13.473 56.932 1.00 35.85 91 GLU B N 1
ATOM 2312 C CA . GLU B 2 62 ? 53.425 14.560 56.242 1.00 36.08 91 GLU B CA 1
ATOM 2313 C C . GLU B 2 62 ? 52.007 14.094 55.956 1.00 34.24 91 GLU B C 1
ATOM 2314 O O . GLU B 2 62 ? 51.141 14.889 55.614 1.00 33.87 91 GLU B O 1
ATOM 2320 N N . LYS B 2 63 ? 51.796 12.790 56.118 1.00 30.98 92 LYS B N 1
ATOM 2321 C CA . LYS B 2 63 ? 50.501 12.145 55.912 1.00 30.05 92 LYS B CA 1
ATOM 2322 C C . LYS B 2 63 ? 49.561 12.452 57.104 1.00 31.24 92 LYS B C 1
ATOM 2323 O O . LYS B 2 63 ? 48.443 12.960 56.937 1.00 30.14 92 LYS B O 1
ATOM 2329 N N . LYS B 2 64 ? 50.026 12.138 58.307 1.00 31.70 93 LYS B N 1
ATOM 2330 C CA . LYS B 2 64 ? 49.232 12.358 59.504 1.00 32.81 93 LYS B CA 1
ATOM 2331 C C . LYS B 2 64 ? 49.055 13.858 59.747 1.00 31.36 93 LYS B C 1
ATOM 2332 O O . LYS B 2 64 ? 47.994 14.328 60.167 1.00 31.33 93 LYS B O 1
ATOM 2334 N N . LYS B 2 65 ? 50.108 14.609 59.480 1.00 29.93 94 LYS B N 1
ATOM 2335 C CA . LYS B 2 65 ? 50.049 16.034 59.705 1.00 29.27 94 LYS B CA 1
ATOM 2336 C C . LYS B 2 65 ? 48.991 16.629 58.795 1.00 27.69 94 LYS B C 1
ATOM 2337 O O . LYS B 2 65 ? 48.097 17.363 59.261 1.00 28.19 94 LYS B O 1
ATOM 2343 N N . LEU B 2 66 ? 49.079 16.292 57.504 1.00 24.06 95 LEU B N 1
ATOM 2344 C CA . LEU B 2 66 ? 48.125 16.785 56.514 1.00 21.20 95 LEU B CA 1
ATOM 2345 C C . LEU B 2 66 ? 46.712 16.257 56.786 1.00 21.92 95 LEU B C 1
ATOM 2346 O O . LEU B 2 66 ? 45.721 16.906 56.425 1.00 23.31 95 LEU B O 1
ATOM 2348 N N . GLN B 2 67 ? 46.602 15.091 57.422 1.00 22.66 96 GLN B N 1
ATOM 2349 C CA . GLN B 2 67 ? 45.280 14.541 57.725 1.00 22.91 96 GLN B CA 1
ATOM 2350 C C . GLN B 2 67 ? 44.662 15.360 58.813 1.00 25.67 96 GLN B C 1
ATOM 2351 O O . GLN B 2 67 ? 43.440 15.481 58.887 1.00 27.25 96 GLN B O 1
ATOM 2357 N N . ARG B 2 68 ? 45.530 15.897 59.674 1.00 27.80 97 ARG B N 1
ATOM 2358 C CA . ARG B 2 68 ? 45.123 16.692 60.825 1.00 28.10 97 ARG B CA 1
ATOM 2359 C C . ARG B 2 68 ? 44.458 17.996 60.380 1.00 27.53 97 ARG B C 1
ATOM 2360 O O . ARG B 2 68 ? 43.404 18.383 60.894 1.00 26.00 97 ARG B O 1
ATOM 2368 N N . GLN B 2 69 ? 45.066 18.673 59.416 1.00 27.80 98 GLN B N 1
ATOM 2369 C CA . GLN B 2 69 ? 44.491 19.911 58.934 1.00 27.56 98 GLN B CA 1
ATOM 2370 C C . GLN B 2 69 ? 43.069 19.655 58.400 1.00 27.75 98 GLN B C 1
ATOM 2371 O O . GLN B 2 69 ? 42.160 20.471 58.605 1.00 28.63 98 GLN B O 1
ATOM 2377 N N . ILE B 2 70 ? 42.878 18.505 57.752 1.00 25.40 99 ILE B N 1
ATOM 2378 C CA . ILE B 2 70 ? 41.583 18.112 57.203 1.00 23.42 99 ILE B CA 1
ATOM 2379 C C . ILE B 2 70 ? 40.576 18.074 58.346 1.00 24.63 99 ILE B C 1
ATOM 2380 O O . ILE B 2 70 ? 39.573 18.789 58.353 1.00 25.39 99 ILE B O 1
ATOM 2385 N N . ASP B 2 71 ? 40.863 17.214 59.309 1.00 25.50 100 ASP B N 1
ATOM 2386 C CA . ASP B 2 71 ? 40.002 17.023 60.464 1.00 28.34 100 ASP B CA 1
ATOM 2387 C C . ASP B 2 71 ? 39.692 18.318 61.208 1.00 26.87 100 ASP B C 1
ATOM 2388 O O . ASP B 2 71 ? 38.599 18.470 61.738 1.00 26.67 100 ASP B O 1
ATOM 2393 N N . LEU B 2 72 ? 40.650 19.244 61.252 1.00 27.65 101 LEU B N 1
ATOM 2394 C CA . LEU B 2 72 ? 40.452 20.502 61.969 1.00 29.57 101 LEU B CA 1
ATOM 2395 C C . LEU B 2 72 ? 39.468 21.436 61.297 1.00 28.98 101 LEU B C 1
ATOM 2396 O O . LEU B 2 72 ? 38.797 22.236 61.959 1.00 29.38 101 LEU B O 1
ATOM 2401 N N . VAL B 2 73 ? 39.378 21.344 59.979 1.00 29.23 102 VAL B N 1
ATOM 2402 C CA . VAL B 2 73 ? 38.452 22.205 59.269 1.00 27.47 102 VAL B CA 1
ATOM 2403 C C . VAL B 2 73 ? 37.061 21.611 59.412 1.00 30.06 102 VAL B C 1
ATOM 2404 O O . VAL B 2 73 ? 36.089 22.334 59.617 1.00 31.09 102 VAL B O 1
ATOM 2408 N N . LEU B 2 74 ? 36.969 20.288 59.338 1.00 31.48 103 LEU B N 1
ATOM 2409 C CA . LEU B 2 74 ? 35.676 19.640 59.433 1.00 33.93 103 LEU B CA 1
ATOM 2410 C C . LEU B 2 74 ? 35.000 19.879 60.755 1.00 35.81 103 LEU B C 1
ATOM 2411 O O . LEU B 2 74 ? 33.791 20.078 60.795 1.00 34.57 103 LEU B O 1
ATOM 2416 N N . LYS B 2 75 ? 35.778 19.885 61.830 1.00 36.95 104 LYS B N 1
ATOM 2417 C CA . LYS B 2 75 ? 35.227 20.063 63.175 1.00 38.12 104 LYS B CA 1
ATOM 2418 C C . LYS B 2 75 ? 34.700 21.453 63.522 1.00 37.91 104 LYS B C 1
ATOM 2419 O O . LYS B 2 75 ? 33.683 21.579 64.199 1.00 37.50 104 LYS B O 1
ATOM 2421 N N . TYR B 2 76 ? 35.387 22.489 63.063 1.00 37.58 105 TYR B N 1
ATOM 2422 C CA . TYR B 2 76 ? 34.981 23.858 63.366 1.00 38.03 105 TYR B CA 1
ATOM 2423 C C . TYR B 2 76 ? 34.299 24.596 62.223 1.00 38.07 105 TYR B C 1
ATOM 2424 O O . TYR B 2 76 ? 33.999 25.793 62.348 1.00 36.88 105 TYR B O 1
ATOM 2433 N N . ASN B 2 77 ? 34.042 23.881 61.127 1.00 36.59 106 ASN B N 1
ATOM 2434 C CA . ASN B 2 77 ? 33.392 24.471 59.961 1.00 37.21 106 ASN B CA 1
ATOM 2435 C C . ASN B 2 77 ? 32.269 23.641 59.363 1.00 40.13 106 ASN B C 1
ATOM 2436 O O . ASN B 2 77 ? 32.128 22.447 59.626 1.00 40.83 106 ASN B O 1
ATOM 2441 N N . THR B 2 78 ? 31.468 24.317 58.553 1.00 42.25 107 THR B N 1
ATOM 2442 C CA . THR B 2 78 ? 30.351 23.734 57.834 1.00 43.76 107 THR B CA 1
ATOM 2443 C C . THR B 2 78 ? 30.756 24.030 56.397 1.00 46.11 107 THR B C 1
ATOM 2444 O O . THR B 2 78 ? 30.600 25.158 55.927 1.00 45.63 107 THR B O 1
ATOM 2448 N N . LEU B 2 79 ? 31.308 23.034 55.710 1.00 46.87 108 LEU B N 1
ATOM 2449 C CA . LEU B 2 79 ? 31.758 23.227 54.338 1.00 47.91 108 LEU B CA 1
ATOM 2450 C C . LEU B 2 79 ? 30.657 23.713 53.425 1.00 52.49 108 LEU B C 1
ATOM 2451 O O . LEU B 2 79 ? 29.495 23.787 53.826 1.00 52.68 108 LEU B O 1
ATOM 2456 N N . LYS B 2 80 ? 31.037 24.035 52.193 1.00 56.49 109 LYS B N 1
ATOM 2457 C CA . LYS B 2 80 ? 30.108 24.536 51.180 1.00 61.32 109 LYS B CA 1
ATOM 2458 C C . LYS B 2 80 ? 29.537 25.895 51.586 1.00 63.31 109 LYS B C 1
ATOM 2459 O O . LYS B 2 80 ? 30.067 26.519 52.530 1.00 63.55 109 LYS B O 1
ATOM 2462 N N . LYS C 1 11 ? 51.220 48.378 6.722 1.00 39.90 1001 LYS C N 1
ATOM 2463 C CA . LYS C 1 11 ? 50.696 48.829 5.403 1.00 41.17 1001 LYS C CA 1
ATOM 2464 C C . LYS C 1 11 ? 50.558 47.620 4.481 1.00 42.36 1001 LYS C C 1
ATOM 2465 O O . LYS C 1 11 ? 49.612 47.522 3.694 1.00 43.61 1001 LYS C O 1
ATOM 2467 N N . HIS C 1 12 ? 51.521 46.710 4.580 1.00 42.35 1002 HIS C N 1
ATOM 2468 C CA . HIS C 1 12 ? 51.540 45.474 3.803 1.00 41.65 1002 HIS C CA 1
ATOM 2469 C C . HIS C 1 12 ? 50.209 44.753 3.952 1.00 40.42 1002 HIS C C 1
ATOM 2470 O O . HIS C 1 12 ? 49.786 44.035 3.059 1.00 41.32 1002 HIS C O 1
ATOM 2477 N N . LEU C 1 13 ? 49.565 44.960 5.098 1.00 38.49 1003 LEU C N 1
ATOM 2478 C CA . LEU C 1 13 ? 48.292 44.334 5.438 1.00 37.22 1003 LEU C CA 1
ATOM 2479 C C . LEU C 1 13 ? 47.119 44.613 4.507 1.00 36.66 1003 LEU C C 1
ATOM 2480 O O . LEU C 1 13 ? 46.093 43.940 4.593 1.00 35.87 1003 LEU C O 1
ATOM 2485 N N . ILE C 1 14 ? 47.239 45.607 3.641 1.00 36.39 1004 ILE C N 1
ATOM 2486 C CA . ILE C 1 14 ? 46.148 45.902 2.722 1.00 38.23 1004 ILE C CA 1
ATOM 2487 C C . ILE C 1 14 ? 46.228 44.934 1.549 1.00 38.56 1004 ILE C C 1
ATOM 2488 O O . ILE C 1 14 ? 46.895 45.200 0.547 1.00 38.53 1004 ILE C O 1
ATOM 2493 N N . VAL C 1 15 ? 45.538 43.805 1.704 1.00 38.23 1005 VAL C N 1
ATOM 2494 C CA . VAL C 1 15 ? 45.505 42.728 0.718 1.00 38.91 1005 VAL C CA 1
ATOM 2495 C C . VAL C 1 15 ? 44.117 42.617 0.106 1.00 39.45 1005 VAL C C 1
ATOM 2496 O O . VAL C 1 15 ? 43.115 42.796 0.788 1.00 41.26 1005 VAL C O 1
ATOM 2500 N N . THR C 1 16 ? 44.068 42.314 -1.184 1.00 40.78 1006 THR C N 1
ATOM 2501 C CA . THR C 1 16 ? 42.815 42.152 -1.908 1.00 40.72 1006 THR C CA 1
ATOM 2502 C C . THR C 1 16 ? 42.362 40.691 -1.853 1.00 40.28 1006 THR C C 1
ATOM 2503 O O . THR C 1 16 ? 43.011 39.821 -2.437 1.00 40.14 1006 THR C O 1
ATOM 2507 N N . PRO C 1 17 ? 41.242 40.405 -1.153 1.00 39.48 1007 PRO C N 1
ATOM 2508 C CA . PRO C 1 17 ? 40.678 39.053 -1.003 1.00 37.92 1007 PRO C CA 1
ATOM 2509 C C . PRO C 1 17 ? 40.229 38.422 -2.324 1.00 37.29 1007 PRO C C 1
ATOM 2510 O O . PRO C 1 17 ? 39.831 39.130 -3.245 1.00 39.78 1007 PRO C O 1
ATOM 2514 N N . SER C 1 18 ? 40.283 37.096 -2.406 1.00 34.85 1008 SER C N 1
ATOM 2515 C CA . SER C 1 18 ? 39.897 36.386 -3.621 1.00 36.10 1008 SER C CA 1
ATOM 2516 C C . SER C 1 18 ? 40.008 34.879 -3.428 1.00 35.89 1008 SER C C 1
ATOM 2517 O O . SER C 1 18 ? 40.397 34.423 -2.358 1.00 38.29 1008 SER C O 1
ATOM 2520 N N . GLY C 1 19 ? 39.671 34.108 -4.461 1.00 33.69 1009 GLY C N 1
ATOM 2521 C CA . GLY C 1 19 ? 39.787 32.660 -4.363 1.00 30.89 1009 GLY C CA 1
ATOM 2522 C C . GLY C 1 19 ? 38.562 31.915 -3.884 1.00 30.04 1009 GLY C C 1
ATOM 2523 O O . GLY C 1 19 ? 37.448 32.416 -3.965 1.00 30.20 1009 GLY C O 1
ATOM 2524 N N . ALA C 1 20 ? 38.761 30.704 -3.385 1.00 30.53 1010 ALA C N 1
ATOM 2525 C CA . ALA C 1 20 ? 37.644 29.904 -2.903 1.00 30.66 1010 ALA C CA 1
ATOM 2526 C C . ALA C 1 20 ? 37.244 30.301 -1.481 1.00 31.85 1010 ALA C C 1
ATOM 2527 O O . ALA C 1 20 ? 37.669 31.340 -0.966 1.00 34.76 1010 ALA C O 1
ATOM 2529 N N . GLY C 1 21 ? 36.440 29.458 -0.844 1.00 32.12 1011 GLY C N 1
ATOM 2530 C CA . GLY C 1 21 ? 35.957 29.743 0.499 1.00 31.65 1011 GLY C CA 1
ATOM 2531 C C . GLY C 1 21 ? 36.974 30.046 1.569 1.00 31.21 1011 GLY C C 1
ATOM 2532 O O . GLY C 1 21 ? 36.771 30.907 2.417 1.00 29.62 1011 GLY C O 1
ATOM 2533 N N . GLU C 1 22 ? 38.079 29.324 1.525 1.00 33.29 1012 GLU C N 1
ATOM 2534 C CA . GLU C 1 22 ? 39.144 29.490 2.505 1.00 33.16 1012 GLU C CA 1
ATOM 2535 C C . GLU C 1 22 ? 40.123 30.571 2.089 1.00 32.68 1012 GLU C C 1
ATOM 2536 O O . GLU C 1 22 ? 40.259 31.583 2.781 1.00 31.24 1012 GLU C O 1
ATOM 2542 N N . GLN C 1 23 ? 40.795 30.371 0.956 1.00 30.63 1013 GLN C N 1
ATOM 2543 C CA . GLN C 1 23 ? 41.790 31.348 0.511 1.00 31.19 1013 GLN C CA 1
ATOM 2544 C C . GLN C 1 23 ? 41.276 32.775 0.625 1.00 29.56 1013 GLN C C 1
ATOM 2545 O O . GLN C 1 23 ? 42.026 33.686 0.989 1.00 29.66 1013 GLN C O 1
ATOM 2547 N N . ASN C 1 24 ? 39.989 32.959 0.348 1.00 26.68 1014 ASN C N 1
ATOM 2548 C CA . ASN C 1 24 ? 39.376 34.274 0.408 1.00 22.82 1014 ASN C CA 1
ATOM 2549 C C . ASN C 1 24 ? 39.409 34.931 1.801 1.00 23.27 1014 ASN C C 1
ATOM 2550 O O . ASN C 1 24 ? 39.449 36.162 1.919 1.00 21.55 1014 ASN C O 1
ATOM 2555 N N . MET C 1 25 ? 39.368 34.128 2.858 1.00 22.04 1015 MET C N 1
ATOM 2556 C CA . MET C 1 25 ? 39.443 34.702 4.197 1.00 22.35 1015 MET C CA 1
ATOM 2557 C C . MET C 1 25 ? 40.913 35.070 4.495 1.00 23.44 1015 MET C C 1
ATOM 2558 O O . MET C 1 25 ? 41.201 36.001 5.250 1.00 22.87 1015 MET C O 1
ATOM 2563 N N . ILE C 1 26 ? 41.840 34.341 3.878 1.00 24.33 1016 ILE C N 1
ATOM 2564 C CA . ILE C 1 26 ? 43.255 34.590 4.092 1.00 24.37 1016 ILE C CA 1
ATOM 2565 C C . ILE C 1 26 ? 43.623 35.995 3.618 1.00 25.80 1016 ILE C C 1
ATOM 2566 O O . ILE C 1 26 ? 44.556 36.617 4.151 1.00 26.46 1016 ILE C O 1
ATOM 2571 N N . GLY C 1 27 ? 42.905 36.486 2.606 1.00 25.31 1017 GLY C N 1
ATOM 2572 C CA . GLY C 1 27 ? 43.193 37.811 2.076 1.00 28.16 1017 GLY C CA 1
ATOM 2573 C C . GLY C 1 27 ? 42.288 38.914 2.615 1.00 29.98 1017 GLY C C 1
ATOM 2574 O O . GLY C 1 27 ? 42.478 40.103 2.332 1.00 31.51 1017 GLY C O 1
ATOM 2575 N N . MET C 1 28 ? 41.301 38.518 3.407 1.00 28.82 1018 MET C N 1
ATOM 2576 C CA . MET C 1 28 ? 40.356 39.455 3.971 1.00 26.93 1018 MET C CA 1
ATOM 2577 C C . MET C 1 28 ? 40.758 39.745 5.414 1.00 25.36 1018 MET C C 1
ATOM 2578 O O . MET C 1 28 ? 40.506 40.828 5.945 1.00 24.05 1018 MET C O 1
ATOM 2583 N N . THR C 1 29 ? 41.390 38.755 6.034 1.00 24.55 1019 THR C N 1
ATOM 2584 C CA . THR C 1 29 ? 41.840 38.843 7.420 1.00 24.00 1019 THR C CA 1
ATOM 2585 C C . THR C 1 29 ? 42.682 40.086 7.664 1.00 24.82 1019 THR C C 1
ATOM 2586 O O . THR C 1 29 ? 42.255 40.997 8.364 1.00 21.46 1019 THR C O 1
ATOM 2590 N N . PRO C 1 30 ? 43.890 40.142 7.078 1.00 25.84 1020 PRO C N 1
ATOM 2591 C CA . PRO C 1 30 ? 44.763 41.300 7.267 1.00 25.14 1020 PRO C CA 1
ATOM 2592 C C . PRO C 1 30 ? 44.054 42.611 6.998 1.00 24.23 1020 PRO C C 1
ATOM 2593 O O . PRO C 1 30 ? 43.994 43.479 7.875 1.00 26.19 1020 PRO C O 1
ATOM 2597 N N . THR C 1 31 ? 43.510 42.757 5.796 1.00 23.51 1021 THR C N 1
ATOM 2598 C CA . THR C 1 31 ? 42.812 43.984 5.448 1.00 23.24 1021 THR C CA 1
ATOM 2599 C C . THR C 1 31 ? 41.770 44.369 6.508 1.00 22.60 1021 THR C C 1
ATOM 2600 O O . THR C 1 31 ? 41.689 45.528 6.896 1.00 23.12 1021 THR C O 1
ATOM 2604 N N . VAL C 1 32 ? 40.979 43.401 6.976 1.00 22.80 1022 VAL C N 1
ATOM 2605 C CA . VAL C 1 32 ? 39.969 43.679 7.992 1.00 22.43 1022 VAL C CA 1
ATOM 2606 C C . VAL C 1 32 ? 40.587 44.028 9.357 1.00 25.68 1022 VAL C C 1
ATOM 2607 O O . VAL C 1 32 ? 40.060 44.887 10.083 1.00 24.73 1022 VAL C O 1
ATOM 2611 N N . ILE C 1 33 ? 41.694 43.385 9.719 1.00 26.76 1023 ILE C N 1
ATOM 2612 C CA . ILE C 1 33 ? 42.297 43.685 11.019 1.00 28.24 1023 ILE C CA 1
ATOM 2613 C C . ILE C 1 33 ? 43.071 44.989 11.016 1.00 29.43 1023 ILE C C 1
ATOM 2614 O O . ILE C 1 33 ? 42.959 45.782 11.963 1.00 30.11 1023 ILE C O 1
ATOM 2619 N N . ALA C 1 34 ? 43.862 45.210 9.967 1.00 27.77 1024 ALA C N 1
ATOM 2620 C CA . ALA C 1 34 ? 44.614 46.448 9.868 1.00 27.68 1024 ALA C CA 1
ATOM 2621 C C . ALA C 1 34 ? 43.600 47.586 10.096 1.00 28.11 1024 ALA C C 1
ATOM 2622 O O . ALA C 1 34 ? 43.699 48.349 11.078 1.00 27.54 1024 ALA C O 1
ATOM 2624 N N . VAL C 1 35 ? 42.600 47.667 9.216 1.00 27.12 1025 VAL C N 1
ATOM 2625 C CA . VAL C 1 35 ? 41.567 48.690 9.342 1.00 26.68 1025 VAL C CA 1
ATOM 2626 C C . VAL C 1 35 ? 41.000 48.783 10.764 1.00 28.43 1025 VAL C C 1
ATOM 2627 O O . VAL C 1 35 ? 40.920 49.878 11.327 1.00 29.01 1025 VAL C O 1
ATOM 2631 N N . HIS C 1 36 ? 40.610 47.653 11.343 1.00 28.39 1026 HIS C N 1
ATOM 2632 C CA . HIS C 1 36 ? 40.037 47.658 12.693 1.00 31.80 1026 HIS C CA 1
ATOM 2633 C C . HIS C 1 36 ? 40.943 48.369 13.702 1.00 33.23 1026 HIS C C 1
ATOM 2634 O O . HIS C 1 36 ? 40.484 49.143 14.549 1.00 30.04 1026 HIS C O 1
ATOM 2641 N N . TYR C 1 37 ? 42.236 48.066 13.595 1.00 35.50 1027 TYR C N 1
ATOM 2642 C CA . TYR C 1 37 ? 43.253 48.621 14.458 1.00 38.56 1027 TYR C CA 1
ATOM 2643 C C . TYR C 1 37 ? 43.318 50.132 14.239 1.00 39.76 1027 TYR C C 1
ATOM 2644 O O . TYR C 1 37 ? 43.095 50.910 15.160 1.00 38.97 1027 TYR C O 1
ATOM 2653 N N . LEU C 1 38 ? 43.611 50.544 13.013 1.00 42.34 1028 LEU C N 1
ATOM 2654 C CA . LEU C 1 38 ? 43.692 51.970 12.691 1.00 45.24 1028 LEU C CA 1
ATOM 2655 C C . LEU C 1 38 ? 42.441 52.756 13.159 1.00 46.49 1028 LEU C C 1
ATOM 2656 O O . LEU C 1 38 ? 42.511 53.950 13.445 1.00 45.34 1028 LEU C O 1
ATOM 2661 N N . ASP C 1 39 ? 41.303 52.075 13.234 1.00 48.91 1029 ASP C N 1
ATOM 2662 C CA . ASP C 1 39 ? 40.058 52.693 13.680 1.00 51.00 1029 ASP C CA 1
ATOM 2663 C C . ASP C 1 39 ? 40.058 52.833 15.203 1.00 54.19 1029 ASP C C 1
ATOM 2664 O O . ASP C 1 39 ? 39.716 53.892 15.726 1.00 54.62 1029 ASP C O 1
ATOM 2669 N N . GLU C 1 40 ? 40.442 51.761 15.903 1.00 55.86 1030 GLU C N 1
ATOM 2670 C CA . GLU C 1 40 ? 40.492 51.722 17.375 1.00 56.88 1030 GLU C CA 1
ATOM 2671 C C . GLU C 1 40 ? 41.583 52.591 17.985 1.00 57.35 1030 GLU C C 1
ATOM 2672 O O . GLU C 1 40 ? 41.367 53.245 19.006 1.00 58.14 1030 GLU C O 1
ATOM 2678 N N . THR C 1 41 ? 42.754 52.571 17.355 1.00 56.43 1031 THR C N 1
ATOM 2679 C CA . THR C 1 41 ? 43.919 53.320 17.805 1.00 57.43 1031 THR C CA 1
ATOM 2680 C C . THR C 1 41 ? 44.012 54.670 17.110 1.00 58.69 1031 THR C C 1
ATOM 2681 O O . THR C 1 41 ? 44.770 55.548 17.525 1.00 57.85 1031 THR C O 1
ATOM 2685 N N . GLU C 1 42 ? 43.273 54.807 16.016 1.00 59.22 1032 GLU C N 1
ATOM 2686 C CA . GLU C 1 42 ? 43.240 56.059 15.275 1.00 60.08 1032 GLU C CA 1
ATOM 2687 C C . GLU C 1 42 ? 44.615 56.469 14.774 1.00 59.58 1032 GLU C C 1
ATOM 2688 O O . GLU C 1 42 ? 45.175 57.450 15.243 1.00 59.98 1032 GLU C O 1
ATOM 2694 N N . GLN C 1 43 ? 45.152 55.723 13.811 1.00 59.05 1033 GLN C N 1
ATOM 2695 C CA . GLN C 1 43 ? 46.475 56.018 13.263 1.00 57.58 1033 GLN C CA 1
ATOM 2696 C C . GLN C 1 43 ? 46.414 56.258 11.761 1.00 57.61 1033 GLN C C 1
ATOM 2697 O O . GLN C 1 43 ? 47.424 56.172 11.053 1.00 56.48 1033 GLN C O 1
ATOM 2699 N N . TRP C 1 44 ? 45.214 56.564 11.286 1.00 56.95 1034 TRP C N 1
ATOM 2700 C CA . TRP C 1 44 ? 44.987 56.823 9.879 1.00 56.18 1034 TRP C CA 1
ATOM 2701 C C . TRP C 1 44 ? 45.738 58.041 9.412 1.00 59.62 1034 TRP C C 1
ATOM 2702 O O . TRP C 1 44 ? 46.318 58.045 8.326 1.00 60.27 1034 TRP C O 1
ATOM 2713 N N . GLU C 1 45 ? 45.701 59.087 10.225 1.00 62.90 1035 GLU C N 1
ATOM 2714 C CA . GLU C 1 45 ? 46.397 60.320 9.899 1.00 65.69 1035 GLU C CA 1
ATOM 2715 C C . GLU C 1 45 ? 47.862 59.989 9.572 1.00 66.93 1035 GLU C C 1
ATOM 2716 O O . GLU C 1 45 ? 48.413 60.492 8.599 1.00 66.92 1035 GLU C O 1
ATOM 2718 N N . LYS C 1 46 ? 48.472 59.119 10.377 1.00 67.84 1036 LYS C N 1
ATOM 2719 C CA . LYS C 1 46 ? 49.863 58.722 10.179 1.00 68.52 1036 LYS C CA 1
ATOM 2720 C C . LYS C 1 46 ? 50.006 57.547 9.209 1.00 68.13 1036 LYS C C 1
ATOM 2721 O O . LYS C 1 46 ? 51.120 57.097 8.918 1.00 69.12 1036 LYS C O 1
ATOM 2723 N N . PHE C 1 47 ? 48.878 57.050 8.716 1.00 66.76 1037 PHE C N 1
ATOM 2724 C CA . PHE C 1 47 ? 48.873 55.925 7.787 1.00 64.42 1037 PHE C CA 1
ATOM 2725 C C . PHE C 1 47 ? 48.553 56.419 6.379 1.00 64.70 1037 PHE C C 1
ATOM 2726 O O . PHE C 1 47 ? 49.182 56.003 5.399 1.00 64.68 1037 PHE C O 1
ATOM 2734 N N . GLY C 1 48 ? 47.564 57.304 6.288 1.00 64.92 1038 GLY C N 1
ATOM 2735 C CA . GLY C 1 48 ? 47.159 57.837 5.002 1.00 64.93 1038 GLY C CA 1
ATOM 2736 C C . GLY C 1 48 ? 45.653 57.883 4.958 1.00 64.75 1038 GLY C C 1
ATOM 2737 O O . GLY C 1 48 ? 45.006 56.885 4.629 1.00 64.12 1038 GLY C O 1
ATOM 2738 N N . LEU C 1 49 ? 45.098 59.044 5.299 1.00 65.18 1039 LEU C N 1
ATOM 2739 C CA . LEU C 1 49 ? 43.652 59.232 5.331 1.00 63.48 1039 LEU C CA 1
ATOM 2740 C C . LEU C 1 49 ? 42.930 58.787 4.064 1.00 61.80 1039 LEU C C 1
ATOM 2741 O O . LEU C 1 49 ? 41.835 58.233 4.139 1.00 60.87 1039 LEU C O 1
ATOM 2746 N N . GLU C 1 50 ? 43.547 59.020 2.911 1.00 58.19 1040 GLU C N 1
ATOM 2747 C CA . GLU C 1 50 ? 42.949 58.644 1.639 1.00 55.07 1040 GLU C CA 1
ATOM 2748 C C . GLU C 1 50 ? 43.057 57.150 1.329 1.00 50.49 1040 GLU C C 1
ATOM 2749 O O . GLU C 1 50 ? 42.672 56.701 0.246 1.00 49.75 1040 GLU C O 1
ATOM 2755 N N . LYS C 1 51 ? 43.551 56.374 2.287 1.00 45.85 1041 LYS C N 1
ATOM 2756 C CA . LYS C 1 51 ? 43.729 54.949 2.066 1.00 40.24 1041 LYS C CA 1
ATOM 2757 C C . LYS C 1 51 ? 42.635 54.055 2.626 1.00 37.44 1041 LYS C C 1
ATOM 2758 O O . LYS C 1 51 ? 42.437 52.945 2.132 1.00 38.35 1041 LYS C O 1
ATOM 2760 N N . ARG C 1 52 ? 41.914 54.540 3.631 1.00 35.17 1042 ARG C N 1
ATOM 2761 C CA . ARG C 1 52 ? 40.874 53.746 4.289 1.00 33.99 1042 ARG C CA 1
ATOM 2762 C C . ARG C 1 52 ? 39.737 53.261 3.398 1.00 33.71 1042 ARG C C 1
ATOM 2763 O O . ARG C 1 52 ? 39.283 52.114 3.508 1.00 33.48 1042 ARG C O 1
ATOM 2771 N N . GLN C 1 53 ? 39.271 54.141 2.525 1.00 33.13 1043 GLN C N 1
ATOM 2772 C CA . GLN C 1 53 ? 38.197 53.809 1.609 1.00 34.42 1043 GLN C CA 1
ATOM 2773 C C . GLN C 1 53 ? 38.661 52.691 0.691 1.00 33.30 1043 GLN C C 1
ATOM 2774 O O . GLN C 1 53 ? 37.881 51.814 0.317 1.00 31.34 1043 GLN C O 1
ATOM 2780 N N . GLY C 1 54 ? 39.933 52.744 0.309 1.00 31.39 1044 GLY C N 1
ATOM 2781 C CA . GLY C 1 54 ? 40.464 51.724 -0.570 1.00 32.09 1044 GLY C CA 1
ATOM 2782 C C . GLY C 1 54 ? 40.518 50.398 0.156 1.00 32.95 1044 GLY C C 1
ATOM 2783 O O . GLY C 1 54 ? 40.513 49.338 -0.454 1.00 33.84 1044 GLY C O 1
ATOM 2784 N N . ALA C 1 55 ? 40.574 50.455 1.479 1.00 31.84 1045 ALA C N 1
ATOM 2785 C CA . ALA C 1 55 ? 40.638 49.237 2.266 1.00 30.43 1045 ALA C CA 1
ATOM 2786 C C . ALA C 1 55 ? 39.220 48.769 2.489 1.00 28.03 1045 ALA C C 1
ATOM 2787 O O . ALA C 1 55 ? 38.943 47.567 2.397 1.00 28.52 1045 ALA C O 1
ATOM 2789 N N . LEU C 1 56 ? 38.323 49.710 2.778 1.00 24.14 1046 LEU C N 1
ATOM 2790 C CA . LEU C 1 56 ? 36.919 49.341 2.986 1.00 23.22 1046 LEU C CA 1
ATOM 2791 C C . LEU C 1 56 ? 36.391 48.555 1.776 1.00 22.65 1046 LEU C C 1
ATOM 2792 O O . LEU C 1 56 ? 35.814 47.478 1.928 1.00 22.78 1046 LEU C O 1
ATOM 2797 N N . GLU C 1 57 ? 36.627 49.077 0.579 1.00 23.57 1047 GLU C N 1
ATOM 2798 C CA . GLU C 1 57 ? 36.197 48.418 -0.642 1.00 25.24 1047 GLU C CA 1
ATOM 2799 C C . GLU C 1 57 ? 36.756 46.993 -0.731 1.00 27.29 1047 GLU C C 1
ATOM 2800 O O . GLU C 1 57 ? 36.011 46.031 -0.934 1.00 28.49 1047 GLU C O 1
ATOM 2802 N N . LEU C 1 58 ? 38.061 46.845 -0.574 1.00 27.38 1048 LEU C N 1
ATOM 2803 C CA . LEU C 1 58 ? 38.648 45.518 -0.632 1.00 28.23 1048 LEU C CA 1
ATOM 2804 C C . LEU C 1 58 ? 37.908 44.597 0.335 1.00 30.35 1048 LEU C C 1
ATOM 2805 O O . LEU C 1 58 ? 37.661 43.406 0.034 1.00 29.72 1048 LEU C O 1
ATOM 2810 N N . ILE C 1 59 ? 37.536 45.158 1.489 1.00 30.97 1049 ILE C N 1
ATOM 2811 C CA . ILE C 1 59 ? 36.811 44.401 2.504 1.00 30.57 1049 ILE C CA 1
ATOM 2812 C C . ILE C 1 59 ? 35.402 44.075 2.005 1.00 31.69 1049 ILE C C 1
ATOM 2813 O O . ILE C 1 59 ? 34.875 42.972 2.237 1.00 31.73 1049 ILE C O 1
ATOM 2818 N N . LYS C 1 60 ? 34.788 45.037 1.318 1.00 30.59 1050 LYS C N 1
ATOM 2819 C CA . LYS C 1 60 ? 33.444 44.815 0.827 1.00 30.84 1050 LYS C CA 1
ATOM 2820 C C . LYS C 1 60 ? 33.490 43.694 -0.185 1.00 31.36 1050 LYS C C 1
ATOM 2821 O O . LYS C 1 60 ? 32.575 42.845 -0.234 1.00 31.91 1050 LYS C O 1
ATOM 2827 N N . LYS C 1 61 ? 34.560 43.688 -0.985 1.00 28.75 1051 LYS C N 1
ATOM 2828 C CA . LYS C 1 61 ? 34.714 42.667 -2.006 1.00 27.57 1051 LYS C CA 1
ATOM 2829 C C . LYS C 1 61 ? 34.883 41.287 -1.381 1.00 25.73 1051 LYS C C 1
ATOM 2830 O O . LYS C 1 61 ? 34.219 40.335 -1.788 1.00 23.66 1051 LYS C O 1
ATOM 2836 N N . GLY C 1 62 ? 35.764 41.194 -0.385 1.00 24.80 1052 GLY C N 1
ATOM 2837 C CA . GLY C 1 62 ? 36.011 39.921 0.276 1.00 23.93 1052 GLY C CA 1
ATOM 2838 C C . GLY C 1 62 ? 34.738 39.275 0.779 1.00 21.91 1052 GLY C C 1
ATOM 2839 O O . GLY C 1 62 ? 34.518 38.072 0.584 1.00 18.19 1052 GLY C O 1
ATOM 2840 N N . TYR C 1 63 ? 33.901 40.095 1.415 1.00 20.87 1053 TYR C N 1
ATOM 2841 C CA . TYR C 1 63 ? 32.609 39.668 1.970 1.00 22.24 1053 TYR C CA 1
ATOM 2842 C C . TYR C 1 63 ? 31.647 39.066 0.922 1.00 22.09 1053 TYR C C 1
ATOM 2843 O O . TYR C 1 63 ? 31.070 37.976 1.130 1.00 18.13 1053 TYR C O 1
ATOM 2852 N N . THR C 1 64 ? 31.478 39.797 -0.189 1.00 22.32 1054 THR C N 1
ATOM 2853 C CA . THR C 1 64 ? 30.608 39.378 -1.281 1.00 24.96 1054 THR C CA 1
ATOM 2854 C C . THR C 1 64 ? 31.125 38.061 -1.807 1.00 26.62 1054 THR C C 1
ATOM 2855 O O . THR C 1 64 ? 30.375 37.089 -1.994 1.00 28.38 1054 THR C O 1
ATOM 2859 N N . GLN C 1 65 ? 32.427 38.031 -2.032 1.00 27.03 1055 GLN C N 1
ATOM 2860 C CA . GLN C 1 65 ? 33.053 36.835 -2.528 1.00 27.27 1055 GLN C CA 1
ATOM 2861 C C . GLN C 1 65 ? 32.880 35.685 -1.544 1.00 26.53 1055 GLN C C 1
ATOM 2862 O O . GLN C 1 65 ? 32.860 34.538 -1.949 1.00 27.99 1055 GLN C O 1
ATOM 2868 N N . GLN C 1 66 ? 32.745 35.988 -0.252 1.00 25.94 1056 GLN C N 1
ATOM 2869 C CA . GLN C 1 66 ? 32.549 34.929 0.740 1.00 25.29 1056 GLN C CA 1
ATOM 2870 C C . GLN C 1 66 ? 31.115 34.361 0.702 1.00 24.41 1056 GLN C C 1
ATOM 2871 O O . GLN C 1 66 ? 30.895 33.172 0.962 1.00 20.82 1056 GLN C O 1
ATOM 2877 N N . LEU C 1 67 ? 30.141 35.224 0.410 1.00 22.65 1057 LEU C N 1
ATOM 2878 C CA . LEU C 1 67 ? 28.765 34.781 0.358 1.00 21.05 1057 LEU C CA 1
ATOM 2879 C C . LEU C 1 67 ? 28.618 33.728 -0.716 1.00 19.85 1057 LEU C C 1
ATOM 2880 O O . LEU C 1 67 ? 27.772 32.857 -0.592 1.00 20.86 1057 LEU C O 1
ATOM 2885 N N . ALA C 1 68 ? 29.445 33.792 -1.759 1.00 19.05 1058 ALA C N 1
ATOM 2886 C CA . ALA C 1 68 ? 29.366 32.797 -2.836 1.00 18.82 1058 ALA C CA 1
ATOM 2887 C C . ALA C 1 68 ? 29.735 31.408 -2.347 1.00 21.07 1058 ALA C C 1
ATOM 2888 O O . ALA C 1 68 ? 29.606 30.439 -3.076 1.00 23.91 1058 ALA C O 1
ATOM 2890 N N . PHE C 1 69 ? 30.202 31.314 -1.109 1.00 23.61 1059 PHE C N 1
ATOM 2891 C CA . PHE C 1 69 ? 30.576 30.035 -0.520 1.00 25.37 1059 PHE C CA 1
ATOM 2892 C C . PHE C 1 69 ? 29.771 29.771 0.727 1.00 27.07 1059 PHE C C 1
ATOM 2893 O O . PHE C 1 69 ? 30.189 29.009 1.613 1.00 29.42 1059 PHE C O 1
ATOM 2901 N N . ARG C 1 70 ? 28.626 30.425 0.821 1.00 26.72 1060 ARG C N 1
ATOM 2902 C CA . ARG C 1 70 ? 27.770 30.177 1.960 1.00 30.19 1060 ARG C CA 1
ATOM 2903 C C . ARG C 1 70 ? 26.896 29.007 1.495 1.00 32.32 1060 ARG C C 1
ATOM 2904 O O . ARG C 1 70 ? 26.314 29.060 0.405 1.00 30.65 1060 ARG C O 1
ATOM 2912 N N . GLN C 1 71 ? 26.831 27.943 2.287 1.00 34.75 1061 GLN C N 1
ATOM 2913 C CA . GLN C 1 71 ? 25.997 26.791 1.917 1.00 36.87 1061 GLN C CA 1
ATOM 2914 C C . GLN C 1 71 ? 24.535 27.053 2.338 1.00 36.97 1061 GLN C C 1
ATOM 2915 O O . GLN C 1 71 ? 24.259 27.949 3.139 1.00 35.67 1061 GLN C O 1
ATOM 2921 N N . PRO C 1 72 ? 23.583 26.283 1.794 1.00 38.02 1062 PRO C N 1
ATOM 2922 C CA . PRO C 1 72 ? 22.177 26.486 2.148 1.00 38.73 1062 PRO C CA 1
ATOM 2923 C C . PRO C 1 72 ? 21.892 26.435 3.640 1.00 39.55 1062 PRO C C 1
ATOM 2924 O O . PRO C 1 72 ? 20.923 27.034 4.099 1.00 40.51 1062 PRO C O 1
ATOM 2928 N N . SER C 1 73 ? 22.731 25.744 4.406 1.00 38.70 1063 SER C N 1
ATOM 2929 C CA . SER C 1 73 ? 22.470 25.623 5.837 1.00 38.62 1063 SER C CA 1
ATOM 2930 C C . SER C 1 73 ? 23.082 26.704 6.699 1.00 37.81 1063 SER C C 1
ATOM 2931 O O . SER C 1 73 ? 23.007 26.637 7.918 1.00 34.55 1063 SER C O 1
ATOM 2934 N N . SER C 1 74 ? 23.663 27.707 6.049 1.00 38.90 1064 SER C N 1
ATOM 2935 C CA . SER C 1 74 ? 24.322 28.826 6.724 1.00 40.03 1064 SER C CA 1
ATOM 2936 C C . SER C 1 74 ? 25.783 28.488 7.106 1.00 39.69 1064 SER C C 1
ATOM 2937 O O . SER C 1 74 ? 26.424 29.224 7.840 1.00 39.59 1064 SER C O 1
ATOM 2940 N N . ALA C 1 75 ? 26.307 27.379 6.598 1.00 39.86 1065 ALA C N 1
ATOM 2941 C CA . ALA C 1 75 ? 27.671 26.962 6.895 1.00 38.73 1065 ALA C CA 1
ATOM 2942 C C . ALA C 1 75 ? 28.630 27.324 5.751 1.00 38.14 1065 ALA C C 1
ATOM 2943 O O . ALA C 1 75 ? 28.212 27.569 4.608 1.00 38.84 1065 ALA C O 1
ATOM 2945 N N . PHE C 1 76 ? 29.919 27.368 6.056 1.00 35.93 1066 PHE C N 1
ATOM 2946 C CA . PHE C 1 76 ? 30.889 27.697 5.038 1.00 35.41 1066 PHE C CA 1
ATOM 2947 C C . PHE C 1 76 ? 31.880 26.574 4.778 1.00 35.58 1066 PHE C C 1
ATOM 2948 O O . PHE C 1 76 ? 31.997 25.625 5.560 1.00 36.48 1066 PHE C O 1
ATOM 2956 N N . ALA C 1 77 ? 32.581 26.693 3.656 1.00 34.34 1067 ALA C N 1
ATOM 2957 C CA . ALA C 1 77 ? 33.591 25.726 3.255 1.00 34.49 1067 ALA C CA 1
ATOM 2958 C C . ALA C 1 77 ? 34.348 26.275 2.024 1.00 34.59 1067 ALA C C 1
ATOM 2959 O O . ALA C 1 77 ? 33.945 27.280 1.439 1.00 33.65 1067 ALA C O 1
ATOM 2961 N N . ALA C 1 78 ? 35.442 25.634 1.625 1.00 35.03 1068 ALA C N 1
ATOM 2962 C CA . ALA C 1 78 ? 36.189 26.135 0.467 1.00 34.90 1068 ALA C CA 1
ATOM 2963 C C . ALA C 1 78 ? 35.337 26.073 -0.804 1.00 34.56 1068 ALA C C 1
ATOM 2964 O O . ALA C 1 78 ? 35.478 26.897 -1.712 1.00 31.64 1068 ALA C O 1
ATOM 2966 N N . PHE C 1 79 ? 34.444 25.093 -0.856 1.00 35.32 1069 PHE C N 1
ATOM 2967 C CA . PHE C 1 79 ? 33.580 24.924 -2.012 1.00 34.48 1069 PHE C CA 1
ATOM 2968 C C . PHE C 1 79 ? 32.194 24.502 -1.572 1.00 35.84 1069 PHE C C 1
ATOM 2969 O O . PHE C 1 79 ? 32.052 23.810 -0.558 1.00 35.92 1069 PHE C O 1
ATOM 2977 N N . VAL C 1 80 ? 31.182 24.930 -2.333 1.00 36.10 1070 VAL C N 1
ATOM 2978 C CA . VAL C 1 80 ? 29.782 24.584 -2.057 1.00 36.18 1070 VAL C CA 1
ATOM 2979 C C . VAL C 1 80 ? 29.581 23.068 -2.087 1.00 35.38 1070 VAL C C 1
ATOM 2980 O O . VAL C 1 80 ? 28.725 22.522 -1.401 1.00 33.54 1070 VAL C O 1
ATOM 2984 N N . LYS C 1 81 ? 30.394 22.396 -2.887 1.00 36.63 1071 LYS C N 1
ATOM 2985 C CA . LYS C 1 81 ? 30.328 20.950 -3.001 1.00 37.99 1071 LYS C CA 1
ATOM 2986 C C . LYS C 1 81 ? 31.099 20.283 -1.851 1.00 37.18 1071 LYS C C 1
ATOM 2987 O O . LYS C 1 81 ? 30.983 19.085 -1.623 1.00 35.95 1071 LYS C O 1
ATOM 2989 N N . ARG C 1 82 ? 31.874 21.070 -1.115 1.00 37.27 1072 ARG C N 1
ATOM 2990 C CA . ARG C 1 82 ? 32.657 20.530 -0.005 1.00 38.02 1072 ARG C CA 1
ATOM 2991 C C . ARG C 1 82 ? 31.921 20.533 1.332 1.00 38.38 1072 ARG C C 1
ATOM 2992 O O . ARG C 1 82 ? 31.131 21.426 1.624 1.00 37.65 1072 ARG C O 1
ATOM 3000 N N . ALA C 1 83 ? 32.196 19.511 2.134 1.00 39.57 1073 ALA C N 1
ATOM 3001 C CA . ALA C 1 83 ? 31.597 19.375 3.450 1.00 40.89 1073 ALA C CA 1
ATOM 3002 C C . ALA C 1 83 ? 31.921 20.633 4.255 1.00 39.63 1073 ALA C C 1
ATOM 3003 O O . ALA C 1 83 ? 33.070 21.090 4.288 1.00 38.45 1073 ALA C O 1
ATOM 3005 N N . PRO C 1 84 ? 30.902 21.214 4.906 1.00 39.52 1074 PRO C N 1
ATOM 3006 C CA . PRO C 1 84 ? 31.088 22.425 5.706 1.00 38.93 1074 PRO C CA 1
ATOM 3007 C C . PRO C 1 84 ? 32.109 22.252 6.823 1.00 38.64 1074 PRO C C 1
ATOM 3008 O O . PRO C 1 84 ? 32.201 21.190 7.436 1.00 38.55 1074 PRO C O 1
ATOM 3012 N N . SER C 1 85 ? 32.879 23.304 7.077 1.00 37.18 1075 SER C N 1
ATOM 3013 C CA . SER C 1 85 ? 33.890 23.275 8.124 1.00 34.22 1075 SER C CA 1
ATOM 3014 C C . SER C 1 85 ? 33.417 24.023 9.372 1.00 34.37 1075 SER C C 1
ATOM 3015 O O . SER C 1 85 ? 32.868 25.124 9.285 1.00 33.87 1075 SER C O 1
ATOM 3018 N N . THR C 1 86 ? 33.608 23.428 10.541 1.00 35.25 1076 THR C N 1
ATOM 3019 C CA . THR C 1 86 ? 33.198 24.109 11.759 1.00 36.46 1076 THR C CA 1
ATOM 3020 C C . THR C 1 86 ? 34.107 25.320 11.905 1.00 36.86 1076 THR C C 1
ATOM 3021 O O . THR C 1 86 ? 33.663 26.471 11.805 1.00 38.59 1076 THR C O 1
ATOM 3025 N N . TRP C 1 87 ? 35.390 25.048 12.110 1.00 34.54 1077 TRP C N 1
ATOM 3026 C CA . TRP C 1 87 ? 36.376 26.097 12.277 1.00 33.02 1077 TRP C CA 1
ATOM 3027 C C . TRP C 1 87 ? 36.140 27.290 11.343 1.00 31.11 1077 TRP C C 1
ATOM 3028 O O . TRP C 1 87 ? 36.050 28.434 11.782 1.00 28.26 1077 TRP C O 1
ATOM 3039 N N . LEU C 1 88 ? 36.037 27.015 10.051 1.00 31.16 1078 LEU C N 1
ATOM 3040 C CA . LEU C 1 88 ? 35.840 28.068 9.065 1.00 31.88 1078 LEU C CA 1
ATOM 3041 C C . LEU C 1 88 ? 34.569 28.885 9.322 1.00 32.40 1078 LEU C C 1
ATOM 3042 O O . LEU C 1 88 ? 34.601 30.130 9.329 1.00 30.75 1078 LEU C O 1
ATOM 3047 N N . THR C 1 89 ? 33.454 28.175 9.516 1.00 33.19 1079 THR C N 1
ATOM 3048 C CA . THR C 1 89 ? 32.174 28.819 9.776 1.00 33.06 1079 THR C CA 1
ATOM 3049 C C . THR C 1 89 ? 32.352 29.686 11.009 1.00 29.91 1079 THR C C 1
ATOM 3050 O O . THR C 1 89 ? 31.859 30.809 11.074 1.00 29.67 1079 THR C O 1
ATOM 3054 N N . ALA C 1 90 ? 33.091 29.160 11.972 1.00 28.52 1080 ALA C N 1
ATOM 3055 C CA . ALA C 1 90 ? 33.360 29.875 13.199 1.00 27.64 1080 ALA C CA 1
ATOM 3056 C C . ALA C 1 90 ? 34.240 31.066 12.899 1.00 26.08 1080 ALA C C 1
ATOM 3057 O O . ALA C 1 90 ? 33.995 32.168 13.410 1.00 24.00 1080 ALA C O 1
ATOM 3059 N N . TYR C 1 91 ? 35.253 30.848 12.059 1.00 24.39 1081 TYR C N 1
ATOM 3060 C CA . TYR C 1 91 ? 36.184 31.918 11.711 1.00 22.41 1081 TYR C CA 1
ATOM 3061 C C . TYR C 1 91 ? 35.483 33.055 10.986 1.00 22.97 1081 TYR C C 1
ATOM 3062 O O . TYR C 1 91 ? 35.687 34.240 11.312 1.00 22.40 1081 TYR C O 1
ATOM 3071 N N . VAL C 1 92 ? 34.660 32.702 10.005 1.00 22.55 1082 VAL C N 1
ATOM 3072 C CA . VAL C 1 92 ? 33.931 33.711 9.254 1.00 22.43 1082 VAL C CA 1
ATOM 3073 C C . VAL C 1 92 ? 33.089 34.548 10.217 1.00 23.73 1082 VAL C C 1
ATOM 3074 O O . VAL C 1 92 ? 33.027 35.783 10.107 1.00 21.89 1082 VAL C O 1
ATOM 3078 N N . VAL C 1 93 ? 32.461 33.876 11.175 1.00 23.71 1083 VAL C N 1
ATOM 3079 C CA . VAL C 1 93 ? 31.637 34.566 12.154 1.00 24.67 1083 VAL C CA 1
ATOM 3080 C C . VAL C 1 93 ? 32.379 35.624 12.963 1.00 29.41 1083 VAL C C 1
ATOM 3081 O O . VAL C 1 93 ? 31.823 36.700 13.215 1.00 30.47 1083 VAL C O 1
ATOM 3085 N N . LYS C 1 94 ? 33.620 35.344 13.367 1.00 29.85 1084 LYS C N 1
ATOM 3086 C CA . LYS C 1 94 ? 34.350 36.320 14.165 1.00 31.06 1084 LYS C CA 1
ATOM 3087 C C . LYS C 1 94 ? 34.861 37.488 13.331 1.00 31.55 1084 LYS C C 1
ATOM 3088 O O . LYS C 1 94 ? 34.894 38.638 13.815 1.00 32.71 1084 LYS C O 1
ATOM 3094 N N . VAL C 1 95 ? 35.267 37.211 12.093 1.00 28.33 1085 VAL C N 1
ATOM 3095 C CA . VAL C 1 95 ? 35.758 38.280 11.233 1.00 28.12 1085 VAL C CA 1
ATOM 3096 C C . VAL C 1 95 ? 34.602 39.209 10.881 1.00 30.58 1085 VAL C C 1
ATOM 3097 O O . VAL C 1 95 ? 34.695 40.436 11.028 1.00 28.89 1085 VAL C O 1
ATOM 3101 N N . PHE C 1 96 ? 33.509 38.616 10.416 1.00 33.39 1086 PHE C N 1
ATOM 3102 C CA . PHE C 1 96 ? 32.353 39.406 10.033 1.00 36.29 1086 PHE C CA 1
ATOM 3103 C C . PHE C 1 96 ? 31.807 40.176 11.217 1.00 37.52 1086 PHE C C 1
ATOM 3104 O O . PHE C 1 96 ? 31.153 41.207 11.041 1.00 37.48 1086 PHE C O 1
ATOM 3112 N N . SER C 1 97 ? 32.060 39.681 12.424 1.00 38.29 1087 SER C N 1
ATOM 3113 C CA . SER C 1 97 ? 31.565 40.391 13.596 1.00 41.76 1087 SER C CA 1
ATOM 3114 C C . SER C 1 97 ? 32.407 41.637 13.801 1.00 41.30 1087 SER C C 1
ATOM 3115 O O . SER C 1 97 ? 31.933 42.618 14.368 1.00 41.68 1087 SER C O 1
ATOM 3118 N N . LEU C 1 98 ? 33.655 41.580 13.320 1.00 40.86 1088 LEU C N 1
ATOM 3119 C CA . LEU C 1 98 ? 34.616 42.679 13.431 1.00 39.25 1088 LEU C CA 1
ATOM 3120 C C . LEU C 1 98 ? 34.326 43.742 12.401 1.00 37.67 1088 LEU C C 1
ATOM 3121 O O . LEU C 1 98 ? 34.475 44.939 12.661 1.00 38.08 1088 LEU C O 1
ATOM 3123 N N . ALA C 1 99 ? 33.889 43.287 11.233 1.00 35.71 1089 ALA C N 1
ATOM 3124 C CA . ALA C 1 99 ? 33.587 44.163 10.112 1.00 33.09 1089 ALA C CA 1
ATOM 3125 C C . ALA C 1 99 ? 32.150 44.669 10.015 1.00 32.52 1089 ALA C C 1
ATOM 3126 O O . ALA C 1 99 ? 31.693 44.995 8.935 1.00 31.99 1089 ALA C O 1
ATOM 3128 N N . VAL C 1 100 ? 31.425 44.730 11.126 1.00 33.06 1090 VAL C N 1
ATOM 3129 C CA . VAL C 1 100 ? 30.064 45.262 11.086 1.00 34.73 1090 VAL C CA 1
ATOM 3130 C C . VAL C 1 100 ? 30.159 46.756 11.398 1.00 35.76 1090 VAL C C 1
ATOM 3131 O O . VAL C 1 100 ? 29.162 47.443 11.572 1.00 36.59 1090 VAL C O 1
ATOM 3135 N N . ASN C 1 101 ? 31.379 47.251 11.485 1.00 36.68 1091 ASN C N 1
ATOM 3136 C CA . ASN C 1 101 ? 31.616 48.647 11.793 1.00 38.23 1091 ASN C CA 1
ATOM 3137 C C . ASN C 1 101 ? 32.526 49.141 10.698 1.00 36.95 1091 ASN C C 1
ATOM 3138 O O . ASN C 1 101 ? 33.078 50.250 10.753 1.00 36.79 1091 ASN C O 1
ATOM 3143 N N . LEU C 1 102 ? 32.685 48.290 9.696 1.00 33.53 1092 LEU C N 1
ATOM 3144 C CA . LEU C 1 102 ? 33.523 48.643 8.579 1.00 30.93 1092 LEU C CA 1
ATOM 3145 C C . LEU C 1 102 ? 32.694 48.668 7.295 1.00 27.37 1092 LEU C C 1
ATOM 3146 O O . LEU C 1 102 ? 32.752 49.641 6.558 1.00 27.26 1092 LEU C O 1
ATOM 3151 N N . ILE C 1 103 ? 31.901 47.622 7.061 1.00 22.57 1093 ILE C N 1
ATOM 3152 C CA . ILE C 1 103 ? 31.060 47.527 5.867 1.00 17.94 1093 ILE C CA 1
ATOM 3153 C C . ILE C 1 103 ? 29.672 46.934 6.118 1.00 17.11 1093 ILE C C 1
ATOM 3154 O O . ILE C 1 103 ? 29.308 46.552 7.224 1.00 16.27 1093 ILE C O 1
ATOM 3159 N N . ALA C 1 104 ? 28.882 46.847 5.069 1.00 16.57 1094 ALA C N 1
ATOM 3160 C CA . ALA C 1 104 ? 27.573 46.241 5.229 1.00 19.50 1094 ALA C CA 1
ATOM 3161 C C . ALA C 1 104 ? 27.792 44.741 5.449 1.00 20.04 1094 ALA C C 1
ATOM 3162 O O . ALA C 1 104 ? 28.693 44.126 4.838 1.00 19.36 1094 ALA C O 1
ATOM 3164 N N . ILE C 1 105 ? 26.962 44.167 6.314 1.00 19.29 1095 ILE C N 1
ATOM 3165 C CA . ILE C 1 105 ? 27.019 42.753 6.631 1.00 21.04 1095 ILE C CA 1
ATOM 3166 C C . ILE C 1 105 ? 25.617 42.260 6.992 1.00 23.74 1095 ILE C C 1
ATOM 3167 O O . ILE C 1 105 ? 24.966 42.832 7.883 1.00 21.80 1095 ILE C O 1
ATOM 3172 N N . ASP C 1 106 ? 25.153 41.211 6.299 1.00 24.31 1096 ASP C N 1
ATOM 3173 C CA . ASP C 1 106 ? 23.821 40.612 6.536 1.00 25.18 1096 ASP C CA 1
ATOM 3174 C C . ASP C 1 106 ? 23.792 39.830 7.886 1.00 26.59 1096 ASP C C 1
ATOM 3175 O O . ASP C 1 106 ? 24.459 38.790 8.051 1.00 24.07 1096 ASP C O 1
ATOM 3180 N N . SER C 1 107 ? 23.014 40.326 8.849 1.00 27.19 1097 SER C N 1
ATOM 3181 C CA . SER C 1 107 ? 22.951 39.655 10.137 1.00 29.44 1097 SER C CA 1
ATOM 3182 C C . SER C 1 107 ? 22.311 38.269 10.010 1.00 30.96 1097 SER C C 1
ATOM 3183 O O . SER C 1 107 ? 22.589 37.362 10.813 1.00 28.74 1097 SER C O 1
ATOM 3186 N N . GLN C 1 108 ? 21.475 38.095 8.988 1.00 32.48 1098 GLN C N 1
ATOM 3187 C CA . GLN C 1 108 ? 20.833 36.800 8.778 1.00 35.89 1098 GLN C CA 1
ATOM 3188 C C . GLN C 1 108 ? 21.869 35.765 8.331 1.00 36.93 1098 GLN C C 1
ATOM 3189 O O . GLN C 1 108 ? 21.688 34.552 8.517 1.00 38.65 1098 GLN C O 1
ATOM 3191 N N . VAL C 1 109 ? 22.964 36.231 7.749 1.00 38.87 1099 VAL C N 1
ATOM 3192 C CA . VAL C 1 109 ? 24.002 35.298 7.333 1.00 39.91 1099 VAL C CA 1
ATOM 3193 C C . VAL C 1 109 ? 24.815 34.854 8.553 1.00 39.27 1099 VAL C C 1
ATOM 3194 O O . VAL C 1 109 ? 25.056 33.668 8.769 1.00 38.17 1099 VAL C O 1
ATOM 3198 N N . LEU C 1 110 ? 25.227 35.835 9.342 1.00 41.36 1100 LEU C N 1
ATOM 3199 C CA . LEU C 1 110 ? 26.030 35.597 10.525 1.00 42.72 1100 LEU C CA 1
ATOM 3200 C C . LEU C 1 110 ? 25.268 34.799 11.579 1.00 44.13 1100 LEU C C 1
ATOM 3201 O O . LEU C 1 110 ? 25.770 33.806 12.115 1.00 44.57 1100 LEU C O 1
ATOM 3206 N N . CYS C 1 111 ? 24.052 35.237 11.872 1.00 46.50 1101 CYS C N 1
ATOM 3207 C CA . CYS C 1 111 ? 23.240 34.579 12.879 1.00 48.98 1101 CYS C CA 1
ATOM 3208 C C . CYS C 1 111 ? 22.844 33.163 12.468 1.00 46.83 1101 CYS C C 1
ATOM 3209 O O . CYS C 1 111 ? 22.701 32.286 13.306 1.00 48.09 1101 CYS C O 1
ATOM 3212 N N . GLY C 1 112 ? 22.682 32.941 11.172 1.00 45.87 1102 GLY C N 1
ATOM 3213 C CA . GLY C 1 112 ? 22.318 31.624 10.696 1.00 42.57 1102 GLY C CA 1
ATOM 3214 C C . GLY C 1 112 ? 23.477 30.654 10.809 1.00 39.86 1102 GLY C C 1
ATOM 3215 O O . GLY C 1 112 ? 23.279 29.450 10.997 1.00 41.17 1102 GLY C O 1
ATOM 3216 N N . ALA C 1 113 ? 24.691 31.179 10.681 1.00 36.42 1103 ALA C N 1
ATOM 3217 C CA . ALA C 1 113 ? 25.902 30.371 10.778 1.00 34.05 1103 ALA C CA 1
ATOM 3218 C C . ALA C 1 113 ? 26.113 29.988 12.259 1.00 33.86 1103 ALA C C 1
ATOM 3219 O O . ALA C 1 113 ? 26.455 28.842 12.599 1.00 31.65 1103 ALA C O 1
ATOM 3221 N N . VAL C 1 114 ? 25.904 30.962 13.139 1.00 33.72 1104 VAL C N 1
ATOM 3222 C CA . VAL C 1 114 ? 26.046 30.700 14.558 1.00 33.97 1104 VAL C CA 1
ATOM 3223 C C . VAL C 1 114 ? 25.094 29.587 14.936 1.00 34.48 1104 VAL C C 1
ATOM 3224 O O . VAL C 1 114 ? 25.462 28.671 15.664 1.00 32.95 1104 VAL C O 1
ATOM 3228 N N . LYS C 1 115 ? 23.865 29.690 14.432 1.00 35.13 1105 LYS C N 1
ATOM 3229 C CA . LYS C 1 115 ? 22.823 28.718 14.721 1.00 37.04 1105 LYS C CA 1
ATOM 3230 C C . LYS C 1 115 ? 23.316 27.324 14.351 1.00 36.50 1105 LYS C C 1
ATOM 3231 O O . LYS C 1 115 ? 23.442 26.461 15.210 1.00 37.80 1105 LYS C O 1
ATOM 3233 N N . TRP C 1 116 ? 23.607 27.115 13.074 1.00 35.75 1106 TRP C N 1
ATOM 3234 C CA . TRP C 1 116 ? 24.108 25.837 12.599 1.00 34.93 1106 TRP C CA 1
ATOM 3235 C C . TRP C 1 116 ? 25.249 25.405 13.525 1.00 35.72 1106 TRP C C 1
ATOM 3236 O O . TRP C 1 116 ? 25.265 24.277 14.023 1.00 37.59 1106 TRP C O 1
ATOM 3247 N N . LEU C 1 117 ? 26.203 26.300 13.755 1.00 35.41 1107 LEU C N 1
ATOM 3248 C CA . LEU C 1 117 ? 27.309 25.967 14.636 1.00 37.30 1107 LEU C CA 1
ATOM 3249 C C . LEU C 1 117 ? 26.839 25.288 15.921 1.00 39.75 1107 LEU C C 1
ATOM 3250 O O . LEU C 1 117 ? 27.507 24.389 16.436 1.00 39.17 1107 LEU C O 1
ATOM 3255 N N . ILE C 1 118 ? 25.681 25.717 16.414 1.00 44.07 1108 ILE C N 1
ATOM 3256 C CA . ILE C 1 118 ? 25.107 25.203 17.659 1.00 48.60 1108 ILE C CA 1
ATOM 3257 C C . ILE C 1 118 ? 24.357 23.883 17.553 1.00 52.11 1108 ILE C C 1
ATOM 3258 O O . ILE C 1 118 ? 24.650 22.930 18.280 1.00 54.77 1108 ILE C O 1
ATOM 3263 N N . LEU C 1 119 ? 23.377 23.842 16.659 1.00 53.77 1109 LEU C N 1
ATOM 3264 C CA . LEU C 1 119 ? 22.557 22.659 16.462 1.00 55.85 1109 LEU C CA 1
ATOM 3265 C C . LEU C 1 119 ? 23.182 21.603 15.556 1.00 55.98 1109 LEU C C 1
ATOM 3266 O O . LEU C 1 119 ? 22.526 20.619 15.210 1.00 57.34 1109 LEU C O 1
ATOM 3268 N N . GLU C 1 120 ? 24.444 21.784 15.183 1.00 54.29 1110 GLU C N 1
ATOM 3269 C CA . GLU C 1 120 ? 25.079 20.817 14.302 1.00 54.42 1110 GLU C CA 1
ATOM 3270 C C . GLU C 1 120 ? 26.491 20.409 14.702 1.00 52.20 1110 GLU C C 1
ATOM 3271 O O . GLU C 1 120 ? 26.956 19.330 14.329 1.00 50.98 1110 GLU C O 1
ATOM 3277 N N . LYS C 1 121 ? 27.175 21.262 15.456 1.00 49.83 1111 LYS C N 1
ATOM 3278 C CA . LYS C 1 121 ? 28.541 20.954 15.848 1.00 48.38 1111 LYS C CA 1
ATOM 3279 C C . LYS C 1 121 ? 28.824 21.004 17.340 1.00 48.10 1111 LYS C C 1
ATOM 3280 O O . LYS C 1 121 ? 29.984 20.974 17.751 1.00 47.14 1111 LYS C O 1
ATOM 3286 N N . GLN C 1 122 ? 27.778 21.076 18.154 1.00 49.36 1112 GLN C N 1
ATOM 3287 C CA . GLN C 1 122 ? 27.977 21.125 19.599 1.00 50.46 1112 GLN C CA 1
ATOM 3288 C C . GLN C 1 122 ? 27.577 19.800 20.213 1.00 53.67 1112 GLN C C 1
ATOM 3289 O O . GLN C 1 122 ? 26.393 19.488 20.344 1.00 52.66 1112 GLN C O 1
ATOM 3295 N N . LYS C 1 123 ? 28.587 19.014 20.567 1.00 57.39 1113 LYS C N 1
ATOM 3296 C CA . LYS C 1 123 ? 28.368 17.706 21.165 1.00 60.95 1113 LYS C CA 1
ATOM 3297 C C . LYS C 1 123 ? 27.364 17.830 22.306 1.00 64.10 1113 LYS C C 1
ATOM 3298 O O . LYS C 1 123 ? 27.295 18.857 22.984 1.00 62.59 1113 LYS C O 1
ATOM 3300 N N . PRO C 1 124 ? 26.570 16.774 22.530 1.00 68.06 1114 PRO C N 1
ATOM 3301 C CA . PRO C 1 124 ? 25.551 16.735 23.584 1.00 71.61 1114 PRO C CA 1
ATOM 3302 C C . PRO C 1 124 ? 26.014 17.285 24.930 1.00 72.71 1114 PRO C C 1
ATOM 3303 O O . PRO C 1 124 ? 25.201 17.577 25.801 1.00 73.69 1114 PRO C O 1
ATOM 3307 N N . ASP C 1 125 ? 27.323 17.445 25.082 1.00 73.66 1115 ASP C N 1
ATOM 3308 C CA . ASP C 1 125 ? 27.903 17.914 26.333 1.00 74.44 1115 ASP C CA 1
ATOM 3309 C C . ASP C 1 125 ? 28.498 19.310 26.296 1.00 72.04 1115 ASP C C 1
ATOM 3310 O O . ASP C 1 125 ? 28.930 19.821 27.328 1.00 72.37 1115 ASP C O 1
ATOM 3315 N N . GLY C 1 126 ? 28.535 19.921 25.115 1.00 68.88 1116 GLY C N 1
ATOM 3316 C CA . GLY C 1 126 ? 29.074 21.266 25.005 1.00 64.68 1116 GLY C CA 1
ATOM 3317 C C . GLY C 1 126 ? 30.457 21.342 24.390 1.00 61.40 1116 GLY C C 1
ATOM 3318 O O . GLY C 1 126 ? 31.230 22.249 24.691 1.00 60.40 1116 GLY C O 1
ATOM 3319 N N . VAL C 1 127 ? 30.769 20.381 23.527 1.00 59.19 1117 VAL C N 1
ATOM 3320 C CA . VAL C 1 127 ? 32.059 20.338 22.850 1.00 55.48 1117 VAL C CA 1
ATOM 3321 C C . VAL C 1 127 ? 31.804 20.498 21.364 1.00 53.52 1117 VAL C C 1
ATOM 3322 O O . VAL C 1 127 ? 31.064 19.710 20.772 1.00 54.07 1117 VAL C O 1
ATOM 3326 N N . PHE C 1 128 ? 32.401 21.520 20.761 1.00 51.04 1118 PHE C N 1
ATOM 3327 C CA . PHE C 1 128 ? 32.238 21.740 19.333 1.00 48.05 1118 PHE C CA 1
ATOM 3328 C C . PHE C 1 128 ? 33.267 20.861 18.641 1.00 49.18 1118 PHE C C 1
ATOM 3329 O O . PHE C 1 128 ? 34.430 20.798 19.063 1.00 47.98 1118 PHE C O 1
ATOM 3337 N N . GLN C 1 129 ? 32.818 20.168 17.596 1.00 50.67 1119 GLN C N 1
ATOM 3338 C CA . GLN C 1 129 ? 33.658 19.250 16.831 1.00 51.54 1119 GLN C CA 1
ATOM 3339 C C . GLN C 1 129 ? 33.836 19.656 15.374 1.00 50.08 1119 GLN C C 1
ATOM 3340 O O . GLN C 1 129 ? 32.944 20.249 14.767 1.00 50.25 1119 GLN C O 1
ATOM 3346 N N . GLU C 1 130 ? 34.991 19.315 14.816 1.00 49.39 1120 GLU C N 1
ATOM 3347 C CA . GLU C 1 130 ? 35.300 19.612 13.425 1.00 47.86 1120 GLU C CA 1
ATOM 3348 C C . GLU C 1 130 ? 35.239 18.301 12.639 1.00 49.27 1120 GLU C C 1
ATOM 3349 O O . GLU C 1 130 ? 36.035 17.399 12.860 1.00 49.80 1120 GLU C O 1
ATOM 3355 N N . ASP C 1 131 ? 34.280 18.203 11.724 1.00 50.84 1121 ASP C N 1
ATOM 3356 C CA . ASP C 1 131 ? 34.085 17.000 10.922 1.00 51.50 1121 ASP C CA 1
ATOM 3357 C C . ASP C 1 131 ? 34.684 17.088 9.520 1.00 50.91 1121 ASP C C 1
ATOM 3358 O O . ASP C 1 131 ? 35.008 16.059 8.919 1.00 52.38 1121 ASP C O 1
ATOM 3363 N N . ALA C 1 132 ? 34.817 18.311 9.006 1.00 48.14 1122 ALA C N 1
ATOM 3364 C CA . ALA C 1 132 ? 35.368 18.551 7.676 1.00 44.27 1122 ALA C CA 1
ATOM 3365 C C . ALA C 1 132 ? 36.476 19.588 7.780 1.00 42.80 1122 ALA C C 1
ATOM 3366 O O . ALA C 1 132 ? 36.265 20.772 7.535 1.00 39.98 1122 ALA C O 1
ATOM 3368 N N . PRO C 1 133 ? 37.679 19.148 8.156 1.00 43.23 1123 PRO C N 1
ATOM 3369 C CA . PRO C 1 133 ? 38.831 20.041 8.299 1.00 40.60 1123 PRO C CA 1
ATOM 3370 C C . PRO C 1 133 ? 38.995 20.913 7.067 1.00 39.85 1123 PRO C C 1
ATOM 3371 O O . PRO C 1 133 ? 38.416 20.633 6.022 1.00 40.21 1123 PRO C O 1
ATOM 3375 N N . VAL C 1 134 ? 39.777 21.975 7.190 1.00 37.58 1124 VAL C N 1
ATOM 3376 C CA . VAL C 1 134 ? 40.013 22.833 6.052 1.00 35.70 1124 VAL C CA 1
ATOM 3377 C C . VAL C 1 134 ? 41.242 22.325 5.293 1.00 37.57 1124 VAL C C 1
ATOM 3378 O O . VAL C 1 134 ? 42.140 21.717 5.862 1.00 38.57 1124 VAL C O 1
ATOM 3382 N N . ILE C 1 135 ? 41.265 22.565 3.995 1.00 39.85 1125 ILE C N 1
ATOM 3383 C CA . ILE C 1 135 ? 42.372 22.150 3.161 1.00 40.96 1125 ILE C CA 1
ATOM 3384 C C . ILE C 1 135 ? 43.632 22.996 3.442 1.00 41.69 1125 ILE C C 1
ATOM 3385 O O . ILE C 1 135 ? 44.757 22.522 3.283 1.00 44.91 1125 ILE C O 1
ATOM 3390 N N . HIS C 1 136 ? 43.442 24.247 3.862 1.00 40.58 1126 HIS C N 1
ATOM 3391 C CA . HIS C 1 136 ? 44.553 25.157 4.177 1.00 38.81 1126 HIS C CA 1
ATOM 3392 C C . HIS C 1 136 ? 44.768 25.151 5.690 1.00 37.86 1126 HIS C C 1
ATOM 3393 O O . HIS C 1 136 ? 44.426 26.103 6.397 1.00 37.45 1126 HIS C O 1
ATOM 3400 N N . GLN C 1 137 ? 45.337 24.063 6.190 1.00 38.39 1127 GLN C N 1
ATOM 3401 C CA . GLN C 1 137 ? 45.580 23.920 7.625 1.00 38.16 1127 GLN C CA 1
ATOM 3402 C C . GLN C 1 137 ? 46.404 25.019 8.285 1.00 37.85 1127 GLN C C 1
ATOM 3403 O O . GLN C 1 137 ? 46.269 25.261 9.485 1.00 39.42 1127 GLN C O 1
ATOM 3409 N N . GLU C 1 138 ? 47.254 25.675 7.501 1.00 36.76 1128 GLU C N 1
ATOM 3410 C CA . GLU C 1 138 ? 48.122 26.726 8.005 1.00 35.28 1128 GLU C CA 1
ATOM 3411 C C . GLU C 1 138 ? 47.366 27.982 8.352 1.00 34.00 1128 GLU C C 1
ATOM 3412 O O . GLU C 1 138 ? 47.964 28.973 8.757 1.00 34.89 1128 GLU C O 1
ATOM 3418 N N . MET C 1 139 ? 46.049 27.952 8.202 1.00 32.20 1129 MET C N 1
ATOM 3419 C CA . MET C 1 139 ? 45.267 29.145 8.495 1.00 29.51 1129 MET C CA 1
ATOM 3420 C C . MET C 1 139 ? 44.605 29.144 9.856 1.00 27.60 1129 MET C C 1
ATOM 3421 O O . MET C 1 139 ? 43.943 30.118 10.208 1.00 27.58 1129 MET C O 1
ATOM 3426 N N . ILE C 1 140 ? 44.772 28.069 10.622 1.00 26.97 1130 ILE C N 1
ATOM 3427 C CA . ILE C 1 140 ? 44.126 28.006 11.922 1.00 26.52 1130 ILE C CA 1
ATOM 3428 C C . ILE C 1 140 ? 45.069 28.016 13.129 1.00 29.58 1130 ILE C C 1
ATOM 3429 O O . ILE C 1 140 ? 44.822 27.336 14.123 1.00 29.81 1130 ILE C O 1
ATOM 3434 N N . GLY C 1 141 ? 46.141 28.800 13.035 1.00 32.03 1131 GLY C N 1
ATOM 3435 C CA . GLY C 1 141 ? 47.114 28.902 14.110 1.00 32.32 1131 GLY C CA 1
ATOM 3436 C C . GLY C 1 141 ? 47.389 27.601 14.832 1.00 33.42 1131 GLY C C 1
ATOM 3437 O O . GLY C 1 141 ? 47.259 26.506 14.275 1.00 31.79 1131 GLY C O 1
ATOM 3438 N N . GLY C 1 142 ? 47.773 27.732 16.094 1.00 36.55 1132 GLY C N 1
ATOM 3439 C CA . GLY C 1 142 ? 48.063 26.571 16.916 1.00 39.50 1132 GLY C CA 1
ATOM 3440 C C . GLY C 1 142 ? 46.921 25.578 17.021 1.00 40.84 1132 GLY C C 1
ATOM 3441 O O . GLY C 1 142 ? 47.119 24.411 17.355 1.00 41.80 1132 GLY C O 1
ATOM 3442 N N . LEU C 1 143 ? 45.713 26.035 16.732 1.00 42.17 1133 LEU C N 1
ATOM 3443 C CA . LEU C 1 143 ? 44.554 25.164 16.784 1.00 42.59 1133 LEU C CA 1
ATOM 3444 C C . LEU C 1 143 ? 44.755 23.909 15.936 1.00 43.41 1133 LEU C C 1
ATOM 3445 O O . LEU C 1 143 ? 43.918 23.006 15.954 1.00 43.53 1133 LEU C O 1
ATOM 3450 N N . ARG C 1 144 ? 45.858 23.868 15.193 1.00 44.97 1134 ARG C N 1
ATOM 3451 C CA . ARG C 1 144 ? 46.183 22.734 14.333 1.00 47.50 1134 ARG C CA 1
ATOM 3452 C C . ARG C 1 144 ? 46.880 21.677 15.156 1.00 51.33 1134 ARG C C 1
ATOM 3453 O O . ARG C 1 144 ? 46.907 20.510 14.791 1.00 50.99 1134 ARG C O 1
ATOM 3455 N N . ASN C 1 145 ? 47.449 22.110 16.274 1.00 55.46 1135 ASN C N 1
ATOM 3456 C CA . ASN C 1 145 ? 48.158 21.232 17.190 1.00 59.13 1135 ASN C CA 1
ATOM 3457 C C . ASN C 1 145 ? 47.285 20.051 17.587 1.00 62.59 1135 ASN C C 1
ATOM 3458 O O . ASN C 1 145 ? 46.246 20.213 18.241 1.00 62.20 1135 ASN C O 1
ATOM 3460 N N . ASN C 1 146 ? 47.727 18.860 17.195 1.00 66.66 1136 ASN C N 1
ATOM 3461 C CA . ASN C 1 146 ? 47.009 17.621 17.481 1.00 69.71 1136 ASN C CA 1
ATOM 3462 C C . ASN C 1 146 ? 46.695 17.420 18.967 1.00 70.67 1136 ASN C C 1
ATOM 3463 O O . ASN C 1 146 ? 45.838 16.606 19.326 1.00 71.98 1136 ASN C O 1
ATOM 3465 N N . ASN C 1 147 ? 47.393 18.155 19.826 1.00 71.18 1137 ASN C N 1
ATOM 3466 C CA . ASN C 1 147 ? 47.182 18.042 21.255 1.00 70.78 1137 ASN C CA 1
ATOM 3467 C C . ASN C 1 147 ? 46.079 18.995 21.680 1.00 69.13 1137 ASN C C 1
ATOM 3468 O O . ASN C 1 147 ? 45.933 20.082 21.106 1.00 69.48 1137 ASN C O 1
ATOM 3470 N N . GLU C 1 148 ? 45.302 18.570 22.677 1.00 66.94 1138 GLU C N 1
ATOM 3471 C CA . GLU C 1 148 ? 44.199 19.358 23.233 1.00 63.55 1138 GLU C CA 1
ATOM 3472 C C . GLU C 1 148 ? 43.242 19.942 22.190 1.00 60.64 1138 GLU C C 1
ATOM 3473 O O . GLU C 1 148 ? 42.832 21.096 22.292 1.00 60.11 1138 GLU C O 1
ATOM 3475 N N . LYS C 1 149 ? 42.879 19.129 21.203 1.00 58.67 1139 LYS C N 1
ATOM 3476 C CA . LYS C 1 149 ? 41.988 19.562 20.142 1.00 55.27 1139 LYS C CA 1
ATOM 3477 C C . LYS C 1 149 ? 40.601 19.955 20.620 1.00 53.59 1139 LYS C C 1
ATOM 3478 O O . LYS C 1 149 ? 40.131 21.065 20.320 1.00 51.41 1139 LYS C O 1
ATOM 3480 N N . ASP C 1 150 ? 39.942 19.086 21.389 1.00 52.90 1140 ASP C N 1
ATOM 3481 C CA . ASP C 1 150 ? 38.592 19.399 21.875 1.00 51.55 1140 ASP C CA 1
ATOM 3482 C C . ASP C 1 150 ? 38.537 20.684 22.693 1.00 50.73 1140 ASP C C 1
ATOM 3483 O O . ASP C 1 150 ? 37.664 21.536 22.485 1.00 49.85 1140 ASP C O 1
ATOM 3488 N N . MET C 1 151 ? 39.486 20.858 23.598 1.00 50.79 1141 MET C N 1
ATOM 3489 C CA . MET C 1 151 ? 39.512 22.074 24.398 1.00 50.85 1141 MET C CA 1
ATOM 3490 C C . MET C 1 151 ? 39.698 23.288 23.506 1.00 47.54 1141 MET C C 1
ATOM 3491 O O . MET C 1 151 ? 38.930 24.240 23.580 1.00 48.05 1141 MET C O 1
ATOM 3496 N N . ALA C 1 152 ? 40.729 23.227 22.665 1.00 44.98 1142 ALA C N 1
ATOM 3497 C CA . ALA C 1 152 ? 41.102 24.297 21.748 1.00 41.16 1142 ALA C CA 1
ATOM 3498 C C . ALA C 1 152 ? 40.002 24.731 20.781 1.00 38.02 1142 ALA C C 1
ATOM 3499 O O . ALA C 1 152 ? 39.536 25.872 20.805 1.00 35.13 1142 ALA C O 1
ATOM 3501 N N . LEU C 1 153 ? 39.602 23.813 19.916 1.00 37.79 1143 LEU C N 1
ATOM 3502 C CA . LEU C 1 153 ? 38.569 24.110 18.944 1.00 36.73 1143 LEU C CA 1
ATOM 3503 C C . LEU C 1 153 ? 37.350 24.699 19.631 1.00 36.44 1143 LEU C C 1
ATOM 3504 O O . LEU C 1 153 ? 36.815 25.710 19.183 1.00 36.96 1143 LEU C O 1
ATOM 3509 N N . THR C 1 154 ? 36.917 24.073 20.724 1.00 36.33 1144 THR C N 1
ATOM 3510 C CA . THR C 1 154 ? 35.744 24.552 21.450 1.00 35.57 1144 THR C CA 1
ATOM 3511 C C . THR C 1 154 ? 35.959 26.011 21.879 1.00 35.04 1144 THR C C 1
ATOM 3512 O O . THR C 1 154 ? 3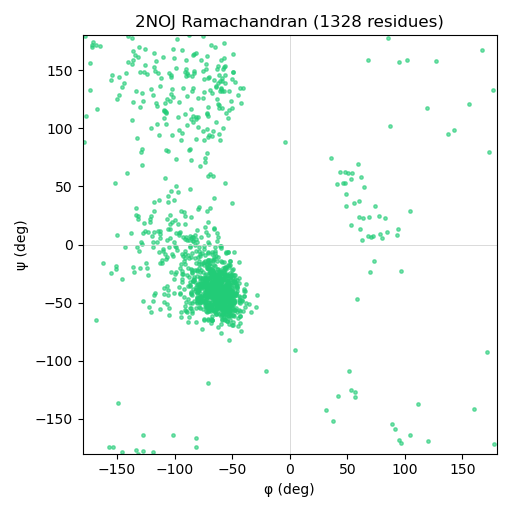5.068 26.848 21.723 1.00 36.36 1144 THR C O 1
ATOM 3516 N N . ALA C 1 155 ? 37.151 26.323 22.382 1.00 33.72 1145 ALA C N 1
ATOM 3517 C CA . ALA C 1 155 ? 37.458 27.686 22.824 1.00 32.48 1145 ALA C CA 1
ATOM 3518 C C . ALA C 1 155 ? 37.422 28.694 21.675 1.00 30.88 1145 ALA C C 1
ATOM 3519 O O . ALA C 1 155 ? 36.989 29.838 21.838 1.00 31.43 1145 ALA C O 1
ATOM 3521 N N . PHE C 1 156 ? 37.899 28.269 20.516 1.00 28.33 1146 PHE C N 1
ATOM 3522 C CA . PHE C 1 156 ? 37.920 29.135 19.357 1.00 25.87 1146 PHE C CA 1
ATOM 3523 C C . PHE C 1 156 ? 36.491 29.511 18.961 1.00 26.59 1146 PHE C C 1
ATOM 3524 O O . PHE C 1 156 ? 36.177 30.702 18.802 1.00 25.78 1146 PHE C O 1
ATOM 3532 N N . VAL C 1 157 ? 35.639 28.495 18.792 1.00 24.69 1147 VAL C N 1
ATOM 3533 C CA . VAL C 1 157 ? 34.237 28.704 18.422 1.00 25.16 1147 VAL C CA 1
ATOM 3534 C C . VAL C 1 157 ? 33.552 29.571 19.470 1.00 27.13 1147 VAL C C 1
ATOM 3535 O O . VAL C 1 157 ? 32.843 30.517 19.142 1.00 25.96 1147 VAL C O 1
ATOM 3539 N N . LEU C 1 158 ? 33.792 29.241 20.734 1.00 29.96 1148 LEU C N 1
ATOM 3540 C CA . LEU C 1 158 ? 33.205 29.958 21.860 1.00 33.05 1148 LEU C CA 1
ATOM 3541 C C . LEU C 1 158 ? 33.476 31.434 21.689 1.00 34.85 1148 LEU C C 1
ATOM 3542 O O . LEU C 1 158 ? 32.562 32.245 21.758 1.00 37.52 1148 LEU C O 1
ATOM 3547 N N . ILE C 1 159 ? 34.739 31.776 21.452 1.00 34.40 1149 ILE C N 1
ATOM 3548 C CA . ILE C 1 159 ? 35.154 33.171 21.273 1.00 34.19 1149 ILE C CA 1
ATOM 3549 C C . ILE C 1 159 ? 34.325 33.894 20.215 1.00 32.80 1149 ILE C C 1
ATOM 3550 O O . ILE C 1 159 ? 33.968 35.071 20.391 1.00 30.71 1149 ILE C O 1
ATOM 3555 N N . SER C 1 160 ? 34.038 33.195 19.115 1.00 30.70 1150 SER C N 1
ATOM 3556 C CA . SER C 1 160 ? 33.259 33.794 18.041 1.00 33.73 1150 SER C CA 1
ATOM 3557 C C . SER C 1 160 ? 31.845 34.094 18.508 1.00 35.79 1150 SER C C 1
ATOM 3558 O O . SER C 1 160 ? 31.390 35.243 18.439 1.00 33.56 1150 SER C O 1
ATOM 3561 N N . LEU C 1 161 ? 31.153 33.058 18.975 1.00 37.72 1151 LEU C N 1
ATOM 3562 C CA . LEU C 1 161 ? 29.796 33.223 19.492 1.00 41.07 1151 LEU C CA 1
ATOM 3563 C C . LEU C 1 161 ? 29.722 34.471 20.388 1.00 42.60 1151 LEU C C 1
ATOM 3564 O O . LEU C 1 161 ? 28.667 35.097 20.505 1.00 43.25 1151 LEU C O 1
ATOM 3569 N N . GLN C 1 162 ? 30.848 34.817 21.011 1.00 44.03 1152 GLN C N 1
ATOM 3570 C CA . GLN C 1 162 ? 30.927 35.974 21.888 1.00 44.85 1152 GLN C CA 1
ATOM 3571 C C . GLN C 1 162 ? 31.083 37.230 21.056 1.00 45.02 1152 GLN C C 1
ATOM 3572 O O . GLN C 1 162 ? 30.403 38.225 21.289 1.00 46.68 1152 GLN C O 1
ATOM 3574 N N . GLU C 1 163 ? 31.990 37.199 20.088 1.00 42.88 1153 GLU C N 1
ATOM 3575 C CA . GLU C 1 163 ? 32.187 38.360 19.236 1.00 42.22 1153 GLU C CA 1
ATOM 3576 C C . GLU C 1 163 ? 30.873 38.602 18.482 1.00 43.13 1153 GLU C C 1
ATOM 3577 O O . GLU C 1 163 ? 30.601 39.707 18.017 1.00 42.20 1153 GLU C O 1
ATOM 3579 N N . ALA C 1 164 ? 30.050 37.560 18.388 1.00 43.21 1154 ALA C N 1
ATOM 3580 C CA . ALA C 1 164 ? 28.764 37.662 17.700 1.00 45.12 1154 ALA C CA 1
ATOM 3581 C C . ALA C 1 164 ? 27.574 37.732 18.653 1.00 48.76 1154 ALA C C 1
ATOM 3582 O O . ALA C 1 164 ? 26.446 37.868 18.215 1.00 49.46 1154 ALA C O 1
ATOM 3584 N N . LYS C 1 165 ? 27.833 37.644 19.956 1.00 48.28 1155 LYS C N 1
ATOM 3585 C CA . LYS C 1 165 ? 26.766 37.708 20.955 1.00 51.73 1155 LYS C CA 1
ATOM 3586 C C . LYS C 1 165 ? 25.866 38.912 20.805 1.00 54.63 1155 LYS C C 1
ATOM 3587 O O . LYS C 1 165 ? 24.785 38.796 20.189 1.00 54.16 1155 LYS C O 1
ATOM 3589 N N . ASP C 1 166 ? 26.248 40.090 21.304 1.00 55.91 1156 ASP C N 1
ATOM 3590 C CA . ASP C 1 166 ? 25.353 41.280 21.174 1.00 59.22 1156 ASP C CA 1
ATOM 3591 C C . ASP C 1 166 ? 24.617 41.399 19.813 1.00 61.87 1156 ASP C C 1
ATOM 3592 O O . ASP C 1 166 ? 23.419 41.743 19.782 1.00 61.89 1156 ASP C O 1
ATOM 3594 N N . ILE C 1 167 ? 25.283 41.088 18.690 1.00 61.67 1157 ILE C N 1
ATOM 3595 C CA . ILE C 1 167 ? 24.657 41.154 17.345 1.00 60.55 1157 ILE C CA 1
ATOM 3596 C C . ILE C 1 167 ? 23.521 40.165 17.158 1.00 61.60 1157 ILE C C 1
ATOM 3597 O O . ILE C 1 167 ? 22.409 40.554 16.846 1.00 62.12 1157 ILE C O 1
ATOM 3602 N N . CYS C 1 168 ? 23.811 38.889 17.365 1.00 62.62 1158 CYS C N 1
ATOM 3603 C CA . CYS C 1 168 ? 22.806 37.842 17.205 1.00 65.51 1158 CYS C CA 1
ATOM 3604 C C . CYS C 1 168 ? 22.169 37.384 18.512 1.00 67.86 1158 CYS C C 1
ATOM 3605 O O . CYS C 1 168 ? 21.444 36.386 18.532 1.00 66.83 1158 CYS C O 1
ATOM 3608 N N . GLU C 1 169 ? 22.435 38.111 19.593 1.00 70.60 1159 GLU C N 1
ATOM 3609 C CA . GLU C 1 169 ? 21.901 37.764 20.905 1.00 74.00 1159 GLU C CA 1
ATOM 3610 C C . GLU C 1 169 ? 20.400 37.508 20.900 1.00 77.15 1159 GLU C C 1
ATOM 3611 O O . GLU C 1 169 ? 19.929 36.578 21.557 1.00 77.41 1159 GLU C O 1
ATOM 3613 N N . GLU C 1 170 ? 19.657 38.323 20.153 1.00 79.23 1160 GLU C N 1
ATOM 3614 C CA . GLU C 1 170 ? 18.204 38.195 20.091 1.00 81.20 1160 GLU C CA 1
ATOM 3615 C C . GLU C 1 170 ? 17.663 37.338 18.953 1.00 81.16 1160 GLU C C 1
ATOM 3616 O O . GLU C 1 170 ? 16.470 37.039 18.912 1.00 82.45 1160 GLU C O 1
ATOM 3618 N N . GLN C 1 171 ? 18.526 36.934 18.032 1.00 79.04 1161 GLN C N 1
ATOM 3619 C CA . GLN C 1 171 ? 18.074 36.133 16.903 1.00 77.67 1161 GLN C CA 1
ATOM 3620 C C . GLN C 1 171 ? 18.209 34.631 17.127 1.00 76.02 1161 GLN C C 1
ATOM 3621 O O . GLN C 1 171 ? 17.403 33.854 16.624 1.00 76.04 1161 GLN C O 1
ATOM 3623 N N . VAL C 1 172 ? 19.223 34.224 17.885 1.00 73.99 1162 VAL C N 1
ATOM 3624 C CA . VAL C 1 172 ? 19.457 32.807 18.155 1.00 73.64 1162 VAL C CA 1
ATOM 3625 C C . VAL C 1 172 ? 18.971 32.398 19.544 1.00 74.80 1162 VAL C C 1
ATOM 3626 O O . VAL C 1 172 ? 19.354 33.010 20.544 1.00 75.76 1162 VAL C O 1
ATOM 3630 N N . ASN C 1 173 ? 18.141 31.358 19.610 1.00 76.12 1163 ASN C N 1
ATOM 3631 C CA . ASN C 1 173 ? 17.614 30.889 20.891 1.00 77.25 1163 ASN C CA 1
ATOM 3632 C C . ASN C 1 173 ? 18.655 30.128 21.718 1.00 74.57 1163 ASN C C 1
ATOM 3633 O O . ASN C 1 173 ? 18.855 30.412 22.898 1.00 75.61 1163 ASN C O 1
ATOM 3638 N N . SER C 1 174 ? 19.319 29.171 21.079 1.00 71.97 1164 SER C N 1
ATOM 3639 C CA . SER C 1 174 ? 20.320 28.325 21.714 1.00 67.27 1164 SER C CA 1
ATOM 3640 C C . SER C 1 174 ? 21.585 29.083 22.086 1.00 64.72 1164 SER C C 1
ATOM 3641 O O . SER C 1 174 ? 22.286 28.693 23.014 1.00 64.09 1164 SER C O 1
ATOM 3644 N N . LEU C 1 175 ? 21.868 30.169 21.376 1.00 62.41 1165 LEU C N 1
ATOM 3645 C CA . LEU C 1 175 ? 23.061 30.957 21.650 1.00 61.51 1165 LEU C CA 1
ATOM 3646 C C . LEU C 1 175 ? 23.404 31.082 23.151 1.00 62.23 1165 LEU C C 1
ATOM 3647 O O . LEU C 1 175 ? 24.536 30.802 23.539 1.00 61.36 1165 LEU C O 1
ATOM 3652 N N . PRO C 1 176 ? 22.430 31.471 24.010 1.00 64.61 1166 PRO C N 1
ATOM 3653 C CA . PRO C 1 176 ? 22.659 31.638 25.449 1.00 65.66 1166 PRO C CA 1
ATOM 3654 C C . PRO C 1 176 ? 23.048 30.380 26.195 1.00 64.81 1166 PRO C C 1
ATOM 3655 O O . PRO C 1 176 ? 24.053 30.372 26.945 1.00 64.80 1166 PRO C O 1
ATOM 3659 N N . GLY C 1 177 ? 22.291 29.308 25.969 1.00 64.59 1167 GLY C N 1
ATOM 3660 C CA . GLY C 1 177 ? 22.545 28.072 26.679 1.00 63.88 1167 GLY C CA 1
ATOM 3661 C C . GLY C 1 177 ? 23.793 27.476 26.111 1.00 62.25 1167 GLY C C 1
ATOM 3662 O O . GLY C 1 177 ? 24.526 26.789 26.803 1.00 62.46 1167 GLY C O 1
ATOM 3663 N N . SER C 1 178 ? 24.031 27.763 24.837 1.00 60.49 1168 SER C N 1
ATOM 3664 C CA . SER C 1 178 ? 25.189 27.251 24.118 1.00 57.67 1168 SER C CA 1
ATOM 3665 C C . SER C 1 178 ? 26.487 27.653 24.770 1.00 56.49 1168 SER C C 1
ATOM 3666 O O . SER C 1 178 ? 27.314 26.807 25.106 1.00 54.76 1168 SER C O 1
ATOM 3669 N N . ILE C 1 179 ? 26.668 28.953 24.945 1.00 57.49 1169 ILE C N 1
ATOM 3670 C CA . ILE C 1 179 ? 27.884 29.450 25.568 1.00 60.13 1169 ILE C CA 1
ATOM 3671 C C . ILE C 1 179 ? 28.015 28.872 26.989 1.00 64.05 1169 ILE C C 1
ATOM 3672 O O . ILE C 1 179 ? 29.130 28.653 27.467 1.00 63.37 1169 ILE C O 1
ATOM 3677 N N . THR C 1 180 ? 26.881 28.622 27.655 1.00 67.83 1170 THR C N 1
ATOM 3678 C CA . THR C 1 180 ? 26.879 28.075 29.026 1.00 70.79 1170 THR C CA 1
ATOM 3679 C C . THR C 1 180 ? 27.339 26.616 29.072 1.00 71.66 1170 THR C C 1
ATOM 3680 O O . THR C 1 180 ? 28.293 26.280 29.775 1.00 72.69 1170 THR C O 1
ATOM 3684 N N . LYS C 1 181 ? 26.648 25.750 28.332 1.00 70.48 1171 LYS C N 1
ATOM 3685 C CA . LYS C 1 181 ? 27.001 24.336 28.289 1.00 68.53 1171 LYS C CA 1
ATOM 3686 C C . LYS C 1 181 ? 28.446 24.175 27.825 1.00 66.58 1171 LYS C C 1
ATOM 3687 O O . LYS C 1 181 ? 29.209 23.409 28.411 1.00 67.24 1171 LYS C O 1
ATOM 3689 N N . ALA C 1 182 ? 28.821 24.907 26.780 1.00 64.21 1172 ALA C N 1
ATOM 3690 C CA . ALA C 1 182 ? 30.175 24.828 26.229 1.00 61.72 1172 ALA C CA 1
ATOM 3691 C C . ALA C 1 182 ? 31.195 25.506 27.128 1.00 61.04 1172 ALA C C 1
ATOM 3692 O O . ALA C 1 182 ? 32.360 25.113 27.180 1.00 59.30 1172 ALA C O 1
ATOM 3694 N N . GLY C 1 183 ? 30.750 26.539 27.829 1.00 62.67 1173 GLY C N 1
ATOM 3695 C CA . GLY C 1 183 ? 31.637 27.254 28.727 1.00 64.36 1173 GLY C CA 1
ATOM 3696 C C . GLY C 1 183 ? 32.045 26.392 29.906 1.00 66.40 1173 GLY C C 1
ATOM 3697 O O . GLY C 1 183 ? 33.111 26.600 30.491 1.00 66.53 1173 GLY C O 1
ATOM 3698 N N . ASP C 1 184 ? 31.197 25.425 30.257 1.00 67.45 1174 ASP C N 1
ATOM 3699 C CA . ASP C 1 184 ? 31.483 24.523 31.367 1.00 67.92 1174 ASP C CA 1
ATOM 3700 C C . ASP C 1 184 ? 32.627 23.601 30.986 1.00 67.14 1174 ASP C C 1
ATOM 3701 O O . ASP C 1 184 ? 33.637 23.520 31.687 1.00 67.37 1174 ASP C O 1
ATOM 3706 N N . PHE C 1 185 ? 32.470 22.920 29.858 1.00 65.90 1175 PHE C N 1
ATOM 3707 C CA . PHE C 1 185 ? 33.489 21.993 29.390 1.00 65.84 1175 PHE C CA 1
ATOM 3708 C C . PHE C 1 185 ? 34.901 22.547 29.586 1.00 65.62 1175 PHE C C 1
ATOM 3709 O O . PHE C 1 185 ? 35.779 21.858 30.099 1.00 65.30 1175 PHE C O 1
ATOM 3717 N N . LEU C 1 186 ? 35.109 23.797 29.185 1.00 65.97 1176 LEU C N 1
ATOM 3718 C CA . LEU C 1 186 ? 36.419 24.429 29.304 1.00 66.55 1176 LEU C CA 1
ATOM 3719 C C . LEU C 1 186 ? 36.909 24.543 30.739 1.00 70.16 1176 LEU C C 1
ATOM 3720 O O . LEU C 1 186 ? 38.053 24.191 31.032 1.00 69.46 1176 LEU C O 1
ATOM 3725 N N . GLU C 1 187 ? 36.044 25.032 31.627 1.00 74.08 1177 GLU C N 1
ATOM 3726 C CA . GLU C 1 187 ? 36.392 25.216 33.041 1.00 79.49 1177 GLU C CA 1
ATOM 3727 C C . GLU C 1 187 ? 36.454 23.888 33.806 1.00 82.23 1177 GLU C C 1
ATOM 3728 O O . GLU C 1 187 ? 37.191 23.749 34.788 1.00 82.20 1177 GLU C O 1
ATOM 3734 N N . ALA C 1 188 ? 35.673 22.918 33.345 1.00 82.97 1178 ALA C N 1
ATOM 3735 C CA . ALA C 1 188 ? 35.633 21.607 33.969 1.00 84.88 1178 ALA C CA 1
ATOM 3736 C C . ALA C 1 188 ? 36.979 20.919 33.831 1.00 85.02 1178 ALA C C 1
ATOM 3737 O O . ALA C 1 188 ? 37.452 20.274 34.763 1.00 86.91 1178 ALA C O 1
ATOM 3739 N N . ASN C 1 189 ? 37.604 21.074 32.671 1.00 82.82 1179 ASN C N 1
ATOM 3740 C CA . ASN C 1 189 ? 38.881 20.429 32.418 1.00 82.97 1179 ASN C CA 1
ATOM 3741 C C . ASN C 1 189 ? 40.043 21.395 32.235 1.00 81.79 1179 ASN C C 1
ATOM 3742 O O . ASN C 1 189 ? 41.131 20.996 31.824 1.00 81.42 1179 ASN C O 1
ATOM 3747 N N . TYR C 1 190 ? 39.818 22.659 32.560 1.00 79.91 1180 TYR C N 1
ATOM 3748 C CA . TYR C 1 190 ? 40.844 23.674 32.404 1.00 78.80 1180 TYR C CA 1
ATOM 3749 C C . TYR C 1 190 ? 42.093 23.365 33.213 1.00 81.47 1180 TYR C C 1
ATOM 3750 O O . TYR C 1 190 ? 43.208 23.396 32.683 1.00 80.11 1180 TYR C O 1
ATOM 3759 N N . MET C 1 191 ? 41.911 23.067 34.497 1.00 84.62 1181 MET C N 1
ATOM 3760 C CA . MET C 1 191 ? 43.040 22.763 35.374 1.00 87.36 1181 MET C CA 1
ATOM 3761 C C . MET C 1 191 ? 43.929 21.698 34.743 1.00 88.49 1181 MET C C 1
ATOM 3762 O O . MET C 1 191 ? 45.129 21.645 35.005 1.00 89.66 1181 MET C O 1
ATOM 3764 N N . ASN C 1 192 ? 43.332 20.872 33.890 1.00 87.99 1182 ASN C N 1
ATOM 3765 C CA . ASN C 1 192 ? 44.041 19.796 33.207 1.00 88.75 1182 ASN C CA 1
ATOM 3766 C C . ASN C 1 192 ? 44.942 20.206 32.045 1.00 86.24 1182 ASN C C 1
ATOM 3767 O O . ASN C 1 192 ? 46.003 19.621 31.849 1.00 86.25 1182 ASN C O 1
ATOM 3772 N N . LEU C 1 193 ? 44.528 21.200 31.273 1.00 81.31 1183 LEU C N 1
ATOM 3773 C CA . LEU C 1 193 ? 45.313 21.623 30.123 1.00 77.94 1183 LEU C CA 1
ATOM 3774 C C . LEU C 1 193 ? 46.806 21.654 30.386 1.00 78.21 1183 LEU C C 1
ATOM 3775 O O . LEU C 1 193 ? 47.248 22.142 31.418 1.00 78.21 1183 LEU C O 1
ATOM 3780 N N . GLN C 1 194 ? 47.579 21.126 29.443 1.00 76.87 1184 GLN C N 1
ATOM 3781 C CA . GLN C 1 194 ? 49.028 21.075 29.582 1.00 76.96 1184 GLN C CA 1
ATOM 3782 C C . GLN C 1 194 ? 49.793 21.866 28.523 1.00 74.34 1184 GLN C C 1
ATOM 3783 O O . GLN C 1 194 ? 50.924 21.516 28.185 1.00 74.89 1184 GLN C O 1
ATOM 3785 N N . ARG C 1 195 ? 49.173 22.922 28.002 1.00 70.53 1185 ARG C N 1
ATOM 3786 C CA . ARG C 1 195 ? 49.798 23.784 26.997 1.00 66.86 1185 ARG C CA 1
ATOM 3787 C C . ARG C 1 195 ? 49.391 25.234 27.199 1.00 62.64 1185 ARG C C 1
ATOM 3788 O O . ARG C 1 195 ? 48.235 25.532 27.485 1.00 60.93 1185 ARG C O 1
ATOM 3796 N N . SER C 1 196 ? 50.351 26.132 27.035 1.00 60.77 1186 SER C N 1
ATOM 3797 C CA . SER C 1 196 ? 50.101 27.557 27.199 1.00 59.18 1186 SER C CA 1
ATOM 3798 C C . SER C 1 196 ? 49.052 27.995 26.185 1.00 55.17 1186 SER C C 1
ATOM 3799 O O . SER C 1 196 ? 48.040 28.605 26.538 1.00 53.17 1186 SER C O 1
ATOM 3802 N N . TYR C 1 197 ? 49.310 27.667 24.922 1.00 52.91 1187 TYR C N 1
ATOM 3803 C CA . TYR C 1 197 ? 48.416 28.016 23.833 1.00 50.44 1187 TYR C CA 1
ATOM 3804 C C . TYR C 1 197 ? 46.964 27.669 24.146 1.00 51.73 1187 TYR C C 1
ATOM 3805 O O . TYR C 1 197 ? 46.082 28.524 24.084 1.00 52.72 1187 TYR C O 1
ATOM 3814 N N . THR C 1 198 ? 46.721 26.406 24.468 1.00 52.52 1188 THR C N 1
ATOM 3815 C CA . THR C 1 198 ? 45.380 25.939 24.775 1.00 52.66 1188 THR C CA 1
ATOM 3816 C C . THR C 1 198 ? 44.898 26.477 26.114 1.00 54.13 1188 THR C C 1
ATOM 3817 O O . THR C 1 198 ? 43.711 26.403 26.429 1.00 54.32 1188 THR C O 1
ATOM 3821 N N . VAL C 1 199 ? 45.826 27.002 26.908 1.00 55.01 1189 VAL C N 1
ATOM 3822 C CA . VAL C 1 199 ? 45.481 27.558 28.206 1.00 55.50 1189 VAL C CA 1
ATOM 3823 C C . VAL C 1 199 ? 45.043 28.993 27.992 1.00 54.15 1189 VAL C C 1
ATOM 3824 O O . VAL C 1 199 ? 43.984 29.404 28.462 1.00 53.68 1189 VAL C O 1
ATOM 3826 N N . ALA C 1 200 ? 45.865 29.743 27.261 1.00 52.41 1190 ALA C N 1
ATOM 3827 C CA . ALA C 1 200 ? 45.592 31.148 26.963 1.00 50.88 1190 ALA C CA 1
ATOM 3828 C C . ALA C 1 200 ? 44.372 31.327 26.077 1.00 48.93 1190 ALA C C 1
ATOM 3829 O O . ALA C 1 200 ? 43.640 32.308 26.206 1.00 47.26 1190 ALA C O 1
ATOM 3831 N N . ILE C 1 201 ? 44.164 30.384 25.167 1.00 48.44 1191 ILE C N 1
ATOM 3832 C CA . ILE C 1 201 ? 43.026 30.451 24.266 1.00 48.19 1191 ILE C CA 1
ATOM 3833 C C . ILE C 1 201 ? 41.763 30.120 25.057 1.00 49.15 1191 ILE C C 1
ATOM 3834 O O . ILE C 1 201 ? 40.726 30.756 24.871 1.00 48.70 1191 ILE C O 1
ATOM 3836 N N . ALA C 1 202 ? 41.856 29.134 25.946 1.00 49.52 1192 ALA C N 1
ATOM 3837 C CA . ALA C 1 202 ? 40.712 28.746 26.760 1.00 50.03 1192 ALA C CA 1
ATOM 3838 C C . ALA C 1 202 ? 40.552 29.739 27.910 1.00 51.62 1192 ALA C C 1
ATOM 3839 O O . ALA C 1 202 ? 39.498 29.810 28.553 1.00 52.06 1192 ALA C O 1
ATOM 3841 N N . GLY C 1 203 ? 41.605 30.506 28.168 1.00 51.26 1193 GLY C N 1
ATOM 3842 C CA . GLY C 1 203 ? 41.552 31.494 29.232 1.00 52.67 1193 GLY C CA 1
ATOM 3843 C C . GLY C 1 203 ? 40.597 32.620 28.874 1.00 53.74 1193 GLY C C 1
ATOM 3844 O O . GLY C 1 203 ? 39.575 32.821 29.537 1.00 54.64 1193 GLY C O 1
ATOM 3845 N N . TYR C 1 204 ? 40.943 33.359 27.822 1.00 53.07 1194 TYR C N 1
ATOM 3846 C CA . TYR C 1 204 ? 40.126 34.465 27.323 1.00 51.41 1194 TYR C CA 1
ATOM 3847 C C . TYR C 1 204 ? 38.696 33.987 27.094 1.00 50.55 1194 TYR C C 1
ATOM 3848 O O . TYR C 1 204 ? 37.740 34.737 27.284 1.00 49.71 1194 TYR C O 1
ATOM 3857 N N . ALA C 1 205 ? 38.563 32.730 26.691 1.00 48.69 1195 ALA C N 1
ATOM 3858 C CA . ALA C 1 205 ? 37.257 32.154 26.440 1.00 50.86 1195 ALA C CA 1
ATOM 3859 C C . ALA C 1 205 ? 36.358 32.332 27.659 1.00 52.37 1195 ALA C C 1
ATOM 3860 O O . ALA C 1 205 ? 36.837 32.607 28.762 1.00 55.14 1195 ALA C O 1
ATOM 3862 N N . LYS C 1 213 ? 38.692 32.045 37.338 1.00 98.14 1203 LYS C N 1
ATOM 3863 C CA . LYS C 1 213 ? 38.668 32.515 38.719 1.00 99.11 1203 LYS C CA 1
ATOM 3864 C C . LYS C 1 213 ? 39.223 31.455 39.665 1.00 100.30 1203 LYS C C 1
ATOM 3865 O O . LYS C 1 213 ? 39.418 30.299 39.271 1.00 99.73 1203 LYS C O 1
ATOM 3867 N N . GLY C 1 214 ? 39.494 31.877 40.901 1.00 102.16 1204 GLY C N 1
ATOM 3868 C CA . GLY C 1 214 ? 40.014 30.985 41.924 1.00 104.06 1204 GLY C CA 1
ATOM 3869 C C . GLY C 1 214 ? 41.302 30.283 41.551 1.00 105.06 1204 GLY C C 1
ATOM 3870 O O . GLY C 1 214 ? 42.274 30.935 41.178 1.00 105.07 1204 GLY C O 1
ATOM 3871 N N . PRO C 1 215 ? 41.345 28.944 41.662 1.00 105.68 1205 PRO C N 1
ATOM 3872 C CA . PRO C 1 215 ? 42.542 28.169 41.324 1.00 105.27 1205 PRO C CA 1
ATOM 3873 C C . PRO C 1 215 ? 42.709 28.138 39.813 1.00 101.72 1205 PRO C C 1
ATOM 3874 O O . PRO C 1 215 ? 43.766 28.468 39.284 1.00 101.15 1205 PRO C O 1
ATOM 3878 N N . LEU C 1 216 ? 41.642 27.732 39.133 1.00 98.11 1206 LEU C N 1
ATOM 3879 C CA . LEU C 1 216 ? 41.624 27.658 37.681 1.00 93.47 1206 LEU C CA 1
ATOM 3880 C C . LEU C 1 216 ? 42.276 28.911 37.104 1.00 91.08 1206 LEU C C 1
ATOM 3881 O O . LEU C 1 216 ? 43.104 28.824 36.190 1.00 89.93 1206 LEU C O 1
ATOM 3883 N N . LEU C 1 217 ? 41.884 30.054 37.678 1.00 89.84 1207 LEU C N 1
ATOM 3884 C CA . LEU C 1 217 ? 42.329 31.385 37.293 1.00 88.24 1207 LEU C CA 1
ATOM 3885 C C . LEU C 1 217 ? 43.705 31.781 37.722 1.00 88.62 1207 LEU C C 1
ATOM 3886 O O . LEU C 1 217 ? 44.335 32.628 37.095 1.00 87.79 1207 LEU C O 1
ATOM 3888 N N . ASN C 1 218 ? 44.224 31.168 38.758 1.00 91.36 1208 ASN C N 1
ATOM 3889 C CA . ASN C 1 218 ? 45.530 31.583 39.183 1.00 94.62 1208 ASN C CA 1
ATOM 3890 C C . ASN C 1 218 ? 46.473 30.825 38.260 1.00 93.67 1208 ASN C C 1
ATOM 3891 O O . ASN C 1 218 ? 47.695 30.945 38.403 1.00 94.80 1208 ASN C O 1
ATOM 3893 N N . LYS C 1 219 ? 45.962 30.005 37.342 1.00 91.77 1209 LYS C N 1
ATOM 3894 C CA . LYS C 1 219 ? 46.904 29.286 36.486 1.00 89.58 1209 LYS C CA 1
ATOM 3895 C C . LYS C 1 219 ? 46.737 29.662 35.051 1.00 87.97 1209 LYS C C 1
ATOM 3896 O O . LYS C 1 219 ? 46.832 28.868 34.120 1.00 87.11 1209 LYS C O 1
ATOM 3898 N N . PHE C 1 220 ? 46.454 30.922 34.906 1.00 84.36 1210 PHE C N 1
ATOM 3899 C CA . PHE C 1 220 ? 46.380 31.485 33.637 1.00 81.10 1210 PHE C CA 1
ATOM 3900 C C . PHE C 1 220 ? 47.652 32.262 33.873 1.00 83.63 1210 PHE C C 1
ATOM 3901 O O . PHE C 1 220 ? 48.550 32.288 33.074 1.00 82.58 1210 PHE C O 1
ATOM 3909 N N . LEU C 1 221 ? 47.763 32.820 35.061 1.00 86.02 1211 LEU C N 1
ATOM 3910 C CA . LEU C 1 221 ? 48.946 33.600 35.393 1.00 87.99 1211 LEU C CA 1
ATOM 3911 C C . LEU C 1 221 ? 50.249 32.844 35.669 1.00 91.77 1211 LEU C C 1
ATOM 3912 O O . LEU C 1 221 ? 51.315 33.447 35.647 1.00 92.22 1211 LEU C O 1
ATOM 3917 N N . THR C 1 222 ? 50.172 31.547 35.950 1.00 94.47 1212 THR C N 1
ATOM 3918 C CA . THR C 1 222 ? 51.368 30.766 36.254 1.00 97.37 1212 THR C CA 1
ATOM 3919 C C . THR C 1 222 ? 52.023 30.177 35.010 1.00 97.61 1212 THR C C 1
ATOM 3920 O O . THR C 1 222 ? 53.205 29.821 35.029 1.00 98.60 1212 THR C O 1
ATOM 3922 N N . THR C 1 223 ? 51.248 30.076 33.935 1.00 95.05 1213 THR C N 1
ATOM 3923 C CA . THR C 1 223 ? 51.733 29.528 32.675 1.00 92.89 1213 THR C CA 1
ATOM 3924 C C . THR C 1 223 ? 52.562 30.562 31.917 1.00 92.30 1213 THR C C 1
ATOM 3925 O O . THR C 1 223 ? 53.361 30.218 31.041 1.00 92.30 1213 THR C O 1
ATOM 3929 N N . ALA C 1 224 ? 52.375 31.831 32.258 1.00 91.40 1214 ALA C N 1
ATOM 3930 C CA . ALA C 1 224 ? 53.115 32.892 31.590 1.00 91.81 1214 ALA C CA 1
ATOM 3931 C C . ALA C 1 224 ? 54.588 32.879 32.003 1.00 93.49 1214 ALA C C 1
ATOM 3932 O O . ALA C 1 224 ? 54.930 33.176 33.152 1.00 93.60 1214 ALA C O 1
ATOM 3934 N N . LYS C 1 225 ? 55.455 32.517 31.063 1.00 94.16 1215 LYS C N 1
ATOM 3935 C CA . LYS C 1 225 ? 56.885 32.475 31.325 1.00 96.96 1215 LYS C CA 1
ATOM 3936 C C . LYS C 1 225 ? 57.354 33.852 31.780 1.00 98.10 1215 LYS C C 1
ATOM 3937 O O . LYS C 1 225 ? 57.545 34.748 30.953 1.00 98.82 1215 LYS C O 1
ATOM 3939 N N . ASP C 1 226 ? 57.524 34.013 33.093 1.00 99.65 1216 ASP C N 1
ATOM 3940 C CA . ASP C 1 226 ? 57.978 35.273 33.694 1.00 100.65 1216 ASP C CA 1
ATOM 3941 C C . ASP C 1 226 ? 56.953 36.396 33.579 1.00 98.76 1216 ASP C C 1
ATOM 3942 O O . ASP C 1 226 ? 57.238 37.544 33.915 1.00 99.36 1216 ASP C O 1
ATOM 3944 N N . LYS C 1 227 ? 55.760 36.055 33.105 1.00 96.94 1217 LYS C N 1
ATOM 3945 C CA . LYS C 1 227 ? 54.677 37.024 32.924 1.00 93.84 1217 LYS C CA 1
ATOM 3946 C C . LYS C 1 227 ? 54.918 37.936 31.714 1.00 90.46 1217 LYS C C 1
ATOM 3947 O O . LYS C 1 227 ? 54.526 39.105 31.720 1.00 89.24 1217 LYS C O 1
ATOM 3949 N N . ASN C 1 228 ? 55.557 37.396 30.675 1.00 87.28 1218 ASN C N 1
ATOM 3950 C CA . ASN C 1 228 ? 55.840 38.172 29.468 1.00 84.03 1218 ASN C CA 1
ATOM 3951 C C . ASN C 1 228 ? 55.300 37.499 28.202 1.00 81.62 1218 ASN C C 1
ATOM 3952 O O . ASN C 1 228 ? 55.176 38.140 27.149 1.00 80.49 1218 ASN C O 1
ATOM 3954 N N . ARG C 1 229 ? 54.973 36.213 28.309 1.00 79.54 1219 ARG C N 1
ATOM 3955 C CA . ARG C 1 229 ? 54.470 35.472 27.160 1.00 76.79 1219 ARG C CA 1
ATOM 3956 C C . ARG C 1 229 ? 53.999 34.048 27.477 1.00 75.00 1219 ARG C C 1
ATOM 3957 O O . ARG C 1 229 ? 54.415 33.439 28.462 1.00 75.48 1219 ARG C O 1
ATOM 3959 N N . TRP C 1 230 ? 53.120 33.529 26.628 1.00 71.41 1220 TRP C N 1
ATOM 3960 C CA . TRP C 1 230 ? 52.632 32.171 26.772 1.00 69.42 1220 TRP C CA 1
ATOM 3961 C C . TRP C 1 230 ? 53.314 31.373 25.680 1.00 68.85 1220 TRP C C 1
ATOM 3962 O O . TRP C 1 230 ? 52.718 31.149 24.635 1.00 67.59 1220 TRP C O 1
ATOM 3973 N N . GLU C 1 231 ? 54.558 30.961 25.884 1.00 69.81 1221 GLU C N 1
ATOM 3974 C CA . GLU C 1 231 ? 55.233 30.187 24.854 1.00 69.66 1221 GLU C CA 1
ATOM 3975 C C . GLU C 1 231 ? 55.063 28.693 25.087 1.00 70.81 1221 GLU C C 1
ATOM 3976 O O . GLU C 1 231 ? 54.585 28.252 26.131 1.00 70.16 1221 GLU C O 1
ATOM 3978 N N . ASP C 1 232 ? 55.418 27.933 24.064 1.00 71.74 1222 ASP C N 1
ATOM 3979 C CA . ASP C 1 232 ? 55.330 26.488 24.068 1.00 73.54 1222 ASP C CA 1
ATOM 3980 C C . ASP C 1 232 ? 56.379 26.015 23.075 1.00 75.61 1222 ASP C C 1
ATOM 3981 O O . ASP C 1 232 ? 56.640 26.683 22.068 1.00 75.52 1222 ASP C O 1
ATOM 3986 N N . PRO C 1 233 ? 56.988 24.872 23.366 1.00 77.15 1223 PRO C N 1
ATOM 3987 C CA . PRO C 1 233 ? 58.008 24.316 22.489 1.00 78.03 1223 PRO C CA 1
ATOM 3988 C C . PRO C 1 233 ? 57.439 24.128 21.080 1.00 76.96 1223 PRO C C 1
ATOM 3989 O O . PRO C 1 233 ? 56.956 25.071 20.454 1.00 72.98 1223 PRO C O 1
ATOM 3991 N N . LYS C 1 235 ? 55.197 27.105 18.046 1.00 57.23 1225 LYS C N 1
ATOM 3992 C CA . LYS C 1 235 ? 55.919 27.562 16.856 1.00 57.68 1225 LYS C CA 1
ATOM 3993 C C . LYS C 1 235 ? 56.055 29.084 16.908 1.00 56.50 1225 LYS C C 1
ATOM 3994 O O . LYS C 1 235 ? 55.542 29.731 17.817 1.00 56.76 1225 LYS C O 1
ATOM 3996 N N . GLN C 1 236 ? 56.672 29.661 15.880 1.00 56.89 1226 GLN C N 1
ATOM 3997 C CA . GLN C 1 236 ? 56.903 31.090 15.861 1.00 57.04 1226 GLN C CA 1
ATOM 3998 C C . GLN C 1 236 ? 55.648 31.977 15.953 1.00 55.30 1226 GLN C C 1
ATOM 3999 O O . GLN C 1 236 ? 55.482 32.714 16.983 1.00 54.36 1226 GLN C O 1
ATOM 4001 N N . LEU C 1 237 ? 54.739 31.939 14.965 1.00 52.42 1227 LEU C N 1
ATOM 4002 C CA . LEU C 1 237 ? 53.533 32.792 15.067 1.00 49.50 1227 LEU C CA 1
ATOM 4003 C C . LEU C 1 237 ? 52.591 32.255 16.130 1.00 48.45 1227 LEU C C 1
ATOM 4004 O O . LEU C 1 237 ? 51.741 32.983 16.667 1.00 48.17 1227 LEU C O 1
ATOM 4006 N N . TYR C 1 238 ? 52.767 30.982 16.456 1.00 48.24 1228 TYR C N 1
ATOM 4007 C CA . TYR C 1 238 ? 51.955 30.318 17.460 1.00 46.86 1228 TYR C CA 1
ATOM 4008 C C . TYR C 1 238 ? 51.872 31.045 18.812 1.00 47.42 1228 TYR C C 1
ATOM 4009 O O . TYR C 1 238 ? 50.780 31.356 19.301 1.00 47.79 1228 TYR C O 1
ATOM 4018 N N . ASN C 1 239 ? 53.020 31.310 19.421 1.00 49.12 1229 ASN C N 1
ATOM 4019 C CA . ASN C 1 239 ? 53.024 31.982 20.708 1.00 49.48 1229 ASN C CA 1
ATOM 4020 C C . ASN C 1 239 ? 52.552 33.422 20.574 1.00 46.68 1229 ASN C C 1
ATOM 4021 O O . ASN C 1 239 ? 52.045 34.022 21.529 1.00 45.89 1229 ASN C O 1
ATOM 4026 N N . VAL C 1 240 ? 52.727 33.982 19.386 1.00 44.71 1230 VAL C N 1
ATOM 4027 C CA . VAL C 1 240 ? 52.270 35.339 19.148 1.00 43.44 1230 VAL C CA 1
ATOM 4028 C C . VAL C 1 240 ? 50.755 35.228 19.312 1.00 41.04 1230 VAL C C 1
ATOM 4029 O O . VAL C 1 240 ? 50.106 36.027 19.995 1.00 41.50 1230 VAL C O 1
ATOM 4033 N N . GLU C 1 241 ? 50.207 34.199 18.682 1.00 38.93 1231 GLU C N 1
ATOM 4034 C CA . GLU C 1 241 ? 48.784 33.954 18.729 1.00 37.06 1231 GLU C CA 1
ATOM 4035 C C . GLU C 1 241 ? 48.393 33.600 20.153 1.00 38.16 1231 GLU C C 1
ATOM 4036 O O . GLU C 1 241 ? 47.464 34.186 20.716 1.00 36.50 1231 GLU C O 1
ATOM 4042 N N . ALA C 1 242 ? 49.114 32.635 20.720 1.00 37.75 1232 ALA C N 1
ATOM 4043 C CA . ALA C 1 242 ? 48.879 32.168 22.076 1.00 39.15 1232 ALA C CA 1
ATOM 4044 C C . ALA C 1 242 ? 48.811 33.329 23.051 1.00 39.81 1232 ALA C C 1
ATOM 4045 O O . ALA C 1 242 ? 47.752 33.648 23.602 1.00 39.83 1232 ALA C O 1
ATOM 4047 N N . THR C 1 243 ? 49.954 33.965 23.256 1.00 41.81 1233 THR C N 1
ATOM 4048 C CA . THR C 1 243 ? 50.034 35.085 24.177 1.00 43.39 1233 THR C CA 1
ATOM 4049 C C . THR C 1 243 ? 49.020 36.180 23.894 1.00 44.27 1233 THR C C 1
ATOM 4050 O O . THR C 1 243 ? 48.535 36.843 24.819 1.00 47.10 1233 THR C O 1
ATOM 4054 N N . SER C 1 244 ? 48.692 36.364 22.617 1.00 43.77 1234 SER C N 1
ATOM 4055 C CA . SER C 1 244 ? 47.753 37.399 22.219 1.00 41.46 1234 SER C CA 1
ATOM 4056 C C . SER C 1 244 ? 46.330 37.197 22.760 1.00 41.45 1234 SER C C 1
ATOM 4057 O O . SER C 1 244 ? 45.682 38.150 23.203 1.00 40.71 1234 SER C O 1
ATOM 4060 N N . TYR C 1 245 ? 45.836 35.967 22.718 1.00 41.58 1235 TYR C N 1
ATOM 4061 C CA . TYR C 1 245 ? 44.511 35.688 23.246 1.00 42.59 1235 TYR C CA 1
ATOM 4062 C C . TYR C 1 245 ? 44.544 36.034 24.739 1.00 45.72 1235 TYR C C 1
ATOM 4063 O O . TYR C 1 245 ? 43.579 36.536 25.328 1.00 45.14 1235 TYR C O 1
ATOM 4072 N N . ALA C 1 246 ? 45.682 35.766 25.346 1.00 48.10 1236 ALA C N 1
ATOM 4073 C CA . ALA C 1 246 ? 45.848 36.030 26.757 1.00 50.46 1236 ALA C CA 1
ATOM 4074 C C . ALA C 1 246 ? 45.850 37.496 27.073 1.00 52.58 1236 ALA C C 1
ATOM 4075 O O . ALA C 1 246 ? 45.216 37.912 28.037 1.00 51.74 1236 ALA C O 1
ATOM 4077 N N . LEU C 1 247 ? 46.588 38.273 26.283 1.00 51.46 1237 LEU C N 1
ATOM 4078 C CA . LEU C 1 247 ? 46.626 39.709 26.493 1.00 54.07 1237 LEU C CA 1
ATOM 4079 C C . LEU C 1 247 ? 45.165 40.151 26.540 1.00 57.15 1237 LEU C C 1
ATOM 4080 O O . LEU C 1 247 ? 44.744 40.851 27.468 1.00 56.21 1237 LEU C O 1
ATOM 4085 N N . LEU C 1 248 ? 44.392 39.714 25.546 1.00 56.60 1238 LEU C N 1
ATOM 4086 C CA . LEU C 1 248 ? 42.977 40.046 25.474 1.00 58.54 1238 LEU C CA 1
ATOM 4087 C C . LEU C 1 248 ? 42.245 39.564 26.716 1.00 61.72 1238 LEU C C 1
ATOM 4088 O O . LEU C 1 248 ? 41.249 40.159 27.125 1.00 61.26 1238 LEU C O 1
ATOM 4093 N N . ALA C 1 249 ? 42.745 38.487 27.317 1.00 62.63 1239 ALA C N 1
ATOM 4094 C CA . ALA C 1 249 ? 42.142 37.938 28.530 1.00 64.97 1239 ALA C CA 1
ATOM 4095 C C . ALA C 1 249 ? 42.534 38.767 29.749 1.00 67.56 1239 ALA C C 1
ATOM 4096 O O . ALA C 1 249 ? 41.707 39.038 30.617 1.00 66.70 1239 ALA C O 1
ATOM 4098 N N . LEU C 1 250 ? 43.799 39.166 29.809 1.00 68.42 1240 LEU C N 1
ATOM 4099 C CA . LEU C 1 250 ? 44.290 39.972 30.919 1.00 70.54 1240 LEU C CA 1
ATOM 4100 C C . LEU C 1 250 ? 43.439 41.232 31.060 1.00 73.50 1240 LEU C C 1
ATOM 4101 O O . LEU C 1 250 ? 43.114 41.648 32.175 1.00 72.91 1240 LEU C O 1
ATOM 4106 N N . LEU C 1 251 ? 43.073 41.821 29.920 1.00 73.41 1241 LEU C N 1
ATOM 4107 C CA . LEU C 1 251 ? 42.256 43.031 29.891 1.00 75.21 1241 LEU C CA 1
ATOM 4108 C C . LEU C 1 251 ? 40.839 42.659 30.331 1.00 79.84 1241 LEU C C 1
ATOM 4109 O O . LEU C 1 251 ? 40.212 43.346 31.132 1.00 78.68 1241 LEU C O 1
ATOM 4114 N N . GLN C 1 252 ? 40.347 41.547 29.809 1.00 82.70 1242 GLN C N 1
ATOM 4115 C CA . GLN C 1 252 ? 39.017 41.068 30.156 1.00 86.74 1242 GLN C CA 1
ATOM 4116 C C . GLN C 1 252 ? 38.967 40.645 31.640 1.00 90.72 1242 GLN C C 1
ATOM 4117 O O . GLN C 1 252 ? 37.886 40.450 32.184 1.00 90.35 1242 GLN C O 1
ATOM 4123 N N . LEU C 1 253 ? 40.128 40.517 32.276 1.00 89.90 1243 LEU C N 1
ATOM 4124 C CA . LEU C 1 253 ? 40.222 40.146 33.658 1.00 91.85 1243 LEU C CA 1
ATOM 4125 C C . LEU C 1 253 ? 40.418 41.424 34.461 1.00 95.09 1243 LEU C C 1
ATOM 4126 O O . LEU C 1 253 ? 40.608 41.358 35.672 1.00 94.45 1243 LEU C O 1
ATOM 4128 N N . LYS C 1 254 ? 40.505 42.561 33.771 1.00 94.21 1244 LYS C N 1
ATOM 4129 C CA . LYS C 1 254 ? 40.632 43.844 34.421 1.00 94.04 1244 LYS C CA 1
ATOM 4130 C C . LYS C 1 254 ? 42.013 44.072 35.017 1.00 93.84 1244 LYS C C 1
ATOM 4131 O O . LYS C 1 254 ? 42.335 45.195 35.385 1.00 93.33 1244 LYS C O 1
ATOM 4137 N N . ASP C 1 255 ? 42.839 43.024 35.143 1.00 89.84 1245 ASP C N 1
ATOM 4138 C CA . ASP C 1 255 ? 44.175 43.166 35.779 1.00 87.85 1245 ASP C CA 1
ATOM 4139 C C . ASP C 1 255 ? 45.301 43.893 34.993 1.00 85.80 1245 ASP C C 1
ATOM 4140 O O . ASP C 1 255 ? 46.290 43.267 34.525 1.00 83.12 1245 ASP C O 1
ATOM 4142 N N . PHE C 1 256 ? 45.196 45.232 34.914 1.00 85.25 1246 PHE C N 1
ATOM 4143 C CA . PHE C 1 256 ? 46.200 46.109 34.246 1.00 85.05 1246 PHE C CA 1
ATOM 4144 C C . PHE C 1 256 ? 47.530 46.018 34.955 1.00 85.44 1246 PHE C C 1
ATOM 4145 O O . PHE C 1 256 ? 48.437 46.790 34.723 1.00 85.98 1246 PHE C O 1
ATOM 4147 N N . ASP C 1 257 ? 47.588 45.059 35.849 1.00 86.12 1247 ASP C N 1
ATOM 4148 C CA . ASP C 1 257 ? 48.756 44.803 36.634 1.00 87.52 1247 ASP C CA 1
ATOM 4149 C C . ASP C 1 257 ? 49.774 44.131 35.726 1.00 85.64 1247 ASP C C 1
ATOM 4150 O O . ASP C 1 257 ? 50.796 44.715 35.417 1.00 85.65 1247 ASP C O 1
ATOM 4152 N N . PHE C 1 258 ? 49.454 42.927 35.253 1.00 85.16 1248 PHE C N 1
ATOM 4153 C CA . PHE C 1 258 ? 50.363 42.174 34.389 1.00 83.84 1248 PHE C CA 1
ATOM 4154 C C . PHE C 1 258 ? 50.380 42.670 32.950 1.00 81.66 1248 PHE C C 1
ATOM 4155 O O . PHE C 1 258 ? 51.343 42.447 32.217 1.00 81.27 1248 PHE C O 1
ATOM 4157 N N . VAL C 1 259 ? 49.316 43.361 32.563 1.00 80.57 1249 VAL C N 1
ATOM 4158 C CA . VAL C 1 259 ? 49.186 43.879 31.214 1.00 80.13 1249 VAL C CA 1
ATOM 4159 C C . VAL C 1 259 ? 50.438 44.543 30.648 1.00 80.90 1249 VAL C C 1
ATOM 4160 O O . VAL C 1 259 ? 50.932 44.144 29.598 1.00 80.42 1249 VAL C O 1
ATOM 4162 N N . PRO C 1 260 ? 50.974 45.562 31.335 1.00 83.69 1250 PRO C N 1
ATOM 4163 C CA . PRO C 1 260 ? 52.172 46.249 30.842 1.00 85.46 1250 PRO C CA 1
ATOM 4164 C C . PRO C 1 260 ? 53.325 45.354 30.386 1.00 85.98 1250 PRO C C 1
ATOM 4165 O O . PRO C 1 260 ? 54.088 45.722 29.495 1.00 86.92 1250 PRO C O 1
ATOM 4169 N N . PRO C 1 261 ? 53.443 44.177 30.985 1.00 86.41 1251 PRO C N 1
ATOM 4170 C CA . PRO C 1 261 ? 54.516 43.255 30.636 1.00 86.45 1251 PRO C CA 1
ATOM 4171 C C . PRO C 1 261 ? 54.400 42.651 29.230 1.00 83.37 1251 PRO C C 1
ATOM 4172 O O . PRO C 1 261 ? 55.309 42.787 28.412 1.00 83.97 1251 PRO C O 1
ATOM 4174 N N . VAL C 1 262 ? 53.278 41.985 28.963 1.00 80.13 1252 VAL C N 1
ATOM 4175 C CA . VAL C 1 262 ? 53.025 41.322 27.677 1.00 76.26 1252 VAL C CA 1
ATOM 4176 C C . VAL C 1 262 ? 52.944 42.255 26.475 1.00 75.81 1252 VAL C C 1
ATOM 4177 O O . VAL C 1 262 ? 53.472 41.939 25.404 1.00 75.17 1252 VAL C O 1
ATOM 4181 N N . VAL C 1 263 ? 52.263 43.384 26.644 1.00 75.48 1253 VAL C N 1
ATOM 4182 C CA . VAL C 1 263 ? 52.125 44.351 25.568 1.00 75.06 1253 VAL C CA 1
ATOM 4183 C C . VAL C 1 263 ? 53.517 44.600 25.011 1.00 77.41 1253 VAL C C 1
ATOM 4184 O O . VAL C 1 263 ? 53.718 44.627 23.805 1.00 77.03 1253 VAL C O 1
ATOM 4188 N N . ARG C 1 264 ? 54.488 44.736 25.902 1.00 80.96 1254 ARG C N 1
ATOM 4189 C CA . ARG C 1 264 ? 55.865 44.974 25.501 1.00 84.21 1254 ARG C CA 1
ATOM 4190 C C . ARG C 1 264 ? 56.448 43.869 24.604 1.00 84.54 1254 ARG C C 1
ATOM 4191 O O . ARG C 1 264 ? 56.757 44.114 23.434 1.00 86.53 1254 ARG C O 1
ATOM 4193 N N . TRP C 1 265 ? 56.592 42.657 25.149 1.00 85.18 1255 TRP C N 1
ATOM 4194 C CA . TRP C 1 265 ? 57.165 41.510 24.411 1.00 84.22 1255 TRP C CA 1
ATOM 4195 C C . TRP C 1 265 ? 56.557 41.281 23.024 1.00 82.17 1255 TRP C C 1
ATOM 4196 O O . TRP C 1 265 ? 57.211 40.739 22.118 1.00 81.89 1255 TRP C O 1
ATOM 4207 N N . LEU C 1 266 ? 55.296 41.673 22.875 1.00 80.20 1256 LEU C N 1
ATOM 4208 C CA . LEU C 1 266 ? 54.599 41.532 21.601 1.00 77.12 1256 LEU C CA 1
ATOM 4209 C C . LEU C 1 266 ? 55.030 42.666 20.682 1.00 80.66 1256 LEU C C 1
ATOM 4210 O O . LEU C 1 266 ? 55.213 42.489 19.477 1.00 78.98 1256 LEU C O 1
ATOM 4215 N N . ASN C 1 267 ? 55.196 43.837 21.277 1.00 82.85 1257 ASN C N 1
ATOM 4216 C CA . ASN C 1 267 ? 55.541 45.019 20.515 1.00 85.91 1257 ASN C CA 1
ATOM 4217 C C . ASN C 1 267 ? 56.846 45.017 19.717 1.00 91.80 1257 ASN C C 1
ATOM 4218 O O . ASN C 1 267 ? 57.910 44.615 20.202 1.00 90.85 1257 ASN C O 1
ATOM 4223 N N . GLU C 1 268 ? 56.713 45.450 18.463 1.00 92.66 1258 GLU C N 1
ATOM 4224 C CA . GLU C 1 268 ? 57.814 45.601 17.517 1.00 97.64 1258 GLU C CA 1
ATOM 4225 C C . GLU C 1 268 ? 58.821 44.468 17.321 1.00 98.44 1258 GLU C C 1
ATOM 4226 O O . GLU C 1 268 ? 59.996 44.737 17.052 1.00 99.58 1258 GLU C O 1
ATOM 4232 N N . GLN C 1 269 ? 58.381 43.218 17.432 1.00 95.84 1259 GLN C N 1
ATOM 4233 C CA . GLN C 1 269 ? 59.274 42.073 17.238 1.00 94.53 1259 GLN C CA 1
ATOM 4234 C C . GLN C 1 269 ? 58.559 40.780 17.597 1.00 91.79 1259 GLN C C 1
ATOM 4235 O O . GLN C 1 269 ? 57.946 40.146 16.742 1.00 88.29 1259 GLN C O 1
ATOM 4237 N N . GLY C 1 274 ? 50.817 38.450 6.123 1.00 73.29 1264 GLY C N 1
ATOM 4238 C CA . GLY C 1 274 ? 50.371 37.535 5.083 1.00 73.67 1264 GLY C CA 1
ATOM 4239 C C . GLY C 1 274 ? 51.291 36.340 4.893 1.00 73.08 1264 GLY C C 1
ATOM 4240 O O . GLY C 1 274 ? 51.349 35.446 5.743 1.00 72.84 1264 GLY C O 1
ATOM 4241 N N . GLY C 1 275 ? 52.014 36.321 3.776 1.00 73.34 1265 GLY C N 1
ATOM 4242 C CA . GLY C 1 275 ? 52.928 35.223 3.505 1.00 72.60 1265 GLY C CA 1
ATOM 4243 C C . GLY C 1 275 ? 52.266 33.863 3.636 1.00 70.44 1265 GLY C C 1
ATOM 4244 O O . GLY C 1 275 ? 51.442 33.491 2.808 1.00 71.95 1265 GLY C O 1
ATOM 4245 N N . TYR C 1 276 ? 52.619 33.118 4.677 1.00 67.60 1266 TYR C N 1
ATOM 4246 C CA . TYR C 1 276 ? 52.040 31.795 4.882 1.00 64.18 1266 TYR C CA 1
ATOM 4247 C C . TYR C 1 276 ? 51.884 31.524 6.376 1.00 60.21 1266 TYR C C 1
ATOM 4248 O O . TYR C 1 276 ? 52.783 31.806 7.171 1.00 60.27 1266 TYR C O 1
ATOM 4257 N N . GLY C 1 277 ? 50.726 30.985 6.741 1.00 56.19 1267 GLY C N 1
ATOM 4258 C CA . GLY C 1 277 ? 50.438 30.649 8.121 1.00 51.50 1267 GLY C CA 1
ATOM 4259 C C . GLY C 1 277 ? 50.393 31.788 9.122 1.00 49.29 1267 GLY C C 1
ATOM 4260 O O . GLY C 1 277 ? 50.229 31.541 10.319 1.00 49.25 1267 GLY C O 1
ATOM 4261 N N . SER C 1 278 ? 50.544 33.028 8.665 1.00 47.25 1268 SER C N 1
ATOM 4262 C CA . SER C 1 278 ? 50.515 34.160 9.590 1.00 45.71 1268 SER C CA 1
ATOM 4263 C C . SER C 1 278 ? 49.083 34.627 9.787 1.00 42.24 1268 SER C C 1
ATOM 4264 O O . SER C 1 278 ? 48.808 35.596 10.494 1.00 42.28 1268 SER C O 1
ATOM 4267 N N . THR C 1 279 ? 48.167 33.902 9.170 1.00 40.92 1269 THR C N 1
ATOM 4268 C CA . THR C 1 279 ? 46.753 34.221 9.239 1.00 39.71 1269 THR C CA 1
ATOM 4269 C C . THR C 1 279 ? 46.193 34.473 10.647 1.00 37.28 1269 THR C C 1
ATOM 4270 O O . THR C 1 279 ? 45.575 35.512 10.885 1.00 36.17 1269 THR C O 1
ATOM 4274 N N . GLN C 1 280 ? 46.415 33.553 11.581 1.00 34.18 1270 GLN C N 1
ATOM 4275 C CA . GLN C 1 280 ? 45.898 33.736 12.938 1.00 33.49 1270 GLN C CA 1
ATOM 4276 C C . GLN C 1 280 ? 46.624 34.717 13.858 1.00 33.80 1270 GLN C C 1
ATOM 4277 O O . GLN C 1 280 ? 46.008 35.302 14.760 1.00 35.73 1270 GLN C O 1
ATOM 4283 N N . ALA C 1 281 ? 47.926 34.897 13.666 1.00 34.30 1271 ALA C N 1
ATOM 4284 C CA . ALA C 1 281 ? 48.659 35.835 14.520 1.00 32.82 1271 ALA C CA 1
ATOM 4285 C C . ALA C 1 281 ? 48.216 37.251 14.157 1.00 30.82 1271 ALA C C 1
ATOM 4286 O O . ALA C 1 281 ? 47.759 38.022 14.997 1.00 28.85 1271 ALA C O 1
ATOM 4288 N N . THR C 1 282 ? 48.361 37.588 12.890 1.00 30.16 1272 THR C N 1
ATOM 4289 C CA . THR C 1 282 ? 47.969 38.902 12.426 1.00 31.00 1272 THR C CA 1
ATOM 4290 C C . THR C 1 282 ? 46.608 39.304 13.029 1.00 30.06 1272 THR C C 1
ATOM 4291 O O . THR C 1 282 ? 46.487 40.323 13.728 1.00 30.40 1272 THR C O 1
ATOM 4295 N N . PHE C 1 283 ? 45.595 38.485 12.788 1.00 28.17 1273 PHE C N 1
ATOM 4296 C CA . PHE C 1 283 ? 44.275 38.777 13.307 1.00 28.42 1273 PHE C CA 1
ATOM 4297 C C . PHE C 1 283 ? 44.340 38.990 14.799 1.00 29.06 1273 PHE C C 1
ATOM 4298 O O . PHE C 1 283 ? 44.102 40.084 15.302 1.00 28.75 1273 PHE C O 1
ATOM 4306 N N . MET C 1 284 ? 44.670 37.925 15.507 1.00 29.40 1274 MET C N 1
ATOM 4307 C CA . MET C 1 284 ? 44.750 37.991 16.947 1.00 32.54 1274 MET C CA 1
ATOM 4308 C C . MET C 1 284 ? 45.697 39.054 17.491 1.00 34.91 1274 MET C C 1
ATOM 4309 O O . MET C 1 284 ? 45.269 39.944 18.217 1.00 33.30 1274 MET C O 1
ATOM 4314 N N . VAL C 1 285 ? 46.974 38.975 17.128 1.00 37.75 1275 VAL C N 1
ATOM 4315 C CA . VAL C 1 285 ? 47.963 39.932 17.621 1.00 40.84 1275 VAL C CA 1
ATOM 4316 C C . VAL C 1 285 ? 47.474 41.371 17.515 1.00 43.01 1275 VAL C C 1
ATOM 4317 O O . VAL C 1 285 ? 47.670 42.158 18.428 1.00 42.48 1275 VAL C O 1
ATOM 4321 N N . PHE C 1 286 ? 46.828 41.722 16.410 1.00 44.36 1276 PHE C N 1
ATOM 4322 C CA . PHE C 1 286 ? 46.343 43.082 16.270 1.00 46.73 1276 PHE C CA 1
ATOM 4323 C C . PHE C 1 286 ? 44.989 43.315 16.934 1.00 47.55 1276 PHE C C 1
ATOM 4324 O O . PHE C 1 286 ? 44.719 44.417 17.409 1.00 48.42 1276 PHE C O 1
ATOM 4332 N N . GLN C 1 287 ? 44.136 42.295 16.978 1.00 46.60 1277 GLN C N 1
ATOM 4333 C CA . GLN C 1 287 ? 42.847 42.458 17.632 1.00 47.42 1277 GLN C CA 1
ATOM 4334 C C . GLN C 1 287 ? 43.072 42.648 19.127 1.00 48.25 1277 GLN C C 1
ATOM 4335 O O . GLN C 1 287 ? 42.291 43.304 19.824 1.00 47.75 1277 GLN C O 1
ATOM 4341 N N . ALA C 1 288 ? 44.145 42.049 19.620 1.00 48.08 1278 ALA C N 1
ATOM 4342 C CA . ALA C 1 288 ? 44.479 42.134 21.033 1.00 49.45 1278 ALA C CA 1
ATOM 4343 C C . ALA C 1 288 ? 45.168 43.452 21.354 1.00 51.83 1278 ALA C C 1
ATOM 4344 O O . ALA C 1 288 ? 44.785 44.149 22.293 1.00 50.85 1278 ALA C O 1
ATOM 4346 N N . LEU C 1 289 ? 46.183 43.791 20.568 1.00 52.85 1279 LEU C N 1
ATOM 4347 C CA . LEU C 1 289 ? 46.927 45.026 20.762 1.00 56.23 1279 LEU C CA 1
ATOM 4348 C C . LEU C 1 289 ? 45.974 46.211 20.572 1.00 60.97 1279 LEU C C 1
ATOM 4349 O O . LEU C 1 289 ? 46.315 47.355 20.878 1.00 62.37 1279 LEU C O 1
ATOM 4354 N N . ALA C 1 290 ? 44.778 45.925 20.061 1.00 62.70 1280 ALA C N 1
ATOM 4355 C CA . ALA C 1 290 ? 43.773 46.952 19.809 1.00 64.73 1280 ALA C CA 1
ATOM 4356 C C . ALA C 1 290 ? 42.862 47.101 21.006 1.00 66.25 1280 ALA C C 1
ATOM 4357 O O . ALA C 1 290 ? 42.548 48.216 21.427 1.00 65.99 1280 ALA C O 1
ATOM 4359 N N . GLN C 1 291 ? 42.431 45.967 21.545 1.00 65.98 1281 GLN C N 1
ATOM 4360 C CA . GLN C 1 291 ? 41.560 45.994 22.698 1.00 68.76 1281 GLN C CA 1
ATOM 4361 C C . GLN C 1 291 ? 42.300 46.668 23.854 1.00 70.45 1281 GLN C C 1
ATOM 4362 O O . GLN C 1 291 ? 41.692 47.201 24.780 1.00 67.93 1281 GLN C O 1
ATOM 4368 N N . TYR C 1 292 ? 43.626 46.632 23.791 1.00 70.90 1282 TYR C N 1
ATOM 4369 C CA . TYR C 1 292 ? 44.460 47.249 24.808 1.00 73.29 1282 TYR C CA 1
ATOM 4370 C C . TYR C 1 292 ? 44.256 48.750 24.841 1.00 77.02 1282 TYR C C 1
ATOM 4371 O O . TYR C 1 292 ? 43.932 49.310 25.880 1.00 76.86 1282 TYR C O 1
ATOM 4373 N N . GLN C 1 293 ? 44.439 49.412 23.706 1.00 79.78 1283 GLN C N 1
ATOM 4374 C CA . GLN C 1 293 ? 44.284 50.868 23.663 1.00 84.56 1283 GLN C CA 1
ATOM 4375 C C . GLN C 1 293 ? 42.872 51.359 24.023 1.00 88.26 1283 GLN C C 1
ATOM 4376 O O . GLN C 1 293 ? 42.716 52.388 24.656 1.00 87.16 1283 GLN C O 1
ATOM 4382 N N . LYS C 1 294 ? 41.853 50.634 23.572 1.00 89.61 1284 LYS C N 1
ATOM 4383 C CA . LYS C 1 294 ? 40.460 50.980 23.840 1.00 93.24 1284 LYS C CA 1
ATOM 4384 C C . LYS C 1 294 ? 40.089 50.876 25.330 1.00 95.44 1284 LYS C C 1
ATOM 4385 O O . LYS C 1 294 ? 38.997 51.289 25.736 1.00 95.99 1284 LYS C O 1
ATOM 4387 N N . ASP C 1 295 ? 40.987 50.295 26.123 1.00 94.84 1285 ASP C N 1
ATOM 4388 C CA . ASP C 1 295 ? 40.771 50.130 27.553 1.00 96.29 1285 ASP C CA 1
ATOM 4389 C C . ASP C 1 295 ? 42.015 50.544 28.357 1.00 97.87 1285 ASP C C 1
ATOM 4390 O O . ASP C 1 295 ? 42.275 50.011 29.434 1.00 96.30 1285 ASP C O 1
ATOM 4395 N N . ALA C 1 296 ? 42.770 51.513 27.835 1.00 99.30 1286 ALA C N 1
ATOM 4396 C CA . ALA C 1 296 ? 43.983 52.012 28.494 1.00 101.53 1286 ALA C CA 1
ATOM 4397 C C . ALA C 1 296 ? 43.753 53.390 29.098 1.00 106.70 1286 ALA C C 1
ATOM 4398 O O . ALA C 1 296 ? 44.055 53.617 30.270 1.00 105.42 1286 ALA C O 1
ATOM 4400 N N . PRO C 1 297 ? 43.218 54.329 28.294 1.00 108.97 1287 PRO C N 1
ATOM 4401 C CA . PRO C 1 297 ? 42.923 55.708 28.700 1.00 114.46 1287 PRO C CA 1
ATOM 4402 C C . PRO C 1 297 ? 42.266 55.811 30.090 1.00 116.65 1287 PRO C C 1
ATOM 4403 O O . PRO C 1 297 ? 41.554 54.854 30.492 1.00 118.39 1287 PRO C O 1
ATOM 4408 N N . ASN D 2 23 ? 9.588 50.966 14.247 1.00 96.23 52 ASN D N 1
ATOM 4409 C CA . ASN D 2 23 ? 10.629 50.132 14.902 1.00 86.17 52 ASN D CA 1
ATOM 4410 C C . ASN D 2 23 ? 11.829 50.976 15.299 1.00 73.31 52 ASN D C 1
ATOM 4411 O O . ASN D 2 23 ? 12.336 51.759 14.501 1.00 74.89 52 ASN D O 1
ATOM 4416 N N . LYS D 2 24 ? 12.289 50.799 16.531 1.00 65.78 53 LYS D N 1
ATOM 4417 C CA . LYS D 2 24 ? 13.411 51.571 17.060 1.00 53.20 53 LYS D CA 1
ATOM 4418 C C . LYS D 2 24 ? 14.730 51.398 16.328 1.00 40.45 53 LYS D C 1
ATOM 4419 O O . LYS D 2 24 ? 15.348 52.380 15.908 1.00 38.13 53 LYS D O 1
ATOM 4421 N N . LYS D 2 25 ? 15.165 50.159 16.160 1.00 36.87 54 LYS D N 1
ATOM 4422 C CA . LYS D 2 25 ? 16.441 49.931 15.492 1.00 32.70 54 LYS D CA 1
ATOM 4423 C C . LYS D 2 25 ? 16.656 50.742 14.194 1.00 30.88 54 LYS D C 1
ATOM 4424 O O . LYS D 2 25 ? 17.750 51.271 13.973 1.00 28.15 54 LYS D O 1
ATOM 4430 N N . VAL D 2 26 ? 15.626 50.886 13.362 1.00 35.11 55 VAL D N 1
ATOM 4431 C CA . VAL D 2 26 ? 15.773 51.698 12.149 1.00 36.97 55 VAL D CA 1
ATOM 4432 C C . VAL D 2 26 ? 15.923 53.163 12.550 1.00 38.16 55 VAL D C 1
ATOM 4433 O O . VAL D 2 26 ? 16.865 53.842 12.124 1.00 38.30 55 VAL D O 1
ATOM 4437 N N . VAL D 2 27 ? 14.988 53.641 13.373 1.00 44.30 56 VAL D N 1
ATOM 4438 C CA . VAL D 2 27 ? 15.011 55.023 13.853 1.00 49.20 56 VAL D CA 1
ATOM 4439 C C . VAL D 2 27 ? 16.372 55.282 14.478 1.00 43.36 56 VAL D C 1
ATOM 4440 O O . VAL D 2 27 ? 16.896 56.393 14.447 1.00 45.66 56 VAL D O 1
ATOM 4444 N N . ASP D 2 28 ? 16.946 54.242 15.055 1.00 39.81 57 ASP D N 1
ATOM 4445 C CA . ASP D 2 28 ? 18.256 54.379 15.653 1.00 37.52 57 ASP D CA 1
ATOM 4446 C C . ASP D 2 28 ? 19.235 54.545 14.487 1.00 33.60 57 ASP D C 1
ATOM 4447 O O . ASP D 2 28 ? 20.045 55.478 14.458 1.00 32.24 57 ASP D O 1
ATOM 4452 N N . ALA D 2 29 ? 19.124 53.646 13.509 1.00 28.71 58 ALA D N 1
ATOM 4453 C CA . ALA D 2 29 ? 20.006 53.649 12.346 1.00 28.01 58 ALA D CA 1
ATOM 4454 C C . ALA D 2 29 ? 19.946 54.955 11.575 1.00 30.47 58 ALA D C 1
ATOM 4455 O O . ALA D 2 29 ? 20.944 55.408 11.001 1.00 30.02 58 ALA D O 1
ATOM 4457 N N . GLN D 2 30 ? 18.761 55.552 11.549 1.00 34.52 59 GLN D N 1
ATOM 4458 C CA . GLN D 2 30 ? 18.586 56.824 10.876 1.00 41.20 59 GLN D CA 1
ATOM 4459 C C . GLN D 2 30 ? 19.381 57.863 11.684 1.00 36.42 59 GLN D C 1
ATOM 4460 O O . GLN D 2 30 ? 20.215 58.588 11.145 1.00 40.92 59 GLN D O 1
ATOM 4466 N N . LYS D 2 31 ? 19.133 57.899 12.986 1.00 43.11 60 LYS D N 1
ATOM 4467 C CA . LYS D 2 31 ? 19.811 58.835 13.860 1.00 41.12 60 LYS D CA 1
ATOM 4468 C C . LYS D 2 31 ? 21.325 58.767 13.671 1.00 38.01 60 LYS D C 1
ATOM 4469 O O . LYS D 2 31 ? 21.992 59.801 13.624 1.00 40.08 60 LYS D O 1
ATOM 4471 N N . ALA D 2 32 ? 21.864 57.556 13.555 1.00 35.53 61 ALA D N 1
ATOM 4472 C CA . ALA D 2 32 ? 23.304 57.376 13.372 1.00 32.30 61 ALA D CA 1
ATOM 4473 C C . ALA D 2 32 ? 23.780 57.813 11.980 1.00 30.72 61 ALA D C 1
ATOM 4474 O O . ALA D 2 32 ? 24.820 58.451 11.841 1.00 27.38 61 ALA D O 1
ATOM 4476 N N . VAL D 2 33 ? 23.025 57.463 10.946 1.00 28.24 62 VAL D N 1
ATOM 4477 C CA . VAL D 2 33 ? 23.410 57.864 9.610 1.00 29.07 62 VAL D CA 1
ATOM 4478 C C . VAL D 2 33 ? 23.336 59.389 9.499 1.00 30.73 62 VAL D C 1
ATOM 4479 O O . VAL D 2 33 ? 24.110 60.000 8.762 1.00 31.51 62 VAL D O 1
ATOM 4483 N N . GLU D 2 34 ? 22.430 59.996 10.265 1.00 33.10 63 GLU D N 1
ATOM 4484 C CA . GLU D 2 34 ? 22.245 61.452 10.268 1.00 35.42 63 GLU D CA 1
ATOM 4485 C C . GLU D 2 34 ? 23.466 62.189 10.788 1.00 33.70 63 GLU D C 1
ATOM 4486 O O . GLU D 2 34 ? 23.916 63.164 10.188 1.00 32.95 63 GLU D O 1
ATOM 4488 N N . LEU D 2 35 ? 23.991 61.726 11.914 1.00 33.19 64 LEU D N 1
ATOM 4489 C CA . LEU D 2 35 ? 25.175 62.341 12.501 1.00 35.80 64 LEU D CA 1
ATOM 4490 C C . LEU D 2 35 ? 26.350 62.095 11.557 1.00 34.67 64 LEU D C 1
ATOM 4491 O O . LEU D 2 35 ? 27.245 62.932 11.429 1.00 35.34 64 LEU D O 1
ATOM 4493 N N . PHE D 2 36 ? 26.335 60.951 10.881 1.00 32.41 65 PHE D N 1
ATOM 4494 C CA . PHE D 2 36 ? 27.415 60.617 9.964 1.00 30.32 65 PHE D CA 1
ATOM 4495 C C . PHE D 2 36 ? 27.456 61.549 8.748 1.00 32.52 65 PHE D C 1
ATOM 4496 O O . PHE D 2 36 ? 28.531 61.960 8.310 1.00 27.98 65 PHE D O 1
ATOM 4504 N N . LYS D 2 37 ? 26.289 61.893 8.213 1.00 36.13 66 LYS D N 1
ATOM 4505 C CA . LYS D 2 37 ? 26.239 62.782 7.059 1.00 40.69 66 LYS D CA 1
ATOM 4506 C C . LYS D 2 37 ? 26.764 64.172 7.435 1.00 41.67 66 LYS D C 1
ATOM 4507 O O . LYS D 2 37 ? 27.313 64.896 6.606 1.00 38.99 66 LYS D O 1
ATOM 4513 N N . ARG D 2 38 ? 26.611 64.527 8.701 1.00 42.68 67 ARG D N 1
ATOM 4514 C CA . ARG D 2 38 ? 27.082 65.813 9.166 1.00 45.86 67 ARG D CA 1
ATOM 4515 C C . ARG D 2 38 ? 28.538 65.718 9.621 1.00 46.85 67 ARG D C 1
ATOM 4516 O O . ARG D 2 38 ? 29.428 66.302 8.994 1.00 45.98 67 ARG D O 1
ATOM 4518 N N . THR D 2 39 ? 28.761 64.968 10.707 1.00 46.50 68 THR D N 1
ATOM 4519 C CA . THR D 2 39 ? 30.080 64.789 11.327 1.00 45.49 68 THR D CA 1
ATOM 4520 C C . THR D 2 39 ? 31.144 64.292 10.376 1.00 43.62 68 THR D C 1
ATOM 4521 O O . THR D 2 39 ? 32.274 64.787 10.380 1.00 42.39 68 THR D O 1
ATOM 4525 N N . ARG D 2 40 ? 30.781 63.291 9.582 1.00 41.31 69 ARG D N 1
ATOM 4526 C CA . ARG D 2 40 ? 31.677 62.740 8.575 1.00 38.89 69 ARG D CA 1
ATOM 4527 C C . ARG D 2 40 ? 33.067 62.368 9.064 1.00 36.91 69 ARG D C 1
ATOM 4528 O O . ARG D 2 40 ? 34.072 62.903 8.587 1.00 36.66 69 ARG D O 1
ATOM 4536 N N . THR D 2 41 ? 33.112 61.431 10.005 1.00 35.13 70 THR D N 1
ATOM 4537 C CA . THR D 2 41 ? 34.368 60.956 10.568 1.00 32.72 70 THR D CA 1
ATOM 4538 C C . THR D 2 41 ? 34.354 59.441 10.607 1.00 32.67 70 THR D C 1
ATOM 4539 O O . THR D 2 41 ? 33.411 58.811 10.159 1.00 32.72 70 THR D O 1
ATOM 4543 N N . VAL D 2 42 ? 35.418 58.875 11.157 1.00 33.75 71 VAL D N 1
ATOM 4544 C CA . VAL D 2 42 ? 35.573 57.442 11.285 1.00 32.13 71 VAL D CA 1
ATOM 4545 C C . VAL D 2 42 ? 34.656 57.003 12.396 1.00 31.72 71 VAL D C 1
ATOM 4546 O O . VAL D 2 42 ? 33.997 55.972 12.314 1.00 31.17 71 VAL D O 1
ATOM 4550 N N . ALA D 2 43 ? 34.627 57.797 13.455 1.00 32.63 72 ALA D N 1
ATOM 4551 C CA . ALA D 2 43 ? 33.795 57.468 14.594 1.00 32.91 72 ALA D CA 1
ATOM 4552 C C . ALA D 2 43 ? 32.347 57.406 14.160 1.00 30.84 72 ALA D C 1
ATOM 4553 O O . ALA D 2 43 ? 31.661 56.396 14.412 1.00 30.82 72 ALA D O 1
ATOM 4555 N N . THR D 2 44 ? 31.876 58.469 13.503 1.00 29.18 73 THR D N 1
ATOM 4556 C CA . THR D 2 44 ? 30.498 58.457 13.076 1.00 28.60 73 THR D CA 1
ATOM 4557 C C . THR D 2 44 ? 30.248 57.332 12.097 1.00 26.19 73 THR D C 1
ATOM 4558 O O . THR D 2 44 ? 29.216 56.682 12.176 1.00 26.76 73 THR D O 1
ATOM 4562 N N . HIS D 2 45 ? 31.192 57.070 11.204 1.00 26.25 74 HIS D N 1
ATOM 4563 C CA . HIS D 2 45 ? 31.008 55.992 10.240 1.00 29.75 74 HIS D CA 1
ATOM 4564 C C . HIS D 2 45 ? 30.698 54.632 10.881 1.00 29.89 74 HIS D C 1
ATOM 4565 O O . HIS D 2 45 ? 29.674 53.978 10.567 1.00 27.72 74 HIS D O 1
ATOM 4572 N N . ARG D 2 46 ? 31.592 54.208 11.768 1.00 29.18 75 ARG D N 1
ATOM 4573 C CA . ARG D 2 46 ? 31.431 52.933 12.434 1.00 29.59 75 ARG D CA 1
ATOM 4574 C C . ARG D 2 46 ? 30.105 52.880 13.208 1.00 29.59 75 ARG D C 1
ATOM 4575 O O . ARG D 2 46 ? 29.458 51.829 13.252 1.00 31.36 75 ARG D O 1
ATOM 4583 N N . LYS D 2 47 ? 29.682 54.003 13.790 1.00 28.64 76 LYS D N 1
ATOM 4584 C CA . LYS D 2 47 ? 28.421 54.033 14.534 1.00 28.08 76 LYS D CA 1
ATOM 4585 C C . LYS D 2 47 ? 27.205 53.918 13.608 1.00 24.74 76 LYS D C 1
ATOM 4586 O O . LYS D 2 47 ? 26.142 53.404 14.010 1.00 23.89 76 LYS D O 1
ATOM 4592 N N . ALA D 2 48 ? 27.354 54.399 12.374 1.00 21.54 77 ALA D N 1
ATOM 4593 C CA . ALA D 2 48 ? 26.265 54.336 11.400 1.00 18.57 77 ALA D CA 1
ATOM 4594 C C . ALA D 2 48 ? 26.227 52.968 10.690 1.00 17.89 77 ALA D C 1
ATOM 4595 O O . ALA D 2 48 ? 25.153 52.406 10.425 1.00 15.97 77 ALA D O 1
ATOM 4597 N N . GLN D 2 49 ? 27.394 52.413 10.398 1.00 19.19 78 GLN D N 1
ATOM 4598 C CA . GLN D 2 49 ? 27.402 51.125 9.727 1.00 20.47 78 GLN D CA 1
ATOM 4599 C C . GLN D 2 49 ? 26.843 50.019 10.624 1.00 21.92 78 GLN D C 1
ATOM 4600 O O . GLN D 2 49 ? 26.206 49.065 10.141 1.00 19.33 78 GLN D O 1
ATOM 4606 N N . ARG D 2 50 ? 27.090 50.138 11.926 1.00 21.38 79 ARG D N 1
ATOM 4607 C CA . ARG D 2 50 ? 26.615 49.119 12.841 1.00 25.07 79 ARG D CA 1
ATOM 4608 C C . ARG D 2 50 ? 25.124 49.302 13.058 1.00 24.81 79 ARG D C 1
ATOM 4609 O O . ARG D 2 50 ? 24.383 48.328 13.177 1.00 25.97 79 ARG D O 1
ATOM 4617 N N . ALA D 2 51 ? 24.676 50.549 13.086 1.00 22.69 80 ALA D N 1
ATOM 4618 C CA . ALA D 2 51 ? 23.261 50.793 13.308 1.00 23.31 80 ALA D CA 1
ATOM 4619 C C . ALA D 2 51 ? 22.469 50.114 12.196 1.00 23.12 80 ALA D C 1
ATOM 4620 O O . ALA D 2 51 ? 21.535 49.348 12.454 1.00 23.37 80 ALA D O 1
ATOM 4622 N N . VAL D 2 52 ? 22.854 50.381 10.954 1.00 21.97 81 VAL D N 1
ATOM 4623 C CA . VAL D 2 52 ? 22.150 49.784 9.827 1.00 22.18 81 VAL D CA 1
ATOM 4624 C C . VAL D 2 52 ? 22.169 48.262 9.948 1.00 25.15 81 VAL D C 1
ATOM 4625 O O . VAL D 2 52 ? 21.127 47.607 9.867 1.00 26.58 81 VAL D O 1
ATOM 4629 N N . ASN D 2 53 ? 23.355 47.704 10.168 1.00 26.33 82 ASN D N 1
ATOM 4630 C CA . ASN D 2 53 ? 23.501 46.258 10.264 1.00 26.12 82 ASN D CA 1
ATOM 4631 C C . ASN D 2 53 ? 22.608 45.576 11.274 1.00 28.36 82 ASN D C 1
ATOM 4632 O O . ASN D 2 53 ? 22.133 44.472 11.019 1.00 27.74 82 ASN D O 1
ATOM 4637 N N . LEU D 2 54 ? 22.371 46.218 12.412 1.00 29.35 83 LEU D N 1
ATOM 4638 C CA . LEU D 2 54 ? 21.529 45.616 13.435 1.00 32.02 83 LEU D CA 1
ATOM 4639 C C . LEU D 2 54 ? 20.046 45.557 13.084 1.00 33.39 83 LEU D C 1
ATOM 4640 O O . LEU D 2 54 ? 19.274 44.888 13.755 1.00 34.13 83 LEU D O 1
ATOM 4645 N N . ILE D 2 55 ? 19.627 46.278 12.053 1.00 33.07 84 ILE D N 1
ATOM 4646 C CA . ILE D 2 55 ? 18.233 46.188 11.635 1.00 32.09 84 ILE D CA 1
ATOM 4647 C C . ILE D 2 55 ? 18.072 44.751 11.102 1.00 36.41 84 ILE D C 1
ATOM 4648 O O . ILE D 2 55 ? 18.431 44.460 9.955 1.00 35.72 84 ILE D O 1
ATOM 4653 N N . HIS D 2 56 ? 17.555 43.860 11.947 1.00 38.01 85 HIS D N 1
ATOM 4654 C CA . HIS D 2 56 ? 17.359 42.454 11.584 1.00 39.80 85 HIS D CA 1
ATOM 4655 C C . HIS D 2 56 ? 16.749 42.245 10.197 1.00 40.33 85 HIS D C 1
ATOM 4656 O O . HIS D 2 56 ? 17.428 41.775 9.290 1.00 41.50 85 HIS D O 1
ATOM 4658 N N . PHE D 2 57 ? 15.478 42.577 10.033 1.00 41.18 86 PHE D N 1
ATOM 4659 C CA . PHE D 2 57 ? 14.803 42.435 8.743 1.00 45.14 86 PHE D CA 1
ATOM 4660 C C . PHE D 2 57 ? 15.744 42.905 7.613 1.00 44.48 86 PHE D C 1
ATOM 4661 O O . PHE D 2 57 ? 16.191 44.048 7.612 1.00 44.34 86 PHE D O 1
ATOM 4669 N N . GLN D 2 58 ? 16.037 42.033 6.652 1.00 43.31 87 GLN D N 1
ATOM 4670 C CA . GLN D 2 58 ? 16.938 42.385 5.554 1.00 43.95 87 GLN D CA 1
ATOM 4671 C C . GLN D 2 58 ? 16.236 43.002 4.347 1.00 46.02 87 GLN D C 1
ATOM 4672 O O . GLN D 2 58 ? 16.840 43.769 3.591 1.00 42.93 87 GLN D O 1
ATOM 4678 N N . HIS D 2 59 ? 14.958 42.666 4.177 1.00 43.17 88 HIS D N 1
ATOM 4679 C CA . HIS D 2 59 ? 14.151 43.154 3.059 1.00 43.98 88 HIS D CA 1
ATOM 4680 C C . HIS D 2 59 ? 13.556 44.535 3.362 1.00 44.17 88 HIS D C 1
ATOM 4681 O O . HIS D 2 59 ? 12.773 45.080 2.584 1.00 43.53 88 HIS D O 1
ATOM 4688 N N . SER D 2 60 ? 13.907 45.078 4.522 1.00 41.88 89 SER D N 1
ATOM 4689 C CA . SER D 2 60 ? 13.465 46.408 4.933 1.00 39.67 89 SER D CA 1
ATOM 4690 C C . SER D 2 60 ? 13.951 47.411 3.891 1.00 39.98 89 SER D C 1
ATOM 4691 O O . SER D 2 60 ? 15.130 47.394 3.505 1.00 38.88 89 SER D O 1
ATOM 4694 N N . TYR D 2 61 ? 13.073 48.293 3.432 1.00 40.87 90 TYR D N 1
ATOM 4695 C CA . TYR D 2 61 ? 13.531 49.262 2.443 1.00 42.53 90 TYR D CA 1
ATOM 4696 C C . TYR D 2 61 ? 14.274 50.421 3.100 1.00 42.74 90 TYR D C 1
ATOM 4697 O O . TYR D 2 61 ? 15.135 51.061 2.484 1.00 43.76 90 TYR D O 1
ATOM 4706 N N . GLU D 2 62 ? 13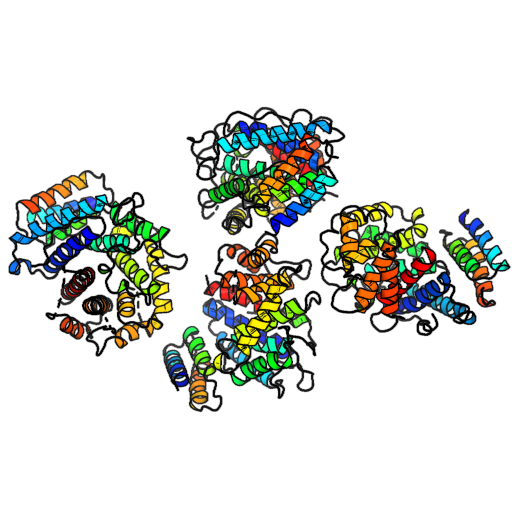.951 50.704 4.352 1.00 42.01 91 GLU D N 1
ATOM 4707 C CA . GLU D 2 62 ? 14.647 51.785 5.023 1.00 41.61 91 GLU D CA 1
ATOM 4708 C C . GLU D 2 62 ? 16.122 51.426 5.080 1.00 38.37 91 GLU D C 1
ATOM 4709 O O . GLU D 2 62 ? 16.990 52.294 4.988 1.00 38.53 91 GLU D O 1
ATOM 4715 N N . LYS D 2 63 ? 16.386 50.129 5.203 1.00 34.87 92 LYS D N 1
ATOM 4716 C CA . LYS D 2 63 ? 17.743 49.601 5.274 1.00 33.81 92 LYS D CA 1
ATOM 4717 C C . LYS D 2 63 ? 18.576 49.964 4.026 1.00 32.56 92 LYS D C 1
ATOM 4718 O O . LYS D 2 63 ? 19.680 50.495 4.127 1.00 32.35 92 LYS D O 1
ATOM 4724 N N . LYS D 2 64 ? 18.039 49.689 2.850 1.00 33.13 93 LYS D N 1
ATOM 4725 C CA . LYS D 2 64 ? 18.754 49.983 1.616 1.00 34.83 93 LYS D CA 1
ATOM 4726 C C . LYS D 2 64 ? 19.035 51.484 1.501 1.00 35.76 93 LYS D C 1
ATOM 4727 O O . LYS D 2 64 ? 20.137 51.905 1.108 1.00 33.29 93 LYS D O 1
ATOM 4729 N N . LYS D 2 65 ? 18.024 52.282 1.837 1.00 36.38 94 LYS D N 1
ATOM 4730 C CA . LYS D 2 65 ? 18.141 53.733 1.767 1.00 34.98 94 LYS D CA 1
ATOM 4731 C C . LYS D 2 65 ? 19.263 54.196 2.678 1.00 34.51 94 LYS D C 1
ATOM 4732 O O . LYS D 2 65 ? 20.197 54.884 2.237 1.00 35.13 94 LYS D O 1
ATOM 4738 N N . LEU D 2 66 ? 19.188 53.797 3.942 1.00 31.71 95 LEU D N 1
ATOM 4739 C CA . LEU D 2 66 ? 20.197 54.204 4.907 1.00 30.65 95 LEU D CA 1
ATOM 4740 C C . LEU D 2 66 ? 21.565 53.737 4.452 1.00 29.10 95 LEU D C 1
ATOM 4741 O O . LEU D 2 66 ? 22.544 54.464 4.568 1.00 27.87 95 LEU D O 1
ATOM 4743 N N . GLN D 2 67 ? 21.615 52.517 3.930 1.00 28.39 96 GLN D N 1
ATOM 4744 C CA . GLN D 2 67 ? 22.856 51.914 3.469 1.00 27.43 96 GLN D CA 1
ATOM 4745 C C . GLN D 2 67 ? 23.475 52.685 2.314 1.00 28.73 96 GLN D C 1
ATOM 4746 O O . GLN D 2 67 ? 24.694 52.780 2.189 1.00 27.68 96 GLN D O 1
ATOM 4752 N N . ARG D 2 68 ? 22.621 53.233 1.460 1.00 30.68 97 ARG D N 1
ATOM 4753 C CA . ARG D 2 68 ? 23.086 53.967 0.300 1.00 30.05 97 ARG D CA 1
ATOM 4754 C C . ARG D 2 68 ? 23.749 55.252 0.755 1.00 30.42 97 ARG D C 1
ATOM 4755 O O . ARG D 2 68 ? 24.812 55.638 0.254 1.00 30.50 97 ARG D O 1
ATOM 4763 N N . GLN D 2 69 ? 23.122 55.917 1.712 1.00 29.49 98 GLN D N 1
ATOM 4764 C CA . GLN D 2 69 ? 23.681 57.153 2.230 1.00 31.02 98 GLN D CA 1
ATOM 4765 C C . GLN D 2 69 ? 25.128 56.947 2.717 1.00 31.05 98 GLN D C 1
ATOM 4766 O O . GLN D 2 69 ? 26.037 57.694 2.336 1.00 30.32 98 GLN D O 1
ATOM 4772 N N . ILE D 2 70 ? 25.334 55.936 3.559 1.00 29.83 99 ILE D N 1
ATOM 4773 C CA . ILE D 2 70 ? 26.657 55.647 4.097 1.00 29.63 99 ILE D CA 1
ATOM 4774 C C . ILE D 2 70 ? 27.649 55.458 2.967 1.00 29.93 99 ILE D C 1
ATOM 4775 O O . ILE D 2 70 ? 28.680 56.126 2.920 1.00 30.44 99 ILE D O 1
ATOM 4780 N N . ASP D 2 71 ? 27.309 54.537 2.070 1.00 29.88 100 ASP D N 1
ATOM 4781 C CA . ASP D 2 71 ? 28.113 54.202 0.904 1.00 31.15 100 ASP D CA 1
ATOM 4782 C C . ASP D 2 71 ? 28.428 55.451 0.096 1.00 31.82 100 ASP D C 1
ATOM 4783 O O . ASP D 2 71 ? 29.549 55.629 -0.387 1.00 31.69 100 ASP D O 1
ATOM 4788 N N . LEU D 2 72 ? 27.433 56.319 -0.045 1.00 32.69 101 LEU D N 1
ATOM 4789 C CA . LEU D 2 72 ? 27.602 57.576 -0.775 1.00 35.35 101 LEU D CA 1
ATOM 4790 C C . LEU D 2 72 ? 28.603 58.510 -0.100 1.00 35.39 101 LEU D C 1
ATOM 4791 O O . LEU D 2 72 ? 29.350 59.209 -0.787 1.00 34.36 101 LEU D O 1
ATOM 4796 N N . VAL D 2 73 ? 28.607 58.525 1.234 1.00 34.19 102 VAL D N 1
ATOM 4797 C CA . VAL D 2 73 ? 29.539 59.364 1.982 1.00 35.41 102 VAL D CA 1
ATOM 4798 C C . VAL D 2 73 ? 30.926 58.737 1.822 1.00 36.70 102 VAL D C 1
ATOM 4799 O O . VAL D 2 73 ? 31.905 59.419 1.528 1.00 37.99 102 VAL D O 1
ATOM 4803 N N . LEU D 2 74 ? 31.005 57.428 1.984 1.00 36.40 103 LEU D N 1
ATOM 4804 C CA . LEU D 2 74 ? 32.278 56.755 1.848 1.00 38.82 103 LEU D CA 1
ATOM 4805 C C . LEU D 2 74 ? 33.031 57.046 0.556 1.00 40.46 103 LEU D C 1
ATOM 4806 O O . LEU D 2 74 ? 34.261 57.114 0.562 1.00 41.33 103 LEU D O 1
ATOM 4811 N N . LYS D 2 75 ? 32.304 57.233 -0.541 1.00 40.55 104 LYS D N 1
ATOM 4812 C CA . LYS D 2 75 ? 32.917 57.468 -1.853 1.00 41.62 104 LYS D CA 1
ATOM 4813 C C . LYS D 2 75 ? 33.562 58.824 -2.092 1.00 41.68 104 LYS D C 1
ATOM 4814 O O . LYS D 2 75 ? 34.744 58.934 -2.414 1.00 41.30 104 LYS D O 1
ATOM 4816 N N . TYR D 2 76 ? 32.772 59.864 -1.936 1.00 41.25 105 TYR D N 1
ATOM 4817 C CA . TYR D 2 76 ? 33.258 61.199 -2.195 1.00 41.20 105 TYR D CA 1
ATOM 4818 C C . TYR D 2 76 ? 33.905 61.905 -1.010 1.00 41.49 105 TYR D C 1
ATOM 4819 O O . TYR D 2 76 ? 34.300 63.067 -1.112 1.00 40.33 105 TYR D O 1
ATOM 4828 N N . ASN D 2 77 ? 34.030 61.209 0.108 1.00 41.32 106 ASN D N 1
ATOM 4829 C CA . ASN D 2 77 ? 34.613 61.833 1.280 1.00 43.16 106 ASN D CA 1
ATOM 4830 C C . ASN D 2 77 ? 35.656 61.003 2.000 1.00 45.04 106 ASN D C 1
ATOM 4831 O O . ASN D 2 77 ? 35.462 59.820 2.270 1.00 43.74 106 ASN D O 1
ATOM 4836 N N . THR D 2 78 ? 36.774 61.644 2.304 1.00 47.72 107 THR D N 1
ATOM 4837 C CA . THR D 2 78 ? 37.843 61.003 3.041 1.00 50.35 107 THR D CA 1
ATOM 4838 C C . THR D 2 78 ? 37.484 61.284 4.489 1.00 50.18 107 THR D C 1
ATOM 4839 O O . THR D 2 78 ? 37.670 62.397 4.985 1.00 48.19 107 THR D O 1
ATOM 4843 N N . LEU D 2 79 ? 36.947 60.270 5.156 1.00 51.41 108 LEU D N 1
ATOM 4844 C CA . LEU D 2 79 ? 36.521 60.412 6.536 1.00 53.38 108 LEU D CA 1
ATOM 4845 C C . LEU D 2 79 ? 37.614 60.690 7.548 1.00 55.99 108 LEU D C 1
ATOM 4846 O O . LEU D 2 79 ? 38.812 60.598 7.255 1.00 54.73 108 LEU D O 1
ATOM 4851 N N . LYS D 2 80 ? 37.156 61.021 8.753 1.00 59.71 109 LYS D N 1
ATOM 4852 C CA . LYS D 2 80 ? 37.999 61.339 9.909 1.00 63.42 109 LYS D CA 1
ATOM 4853 C C . LYS D 2 80 ? 38.357 62.820 9.898 1.00 64.75 109 LYS D C 1
ATOM 4854 O O . LYS D 2 80 ? 38.011 63.494 8.902 1.00 64.86 109 LYS D O 1
ATOM 4857 N N . ALA E 1 7 ? -17.358 -14.817 12.451 1.00 79.25 997 ALA E N 1
ATOM 4858 C CA . ALA E 1 7 ? -16.870 -15.386 11.167 1.00 79.92 997 ALA E CA 1
ATOM 4859 C C . ALA E 1 7 ? -18.037 -15.869 10.328 1.00 81.36 997 ALA E C 1
ATOM 4860 O O . ALA E 1 7 ? -18.075 -15.643 9.116 1.00 81.89 997 ALA E O 1
ATOM 4862 N N . GLU E 1 8 ? -18.994 -16.531 10.968 1.00 83.39 998 GLU E N 1
ATOM 4863 C CA . GLU E 1 8 ? -20.160 -17.044 10.255 1.00 84.32 998 GLU E CA 1
ATOM 4864 C C . GLU E 1 8 ? -20.953 -15.874 9.654 1.00 84.86 998 GLU E C 1
ATOM 4865 O O . GLU E 1 8 ? -21.986 -16.097 9.015 1.00 85.40 998 GLU E O 1
ATOM 4867 N N . ARG E 1 9 ? -20.411 -14.656 9.835 1.00 83.82 999 ARG E N 1
ATOM 4868 C CA . ARG E 1 9 ? -21.013 -13.376 9.420 1.00 83.20 999 ARG E CA 1
ATOM 4869 C C . ARG E 1 9 ? -19.989 -12.481 8.773 1.00 78.24 999 ARG E C 1
ATOM 4870 O O . ARG E 1 9 ? -20.370 -11.581 7.987 1.00 80.46 999 ARG E O 1
ATOM 4878 N N . LEU E 1 10 ? -18.712 -12.776 9.038 1.00 68.30 1000 LEU E N 1
ATOM 4879 C CA . LEU E 1 10 ? -17.604 -11.989 8.561 1.00 69.08 1000 LEU E CA 1
ATOM 4880 C C . LEU E 1 10 ? -17.035 -12.281 7.170 1.00 62.49 1000 LEU E C 1
ATOM 4881 O O . LEU E 1 10 ? -15.815 -12.322 7.004 1.00 67.91 1000 LEU E O 1
ATOM 4886 N N . LYS E 1 11 ? -17.888 -12.396 6.163 1.00 66.22 1001 LYS E N 1
ATOM 4887 C CA . LYS E 1 11 ? -17.404 -12.653 4.828 1.00 65.42 1001 LYS E CA 1
ATOM 4888 C C . LYS E 1 11 ? -17.566 -11.414 3.978 1.00 64.26 1001 LYS E C 1
ATOM 4889 O O . LYS E 1 11 ? -18.215 -11.464 2.936 1.00 65.23 1001 LYS E O 1
ATOM 4891 N N . HIS E 1 12 ? -16.970 -10.310 4.419 1.00 62.03 1002 HIS E N 1
ATOM 4892 C CA . HIS E 1 12 ? -17.057 -9.044 3.687 1.00 59.29 1002 HIS E CA 1
ATOM 4893 C C . HIS E 1 12 ? -15.878 -8.117 4.004 1.00 58.19 1002 HIS E C 1
ATOM 4894 O O . HIS E 1 12 ? -15.518 -7.242 3.208 1.00 57.97 1002 HIS E O 1
ATOM 4901 N N . LEU E 1 13 ? -15.285 -8.306 5.176 1.00 54.65 1003 LEU E N 1
ATOM 4902 C CA . LEU E 1 13 ? -14.167 -7.480 5.584 1.00 52.00 1003 LEU E CA 1
ATOM 4903 C C . LEU E 1 13 ? -12.909 -7.799 4.756 1.00 48.80 1003 LEU E C 1
ATOM 4904 O O . LEU E 1 13 ? -11.800 -7.315 5.031 1.00 47.10 1003 LEU E O 1
ATOM 4909 N N . ILE E 1 14 ? -13.090 -8.614 3.724 1.00 46.95 1004 ILE E N 1
ATOM 4910 C CA . ILE E 1 14 ? -11.986 -8.925 2.828 1.00 45.61 1004 ILE E CA 1
ATOM 4911 C C . ILE E 1 14 ? -12.165 -7.956 1.656 1.00 45.83 1004 ILE E C 1
ATOM 4912 O O . ILE E 1 14 ? -13.091 -8.080 0.841 1.00 46.42 1004 ILE E O 1
ATOM 4917 N N . VAL E 1 15 ? -11.261 -6.989 1.583 1.00 45.44 1005 VAL E N 1
ATOM 4918 C CA . VAL E 1 15 ? -11.318 -5.958 0.570 1.00 42.90 1005 VAL E CA 1
ATOM 4919 C C . VAL E 1 15 ? -10.042 -5.884 -0.239 1.00 41.95 1005 VAL E C 1
ATOM 4920 O O . VAL E 1 15 ? -8.957 -6.148 0.275 1.00 42.37 1005 VAL E O 1
ATOM 4924 N N . THR E 1 16 ? -10.180 -5.532 -1.510 1.00 40.84 1006 THR E N 1
ATOM 4925 C CA . THR E 1 16 ? -9.020 -5.384 -2.362 1.00 39.82 1006 THR E CA 1
ATOM 4926 C C . THR E 1 16 ? -8.622 -3.916 -2.305 1.00 38.21 1006 THR E C 1
ATOM 4927 O O . THR E 1 16 ? -9.174 -3.076 -3.021 1.00 38.53 1006 THR E O 1
ATOM 4931 N N . PRO E 1 17 ? -7.655 -3.587 -1.439 1.00 37.39 1007 PRO E N 1
ATOM 4932 C CA . PRO E 1 17 ? -7.203 -2.207 -1.304 1.00 35.46 1007 PRO E CA 1
ATOM 4933 C C . PRO E 1 17 ? -6.666 -1.655 -2.613 1.00 33.33 1007 PRO E C 1
ATOM 4934 O O . PRO E 1 17 ? -6.279 -2.385 -3.527 1.00 33.92 1007 PRO E O 1
ATOM 4938 N N . SER E 1 18 ? -6.649 -0.340 -2.682 1.00 31.77 1008 SER E N 1
ATOM 4939 C CA . SER E 1 18 ? -6.179 0.375 -3.850 1.00 32.43 1008 SER E CA 1
ATOM 4940 C C . SER E 1 18 ? -6.368 1.853 -3.596 1.00 31.24 1008 SER E C 1
ATOM 4941 O O . SER E 1 18 ? -6.737 2.261 -2.491 1.00 32.12 1008 SER E O 1
ATOM 4944 N N . GLY E 1 19 ? -6.145 2.637 -4.642 1.00 30.12 1009 GLY E N 1
ATOM 4945 C CA . GLY E 1 19 ? -6.252 4.058 -4.492 1.00 28.46 1009 GLY E CA 1
ATOM 4946 C C . GLY E 1 19 ? -4.909 4.620 -4.053 1.00 28.08 1009 GLY E C 1
ATOM 4947 O O . GLY E 1 19 ? -3.851 4.014 -4.265 1.00 28.46 1009 GLY E O 1
ATOM 4948 N N . ALA E 1 20 ? -4.962 5.759 -3.385 1.00 25.46 1010 ALA E N 1
ATOM 4949 C CA . ALA E 1 20 ? -3.773 6.452 -2.988 1.00 27.66 1010 ALA E CA 1
ATOM 4950 C C . ALA E 1 20 ? -3.290 6.346 -1.549 1.00 29.14 1010 ALA E C 1
ATOM 4951 O O . ALA E 1 20 ? -3.666 5.440 -0.795 1.00 30.60 1010 ALA E O 1
ATOM 4953 N N . GLY E 1 21 ? -2.396 7.282 -1.219 1.00 29.29 1011 GLY E N 1
ATOM 4954 C CA . GLY E 1 21 ? -1.773 7.346 0.093 1.00 32.79 1011 GLY E CA 1
ATOM 4955 C C . GLY E 1 21 ? -2.730 7.664 1.215 1.00 34.99 1011 GLY E C 1
ATOM 4956 O O . GLY E 1 21 ? -2.462 8.451 2.150 1.00 37.56 1011 GLY E O 1
ATOM 4957 N N . GLU E 1 22 ? -3.892 7.049 1.095 1.00 36.37 1012 GLU E N 1
ATOM 4958 C CA . GLU E 1 22 ? -4.908 7.211 2.088 1.00 37.47 1012 GLU E CA 1
ATOM 4959 C C . GLU E 1 22 ? -6.008 6.195 1.888 1.00 36.14 1012 GLU E C 1
ATOM 4960 O O . GLU E 1 22 ? -6.167 5.325 2.735 1.00 34.55 1012 GLU E O 1
ATOM 4966 N N . GLN E 1 23 ? -6.747 6.261 0.780 1.00 32.95 1013 GLN E N 1
ATOM 4967 C CA . GLN E 1 23 ? -7.811 5.273 0.570 1.00 30.72 1013 GLN E CA 1
ATOM 4968 C C . GLN E 1 23 ? -7.236 3.866 0.629 1.00 27.31 1013 GLN E C 1
ATOM 4969 O O . GLN E 1 23 ? -7.871 2.942 1.130 1.00 27.19 1013 GLN E O 1
ATOM 4975 N N . ASN E 1 24 ? -6.018 3.730 0.127 1.00 24.93 1014 ASN E N 1
ATOM 4976 C CA . ASN E 1 24 ? -5.343 2.450 0.076 1.00 23.77 1014 ASN E CA 1
ATOM 4977 C C . ASN E 1 24 ? -5.456 1.808 1.423 1.00 23.24 1014 ASN E C 1
ATOM 4978 O O . ASN E 1 24 ? -5.794 0.626 1.526 1.00 24.01 1014 ASN E O 1
ATOM 4983 N N . MET E 1 25 ? -5.164 2.594 2.460 1.00 23.27 1015 MET E N 1
ATOM 4984 C CA . MET E 1 25 ? -5.270 2.099 3.833 1.00 20.53 1015 MET E CA 1
ATOM 4985 C C . MET E 1 25 ? -6.709 1.734 4.135 1.00 20.58 1015 MET E C 1
ATOM 4986 O O . MET E 1 25 ? -6.958 0.614 4.541 1.00 22.99 1015 MET E O 1
ATOM 4991 N N . ILE E 1 26 ? -7.654 2.657 3.902 1.00 22.12 1016 ILE E N 1
ATOM 4992 C CA . ILE E 1 26 ? -9.091 2.406 4.160 1.00 23.65 1016 ILE E CA 1
ATOM 4993 C C . ILE E 1 26 ? -9.505 0.995 3.780 1.00 25.75 1016 ILE E C 1
ATOM 4994 O O . ILE E 1 26 ? -10.279 0.354 4.493 1.00 26.94 1016 ILE E O 1
ATOM 4999 N N . GLY E 1 27 ? -8.984 0.514 2.656 1.00 27.64 1017 GLY E N 1
ATOM 5000 C CA . GLY E 1 27 ? -9.308 -0.823 2.223 1.00 29.85 1017 GLY E CA 1
ATOM 5001 C C . GLY E 1 27 ? -8.372 -1.858 2.823 1.00 30.73 1017 GLY E C 1
ATOM 5002 O O . GLY E 1 27 ? -8.623 -3.070 2.734 1.00 33.13 1017 GLY E O 1
ATOM 5003 N N . MET E 1 28 ? -7.280 -1.410 3.430 1.00 30.02 1018 MET E N 1
ATOM 5004 C CA . MET E 1 28 ? -6.356 -2.370 4.013 1.00 30.99 1018 MET E CA 1
ATOM 5005 C C . MET E 1 28 ? -6.863 -2.796 5.379 1.00 28.95 1018 MET E C 1
ATOM 5006 O O . MET E 1 28 ? -6.778 -3.972 5.753 1.00 28.40 1018 MET E O 1
ATOM 5011 N N . THR E 1 29 ? -7.419 -1.825 6.092 1.00 27.24 1019 THR E N 1
ATOM 5012 C CA . THR E 1 29 ? -7.943 -2.020 7.426 1.00 29.01 1019 THR E CA 1
ATOM 5013 C C . THR E 1 29 ? -8.934 -3.167 7.568 1.00 27.68 1019 THR E C 1
ATOM 5014 O O . THR E 1 29 ? -8.856 -3.939 8.512 1.00 25.82 1019 THR E O 1
ATOM 5018 N N . PRO E 1 30 ? -9.898 -3.283 6.644 1.00 27.71 1020 PRO E N 1
ATOM 5019 C CA . PRO E 1 30 ? -10.846 -4.389 6.782 1.00 31.21 1020 PRO E CA 1
ATOM 5020 C C . PRO E 1 30 ? -10.149 -5.739 6.671 1.00 29.03 1020 PRO E C 1
ATOM 5021 O O . PRO E 1 30 ? -10.235 -6.563 7.575 1.00 29.77 1020 PRO E O 1
ATOM 5025 N N . THR E 1 31 ? -9.446 -5.928 5.562 1.00 29.48 1021 THR E N 1
ATOM 5026 C CA . THR E 1 31 ? -8.715 -7.151 5.254 1.00 31.71 1021 THR E CA 1
ATOM 5027 C C . THR E 1 31 ? -7.728 -7.577 6.334 1.00 30.45 1021 THR E C 1
ATOM 5028 O O . THR E 1 31 ? -7.625 -8.755 6.656 1.00 31.00 1021 THR E O 1
ATOM 5032 N N . VAL E 1 32 ? -6.985 -6.621 6.878 1.00 29.71 1022 VAL E N 1
ATOM 5033 C CA . VAL E 1 32 ? -6.001 -6.918 7.920 1.00 30.13 1022 VAL E CA 1
ATOM 5034 C C . VAL E 1 32 ? -6.673 -7.347 9.238 1.00 31.67 1022 VAL E C 1
ATOM 5035 O O . VAL E 1 32 ? -6.346 -8.398 9.799 1.00 33.11 1022 VAL E O 1
ATOM 5039 N N . ILE E 1 33 ? -7.609 -6.538 9.728 1.00 31.30 1023 ILE E N 1
ATOM 5040 C CA . ILE E 1 33 ? -8.322 -6.851 10.970 1.00 32.29 1023 ILE E CA 1
ATOM 5041 C C . ILE E 1 33 ? -8.989 -8.218 10.860 1.00 32.01 1023 ILE E C 1
ATOM 5042 O O . ILE E 1 33 ? -8.844 -9.076 11.740 1.00 30.36 1023 ILE E O 1
ATOM 5044 N N . ALA E 1 34 ? -9.715 -8.411 9.766 1.00 31.50 1024 ALA E N 1
ATOM 5045 C CA . ALA E 1 34 ? -10.391 -9.670 9.522 1.00 31.94 1024 ALA E CA 1
ATOM 5046 C C . ALA E 1 34 ? -9.417 -10.825 9.767 1.00 32.64 1024 ALA E C 1
ATOM 5047 O O . ALA E 1 34 ? -9.703 -11.690 10.599 1.00 32.56 1024 ALA E O 1
ATOM 5049 N N . VAL E 1 35 ? -8.272 -10.841 9.073 1.00 32.84 1025 VAL E N 1
ATOM 5050 C CA . VAL E 1 35 ? -7.284 -11.907 9.277 1.00 34.11 1025 VAL E CA 1
ATOM 5051 C C . VAL E 1 35 ? -6.779 -11.934 10.740 1.00 35.77 1025 VAL E C 1
ATOM 5052 O O . VAL E 1 35 ? -6.644 -13.013 11.334 1.00 34.35 1025 VAL E O 1
ATOM 5056 N N . HIS E 1 36 ? -6.511 -10.761 11.318 1.00 36.20 1026 HIS E N 1
ATOM 5057 C CA . HIS E 1 36 ? -6.041 -10.667 12.707 1.00 38.78 1026 HIS E CA 1
ATOM 5058 C C . HIS E 1 36 ? -6.996 -11.353 13.703 1.00 41.84 1026 HIS E C 1
ATOM 5059 O O . HIS E 1 36 ? -6.584 -12.188 14.515 1.00 39.55 1026 HIS E O 1
ATOM 5066 N N . TYR E 1 37 ? -8.270 -10.968 13.640 1.00 45.46 1027 TYR E N 1
ATOM 5067 C CA . TYR E 1 37 ? -9.320 -11.531 14.495 1.00 50.37 1027 TYR E CA 1
ATOM 5068 C C . TYR E 1 37 ? -9.479 -13.040 14.246 1.00 51.11 1027 TYR E C 1
ATOM 5069 O O . TYR E 1 37 ? -9.526 -13.834 15.191 1.00 51.35 1027 TYR E O 1
ATOM 5078 N N . LEU E 1 38 ? -9.561 -13.431 12.975 1.00 51.74 1028 LEU E N 1
ATOM 5079 C CA . LEU E 1 38 ? -9.715 -14.842 12.620 1.00 53.88 1028 LEU E CA 1
ATOM 5080 C C . LEU E 1 38 ? -8.515 -15.673 13.071 1.00 54.30 1028 LEU E C 1
ATOM 5081 O O . LEU E 1 38 ? -8.636 -16.865 13.365 1.00 53.22 1028 LEU E O 1
ATOM 5086 N N . ASP E 1 39 ? -7.357 -15.030 13.135 1.00 55.38 1029 ASP E N 1
ATOM 5087 C CA . ASP E 1 39 ? -6.147 -15.713 13.546 1.00 57.38 1029 ASP E CA 1
ATOM 5088 C C . ASP E 1 39 ? -6.071 -15.903 15.057 1.00 59.71 1029 ASP E C 1
ATOM 5089 O O . ASP E 1 39 ? -5.592 -16.932 15.519 1.00 61.20 1029 ASP E O 1
ATOM 5094 N N . GLU E 1 40 ? -6.544 -14.921 15.823 1.00 61.68 1030 GLU E N 1
ATOM 5095 C CA . GLU E 1 40 ? -6.509 -15.014 17.280 1.00 63.16 1030 GLU E CA 1
ATOM 5096 C C . GLU E 1 40 ? -7.623 -15.914 17.820 1.00 64.84 1030 GLU E C 1
ATOM 5097 O O . GLU E 1 40 ? -7.366 -16.793 18.641 1.00 65.03 1030 GLU E O 1
ATOM 5099 N N . THR E 1 41 ? -8.853 -15.697 17.361 1.00 65.13 1031 THR E N 1
ATOM 5100 C CA . THR E 1 41 ? -9.986 -16.510 17.799 1.00 66.44 1031 THR E CA 1
ATOM 5101 C C . THR E 1 41 ? -10.025 -17.837 17.034 1.00 68.10 1031 THR E C 1
ATOM 5102 O O . THR E 1 41 ? -10.937 -18.642 17.213 1.00 67.42 1031 THR E O 1
ATOM 5106 N N . GLU E 1 42 ? -9.033 -18.046 16.172 1.00 69.57 1032 GLU E N 1
ATOM 5107 C CA . GLU E 1 42 ? -8.914 -19.270 15.380 1.00 71.14 1032 GLU E CA 1
ATOM 5108 C C . GLU E 1 42 ? -10.236 -19.789 14.813 1.00 71.54 1032 GLU E C 1
ATOM 5109 O O . GLU E 1 42 ? -10.566 -20.961 14.988 1.00 71.84 1032 GLU E O 1
ATOM 5115 N N . GLN E 1 43 ? -10.982 -18.932 14.120 1.00 71.36 1033 GLN E N 1
ATOM 5116 C CA . GLN E 1 43 ? -12.269 -19.331 13.550 1.00 70.27 1033 GLN E CA 1
ATOM 5117 C C . GLN E 1 43 ? -12.213 -19.571 12.053 1.00 67.05 1033 GLN E C 1
ATOM 5118 O O . GLN E 1 43 ? -13.245 -19.592 11.392 1.00 67.16 1033 GLN E O 1
ATOM 5124 N N . TRP E 1 44 ? -11.011 -19.754 11.521 1.00 63.31 1034 TRP E N 1
ATOM 5125 C CA . TRP E 1 44 ? -10.853 -19.997 10.098 1.00 60.87 1034 TRP E CA 1
ATOM 5126 C C . TRP E 1 44 ? -11.693 -21.168 9.654 1.00 63.86 1034 TRP E C 1
ATOM 5127 O O . TRP E 1 44 ? -12.199 -21.191 8.530 1.00 63.34 1034 TRP E O 1
ATOM 5138 N N . GLU E 1 45 ? -11.838 -22.138 10.546 1.00 67.31 1035 GLU E N 1
ATOM 5139 C CA . GLU E 1 45 ? -12.635 -23.319 10.266 1.00 70.03 1035 GLU E CA 1
ATOM 5140 C C . GLU E 1 45 ? -14.086 -22.901 10.014 1.00 71.31 1035 GLU E C 1
ATOM 5141 O O . GLU E 1 45 ? -14.735 -23.417 9.107 1.00 71.25 1035 GLU E O 1
ATOM 5143 N N . LYS E 1 46 ? -14.588 -21.962 10.815 1.00 72.84 1036 LYS E N 1
ATOM 5144 C CA . LYS E 1 46 ? -15.962 -21.482 10.667 1.00 74.25 1036 LYS E CA 1
ATOM 5145 C C . LYS E 1 46 ? -16.029 -20.267 9.736 1.00 73.26 1036 LYS E C 1
ATOM 5146 O O . LYS E 1 46 ? -16.911 -19.411 9.859 1.00 74.14 1036 LYS E O 1
ATOM 5148 N N . PHE E 1 47 ? -15.086 -20.198 8.805 1.00 70.93 1037 PHE E N 1
ATOM 5149 C CA . PHE E 1 47 ? -15.038 -19.100 7.849 1.00 68.64 1037 PHE E CA 1
ATOM 5150 C C . PHE E 1 47 ? -14.518 -19.603 6.515 1.00 66.48 1037 PHE E C 1
ATOM 5151 O O . PHE E 1 47 ? -14.875 -19.075 5.469 1.00 67.05 1037 PHE E O 1
ATOM 5159 N N . GLY E 1 48 ? -13.670 -20.626 6.561 1.00 64.01 1038 GLY E N 1
ATOM 5160 C CA . GLY E 1 48 ? -13.113 -21.191 5.346 1.00 60.94 1038 GLY E CA 1
ATOM 5161 C C . GLY E 1 48 ? -11.604 -21.078 5.328 1.00 58.91 1038 GLY E C 1
ATOM 5162 O O . GLY E 1 48 ? -11.064 -19.977 5.323 1.00 59.38 1038 GLY E O 1
ATOM 5163 N N . LEU E 1 49 ? -10.925 -22.218 5.308 1.00 55.99 1039 LEU E N 1
ATOM 5164 C CA . LEU E 1 49 ? -9.469 -22.257 5.306 1.00 52.95 1039 LEU E CA 1
ATOM 5165 C C . LEU E 1 49 ? -8.857 -21.676 4.033 1.00 52.05 1039 LEU E C 1
ATOM 5166 O O . LEU E 1 49 ? -7.981 -20.797 4.077 1.00 51.01 1039 LEU E O 1
ATOM 5171 N N . GLU E 1 50 ? -9.318 -22.179 2.895 1.00 49.01 1040 GLU E N 1
ATOM 5172 C CA . GLU E 1 50 ? -8.800 -21.743 1.606 1.00 46.03 1040 GLU E CA 1
ATOM 5173 C C . GLU E 1 50 ? -8.835 -20.229 1.381 1.00 43.40 1040 GLU E C 1
ATOM 5174 O O . GLU E 1 50 ? -8.292 -19.734 0.390 1.00 43.70 1040 GLU E O 1
ATOM 5176 N N . LYS E 1 51 ? -9.447 -19.497 2.307 1.00 40.98 1041 LYS E N 1
ATOM 5177 C CA . LYS E 1 51 ? -9.577 -18.050 2.170 1.00 38.34 1041 LYS E CA 1
ATOM 5178 C C . LYS E 1 51 ? -8.428 -17.211 2.737 1.00 36.52 1041 LYS E C 1
ATOM 5179 O O . LYS E 1 51 ? -8.064 -16.168 2.176 1.00 35.60 1041 LYS E O 1
ATOM 5181 N N . ARG E 1 52 ? -7.854 -17.660 3.842 1.00 34.62 1042 ARG E N 1
ATOM 5182 C CA . ARG E 1 52 ? -6.767 -16.921 4.460 1.00 33.49 1042 ARG E CA 1
ATOM 5183 C C . ARG E 1 52 ? -5.674 -16.508 3.468 1.00 33.51 1042 ARG E C 1
ATOM 5184 O O . ARG E 1 52 ? -5.264 -15.348 3.455 1.00 35.53 1042 ARG E O 1
ATOM 5192 N N . GLN E 1 53 ? -5.205 -17.443 2.642 1.00 31.97 1043 GLN E N 1
ATOM 5193 C CA . GLN E 1 53 ? -4.166 -17.150 1.660 1.00 30.10 1043 GLN E CA 1
ATOM 5194 C C . GLN E 1 53 ? -4.547 -15.987 0.748 1.00 29.07 1043 GLN E C 1
ATOM 5195 O O . GLN E 1 53 ? -3.744 -15.099 0.470 1.00 29.46 1043 GLN E O 1
ATOM 5201 N N . GLY E 1 54 ? -5.772 -15.998 0.256 1.00 26.86 1044 GLY E N 1
ATOM 5202 C CA . GLY E 1 54 ? -6.170 -14.912 -0.604 1.00 24.95 1044 GLY E CA 1
ATOM 5203 C C . GLY E 1 54 ? -6.253 -13.622 0.184 1.00 23.17 1044 GLY E C 1
ATOM 5204 O O . GLY E 1 54 ? -6.226 -12.530 -0.393 1.00 24.20 1044 GLY E O 1
ATOM 5205 N N . ALA E 1 55 ? -6.384 -13.742 1.502 1.00 22.71 1045 ALA E N 1
ATOM 5206 C CA . ALA E 1 55 ? -6.470 -12.561 2.343 1.00 22.21 1045 ALA E CA 1
ATOM 5207 C C . ALA E 1 55 ? -5.059 -12.025 2.536 1.00 21.28 1045 ALA E C 1
ATOM 5208 O O . ALA E 1 55 ? -4.825 -10.799 2.503 1.00 22.10 1045 ALA E O 1
ATOM 5210 N N . LEU E 1 56 ? -4.115 -12.945 2.710 1.00 17.78 1046 LEU E N 1
ATOM 5211 C CA . LEU E 1 56 ? -2.726 -12.554 2.872 1.00 17.88 1046 LEU E CA 1
ATOM 5212 C C . LEU E 1 56 ? -2.215 -11.777 1.638 1.00 16.70 1046 LEU E C 1
ATOM 5213 O O . LEU E 1 56 ? -1.541 -10.742 1.759 1.00 15.39 1046 LEU E O 1
ATOM 5218 N N . GLU E 1 57 ? -2.549 -12.255 0.449 1.00 19.78 1047 GLU E N 1
ATOM 5219 C CA . GLU E 1 57 ? -2.086 -11.587 -0.749 1.00 23.46 1047 GLU E CA 1
ATOM 5220 C C . GLU E 1 57 ? -2.707 -10.183 -0.811 1.00 23.77 1047 GLU E C 1
ATOM 5221 O O . GLU E 1 57 ? -2.045 -9.195 -1.147 1.00 22.99 1047 GLU E O 1
ATOM 5227 N N . LEU E 1 58 ? -3.985 -10.094 -0.467 1.00 22.39 1048 LEU E N 1
ATOM 5228 C CA . LEU E 1 58 ? -4.666 -8.816 -0.467 1.00 20.67 1048 LEU E CA 1
ATOM 5229 C C . LEU E 1 58 ? -3.943 -7.857 0.472 1.00 20.56 1048 LEU E C 1
ATOM 5230 O O . LEU E 1 58 ? -3.699 -6.683 0.142 1.00 20.84 1048 LEU E O 1
ATOM 5235 N N . ILE E 1 59 ? -3.621 -8.367 1.656 1.00 19.53 1049 ILE E N 1
ATOM 5236 C CA . ILE E 1 59 ? -2.920 -7.601 2.667 1.00 18.80 1049 ILE E CA 1
ATOM 5237 C C . ILE E 1 59 ? -1.534 -7.291 2.151 1.00 17.40 1049 ILE E C 1
ATOM 5238 O O . ILE E 1 59 ? -0.939 -6.273 2.515 1.00 18.66 1049 ILE E O 1
ATOM 5243 N N . LYS E 1 60 ? -1.022 -8.169 1.294 1.00 17.52 1050 LYS E N 1
ATOM 5244 C CA . LYS E 1 60 ? 0.302 -7.960 0.746 1.00 18.13 1050 LYS E CA 1
ATOM 5245 C C . LYS E 1 60 ? 0.280 -6.927 -0.356 1.00 18.92 1050 LYS E C 1
ATOM 5246 O O . LYS E 1 60 ? 1.187 -6.107 -0.473 1.00 21.39 1050 LYS E O 1
ATOM 5252 N N . LYS E 1 61 ? -0.755 -6.943 -1.175 1.00 21.36 1051 LYS E N 1
ATOM 5253 C CA . LYS E 1 61 ? -0.823 -5.948 -2.244 1.00 23.01 1051 LYS E CA 1
ATOM 5254 C C . LYS E 1 61 ? -0.893 -4.563 -1.574 1.00 23.18 1051 LYS E C 1
ATOM 5255 O O . LYS E 1 61 ? -0.086 -3.685 -1.876 1.00 22.48 1051 LYS E O 1
ATOM 5261 N N . GLY E 1 62 ? -1.835 -4.397 -0.639 1.00 23.02 1052 GLY E N 1
ATOM 5262 C CA . GLY E 1 62 ? -2.008 -3.125 0.060 1.00 23.26 1052 GLY E CA 1
ATOM 5263 C C . GLY E 1 62 ? -0.744 -2.587 0.715 1.00 22.59 1052 GLY E C 1
ATOM 5264 O O . GLY E 1 62 ? -0.523 -1.369 0.781 1.00 20.82 1052 GLY E O 1
ATOM 5265 N N . TYR E 1 63 ? 0.083 -3.509 1.206 1.00 22.80 1053 TYR E N 1
ATOM 5266 C CA . TYR E 1 63 ? 1.357 -3.164 1.842 1.00 22.81 1053 TYR E CA 1
ATOM 5267 C C . TYR E 1 63 ? 2.263 -2.470 0.826 1.00 24.01 1053 TYR E C 1
ATOM 5268 O O . TYR E 1 63 ? 2.809 -1.372 1.073 1.00 22.25 1053 TYR E O 1
ATOM 5277 N N . THR E 1 64 ? 2.422 -3.168 -0.299 1.00 23.63 1054 THR E N 1
ATOM 5278 C CA . THR E 1 64 ? 3.230 -2.746 -1.428 1.00 26.38 1054 THR E CA 1
ATOM 5279 C C . THR E 1 64 ? 2.758 -1.387 -1.934 1.00 27.00 1054 THR E C 1
ATOM 5280 O O . THR E 1 64 ? 3.544 -0.436 -2.021 1.00 28.40 1054 THR E O 1
ATOM 5284 N N . GLN E 1 65 ? 1.470 -1.306 -2.261 1.00 25.25 1055 GLN E N 1
ATOM 5285 C CA . GLN E 1 65 ? 0.871 -0.090 -2.787 1.00 25.09 1055 GLN E CA 1
ATOM 5286 C C . GLN E 1 65 ? 1.019 1.097 -1.875 1.00 24.96 1055 GLN E C 1
ATOM 5287 O O . GLN E 1 65 ? 1.097 2.229 -2.328 1.00 25.39 1055 GLN E O 1
ATOM 5293 N N . GLN E 1 66 ? 1.053 0.844 -0.580 1.00 23.56 1056 GLN E N 1
ATOM 5294 C CA . GLN E 1 66 ? 1.168 1.933 0.365 1.00 24.52 1056 GLN E CA 1
ATOM 5295 C C . GLN E 1 66 ? 2.616 2.432 0.442 1.00 26.44 1056 GLN E C 1
ATOM 5296 O O . GLN E 1 66 ? 2.868 3.608 0.742 1.00 25.94 1056 GLN E O 1
ATOM 5302 N N . LEU E 1 67 ? 3.567 1.532 0.172 1.00 27.64 1057 LEU E N 1
ATOM 5303 C CA . LEU E 1 67 ? 4.984 1.887 0.215 1.00 25.09 1057 LEU E CA 1
ATOM 5304 C C . LEU E 1 67 ? 5.206 2.949 -0.840 1.00 24.85 1057 LEU E C 1
ATOM 5305 O O . LEU E 1 67 ? 6.036 3.837 -0.680 1.00 25.05 1057 LEU E O 1
ATOM 5310 N N . ALA E 1 68 ? 4.449 2.858 -1.926 1.00 24.76 1058 ALA E N 1
ATOM 5311 C CA . ALA E 1 68 ? 4.570 3.848 -2.998 1.00 26.64 1058 ALA E CA 1
ATOM 5312 C C . ALA E 1 68 ? 4.336 5.254 -2.467 1.00 24.86 1058 ALA E C 1
ATOM 5313 O O . ALA E 1 68 ? 4.824 6.217 -3.026 1.00 28.01 1058 ALA E O 1
ATOM 5315 N N . PHE E 1 69 ? 3.598 5.374 -1.377 1.00 22.05 1059 PHE E N 1
ATOM 5316 C CA . PHE E 1 69 ? 3.327 6.679 -0.810 1.00 21.08 1059 PHE E CA 1
ATOM 5317 C C . PHE E 1 69 ? 4.169 7.016 0.436 1.00 22.47 1059 PHE E C 1
ATOM 5318 O O . PHE E 1 69 ? 3.836 7.899 1.235 1.00 22.05 1059 PHE E O 1
ATOM 5326 N N . ARG E 1 70 ? 5.275 6.314 0.608 1.00 24.08 1060 ARG E N 1
ATOM 5327 C CA . ARG E 1 70 ? 6.137 6.598 1.740 1.00 27.41 1060 ARG E CA 1
ATOM 5328 C C . ARG E 1 70 ? 7.073 7.721 1.324 1.00 29.25 1060 ARG E C 1
ATOM 5329 O O . ARG E 1 70 ? 7.872 7.559 0.409 1.00 29.73 1060 ARG E O 1
ATOM 5337 N N . GLN E 1 71 ? 6.960 8.863 1.995 1.00 31.51 1061 GLN E N 1
ATOM 5338 C CA . GLN E 1 71 ? 7.805 10.025 1.706 1.00 34.13 1061 GLN E CA 1
ATOM 5339 C C . GLN E 1 71 ? 9.256 9.815 2.182 1.00 35.45 1061 GLN E C 1
ATOM 5340 O O . GLN E 1 71 ? 9.528 8.946 3.007 1.00 34.17 1061 GLN E O 1
ATOM 5346 N N . PRO E 1 72 ? 10.202 10.613 1.663 1.00 37.20 1062 PRO E N 1
ATOM 5347 C CA . PRO E 1 72 ? 11.607 10.486 2.067 1.00 38.86 1062 PRO E CA 1
ATOM 5348 C C . PRO E 1 72 ? 11.789 10.399 3.592 1.00 40.38 1062 PRO E C 1
ATOM 5349 O O . PRO E 1 72 ? 12.564 9.568 4.086 1.00 40.61 1062 PRO E O 1
ATOM 5353 N N . SER E 1 73 ? 11.059 11.247 4.322 1.00 41.30 1063 SER E N 1
ATOM 5354 C CA . SER E 1 73 ? 11.111 11.309 5.790 1.00 41.82 1063 SER E CA 1
ATOM 5355 C C . SER E 1 73 ? 10.508 10.105 6.515 1.00 39.95 1063 SER E C 1
ATOM 5356 O O . SER E 1 73 ? 10.496 10.069 7.750 1.00 39.77 1063 SER E O 1
ATOM 5359 N N . SER E 1 74 ? 10.007 9.139 5.749 1.00 39.20 1064 SER E N 1
ATOM 5360 C CA . SER E 1 74 ? 9.382 7.938 6.297 1.00 38.18 1064 SER E CA 1
ATOM 5361 C C . SER E 1 74 ? 7.946 8.189 6.742 1.00 36.44 1064 SER E C 1
ATOM 5362 O O . SER E 1 74 ? 7.300 7.315 7.316 1.00 37.34 1064 SER E O 1
ATOM 5365 N N . ALA E 1 75 ? 7.448 9.386 6.467 1.00 34.39 1065 ALA E N 1
ATOM 5366 C CA . ALA E 1 75 ? 6.092 9.736 6.833 1.00 30.48 1065 ALA E CA 1
ATOM 5367 C C . ALA E 1 75 ? 5.190 9.568 5.614 1.00 29.01 1065 ALA E C 1
ATOM 5368 O O . ALA E 1 75 ? 5.638 9.702 4.472 1.00 27.13 1065 ALA E O 1
ATOM 5370 N N . PHE E 1 76 ? 3.913 9.287 5.863 1.00 28.43 1066 PHE E N 1
ATOM 5371 C CA . PHE E 1 76 ? 2.948 9.080 4.781 1.00 26.94 1066 PHE E CA 1
ATOM 5372 C C . PHE E 1 76 ? 1.924 10.187 4.640 1.00 25.73 1066 PHE E C 1
ATOM 5373 O O . PHE E 1 76 ? 1.695 10.966 5.568 1.00 24.87 1066 PHE E O 1
ATOM 5381 N N . ALA E 1 77 ? 1.303 10.221 3.464 1.00 23.61 1067 ALA E N 1
ATOM 5382 C CA . ALA E 1 77 ? 0.266 11.191 3.117 1.00 24.20 1067 ALA E CA 1
ATOM 5383 C C . ALA E 1 77 ? -0.552 10.571 2.006 1.00 24.85 1067 ALA E C 1
ATOM 5384 O O . ALA E 1 77 ? -0.332 9.409 1.654 1.00 23.62 1067 ALA E O 1
ATOM 5386 N N . ALA E 1 78 ? -1.492 11.336 1.453 1.00 24.43 1068 ALA E N 1
ATOM 5387 C CA . ALA E 1 78 ? -2.292 10.821 0.354 1.00 26.13 1068 ALA E CA 1
ATOM 5388 C C . ALA E 1 78 ? -1.369 10.803 -0.853 1.00 25.52 1068 ALA E C 1
ATOM 5389 O O . ALA E 1 78 ? -1.314 9.812 -1.586 1.00 27.74 1068 ALA E O 1
ATOM 5391 N N . PHE E 1 79 ? -0.617 11.882 -1.042 1.00 24.74 1069 PHE E N 1
ATOM 5392 C CA . PHE E 1 79 ? 0.312 11.967 -2.157 1.00 24.43 1069 PHE E CA 1
ATOM 5393 C C . PHE E 1 79 ? 1.740 12.297 -1.702 1.00 27.53 1069 PHE E C 1
ATOM 5394 O O . PHE E 1 79 ? 1.946 12.904 -0.638 1.00 27.85 1069 PHE E O 1
ATOM 5402 N N . VAL E 1 80 ? 2.721 11.889 -2.512 1.00 30.49 1070 VAL E N 1
ATOM 5403 C CA . VAL E 1 80 ? 4.135 12.122 -2.224 1.00 32.35 1070 VAL E CA 1
ATOM 5404 C C . VAL E 1 80 ? 4.464 13.607 -2.310 1.00 32.57 1070 VAL E C 1
ATOM 5405 O O . VAL E 1 80 ? 5.556 14.030 -1.944 1.00 32.61 1070 VAL E O 1
ATOM 5409 N N . LYS E 1 81 ? 3.508 14.399 -2.788 1.00 33.91 1071 LYS E N 1
ATOM 5410 C CA . LYS E 1 81 ? 3.688 15.844 -2.905 1.00 34.41 1071 LYS E CA 1
ATOM 5411 C C . LYS E 1 81 ? 2.835 16.545 -1.861 1.00 33.02 1071 LYS E C 1
ATOM 5412 O O . LYS E 1 81 ? 2.909 17.763 -1.667 1.00 33.36 1071 LYS E O 1
ATOM 5414 N N . ARG E 1 82 ? 2.002 15.769 -1.190 1.00 30.91 1072 ARG E N 1
ATOM 5415 C CA . ARG E 1 82 ? 1.164 16.336 -0.155 1.00 29.74 1072 ARG E CA 1
ATOM 5416 C C . ARG E 1 82 ? 1.982 16.411 1.134 1.00 30.81 1072 ARG E C 1
ATOM 5417 O O . ARG E 1 82 ? 2.874 15.586 1.378 1.00 30.49 1072 ARG E O 1
ATOM 5425 N N . ALA E 1 83 ? 1.679 17.411 1.954 1.00 31.64 1073 ALA E N 1
ATOM 5426 C CA . ALA E 1 83 ? 2.348 17.563 3.238 1.00 31.65 1073 ALA E CA 1
ATOM 5427 C C . ALA E 1 83 ? 2.021 16.320 4.071 1.00 30.80 1073 ALA E C 1
ATOM 5428 O O . ALA E 1 83 ? 0.875 15.840 4.085 1.00 30.13 1073 ALA E O 1
ATOM 5430 N N . PRO E 1 84 ? 3.026 15.791 4.788 1.00 31.72 1074 PRO E N 1
ATOM 5431 C CA . PRO E 1 84 ? 2.880 14.596 5.630 1.00 31.56 1074 PRO E CA 1
ATOM 5432 C C . PRO E 1 84 ? 1.787 14.739 6.665 1.00 29.15 1074 PRO E C 1
ATOM 5433 O O . PRO E 1 84 ? 1.651 15.802 7.259 1.00 29.66 1074 PRO E O 1
ATOM 5437 N N . SER E 1 85 ? 1.002 13.679 6.868 1.00 28.51 1075 SER E N 1
ATOM 5438 C CA . SER E 1 85 ? -0.070 13.687 7.877 1.00 28.63 1075 SER E CA 1
ATOM 5439 C C . SER E 1 85 ? 0.368 12.878 9.093 1.00 28.95 1075 SER E C 1
ATOM 5440 O O . SER E 1 85 ? 0.702 11.703 8.976 1.00 30.40 1075 SER E O 1
ATOM 5443 N N . THR E 1 86 ? 0.362 13.499 10.262 1.00 28.31 1076 THR E N 1
ATOM 5444 C CA . THR E 1 86 ? 0.769 12.809 11.474 1.00 27.19 1076 THR E CA 1
ATOM 5445 C C . THR E 1 86 ? -0.109 11.599 11.793 1.00 27.96 1076 THR E C 1
ATOM 5446 O O . THR E 1 86 ? 0.398 10.521 12.116 1.00 28.00 1076 THR E O 1
ATOM 5450 N N . TRP E 1 87 ? -1.424 11.780 11.698 1.00 27.86 1077 TRP E N 1
ATOM 5451 C CA . TRP E 1 87 ? -2.359 10.706 11.990 1.00 26.37 1077 TRP E CA 1
ATOM 5452 C C . TRP E 1 87 ? -2.140 9.521 11.071 1.00 25.78 1077 TRP E C 1
ATOM 5453 O O . TRP E 1 87 ? -1.982 8.396 11.537 1.00 25.08 1077 TRP E O 1
ATOM 5464 N N . LEU E 1 88 ? -2.127 9.766 9.761 1.00 26.61 1078 LEU E N 1
ATOM 5465 C CA . LEU E 1 88 ? -1.945 8.672 8.816 1.00 25.15 1078 LEU E CA 1
ATOM 5466 C C . LEU E 1 88 ? -0.635 7.963 9.099 1.00 25.78 1078 LEU E C 1
ATOM 5467 O O . LEU E 1 88 ? -0.573 6.726 9.118 1.00 27.18 1078 LEU E O 1
ATOM 5472 N N . THR E 1 89 ? 0.419 8.738 9.330 1.00 23.27 1079 THR E N 1
ATOM 5473 C CA . THR E 1 89 ? 1.708 8.124 9.594 1.00 23.14 1079 THR E CA 1
ATOM 5474 C C . THR E 1 89 ? 1.572 7.197 10.794 1.00 22.93 1079 THR E C 1
ATOM 5475 O O . THR E 1 89 ? 1.979 6.018 10.756 1.00 25.12 1079 THR E O 1
ATOM 5479 N N . ALA E 1 90 ? 0.973 7.730 11.851 1.00 20.04 1080 ALA E N 1
ATOM 5480 C CA . ALA E 1 90 ? 0.752 6.972 13.062 1.00 17.09 1080 ALA E CA 1
ATOM 5481 C C . ALA E 1 90 ? -0.157 5.814 12.727 1.00 17.00 1080 ALA E C 1
ATOM 5482 O O . ALA E 1 90 ? -0.022 4.718 13.265 1.00 19.23 1080 ALA E O 1
ATOM 5484 N N . TYR E 1 91 ? -1.088 6.051 11.815 1.00 19.12 1081 TYR E N 1
ATOM 5485 C CA . TYR E 1 91 ? -2.033 5.007 11.448 1.00 18.19 1081 TYR E CA 1
ATOM 5486 C C . TYR E 1 91 ? -1.394 3.844 10.705 1.00 19.45 1081 TYR E C 1
ATOM 5487 O O . TYR E 1 91 ? -1.704 2.679 10.990 1.00 21.08 1081 TYR E O 1
ATOM 5496 N N . VAL E 1 92 ? -0.515 4.156 9.749 1.00 19.43 1082 VAL E N 1
ATOM 5497 C CA . VAL E 1 92 ? 0.163 3.130 8.964 1.00 20.07 1082 VAL E CA 1
ATOM 5498 C C . VAL E 1 92 ? 0.927 2.212 9.908 1.00 21.62 1082 VAL E C 1
ATOM 5499 O O . VAL E 1 92 ? 0.996 0.991 9.691 1.00 19.55 1082 VAL E O 1
ATOM 5503 N N . VAL E 1 93 ? 1.477 2.825 10.962 1.00 22.44 1083 VAL E N 1
ATOM 5504 C CA . VAL E 1 93 ? 2.263 2.138 11.984 1.00 24.19 1083 VAL E CA 1
ATOM 5505 C C . VAL E 1 93 ? 1.410 1.122 12.698 1.00 25.44 1083 VAL E C 1
ATOM 5506 O O . VAL E 1 93 ? 1.791 -0.046 12.812 1.00 25.61 1083 VAL E O 1
ATOM 5510 N N . LYS E 1 94 ? 0.256 1.585 13.174 1.00 25.25 1084 LYS E N 1
ATOM 5511 C CA . LYS E 1 94 ? -0.676 0.754 13.907 1.00 23.13 1084 LYS E CA 1
ATOM 5512 C C . LYS E 1 94 ? -1.093 -0.452 13.072 1.00 21.29 1084 LYS E C 1
ATOM 5513 O O . LYS E 1 94 ? -1.028 -1.591 13.536 1.00 22.88 1084 LYS E O 1
ATOM 5519 N N . VAL E 1 95 ? -1.508 -0.212 11.838 1.00 19.76 1085 VAL E N 1
ATOM 5520 C CA . VAL E 1 95 ? -1.933 -1.307 10.951 1.00 19.10 1085 VAL E CA 1
ATOM 5521 C C . VAL E 1 95 ? -0.787 -2.288 10.697 1.00 21.42 1085 VAL E C 1
ATOM 5522 O O . VAL E 1 95 ? -0.961 -3.518 10.783 1.00 22.75 1085 VAL E O 1
ATOM 5526 N N . PHE E 1 96 ? 0.381 -1.724 10.380 1.00 22.06 1086 PHE E N 1
ATOM 5527 C CA . PHE E 1 96 ? 1.578 -2.498 10.089 1.00 24.49 1086 PHE E CA 1
ATOM 5528 C C . PHE E 1 96 ? 2.120 -3.265 11.261 1.00 27.92 1086 PHE E C 1
ATOM 5529 O O . PHE E 1 96 ? 2.835 -4.274 11.094 1.00 29.08 1086 PHE E O 1
ATOM 5537 N N . SER E 1 97 ? 1.806 -2.785 12.456 1.00 28.71 1087 SER E N 1
ATOM 5538 C CA . SER E 1 97 ? 2.297 -3.457 13.636 1.00 28.35 1087 SER E CA 1
ATOM 5539 C C . SER E 1 97 ? 1.617 -4.802 13.775 1.00 29.61 1087 SER E C 1
ATOM 5540 O O . SER E 1 97 ? 2.206 -5.743 14.291 1.00 30.69 1087 SER E O 1
ATOM 5543 N N . LEU E 1 98 ? 0.383 -4.901 13.283 1.00 28.96 1088 LEU E N 1
ATOM 5544 C CA . LEU E 1 98 ? -0.349 -6.162 13.346 1.00 28.53 1088 LEU E CA 1
ATOM 5545 C C . LEU E 1 98 ? 0.032 -7.059 12.186 1.00 27.08 1088 LEU E C 1
ATOM 5546 O O . LEU E 1 98 ? 0.026 -8.279 12.307 1.00 25.47 1088 LEU E O 1
ATOM 5551 N N . ALA E 1 99 ? 0.362 -6.432 11.061 1.00 28.28 1089 ALA E N 1
ATOM 5552 C CA . ALA E 1 99 ? 0.737 -7.151 9.841 1.00 28.74 1089 ALA E CA 1
ATOM 5553 C C . ALA E 1 99 ? 2.044 -7.949 9.945 1.00 26.72 1089 ALA E C 1
ATOM 5554 O O . ALA E 1 99 ? 2.336 -8.782 9.077 1.00 23.25 1089 ALA E O 1
ATOM 5556 N N . VAL E 1 100 ? 2.807 -7.687 11.010 1.00 27.07 1090 VAL E N 1
ATOM 5557 C CA . VAL E 1 100 ? 4.084 -8.358 11.286 1.00 28.11 1090 VAL E CA 1
ATOM 5558 C C . VAL E 1 100 ? 3.896 -9.845 11.556 1.00 25.76 1090 VAL E C 1
ATOM 5559 O O . VAL E 1 100 ? 4.853 -10.571 11.761 1.00 27.30 1090 VAL E O 1
ATOM 5563 N N . ASN E 1 101 ? 2.648 -10.288 11.551 1.00 27.46 1091 ASN E N 1
ATOM 5564 C CA . ASN E 1 101 ? 2.327 -11.682 11.783 1.00 28.88 1091 ASN E CA 1
ATOM 5565 C C . ASN E 1 101 ? 1.620 -12.253 10.572 1.00 28.61 1091 ASN E C 1
ATOM 5566 O O . ASN E 1 101 ? 1.146 -13.379 10.604 1.00 30.41 1091 ASN E O 1
ATOM 5571 N N . LEU E 1 102 ? 1.545 -11.480 9.499 1.00 28.26 1092 LEU E N 1
ATOM 5572 C CA . LEU E 1 102 ? 0.855 -11.942 8.311 1.00 28.59 1092 LEU E CA 1
ATOM 5573 C C . LEU E 1 102 ? 1.763 -11.989 7.102 1.00 26.63 1092 LEU E C 1
ATOM 5574 O O . LEU E 1 102 ? 1.933 -13.046 6.480 1.00 28.13 1092 LEU E O 1
ATOM 5579 N N . ILE E 1 103 ? 2.341 -10.843 6.771 1.00 23.13 1093 ILE E N 1
ATOM 5580 C CA . ILE E 1 103 ? 3.240 -10.764 5.638 1.00 22.08 1093 ILE E CA 1
ATOM 5581 C C . ILE E 1 103 ? 4.519 -10.044 6.004 1.00 19.96 1093 ILE E C 1
ATOM 5582 O O . ILE E 1 103 ? 4.683 -9.587 7.121 1.00 18.44 1093 ILE E O 1
ATOM 5587 N N . ALA E 1 104 ? 5.413 -9.913 5.035 1.00 18.93 1094 ALA E N 1
ATOM 5588 C CA . ALA E 1 104 ? 6.676 -9.219 5.245 1.00 19.08 1094 ALA E CA 1
ATOM 5589 C C . ALA E 1 104 ? 6.487 -7.713 5.491 1.00 19.66 1094 ALA E C 1
ATOM 5590 O O . ALA E 1 104 ? 5.787 -7.027 4.735 1.00 21.12 1094 ALA E O 1
ATOM 5592 N N . ILE E 1 105 ? 7.114 -7.210 6.553 1.00 20.92 1095 ILE E N 1
ATOM 5593 C CA . ILE E 1 105 ? 7.069 -5.789 6.898 1.00 20.31 1095 ILE E CA 1
ATOM 5594 C C . ILE E 1 105 ? 8.518 -5.324 7.070 1.00 21.17 1095 ILE E C 1
ATOM 5595 O O . ILE E 1 105 ? 9.262 -5.901 7.886 1.00 22.89 1095 ILE E O 1
ATOM 5600 N N . ASP E 1 106 ? 8.907 -4.294 6.314 1.00 22.35 1096 ASP E N 1
ATOM 5601 C CA . ASP E 1 106 ? 10.252 -3.691 6.372 1.00 23.58 1096 ASP E CA 1
ATOM 5602 C C . ASP E 1 106 ? 10.348 -2.916 7.701 1.00 24.66 1096 ASP E C 1
ATOM 5603 O O . ASP E 1 106 ? 9.859 -1.786 7.790 1.00 24.84 1096 ASP E O 1
ATOM 5608 N N . SER E 1 107 ? 10.973 -3.506 8.718 1.00 26.18 1097 SER E N 1
ATOM 5609 C CA . SER E 1 107 ? 11.087 -2.834 10.001 1.00 28.43 1097 SER E CA 1
ATOM 5610 C C . SER E 1 107 ? 11.535 -1.363 9.873 1.00 28.59 1097 SER E C 1
ATOM 5611 O O . SER E 1 107 ? 11.060 -0.498 10.631 1.00 27.64 1097 SER E O 1
ATOM 5614 N N . GLN E 1 108 ? 12.407 -1.080 8.899 1.00 31.36 1098 GLN E N 1
ATOM 5615 C CA . GLN E 1 108 ? 12.920 0.285 8.650 1.00 35.72 1098 GLN E CA 1
ATOM 5616 C C . GLN E 1 108 ? 11.807 1.261 8.276 1.00 33.54 1098 GLN E C 1
ATOM 5617 O O . GLN E 1 108 ? 11.896 2.463 8.515 1.00 34.53 1098 GLN E O 1
ATOM 5623 N N . VAL E 1 109 ? 10.761 0.750 7.655 1.00 33.83 1099 VAL E N 1
ATOM 5624 C CA . VAL E 1 109 ? 9.656 1.609 7.300 1.00 33.63 1099 VAL E CA 1
ATOM 5625 C C . VAL E 1 109 ? 8.924 1.917 8.589 1.00 32.33 1099 VAL E C 1
ATOM 5626 O O . VAL E 1 109 ? 8.677 3.078 8.922 1.00 30.80 1099 VAL E O 1
ATOM 5630 N N . LEU E 1 110 ? 8.609 0.866 9.328 1.00 31.02 1100 LEU E N 1
ATOM 5631 C CA . LEU E 1 110 ? 7.892 1.025 10.574 1.00 34.53 1100 LEU E CA 1
ATOM 5632 C C . LEU E 1 110 ? 8.556 1.982 11.566 1.00 37.63 1100 LEU E C 1
ATOM 5633 O O . LEU E 1 110 ? 7.883 2.853 12.110 1.00 38.37 1100 LEU E O 1
ATOM 5638 N N . CYS E 1 111 ? 9.862 1.825 11.804 1.00 40.15 1101 CYS E N 1
ATOM 5639 C CA . CYS E 1 111 ? 10.584 2.687 12.747 1.00 41.70 1101 CYS E CA 1
ATOM 5640 C C . CYS E 1 111 ? 11.063 3.980 12.100 1.00 41.65 1101 CYS E C 1
ATOM 5641 O O . CYS E 1 111 ? 11.304 4.978 12.784 1.00 42.25 1101 CYS E O 1
ATOM 5644 N N . GLY E 1 112 ? 11.226 3.958 10.782 1.00 40.84 1102 GLY E N 1
ATOM 5645 C CA . GLY E 1 112 ? 11.629 5.163 10.087 1.00 38.98 1102 GLY E CA 1
ATOM 5646 C C . GLY E 1 112 ? 10.487 6.151 10.258 1.00 37.84 1102 GLY E C 1
ATOM 5647 O O . GLY E 1 112 ? 10.697 7.361 10.370 1.00 38.13 1102 GLY E O 1
ATOM 5648 N N . ALA E 1 113 ? 9.268 5.612 10.289 1.00 35.84 1103 ALA E N 1
ATOM 5649 C CA . ALA E 1 113 ? 8.045 6.399 10.461 1.00 35.63 1103 ALA E CA 1
ATOM 5650 C C . ALA E 1 113 ? 7.908 6.792 11.926 1.00 34.31 1103 ALA E C 1
ATOM 5651 O O . ALA E 1 113 ? 7.602 7.944 12.249 1.00 32.52 1103 ALA E O 1
ATOM 5653 N N . VAL E 1 114 ? 8.136 5.838 12.821 1.00 35.33 1104 VAL E N 1
ATOM 5654 C CA . VAL E 1 114 ? 8.033 6.162 14.238 1.00 37.88 1104 VAL E CA 1
ATOM 5655 C C . VAL E 1 114 ? 9.060 7.227 14.640 1.00 39.02 1104 VAL E C 1
ATOM 5656 O O . VAL E 1 114 ? 8.764 8.109 15.445 1.00 37.68 1104 VAL E O 1
ATOM 5660 N N . LYS E 1 115 ? 10.254 7.151 14.059 1.00 40.92 1105 LYS E N 1
ATOM 5661 C CA . LYS E 1 115 ? 11.310 8.116 14.350 1.00 44.09 1105 LYS E CA 1
ATOM 5662 C C . LYS E 1 115 ? 10.913 9.527 13.879 1.00 43.22 1105 LYS E C 1
ATOM 5663 O O . LYS E 1 115 ? 11.214 10.513 14.530 1.00 42.71 1105 LYS E O 1
ATOM 5669 N N . TRP E 1 116 ? 10.241 9.617 12.739 1.00 40.93 1106 TRP E N 1
ATOM 5670 C CA . TRP E 1 116 ? 9.814 10.905 12.223 1.00 38.45 1106 TRP E CA 1
ATOM 5671 C C . TRP E 1 116 ? 8.708 11.423 13.121 1.00 39.91 1106 TRP E C 1
ATOM 5672 O O . TRP E 1 116 ? 8.576 12.627 13.326 1.00 42.48 1106 TRP E O 1
ATOM 5683 N N . LEU E 1 117 ? 7.891 10.511 13.636 1.00 39.15 1107 LEU E N 1
ATOM 5684 C CA . LEU E 1 117 ? 6.794 10.902 14.504 1.00 38.62 1107 LEU E CA 1
ATOM 5685 C C . LEU E 1 117 ? 7.327 11.616 15.746 1.00 40.09 1107 LEU E C 1
ATOM 5686 O O . LEU E 1 117 ? 6.701 12.554 16.238 1.00 38.93 1107 LEU E O 1
ATOM 5691 N N . ILE E 1 118 ? 8.506 11.198 16.209 1.00 41.38 1108 ILE E N 1
ATOM 5692 C CA . ILE E 1 118 ? 9.124 11.743 17.415 1.00 43.03 1108 ILE E CA 1
ATOM 5693 C C . ILE E 1 118 ? 9.779 13.115 17.339 1.00 43.52 1108 ILE E C 1
ATOM 5694 O O . ILE E 1 118 ? 9.276 14.088 17.891 1.00 43.98 1108 ILE E O 1
ATOM 5699 N N . LEU E 1 119 ? 10.924 13.185 16.677 1.00 45.37 1109 LEU E N 1
ATOM 5700 C CA . LEU E 1 119 ? 11.669 14.439 16.562 1.00 48.04 1109 LEU E CA 1
ATOM 5701 C C . LEU E 1 119 ? 11.134 15.408 15.504 1.00 47.86 1109 LEU E C 1
ATOM 5702 O O . LEU E 1 119 ? 11.911 16.183 14.928 1.00 48.58 1109 LEU E O 1
ATOM 5704 N N . GLU E 1 120 ? 9.821 15.387 15.259 1.00 45.50 1110 GLU E N 1
ATOM 5705 C CA . GLU E 1 120 ? 9.238 16.257 14.245 1.00 42.50 1110 GLU E CA 1
ATOM 5706 C C . GLU E 1 120 ? 7.782 16.685 14.469 1.00 38.92 1110 GLU E C 1
ATOM 5707 O O . GLU E 1 120 ? 7.348 17.682 13.912 1.00 35.90 1110 GLU E O 1
ATOM 5713 N N . LYS E 1 121 ? 7.033 15.932 15.276 1.00 36.36 1111 LYS E N 1
ATOM 5714 C CA . LYS E 1 121 ? 5.634 16.242 15.557 1.00 32.67 1111 LYS E CA 1
ATOM 5715 C C . LYS E 1 121 ? 5.298 16.244 17.045 1.00 33.22 1111 LYS E C 1
ATOM 5716 O O . LYS E 1 121 ? 4.292 16.820 17.435 1.00 33.04 1111 LYS E O 1
ATOM 5722 N N . GLN E 1 122 ? 6.112 15.589 17.878 1.00 32.76 1112 GLN E N 1
ATOM 5723 C CA . GLN E 1 122 ? 5.864 15.582 19.329 1.00 33.68 1112 GLN E CA 1
ATOM 5724 C C . GLN E 1 122 ? 6.375 16.897 19.929 1.00 38.14 1112 GLN E C 1
ATOM 5725 O O . GLN E 1 122 ? 7.526 17.285 19.708 1.00 33.42 1112 GLN E O 1
ATOM 5731 N N . LYS E 1 123 ? 5.504 17.598 20.651 1.00 41.15 1113 LYS E N 1
ATOM 5732 C CA . LYS E 1 123 ? 5.896 18.861 21.263 1.00 48.87 1113 LYS E CA 1
ATOM 5733 C C . LYS E 1 123 ? 6.570 18.562 22.615 1.00 53.74 1113 LYS E C 1
ATOM 5734 O O . LYS E 1 123 ? 6.196 17.617 23.309 1.00 51.81 1113 LYS E O 1
ATOM 5736 N N . PRO E 1 124 ? 7.585 19.363 22.993 1.00 58.43 1114 PRO E N 1
ATOM 5737 C CA . PRO E 1 124 ? 8.334 19.194 24.2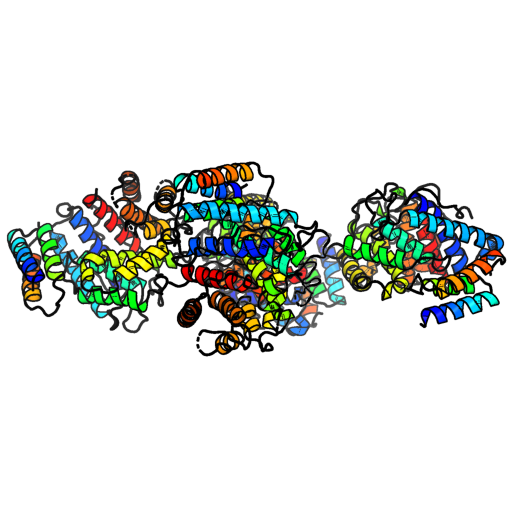47 1.00 61.47 1114 PRO E CA 1
ATOM 5738 C C . PRO E 1 124 ? 7.478 18.773 25.430 1.00 65.50 1114 PRO E C 1
ATOM 5739 O O . PRO E 1 124 ? 7.924 18.026 26.303 1.00 65.42 1114 PRO E O 1
ATOM 5743 N N . ASP E 1 125 ? 6.240 19.250 25.446 1.00 68.63 1115 ASP E N 1
ATOM 5744 C CA . ASP E 1 125 ? 5.317 18.921 26.520 1.00 71.77 1115 ASP E CA 1
ATOM 5745 C C . ASP E 1 125 ? 4.937 17.452 26.480 1.00 70.19 1115 ASP E C 1
ATOM 5746 O O . ASP E 1 125 ? 3.762 17.117 26.611 1.00 70.00 1115 ASP E O 1
ATOM 5751 N N . PHE E 1 128 ? 1.722 15.636 20.689 1.00 36.73 1118 PHE E N 1
ATOM 5752 C CA . PHE E 1 128 ? 1.541 15.301 19.279 1.00 38.37 1118 PHE E CA 1
ATOM 5753 C C . PHE E 1 128 ? 0.438 16.099 18.630 1.00 40.91 1118 PHE E C 1
ATOM 5754 O O . PHE E 1 128 ? -0.682 16.173 19.160 1.00 43.16 1118 PHE E O 1
ATOM 5762 N N . GLN E 1 129 ? 0.761 16.682 17.474 1.00 41.94 1119 GLN E N 1
ATOM 5763 C CA . GLN E 1 129 ? -0.184 17.489 16.708 1.00 43.55 1119 GLN E CA 1
ATOM 5764 C C . GLN E 1 129 ? -0.127 17.168 15.210 1.00 43.20 1119 GLN E C 1
ATOM 5765 O O . GLN E 1 129 ? 0.859 16.640 14.707 1.00 43.38 1119 GLN E O 1
ATOM 5767 N N . GLU E 1 130 ? -1.206 17.494 14.509 1.00 44.23 1120 GLU E N 1
ATOM 5768 C CA . GLU E 1 130 ? -1.332 17.262 13.075 1.00 43.76 1120 GLU E CA 1
ATOM 5769 C C . GLU E 1 130 ? -1.129 18.595 12.330 1.00 46.66 1120 GLU E C 1
ATOM 5770 O O . GLU E 1 130 ? -1.541 19.654 12.812 1.00 47.30 1120 GLU E O 1
ATOM 5776 N N . ASP E 1 131 ? -0.495 18.551 11.158 1.00 48.25 1121 ASP E N 1
ATOM 5777 C CA . ASP E 1 131 ? -0.236 19.762 10.376 1.00 49.31 1121 ASP E CA 1
ATOM 5778 C C . ASP E 1 131 ? -0.598 19.576 8.908 1.00 48.20 1121 ASP E C 1
ATOM 5779 O O . ASP E 1 131 ? -0.044 20.248 7.999 1.00 48.87 1121 ASP E O 1
ATOM 5784 N N . ALA E 1 132 ? -1.523 18.636 8.720 1.00 45.94 1122 ALA E N 1
ATOM 5785 C CA . ALA E 1 132 ? -2.101 18.341 7.437 1.00 43.52 1122 ALA E CA 1
ATOM 5786 C C . ALA E 1 132 ? -3.098 17.300 7.833 1.00 43.56 1122 ALA E C 1
ATOM 5787 O O . ALA E 1 132 ? -2.766 16.166 8.258 1.00 42.35 1122 ALA E O 1
ATOM 5789 N N . PRO E 1 133 ? -4.400 17.706 7.730 1.00 41.95 1123 PRO E N 1
ATOM 5790 C CA . PRO E 1 133 ? -5.158 16.535 8.081 1.00 39.61 1123 PRO E CA 1
ATOM 5791 C C . PRO E 1 133 ? -5.287 15.691 6.869 1.00 35.60 1123 PRO E C 1
ATOM 5792 O O . PRO E 1 133 ? -5.017 16.141 5.787 1.00 34.18 1123 PRO E O 1
ATOM 5796 N N . VAL E 1 134 ? -5.641 14.432 7.038 1.00 32.20 1124 VAL E N 1
ATOM 5797 C CA . VAL E 1 134 ? -5.811 13.578 5.857 1.00 27.99 1124 VAL E CA 1
ATOM 5798 C C . VAL E 1 134 ? -7.061 14.100 5.168 1.00 28.63 1124 VAL E C 1
ATOM 5799 O O . VAL E 1 134 ? -7.993 14.527 5.841 1.00 27.11 1124 VAL E O 1
ATOM 5803 N N . ILE E 1 135 ? -7.087 14.085 3.842 1.00 29.69 1125 ILE E N 1
ATOM 5804 C CA . ILE E 1 135 ? -8.253 14.569 3.106 1.00 31.90 1125 ILE E CA 1
ATOM 5805 C C . ILE E 1 135 ? -9.540 13.875 3.610 1.00 33.24 1125 ILE E C 1
ATOM 5806 O O . ILE E 1 135 ? -10.494 14.532 4.022 1.00 34.46 1125 ILE E O 1
ATOM 5811 N N . HIS E 1 136 ? -9.552 12.544 3.588 1.00 32.27 1126 HIS E N 1
ATOM 5812 C CA . HIS E 1 136 ? -10.712 11.761 4.022 1.00 30.43 1126 HIS E CA 1
ATOM 5813 C C . HIS E 1 136 ? -10.898 11.811 5.534 1.00 31.15 1126 HIS E C 1
ATOM 5814 O O . HIS E 1 136 ? -10.557 10.870 6.244 1.00 29.05 1126 HIS E O 1
ATOM 5821 N N . GLN E 1 137 ? -11.459 12.906 6.023 1.00 31.73 1127 GLN E N 1
ATOM 5822 C CA . GLN E 1 137 ? -11.644 13.074 7.451 1.00 32.61 1127 GLN E CA 1
ATOM 5823 C C . GLN E 1 137 ? -12.409 11.960 8.132 1.00 33.84 1127 GLN E C 1
ATOM 5824 O O . GLN E 1 137 ? -12.222 11.714 9.332 1.00 35.31 1127 GLN E O 1
ATOM 5830 N N . GLU E 1 138 ? -13.258 11.277 7.368 1.00 32.23 1128 GLU E N 1
ATOM 5831 C CA . GLU E 1 138 ? -14.086 10.198 7.903 1.00 30.12 1128 GLU E CA 1
ATOM 5832 C C . GLU E 1 138 ? -13.321 8.919 8.270 1.00 26.84 1128 GLU E C 1
ATOM 5833 O O . GLU E 1 138 ? -13.858 8.044 8.958 1.00 26.92 1128 GLU E O 1
ATOM 5839 N N . MET E 1 139 ? -12.071 8.814 7.821 1.00 23.20 1129 MET E N 1
ATOM 5840 C CA . MET E 1 139 ? -11.271 7.619 8.071 1.00 21.65 1129 MET E CA 1
ATOM 5841 C C . MET E 1 139 ? -10.604 7.547 9.433 1.00 22.20 1129 MET E C 1
ATOM 5842 O O . MET E 1 139 ? -10.010 6.524 9.753 1.00 22.64 1129 MET E O 1
ATOM 5847 N N . ILE E 1 140 ? -10.702 8.620 10.226 1.00 20.84 1130 ILE E N 1
ATOM 5848 C CA . ILE E 1 140 ? -10.069 8.686 11.544 1.00 19.53 1130 ILE E CA 1
ATOM 5849 C C . ILE E 1 140 ? -11.024 8.545 12.732 1.00 21.20 1130 ILE E C 1
ATOM 5850 O O . ILE E 1 140 ? -10.662 8.832 13.875 1.00 17.86 1130 ILE E O 1
ATOM 5855 N N . GLY E 1 141 ? -12.249 8.111 12.464 1.00 26.16 1131 GLY E N 1
ATOM 5856 C CA . GLY E 1 141 ? -13.208 7.908 13.544 1.00 32.22 1131 GLY E CA 1
ATOM 5857 C C . GLY E 1 141 ? -13.462 9.061 14.498 1.00 35.14 1131 GLY E C 1
ATOM 5858 O O . GLY E 1 141 ? -13.791 10.156 14.074 1.00 39.62 1131 GLY E O 1
ATOM 5859 N N . GLY E 1 142 ? -13.306 8.825 15.792 1.00 37.55 1132 GLY E N 1
ATOM 5860 C CA . GLY E 1 142 ? -13.567 9.867 16.774 1.00 42.14 1132 GLY E CA 1
ATOM 5861 C C . GLY E 1 142 ? -12.705 11.118 16.844 1.00 43.84 1132 GLY E C 1
ATOM 5862 O O . GLY E 1 142 ? -13.130 12.090 17.457 1.00 45.60 1132 GLY E O 1
ATOM 5863 N N . LEU E 1 143 ? -11.509 11.120 16.255 1.00 44.08 1133 LEU E N 1
ATOM 5864 C CA . LEU E 1 143 ? -10.659 12.314 16.308 1.00 44.98 1133 LEU E CA 1
ATOM 5865 C C . LEU E 1 143 ? -11.221 13.462 15.492 1.00 47.72 1133 LEU E C 1
ATOM 5866 O O . LEU E 1 143 ? -10.882 14.620 15.733 1.00 45.77 1133 LEU E O 1
ATOM 5871 N N . ARG E 1 144 ? -12.058 13.133 14.510 1.00 50.04 1134 ARG E N 1
ATOM 5872 C CA . ARG E 1 144 ? -12.684 14.141 13.667 1.00 54.65 1134 ARG E CA 1
ATOM 5873 C C . ARG E 1 144 ? -13.441 15.136 14.559 1.00 60.77 1134 ARG E C 1
ATOM 5874 O O . ARG E 1 144 ? -13.752 16.256 14.146 1.00 60.51 1134 ARG E O 1
ATOM 5882 N N . ASN E 1 145 ? -13.737 14.700 15.782 1.00 65.74 1135 ASN E N 1
ATOM 5883 C CA . ASN E 1 145 ? -14.456 15.506 16.760 1.00 70.47 1135 ASN E CA 1
ATOM 5884 C C . ASN E 1 145 ? -13.586 16.646 17.296 1.00 72.12 1135 ASN E C 1
ATOM 5885 O O . ASN E 1 145 ? -12.473 16.430 17.784 1.00 73.08 1135 ASN E O 1
ATOM 5887 N N . GLU E 1 148 ? -11.803 17.594 23.198 1.00 83.41 1138 GLU E N 1
ATOM 5888 C CA . GLU E 1 148 ? -10.447 17.487 23.720 1.00 80.28 1138 GLU E CA 1
ATOM 5889 C C . GLU E 1 148 ? -9.525 16.992 22.603 1.00 76.39 1138 GLU E C 1
ATOM 5890 O O . GLU E 1 148 ? -9.292 15.792 22.457 1.00 75.64 1138 GLU E O 1
ATOM 5892 N N . LYS E 1 149 ? -8.988 17.921 21.821 1.00 73.51 1139 LYS E N 1
ATOM 5893 C CA . LYS E 1 149 ? -8.137 17.535 20.704 1.00 69.94 1139 LYS E CA 1
ATOM 5894 C C . LYS E 1 149 ? -6.790 16.913 21.045 1.00 66.89 1139 LYS E C 1
ATOM 5895 O O . LYS E 1 149 ? -6.560 15.739 20.762 1.00 65.60 1139 LYS E O 1
ATOM 5901 N N . ASP E 1 150 ? -5.896 17.708 21.623 1.00 66.87 1140 ASP E N 1
ATOM 5902 C CA . ASP E 1 150 ? -4.560 17.245 21.991 1.00 64.08 1140 ASP E CA 1
ATOM 5903 C C . ASP E 1 150 ? -4.540 15.879 22.670 1.00 62.51 1140 ASP E C 1
ATOM 5904 O O . ASP E 1 150 ? -3.756 14.999 22.317 1.00 60.48 1140 ASP E O 1
ATOM 5909 N N . MET E 1 151 ? -5.405 15.709 23.656 1.00 62.95 1141 MET E N 1
ATOM 5910 C CA . MET E 1 151 ? -5.470 14.458 24.373 1.00 62.39 1141 MET E CA 1
ATOM 5911 C C . MET E 1 151 ? -5.683 13.269 23.436 1.00 58.57 1141 MET E C 1
ATOM 5912 O O . MET E 1 151 ? -5.028 12.242 23.579 1.00 59.28 1141 MET E O 1
ATOM 5917 N N . ALA E 1 152 ? -6.588 13.418 22.473 1.00 55.42 1142 ALA E N 1
ATOM 5918 C CA . ALA E 1 152 ? -6.893 12.349 21.525 1.00 50.98 1142 ALA E CA 1
ATOM 5919 C C . ALA E 1 152 ? -5.746 12.028 20.568 1.00 47.22 1142 ALA E C 1
ATOM 5920 O O . ALA E 1 152 ? -5.189 10.926 20.595 1.00 46.57 1142 ALA E O 1
ATOM 5922 N N . LEU E 1 153 ? -5.407 12.987 19.713 1.00 44.94 1143 LEU E N 1
ATOM 5923 C CA . LEU E 1 153 ? -4.337 12.797 18.743 1.00 40.28 1143 LEU E CA 1
ATOM 5924 C C . LEU E 1 153 ? -3.055 12.307 19.403 1.00 38.70 1143 LEU E C 1
ATOM 5925 O O . LEU E 1 153 ? -2.351 11.470 18.841 1.00 35.98 1143 LEU E O 1
ATOM 5930 N N . THR E 1 154 ? -2.755 12.817 20.592 1.00 39.69 1144 THR E N 1
ATOM 5931 C CA . THR E 1 154 ? -1.547 12.394 21.289 1.00 40.79 1144 THR E CA 1
ATOM 5932 C C . THR E 1 154 ? -1.693 10.929 21.689 1.00 42.19 1144 THR E C 1
ATOM 5933 O O . THR E 1 154 ? -0.769 10.124 21.490 1.00 42.93 1144 THR E O 1
ATOM 5937 N N . ALA E 1 155 ? -2.855 10.590 22.250 1.00 43.31 1145 ALA E N 1
ATOM 5938 C CA . ALA E 1 155 ? -3.151 9.224 22.676 1.00 42.14 1145 ALA E CA 1
ATOM 5939 C C . ALA E 1 155 ? -3.109 8.227 21.499 1.00 40.36 1145 ALA E C 1
ATOM 5940 O O . ALA E 1 155 ? -2.721 7.070 21.661 1.00 40.99 1145 ALA E O 1
ATOM 5942 N N . PHE E 1 156 ? -3.517 8.680 20.317 1.00 38.18 1146 PHE E N 1
ATOM 5943 C CA . PHE E 1 156 ? -3.507 7.837 19.123 1.00 36.16 1146 PHE E CA 1
ATOM 5944 C C . PHE E 1 156 ? -2.063 7.519 18.705 1.00 34.94 1146 PHE E C 1
ATOM 5945 O O . PHE E 1 156 ? -1.733 6.376 18.380 1.00 35.37 1146 PHE E O 1
ATOM 5953 N N . VAL E 1 157 ? -1.214 8.542 18.699 1.00 33.53 1147 VAL E N 1
ATOM 5954 C CA . VAL E 1 157 ? 0.183 8.360 18.321 1.00 32.20 1147 VAL E CA 1
ATOM 5955 C C . VAL E 1 157 ? 0.905 7.509 19.356 1.00 34.39 1147 VAL E C 1
ATOM 5956 O O . VAL E 1 157 ? 1.830 6.770 19.016 1.00 35.41 1147 VAL E O 1
ATOM 5960 N N . LEU E 1 158 ? 0.478 7.629 20.614 1.00 37.12 1148 LEU E N 1
ATOM 5961 C CA . LEU E 1 158 ? 1.067 6.891 21.728 1.00 38.07 1148 LEU E CA 1
ATOM 5962 C C . LEU E 1 158 ? 0.752 5.404 21.595 1.00 38.05 1148 LEU E C 1
ATOM 5963 O O . LEU E 1 158 ? 1.646 4.560 21.571 1.00 36.49 1148 LEU E O 1
ATOM 5968 N N . ILE E 1 159 ? -0.532 5.090 21.501 1.00 39.73 1149 ILE E N 1
ATOM 5969 C CA . ILE E 1 159 ? -0.971 3.710 21.352 1.00 41.81 1149 ILE E CA 1
ATOM 5970 C C . ILE E 1 159 ? -0.215 2.990 20.225 1.00 40.57 1149 ILE E C 1
ATOM 5971 O O . ILE E 1 159 ? 0.167 1.814 20.353 1.00 40.41 1149 ILE E O 1
ATOM 5976 N N . SER E 1 160 ? 0.000 3.705 19.123 1.00 38.82 1150 SER E N 1
ATOM 5977 C CA . SER E 1 160 ? 0.700 3.132 17.990 1.00 38.20 1150 SER E CA 1
ATOM 5978 C C . SER E 1 160 ? 2.146 2.837 18.341 1.00 38.18 1150 SER E C 1
ATOM 5979 O O . SER E 1 160 ? 2.606 1.698 18.203 1.00 34.87 1150 SER E O 1
ATOM 5982 N N . LEU E 1 161 ? 2.851 3.871 18.800 1.00 37.91 1151 LEU E N 1
ATOM 5983 C CA . LEU E 1 161 ? 4.252 3.743 19.184 1.00 39.22 1151 LEU E CA 1
ATOM 5984 C C . LEU E 1 161 ? 4.438 2.563 20.124 1.00 42.46 1151 LEU E C 1
ATOM 5985 O O . LEU E 1 161 ? 5.481 1.922 20.122 1.00 41.98 1151 LEU E O 1
ATOM 5990 N N . GLN E 1 162 ? 3.420 2.294 20.931 1.00 45.05 1152 GLN E N 1
ATOM 5991 C CA . GLN E 1 162 ? 3.477 1.203 21.887 1.00 50.03 1152 GLN E CA 1
ATOM 5992 C C . GLN E 1 162 ? 3.391 -0.128 21.166 1.00 51.30 1152 GLN E C 1
ATOM 5993 O O . GLN E 1 162 ? 4.221 -1.007 21.377 1.00 53.26 1152 GLN E O 1
ATOM 5995 N N . GLU E 1 163 ? 2.385 -0.283 20.314 1.00 51.97 1153 GLU E N 1
ATOM 5996 C CA . GLU E 1 163 ? 2.238 -1.526 19.570 1.00 51.72 1153 GLU E CA 1
ATOM 5997 C C . GLU E 1 163 ? 3.296 -1.583 18.501 1.00 49.06 1153 GLU E C 1
ATOM 5998 O O . GLU E 1 163 ? 3.228 -2.391 17.595 1.00 49.08 1153 GLU E O 1
ATOM 6004 N N . ALA E 1 164 ? 4.289 -0.719 18.644 1.00 47.61 1154 ALA E N 1
ATOM 6005 C CA . ALA E 1 164 ? 5.402 -0.636 17.717 1.00 47.41 1154 ALA E CA 1
ATOM 6006 C C . ALA E 1 164 ? 6.711 -0.985 18.445 1.00 50.18 1154 ALA E C 1
ATOM 6007 O O . ALA E 1 164 ? 7.549 -1.704 17.913 1.00 49.34 1154 ALA E O 1
ATOM 6009 N N . LYS E 1 165 ? 6.862 -0.478 19.669 1.00 52.67 1155 LYS E N 1
ATOM 6010 C CA . LYS E 1 165 ? 8.048 -0.700 20.503 1.00 55.17 1155 LYS E CA 1
ATOM 6011 C C . LYS E 1 165 ? 8.615 -2.118 20.479 1.00 57.69 1155 LYS E C 1
ATOM 6012 O O . LYS E 1 165 ? 9.791 -2.321 20.155 1.00 59.21 1155 LYS E O 1
ATOM 6014 N N . ASP E 1 166 ? 7.798 -3.104 20.832 1.00 56.45 1156 ASP E N 1
ATOM 6015 C CA . ASP E 1 166 ? 8.280 -4.478 20.851 1.00 55.81 1156 ASP E CA 1
ATOM 6016 C C . ASP E 1 166 ? 8.939 -4.837 19.516 1.00 55.67 1156 ASP E C 1
ATOM 6017 O O . ASP E 1 166 ? 9.639 -5.841 19.406 1.00 54.75 1156 ASP E O 1
ATOM 6019 N N . ILE E 1 167 ? 8.710 -3.995 18.510 1.00 52.05 1157 ILE E N 1
ATOM 6020 C CA . ILE E 1 167 ? 9.255 -4.178 17.168 1.00 49.74 1157 ILE E CA 1
ATOM 6021 C C . ILE E 1 167 ? 10.323 -3.105 16.953 1.00 51.51 1157 ILE E C 1
ATOM 6022 O O . ILE E 1 167 ? 11.434 -3.407 16.520 1.00 52.80 1157 ILE E O 1
ATOM 6027 N N . CYS E 1 168 ? 9.962 -1.855 17.257 1.00 50.50 1158 CYS E N 1
ATOM 6028 C CA . CYS E 1 168 ? 10.841 -0.686 17.111 1.00 53.63 1158 CYS E CA 1
ATOM 6029 C C . CYS E 1 168 ? 11.498 -0.181 18.391 1.00 57.08 1158 CYS E C 1
ATOM 6030 O O . CYS E 1 168 ? 11.613 1.030 18.581 1.00 56.17 1158 CYS E O 1
ATOM 6033 N N . GLU E 1 169 ? 11.918 -1.075 19.277 1.00 61.96 1159 GLU E N 1
ATOM 6034 C CA . GLU E 1 169 ? 12.560 -0.627 20.510 1.00 66.80 1159 GLU E CA 1
ATOM 6035 C C . GLU E 1 169 ? 14.066 -0.541 20.275 1.00 71.10 1159 GLU E C 1
ATOM 6036 O O . GLU E 1 169 ? 14.691 0.495 20.509 1.00 71.91 1159 GLU E O 1
ATOM 6038 N N . GLU E 1 170 ? 14.637 -1.632 19.778 1.00 72.74 1160 GLU E N 1
ATOM 6039 C CA . GLU E 1 170 ? 16.066 -1.702 19.519 1.00 75.26 1160 GLU E CA 1
ATOM 6040 C C . GLU E 1 170 ? 16.581 -0.731 18.450 1.00 75.20 1160 GLU E C 1
ATOM 6041 O O . GLU E 1 170 ? 17.708 -0.247 18.537 1.00 75.78 1160 GLU E O 1
ATOM 6043 N N . GLN E 1 171 ? 15.761 -0.438 17.450 1.00 72.11 1161 GLN E N 1
ATOM 6044 C CA . GLN E 1 171 ? 16.198 0.433 16.371 1.00 69.94 1161 GLN E CA 1
ATOM 6045 C C . GLN E 1 171 ? 15.909 1.913 16.573 1.00 69.02 1161 GLN E C 1
ATOM 6046 O O . GLN E 1 171 ? 16.378 2.746 15.789 1.00 68.09 1161 GLN E O 1
ATOM 6048 N N . VAL E 1 172 ? 15.148 2.253 17.612 1.00 67.33 1162 VAL E N 1
ATOM 6049 C CA . VAL E 1 172 ? 14.836 3.659 17.858 1.00 67.98 1162 VAL E CA 1
ATOM 6050 C C . VAL E 1 172 ? 15.091 4.082 19.299 1.00 70.72 1162 VAL E C 1
ATOM 6051 O O . VAL E 1 172 ? 14.469 3.585 20.240 1.00 71.11 1162 VAL E O 1
ATOM 6055 N N . ASN E 1 173 ? 16.007 5.029 19.447 1.00 74.22 1163 ASN E N 1
ATOM 6056 C CA . ASN E 1 173 ? 16.398 5.522 20.751 1.00 77.28 1163 ASN E CA 1
ATOM 6057 C C . ASN E 1 173 ? 15.646 6.775 21.158 1.00 75.38 1163 ASN E C 1
ATOM 6058 O O . ASN E 1 173 ? 16.004 7.422 22.142 1.00 77.35 1163 ASN E O 1
ATOM 6060 N N . SER E 1 174 ? 14.609 7.126 20.406 1.00 71.63 1164 SER E N 1
ATOM 6061 C CA . SER E 1 174 ? 13.827 8.310 20.729 1.00 68.27 1164 SER E CA 1
ATOM 6062 C C . SER E 1 174 ? 12.511 7.896 21.379 1.00 65.56 1164 SER E C 1
ATOM 6063 O O . SER E 1 174 ? 11.903 8.661 22.127 1.00 64.25 1164 SER E O 1
ATOM 6065 N N . LEU E 1 175 ? 12.096 6.665 21.098 1.00 64.66 1165 LEU E N 1
ATOM 6066 C CA . LEU E 1 175 ? 10.855 6.099 21.622 1.00 63.36 1165 LEU E CA 1
ATOM 6067 C C . LEU E 1 175 ? 10.758 5.994 23.144 1.00 65.84 1165 LEU E C 1
ATOM 6068 O O . LEU E 1 175 ? 9.668 6.123 23.712 1.00 64.49 1165 LEU E O 1
ATOM 6073 N N . PRO E 1 176 ? 11.889 5.747 23.823 1.00 70.44 1166 PRO E N 1
ATOM 6074 C CA . PRO E 1 176 ? 11.885 5.621 25.282 1.00 73.06 1166 PRO E CA 1
ATOM 6075 C C . PRO E 1 176 ? 11.268 6.808 26.018 1.00 73.57 1166 PRO E C 1
ATOM 6076 O O . PRO E 1 176 ? 10.226 6.680 26.670 1.00 73.53 1166 PRO E O 1
ATOM 6080 N N . GLY E 1 177 ? 11.923 7.959 25.908 1.00 74.72 1167 GLY E N 1
ATOM 6081 C CA . GLY E 1 177 ? 11.432 9.153 26.566 1.00 75.14 1167 GLY E CA 1
ATOM 6082 C C . GLY E 1 177 ? 10.076 9.552 26.030 1.00 73.27 1167 GLY E C 1
ATOM 6083 O O . GLY E 1 177 ? 9.141 9.787 26.803 1.00 74.18 1167 GLY E O 1
ATOM 6084 N N . SER E 1 178 ? 9.977 9.626 24.702 1.00 70.56 1168 SER E N 1
ATOM 6085 C CA . SER E 1 178 ? 8.738 9.989 24.026 1.00 66.33 1168 SER E CA 1
ATOM 6086 C C . SER E 1 178 ? 7.524 9.247 24.580 1.00 65.40 1168 SER E C 1
ATOM 6087 O O . SER E 1 178 ? 6.442 9.814 24.687 1.00 64.93 1168 SER E O 1
ATOM 6090 N N . ILE E 1 179 ? 7.701 7.979 24.932 1.00 66.68 1169 ILE E N 1
ATOM 6091 C CA . ILE E 1 179 ? 6.595 7.197 25.466 1.00 67.89 1169 ILE E CA 1
ATOM 6092 C C . ILE E 1 179 ? 6.128 7.704 26.839 1.00 70.83 1169 ILE E C 1
ATOM 6093 O O . ILE E 1 179 ? 4.992 7.448 27.246 1.00 69.80 1169 ILE E O 1
ATOM 6095 N N . THR E 1 180 ? 7.003 8.419 27.547 1.00 74.06 1170 THR E N 1
ATOM 6096 C CA . THR E 1 180 ? 6.674 8.961 28.867 1.00 76.52 1170 THR E CA 1
ATOM 6097 C C . THR E 1 180 ? 6.317 10.443 28.763 1.00 76.52 1170 THR E C 1
ATOM 6098 O O . THR E 1 180 ? 5.368 10.907 29.399 1.00 76.82 1170 THR E O 1
ATOM 6100 N N . LYS E 1 181 ? 7.080 11.179 27.958 1.00 75.87 1171 LYS E N 1
ATOM 6101 C CA . LYS E 1 181 ? 6.835 12.603 27.752 1.00 75.53 1171 LYS E CA 1
ATOM 6102 C C . LYS E 1 181 ? 5.436 12.761 27.171 1.00 73.68 1171 LYS E C 1
ATOM 6103 O O . LYS E 1 181 ? 4.745 13.746 27.434 1.00 73.01 1171 LYS E O 1
ATOM 6105 N N . ALA E 1 182 ? 5.029 11.775 26.376 1.00 71.75 1172 ALA E N 1
ATOM 6106 C CA . ALA E 1 182 ? 3.711 11.776 25.750 1.00 70.82 1172 ALA E CA 1
ATOM 6107 C C . ALA E 1 182 ? 2.734 11.041 26.662 1.00 72.30 1172 ALA E C 1
ATOM 6108 O O . ALA E 1 182 ? 1.517 11.117 26.491 1.00 71.00 1172 ALA E O 1
ATOM 6110 N N . GLY E 1 183 ? 3.282 10.327 27.636 1.00 75.30 1173 GLY E N 1
ATOM 6111 C CA . GLY E 1 183 ? 2.447 9.586 28.558 1.00 78.24 1173 GLY E CA 1
ATOM 6112 C C . GLY E 1 183 ? 1.990 10.427 29.730 1.00 81.48 1173 GLY E C 1
ATOM 6113 O O . GLY E 1 183 ? 0.790 10.528 29.999 1.00 82.08 1173 GLY E O 1
ATOM 6114 N N . ASP E 1 184 ? 2.942 11.033 30.431 1.00 83.91 1174 ASP E N 1
ATOM 6115 C CA . ASP E 1 184 ? 2.614 11.859 31.582 1.00 86.65 1174 ASP E CA 1
ATOM 6116 C C . ASP E 1 184 ? 1.661 13.009 31.210 1.00 84.75 1174 ASP E C 1
ATOM 6117 O O . ASP E 1 184 ? 0.855 13.449 32.026 1.00 85.15 1174 ASP E O 1
ATOM 6122 N N . PHE E 1 185 ? 1.742 13.478 29.969 1.00 81.52 1175 PHE E N 1
ATOM 6123 C CA . PHE E 1 185 ? 0.877 14.557 29.498 1.00 79.13 1175 PHE E CA 1
ATOM 6124 C C . PHE E 1 185 ? -0.595 14.167 29.577 1.00 78.59 1175 PHE E C 1
ATOM 6125 O O . PHE E 1 185 ? -1.469 15.012 29.764 1.00 78.46 1175 PHE E O 1
ATOM 6133 N N . LEU E 1 186 ? -0.864 12.880 29.410 1.00 77.59 1176 LEU E N 1
ATOM 6134 C CA . LEU E 1 186 ? -2.225 12.374 29.459 1.00 76.88 1176 LEU E CA 1
ATOM 6135 C C . LEU E 1 186 ? -2.642 12.149 30.906 1.00 81.49 1176 LEU E C 1
ATOM 6136 O O . LEU E 1 186 ? -3.818 12.253 31.251 1.00 79.31 1176 LEU E O 1
ATOM 6141 N N . GLU E 1 187 ? -1.664 11.840 31.750 1.00 85.42 1177 GLU E N 1
ATOM 6142 C CA . GLU E 1 187 ? -1.916 11.609 33.168 1.00 90.50 1177 GLU E CA 1
ATOM 6143 C C . GLU E 1 187 ? -1.765 12.910 33.957 1.00 94.73 1177 GLU E C 1
ATOM 6144 O O . GLU E 1 187 ? -1.606 12.887 35.177 1.00 96.51 1177 GLU E O 1
ATOM 6146 N N . ALA E 1 188 ? -1.814 14.038 33.251 1.00 94.75 1178 ALA E N 1
ATOM 6147 C CA . ALA E 1 188 ? -1.685 15.357 33.866 1.00 96.56 1178 ALA E CA 1
ATOM 6148 C C . ALA E 1 188 ? -2.831 16.261 33.421 1.00 95.53 1178 ALA E C 1
ATOM 6149 O O . ALA E 1 188 ? -2.897 17.435 33.791 1.00 96.03 1178 ALA E O 1
ATOM 6151 N N . ASN E 1 189 ? -3.728 15.695 32.624 1.00 91.90 1179 ASN E N 1
ATOM 6152 C CA . ASN E 1 189 ? -4.883 16.406 32.095 1.00 90.69 1179 ASN E CA 1
ATOM 6153 C C . ASN E 1 189 ? -5.978 15.371 31.909 1.00 88.95 1179 ASN E C 1
ATOM 6154 O O . ASN E 1 189 ? -7.024 15.646 31.318 1.00 86.37 1179 ASN E O 1
ATOM 6159 N N . TYR E 1 190 ? -5.715 14.171 32.413 1.00 88.85 1180 TYR E N 1
ATOM 6160 C CA . TYR E 1 190 ? -6.661 13.077 32.299 1.00 89.57 1180 TYR E CA 1
ATOM 6161 C C . TYR E 1 190 ? -7.968 13.436 32.968 1.00 93.42 1180 TYR E C 1
ATOM 6162 O O . TYR E 1 190 ? -9.028 13.376 32.343 1.00 92.72 1180 TYR E O 1
ATOM 6171 N N . MET E 1 191 ? -7.868 13.814 34.241 1.00 97.86 1181 MET E N 1
ATOM 6172 C CA . MET E 1 191 ? -9.018 14.188 35.054 1.00 100.90 1181 MET E CA 1
ATOM 6173 C C . MET E 1 191 ? -9.610 15.549 34.689 1.00 101.75 1181 MET E C 1
ATOM 6174 O O . MET E 1 191 ? -10.456 16.066 35.408 1.00 103.88 1181 MET E O 1
ATOM 6176 N N . ASN E 1 192 ? -9.181 16.125 33.572 1.00 99.93 1182 ASN E N 1
ATOM 6177 C CA . ASN E 1 192 ? -9.706 17.417 33.146 1.00 100.22 1182 ASN E CA 1
ATOM 6178 C C . ASN E 1 192 ? -10.488 17.327 31.826 1.00 97.80 1182 ASN E C 1
ATOM 6179 O O . ASN E 1 192 ? -10.967 18.341 31.312 1.00 97.38 1182 ASN E O 1
ATOM 6181 N N . LEU E 1 193 ? -10.625 16.113 31.293 1.00 94.29 1183 LEU E N 1
ATOM 6182 C CA . LEU E 1 193 ? -11.338 15.881 30.033 1.00 91.88 1183 LEU E CA 1
ATOM 6183 C C . LEU E 1 193 ? -12.824 15.613 30.292 1.00 91.43 1183 LEU E C 1
ATOM 6184 O O . LEU E 1 193 ? -13.196 15.225 31.400 1.00 91.72 1183 LEU E O 1
ATOM 6186 N N . GLN E 1 194 ? -13.668 15.812 29.277 1.00 89.38 1184 GLN E N 1
ATOM 6187 C CA . GLN E 1 194 ? -15.111 15.609 29.436 1.00 89.47 1184 GLN E CA 1
ATOM 6188 C C . GLN E 1 194 ? -15.697 14.601 28.458 1.00 84.85 1184 GLN E C 1
ATOM 6189 O O . GLN E 1 194 ? -16.729 13.987 28.721 1.00 84.25 1184 GLN E O 1
ATOM 6195 N N . ARG E 1 195 ? -15.048 14.451 27.313 1.00 80.81 1185 ARG E N 1
ATOM 6196 C CA . ARG E 1 195 ? -15.512 13.515 26.294 1.00 76.25 1185 ARG E CA 1
ATOM 6197 C C . ARG E 1 195 ? -15.201 12.090 26.741 1.00 72.95 1185 ARG E C 1
ATOM 6198 O O . ARG E 1 195 ? -14.083 11.793 27.161 1.00 72.86 1185 ARG E O 1
ATOM 6200 N N . SER E 1 196 ? -16.193 11.211 26.661 1.00 70.14 1186 SER E N 1
ATOM 6201 C CA . SER E 1 196 ? -15.986 9.831 27.064 1.00 66.48 1186 SER E CA 1
ATOM 6202 C C . SER E 1 196 ? -14.959 9.187 26.139 1.00 61.30 1186 SER E C 1
ATOM 6203 O O . SER E 1 196 ? -14.102 8.425 26.578 1.00 61.85 1186 SER E O 1
ATOM 6205 N N . TYR E 1 197 ? -15.046 9.513 24.854 1.00 57.06 1187 TYR E N 1
ATOM 6206 C CA . TYR E 1 197 ? -14.128 8.982 23.847 1.00 51.26 1187 TYR E CA 1
ATOM 6207 C C . TYR E 1 197 ? -12.674 9.189 24.255 1.00 50.56 1187 TYR E C 1
ATOM 6208 O O . TYR E 1 197 ? -11.895 8.242 24.312 1.00 49.13 1187 TYR E O 1
ATOM 6217 N N . THR E 1 198 ? -12.314 10.437 24.525 1.00 52.68 1188 THR E N 1
ATOM 6218 C CA . THR E 1 198 ? -10.955 10.765 24.930 1.00 54.03 1188 THR E CA 1
ATOM 6219 C C . THR E 1 198 ? -10.562 9.932 26.142 1.00 55.89 1188 THR E C 1
ATOM 6220 O O . THR E 1 198 ? -9.427 9.458 26.250 1.00 56.73 1188 THR E O 1
ATOM 6224 N N . VAL E 1 199 ? -11.512 9.756 27.052 1.00 57.75 1189 VAL E N 1
ATOM 6225 C CA . VAL E 1 199 ? -11.268 8.987 28.261 1.00 59.17 1189 VAL E CA 1
ATOM 6226 C C . VAL E 1 199 ? -10.795 7.580 27.893 1.00 55.65 1189 VAL E C 1
ATOM 6227 O O . VAL E 1 199 ? -9.724 7.144 28.331 1.00 55.95 1189 VAL E O 1
ATOM 6231 N N . ALA E 1 200 ? -11.585 6.892 27.069 1.00 52.39 1190 ALA E N 1
ATOM 6232 C CA . ALA E 1 200 ? -11.272 5.528 26.636 1.00 49.26 1190 ALA E CA 1
ATOM 6233 C C . ALA E 1 200 ? -9.983 5.397 25.832 1.00 46.11 1190 ALA E C 1
ATOM 6234 O O . ALA E 1 200 ? -9.163 4.527 26.102 1.00 45.12 1190 ALA E O 1
ATOM 6236 N N . ILE E 1 201 ? -9.792 6.245 24.834 1.00 44.62 1191 ILE E N 1
ATOM 6237 C CA . ILE E 1 201 ? -8.570 6.138 24.061 1.00 43.76 1191 ILE E CA 1
ATOM 6238 C C . ILE E 1 201 ? -7.379 6.548 24.908 1.00 46.80 1191 ILE E C 1
ATOM 6239 O O . ILE E 1 201 ? -6.297 5.995 24.774 1.00 46.75 1191 ILE E O 1
ATOM 6244 N N . ALA E 1 202 ? -7.580 7.514 25.791 1.00 49.24 1192 ALA E N 1
ATOM 6245 C CA . ALA E 1 202 ? -6.497 7.978 26.636 1.00 52.06 1192 ALA E CA 1
ATOM 6246 C C . ALA E 1 202 ? -6.126 6.930 27.680 1.00 54.15 1192 ALA E C 1
ATOM 6247 O O . ALA E 1 202 ? -4.943 6.663 27.924 1.00 55.34 1192 ALA E O 1
ATOM 6249 N N . GLY E 1 203 ? -7.144 6.338 28.291 1.00 54.58 1193 GLY E N 1
ATOM 6250 C CA . GLY E 1 203 ? -6.909 5.338 29.315 1.00 56.62 1193 GLY E CA 1
ATOM 6251 C C . GLY E 1 203 ? -6.116 4.155 28.808 1.00 56.80 1193 GLY E C 1
ATOM 6252 O O . GLY E 1 203 ? -5.287 3.590 29.527 1.00 59.13 1193 GLY E O 1
ATOM 6253 N N . TYR E 1 204 ? -6.367 3.773 27.562 1.00 54.35 1194 TYR E N 1
ATOM 6254 C CA . TYR E 1 204 ? -5.660 2.648 26.975 1.00 52.63 1194 TYR E CA 1
ATOM 6255 C C . TYR E 1 204 ? -4.193 3.036 26.875 1.00 52.56 1194 TYR E C 1
ATOM 6256 O O . TYR E 1 204 ? -3.302 2.235 27.160 1.00 51.05 1194 TYR E O 1
ATOM 6265 N N . ALA E 1 205 ? -3.958 4.289 26.502 1.00 51.83 1195 ALA E N 1
ATOM 6266 C CA . ALA E 1 205 ? -2.605 4.808 26.341 1.00 51.37 1195 ALA E CA 1
ATOM 6267 C C . ALA E 1 205 ? -1.925 5.070 27.674 1.00 52.02 1195 ALA E C 1
ATOM 6268 O O . ALA E 1 205 ? -0.724 5.336 27.711 1.00 52.41 1195 ALA E O 1
ATOM 6270 N N . GLY E 1 214 ? -4.393 4.747 39.284 1.00 119.49 1204 GLY E N 1
ATOM 6271 C CA . GLY E 1 214 ? -4.884 4.922 40.639 1.00 120.95 1204 GLY E CA 1
ATOM 6272 C C . GLY E 1 214 ? -6.024 5.919 40.731 1.00 120.65 1204 GLY E C 1
ATOM 6273 O O . GLY E 1 214 ? -7.184 5.542 40.596 1.00 121.79 1204 GLY E O 1
ATOM 6274 N N . PRO E 1 215 ? -5.726 7.205 40.960 1.00 120.87 1205 PRO E N 1
ATOM 6275 C CA . PRO E 1 215 ? -6.732 8.266 41.072 1.00 120.81 1205 PRO E CA 1
ATOM 6276 C C . PRO E 1 215 ? -7.416 8.555 39.737 1.00 114.94 1205 PRO E C 1
ATOM 6277 O O . PRO E 1 215 ? -8.509 9.125 39.690 1.00 115.19 1205 PRO E O 1
ATOM 6281 N N . LEU E 1 216 ? -6.754 8.164 38.654 1.00 110.38 1206 LEU E N 1
ATOM 6282 C CA . LEU E 1 216 ? -7.294 8.362 37.320 1.00 104.40 1206 LEU E CA 1
ATOM 6283 C C . LEU E 1 216 ? -8.182 7.170 36.994 1.00 102.69 1206 LEU E C 1
ATOM 6284 O O . LEU E 1 216 ? -9.202 7.310 36.323 1.00 100.50 1206 LEU E O 1
ATOM 6289 N N . LEU E 1 217 ? -7.785 6.000 37.486 1.00 102.13 1207 LEU E N 1
ATOM 6290 C CA . LEU E 1 217 ? -8.526 4.769 37.257 1.00 102.01 1207 LEU E CA 1
ATOM 6291 C C . LEU E 1 217 ? -9.999 4.905 37.633 1.00 103.47 1207 LEU E C 1
ATOM 6292 O O . LEU E 1 217 ? -10.875 4.389 36.933 1.00 103.42 1207 LEU E O 1
ATOM 6294 N N . ASN E 1 218 ? -10.270 5.600 38.735 1.00 106.41 1208 ASN E N 1
ATOM 6295 C CA . ASN E 1 218 ? -11.643 5.799 39.197 1.00 107.81 1208 ASN E CA 1
ATOM 6296 C C . ASN E 1 218 ? -12.459 6.542 38.137 1.00 103.46 1208 ASN E C 1
ATOM 6297 O O . ASN E 1 218 ? -13.631 6.240 37.948 1.00 106.96 1208 ASN E O 1
ATOM 6299 N N . LYS E 1 219 ? -11.825 7.501 37.454 1.00 97.15 1209 LYS E N 1
ATOM 6300 C CA . LYS E 1 219 ? -12.470 8.288 36.406 1.00 97.12 1209 LYS E CA 1
ATOM 6301 C C . LYS E 1 219 ? -12.656 7.481 35.158 1.00 89.20 1209 LYS E C 1
ATOM 6302 O O . LYS E 1 219 ? -13.658 7.632 34.434 1.00 92.33 1209 LYS E O 1
ATOM 6308 N N . PHE E 1 220 ? -11.700 6.598 34.920 1.00 87.13 1210 PHE E N 1
ATOM 6309 C CA . PHE E 1 220 ? -11.777 5.765 33.750 1.00 86.73 1210 PHE E CA 1
ATOM 6310 C C . PHE E 1 220 ? -13.066 4.958 34.001 1.00 92.27 1210 PHE E C 1
ATOM 6311 O O . PHE E 1 220 ? -14.074 5.207 33.358 1.00 83.32 1210 PHE E O 1
ATOM 6313 N N . LEU E 1 221 ? -13.035 4.019 34.962 1.00 78.30 1211 LEU E N 1
ATOM 6314 C CA . LEU E 1 221 ? -14.195 3.173 35.323 1.00 83.44 1211 LEU E CA 1
ATOM 6315 C C . LEU E 1 221 ? -15.540 3.874 35.554 1.00 86.85 1211 LEU E C 1
ATOM 6316 O O . LEU E 1 221 ? -16.593 3.304 35.243 1.00 82.68 1211 LEU E O 1
ATOM 6321 N N . THR E 1 222 ? -15.476 5.087 36.112 1.00 88.82 1212 THR E N 1
ATOM 6322 C CA . THR E 1 222 ? -16.648 5.864 36.453 1.00 88.16 1212 THR E CA 1
ATOM 6323 C C . THR E 1 222 ? -17.330 6.490 35.239 1.00 80.58 1212 THR E C 1
ATOM 6324 O O . THR E 1 222 ? -18.583 6.594 35.186 1.00 90.43 1212 THR E O 1
ATOM 6326 N N . THR E 1 223 ? -16.537 6.866 34.230 1.00 94.69 1213 THR E N 1
ATOM 6327 C CA . THR E 1 223 ? -17.042 7.497 32.998 1.00 88.41 1213 THR E CA 1
ATOM 6328 C C . THR E 1 223 ? -17.955 6.560 32.188 1.00 85.43 1213 THR E C 1
ATOM 6329 O O . THR E 1 223 ? -18.646 6.975 31.245 1.00 88.12 1213 THR E O 1
ATOM 6333 N N . ALA E 1 224 ? -17.976 5.294 32.592 1.00 89.93 1214 ALA E N 1
ATOM 6334 C CA . ALA E 1 224 ? -18.772 4.257 31.936 1.00 91.10 1214 ALA E CA 1
ATOM 6335 C C . ALA E 1 224 ? -20.266 4.323 32.246 1.00 94.04 1214 ALA E C 1
ATOM 6336 O O . ALA E 1 224 ? -20.667 4.334 33.409 1.00 93.88 1214 ALA E O 1
ATOM 6338 N N . LYS E 1 225 ? -21.083 4.363 31.195 1.00 94.49 1215 LYS E N 1
ATOM 6339 C CA . LYS E 1 225 ? -22.529 4.420 31.352 1.00 96.96 1215 LYS E CA 1
ATOM 6340 C C . LYS E 1 225 ? -23.050 3.065 31.801 1.00 98.57 1215 LYS E C 1
ATOM 6341 O O . LYS E 1 225 ? -23.698 2.349 31.033 1.00 98.53 1215 LYS E O 1
ATOM 6343 N N . ASP E 1 226 ? -22.749 2.721 33.051 1.00 100.77 1216 ASP E N 1
ATOM 6344 C CA . ASP E 1 226 ? -23.184 1.465 33.644 1.00 103.45 1216 ASP E CA 1
ATOM 6345 C C . ASP E 1 226 ? -22.653 0.257 32.884 1.00 103.76 1216 ASP E C 1
ATOM 6346 O O . ASP E 1 226 ? -21.882 -0.538 33.426 1.00 103.34 1216 ASP E O 1
ATOM 6348 N N . ASN E 1 228 ? -20.020 -0.736 31.340 1.00 90.79 1218 ASN E N 1
ATOM 6349 C CA . ASN E 1 228 ? -19.955 -1.593 30.158 1.00 88.95 1218 ASN E CA 1
ATOM 6350 C C . ASN E 1 228 ? -20.154 -0.817 28.846 1.00 85.81 1218 ASN E C 1
ATOM 6351 O O . ASN E 1 228 ? -20.541 -1.397 27.826 1.00 85.25 1218 ASN E O 1
ATOM 6353 N N . ARG E 1 229 ? -19.885 0.488 28.880 1.00 82.80 1219 ARG E N 1
ATOM 6354 C CA . ARG E 1 229 ? -20.033 1.334 27.701 1.00 78.95 1219 ARG E CA 1
ATOM 6355 C C . ARG E 1 229 ? -19.526 2.751 27.936 1.00 76.39 1219 ARG E C 1
ATOM 6356 O O . ARG E 1 229 ? -19.818 3.376 28.959 1.00 77.68 1219 ARG E O 1
ATOM 6358 N N . TRP E 1 230 ? -18.738 3.236 26.990 1.00 72.00 1220 TRP E N 1
ATOM 6359 C CA . TRP E 1 230 ? -18.236 4.583 27.071 1.00 68.22 1220 TRP E CA 1
ATOM 6360 C C . TRP E 1 230 ? -19.005 5.329 26.018 1.00 67.07 1220 TRP E C 1
ATOM 6361 O O . TRP E 1 230 ? -18.512 5.512 24.881 1.00 63.37 1220 TRP E O 1
ATOM 6372 N N . GLU E 1 231 ? -20.238 5.733 26.348 1.00 69.41 1221 GLU E N 1
ATOM 6373 C CA . GLU E 1 231 ? -21.033 6.428 25.344 1.00 69.72 1221 GLU E CA 1
ATOM 6374 C C . GLU E 1 231 ? -20.810 7.906 25.304 1.00 70.65 1221 GLU E C 1
ATOM 6375 O O . GLU E 1 231 ? -19.929 8.437 25.977 1.00 70.21 1221 GLU E O 1
ATOM 6377 N N . ASP E 1 232 ? -21.526 8.551 24.393 1.00 72.48 1222 ASP E N 1
ATOM 6378 C CA . ASP E 1 232 ? -21.457 9.999 24.173 1.00 74.13 1222 ASP E CA 1
ATOM 6379 C C . ASP E 1 232 ? -22.369 10.288 22.992 1.00 75.95 1222 ASP E C 1
ATOM 6380 O O . ASP E 1 232 ? -22.329 9.577 21.993 1.00 76.18 1222 ASP E O 1
ATOM 6382 N N . PRO E 1 233 ? -23.219 11.302 23.119 1.00 79.02 1223 PRO E N 1
ATOM 6383 C CA . PRO E 1 233 ? -24.157 11.647 22.048 1.00 80.51 1223 PRO E CA 1
ATOM 6384 C C . PRO E 1 233 ? -23.457 11.751 20.698 1.00 79.18 1223 PRO E C 1
ATOM 6385 O O . PRO E 1 233 ? -22.289 12.129 20.619 1.00 79.52 1223 PRO E O 1
ATOM 6387 N N . GLY E 1 234 ? -24.181 11.415 19.635 1.00 78.87 1224 GLY E N 1
ATOM 6388 C CA . GLY E 1 234 ? -23.612 11.473 18.299 1.00 75.61 1224 GLY E CA 1
ATOM 6389 C C . GLY E 1 234 ? -23.627 10.115 17.625 1.00 72.96 1224 GLY E C 1
ATOM 6390 O O . GLY E 1 234 ? -24.252 9.177 18.124 1.00 73.52 1224 GLY E O 1
ATOM 6391 N N . LYS E 1 235 ? -22.938 10.000 16.494 1.00 70.81 1225 LYS E N 1
ATOM 6392 C CA . LYS E 1 235 ? -22.897 8.735 15.767 1.00 69.26 1225 LYS E CA 1
ATOM 6393 C C . LYS E 1 235 ? -22.600 7.578 16.721 1.00 67.47 1225 LYS E C 1
ATOM 6394 O O . LYS E 1 235 ? -21.780 7.700 17.631 1.00 66.67 1225 LYS E O 1
ATOM 6396 N N . GLN E 1 236 ? -23.280 6.456 16.518 1.00 67.59 1226 GLN E N 1
ATOM 6397 C CA . GLN E 1 236 ? -23.078 5.298 17.378 1.00 66.19 1226 GLN E CA 1
ATOM 6398 C C . GLN E 1 236 ? -21.726 4.654 17.085 1.00 62.74 1226 GLN E C 1
ATOM 6399 O O . GLN E 1 236 ? -21.142 4.002 17.956 1.00 64.20 1226 GLN E O 1
ATOM 6401 N N . LEU E 1 237 ? -21.233 4.856 15.862 1.00 56.36 1227 LEU E N 1
ATOM 6402 C CA . LEU E 1 237 ? -19.957 4.292 15.429 1.00 55.22 1227 LEU E CA 1
ATOM 6403 C C . LEU E 1 237 ? -18.763 4.792 16.250 1.00 50.40 1227 LEU E C 1
ATOM 6404 O O . LEU E 1 237 ? -17.749 4.099 16.380 1.00 55.22 1227 LEU E O 1
ATOM 6409 N N . TYR E 1 238 ? -18.880 5.997 16.800 1.00 54.16 1228 TYR E N 1
ATOM 6410 C CA . TYR E 1 238 ? -17.804 6.566 17.600 1.00 55.03 1228 TYR E CA 1
ATOM 6411 C C . TYR E 1 238 ? -17.776 5.938 19.003 1.00 55.09 1228 TYR E C 1
ATOM 6412 O O . TYR E 1 238 ? -16.714 5.778 19.609 1.00 54.02 1228 TYR E O 1
ATOM 6414 N N . ASN E 1 239 ? -18.946 5.580 19.517 1.00 56.71 1229 ASN E N 1
ATOM 6415 C CA . ASN E 1 239 ? -19.032 4.961 20.835 1.00 57.08 1229 ASN E CA 1
ATOM 6416 C C . ASN E 1 239 ? -18.472 3.545 20.687 1.00 54.42 1229 ASN E C 1
ATOM 6417 O O . ASN E 1 239 ? -17.796 3.017 21.581 1.00 53.51 1229 ASN E O 1
ATOM 6422 N N . VAL E 1 240 ? -18.748 2.947 19.530 1.00 52.35 1230 VAL E N 1
ATOM 6423 C CA . VAL E 1 240 ? -18.289 1.594 19.226 1.00 49.36 1230 VAL E CA 1
ATOM 6424 C C . VAL E 1 240 ? -16.786 1.487 19.431 1.00 46.44 1230 VAL E C 1
ATOM 6425 O O . VAL E 1 240 ? -16.317 0.618 20.166 1.00 45.93 1230 VAL E O 1
ATOM 6429 N N . GLU E 1 241 ? -16.034 2.379 18.786 1.00 42.33 1231 GLU E N 1
ATOM 6430 C CA . GLU E 1 241 ? -14.582 2.354 18.901 1.00 38.89 1231 GLU E CA 1
ATOM 6431 C C . GLU E 1 241 ? -14.107 2.853 20.265 1.00 40.12 1231 GLU E C 1
ATOM 6432 O O . GLU E 1 241 ? -13.046 2.433 20.765 1.00 38.99 1231 GLU E O 1
ATOM 6438 N N . ALA E 1 242 ? -14.908 3.738 20.860 1.00 41.47 1232 ALA E N 1
ATOM 6439 C CA . ALA E 1 242 ? -14.598 4.321 22.160 1.00 42.48 1232 ALA E CA 1
ATOM 6440 C C . ALA E 1 242 ? -14.551 3.237 23.226 1.00 42.89 1232 ALA E C 1
ATOM 6441 O O . ALA E 1 242 ? -13.686 3.245 24.092 1.00 43.68 1232 ALA E O 1
ATOM 6443 N N . THR E 1 243 ? -15.482 2.298 23.169 1.00 44.07 1233 THR E N 1
ATOM 6444 C CA . THR E 1 243 ? -15.472 1.217 24.144 1.00 46.60 1233 THR E CA 1
ATOM 6445 C C . THR E 1 243 ? -14.340 0.250 23.771 1.00 45.06 1233 THR E C 1
ATOM 6446 O O . THR E 1 243 ? -13.667 -0.310 24.641 1.00 43.54 1233 THR E O 1
ATOM 6450 N N . SER E 1 244 ? -14.132 0.066 22.471 1.00 44.69 1234 SER E N 1
ATOM 6451 C CA . SER E 1 244 ? -13.068 -0.803 21.985 1.00 43.26 1234 SER E CA 1
ATOM 6452 C C . SER E 1 244 ? -11.765 -0.429 22.697 1.00 43.37 1234 SER E C 1
ATOM 6453 O O . SER E 1 244 ? -11.158 -1.253 23.400 1.00 43.02 1234 SER E O 1
ATOM 6456 N N . TYR E 1 245 ? -11.333 0.815 22.510 1.00 41.75 1235 TYR E N 1
ATOM 6457 C CA . TYR E 1 245 ? -10.112 1.268 23.162 1.00 43.43 1235 TYR E CA 1
ATOM 6458 C C . TYR E 1 245 ? -10.172 0.940 24.653 1.00 46.45 1235 TYR E C 1
ATOM 6459 O O . TYR E 1 245 ? -9.188 0.505 25.268 1.00 43.82 1235 TYR E O 1
ATOM 6468 N N . ALA E 1 246 ? -11.349 1.152 25.222 1.00 50.84 1236 ALA E N 1
ATOM 6469 C CA . ALA E 1 246 ? -11.575 0.900 26.630 1.00 54.37 1236 ALA E CA 1
ATOM 6470 C C . ALA E 1 246 ? -11.434 -0.564 26.941 1.00 55.90 1236 ALA E C 1
ATOM 6471 O O . ALA E 1 246 ? -10.788 -0.931 27.912 1.00 56.04 1236 ALA E O 1
ATOM 6473 N N . LEU E 1 247 ? -12.049 -1.402 26.117 1.00 56.43 1237 LEU E N 1
ATOM 6474 C CA . LEU E 1 247 ? -11.948 -2.837 26.320 1.00 58.30 1237 LEU E CA 1
ATOM 6475 C C . LEU E 1 247 ? -10.459 -3.177 26.353 1.00 57.67 1237 LEU E C 1
ATOM 6476 O O . LEU E 1 247 ? -9.950 -3.732 27.333 1.00 57.75 1237 LEU E O 1
ATOM 6481 N N . LEU E 1 248 ? -9.762 -2.818 25.280 1.00 56.15 1238 LEU E N 1
ATOM 6482 C CA . LEU E 1 248 ? -8.335 -3.076 25.182 1.00 56.60 1238 LEU E CA 1
ATOM 6483 C C . LEU E 1 248 ? -7.594 -2.467 26.377 1.00 58.30 1238 LEU E C 1
ATOM 6484 O O . LEU E 1 248 ? -6.488 -2.880 26.706 1.00 56.78 1238 LEU E O 1
ATOM 6486 N N . ALA E 1 249 ? -8.207 -1.489 27.030 1.00 59.58 1239 ALA E N 1
ATOM 6487 C CA . ALA E 1 249 ? -7.585 -0.861 28.196 1.00 62.63 1239 ALA E CA 1
ATOM 6488 C C . ALA E 1 249 ? -7.774 -1.728 29.447 1.00 65.64 1239 ALA E C 1
ATOM 6489 O O . ALA E 1 249 ? -6.857 -1.881 30.256 1.00 65.85 1239 ALA E O 1
ATOM 6491 N N . LEU E 1 250 ? -8.969 -2.294 29.597 1.00 67.07 1240 LEU E N 1
ATOM 6492 C CA . LEU E 1 250 ? -9.280 -3.151 30.733 1.00 68.82 1240 LEU E CA 1
ATOM 6493 C C . LEU E 1 250 ? -8.178 -4.182 30.927 1.00 69.96 1240 LEU E C 1
ATOM 6494 O O . LEU E 1 250 ? -7.669 -4.368 32.032 1.00 70.75 1240 LEU E O 1
ATOM 6499 N N . LEU E 1 251 ? -7.818 -4.842 29.831 1.00 68.90 1241 LEU E N 1
ATOM 6500 C CA . LEU E 1 251 ? -6.802 -5.880 29.835 1.00 68.45 1241 LEU E CA 1
ATOM 6501 C C . LEU E 1 251 ? -5.399 -5.283 29.798 1.00 68.55 1241 LEU E C 1
ATOM 6502 O O . LEU E 1 251 ? -4.619 -5.438 30.739 1.00 69.41 1241 LEU E O 1
ATOM 6507 N N . LYS E 1 254 ? -5.148 -7.026 34.743 1.00 105.92 1244 LYS E N 1
ATOM 6508 C CA . LYS E 1 254 ? -6.122 -7.752 33.934 1.00 105.29 1244 LYS E CA 1
ATOM 6509 C C . LYS E 1 254 ? -7.478 -7.784 34.629 1.00 105.29 1244 LYS E C 1
ATOM 6510 O O . LYS E 1 254 ? -7.945 -8.841 35.054 1.00 105.99 1244 LYS E O 1
ATOM 6512 N N . ASP E 1 255 ? -8.107 -6.618 34.728 1.00 103.11 1245 ASP E N 1
ATOM 6513 C CA . ASP E 1 255 ? -9.407 -6.477 35.37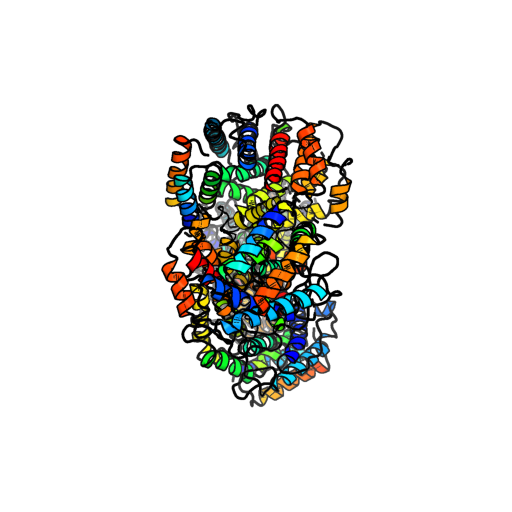6 1.00 102.92 1245 ASP E CA 1
ATOM 6514 C C . ASP E 1 255 ? -10.535 -7.177 34.630 1.00 102.18 1245 ASP E C 1
ATOM 6515 O O . ASP E 1 255 ? -11.517 -6.547 34.238 1.00 100.57 1245 ASP E O 1
ATOM 6517 N N . PHE E 1 256 ? -10.398 -8.486 34.450 1.00 102.76 1246 PHE E N 1
ATOM 6518 C CA . PHE E 1 256 ? -11.408 -9.272 33.753 1.00 102.77 1246 PHE E CA 1
ATOM 6519 C C . PHE E 1 256 ? -12.719 -9.294 34.537 1.00 104.86 1246 PHE E C 1
ATOM 6520 O O . PHE E 1 256 ? -13.609 -10.094 34.248 1.00 105.31 1246 PHE E O 1
ATOM 6522 N N . ASP E 1 257 ? -12.830 -8.419 35.535 1.00 106.12 1247 ASP E N 1
ATOM 6523 C CA . ASP E 1 257 ? -14.037 -8.324 36.353 1.00 108.00 1247 ASP E CA 1
ATOM 6524 C C . ASP E 1 257 ? -14.948 -7.266 35.743 1.00 105.26 1247 ASP E C 1
ATOM 6525 O O . ASP E 1 257 ? -16.168 -7.293 35.908 1.00 106.76 1247 ASP E O 1
ATOM 6527 N N . PHE E 1 258 ? -14.333 -6.334 35.031 1.00 101.71 1248 PHE E N 1
ATOM 6528 C CA . PHE E 1 258 ? -15.061 -5.261 34.386 1.00 99.21 1248 PHE E CA 1
ATOM 6529 C C . PHE E 1 258 ? -15.346 -5.631 32.929 1.00 94.46 1248 PHE E C 1
ATOM 6530 O O . PHE E 1 258 ? -16.256 -5.090 32.306 1.00 92.95 1248 PHE E O 1
ATOM 6538 N N . VAL E 1 259 ? -14.571 -6.575 32.406 1.00 91.60 1249 VAL E N 1
ATOM 6539 C CA . VAL E 1 259 ? -14.684 -7.007 31.019 1.00 88.41 1249 VAL E CA 1
ATOM 6540 C C . VAL E 1 259 ? -16.032 -7.579 30.564 1.00 89.95 1249 VAL E C 1
ATOM 6541 O O . VAL E 1 259 ? -16.737 -6.951 29.778 1.00 88.69 1249 VAL E O 1
ATOM 6545 N N . PRO E 1 260 ? -16.418 -8.765 31.067 1.00 93.98 1250 PRO E N 1
ATOM 6546 C CA . PRO E 1 260 ? -17.684 -9.411 30.690 1.00 94.85 1250 PRO E CA 1
ATOM 6547 C C . PRO E 1 260 ? -18.868 -8.521 30.274 1.00 93.42 1250 PRO E C 1
ATOM 6548 O O . PRO E 1 260 ? -19.442 -8.711 29.208 1.00 93.46 1250 PRO E O 1
ATOM 6552 N N . PRO E 1 261 ? -19.251 -7.548 31.113 1.00 94.45 1251 PRO E N 1
ATOM 6553 C CA . PRO E 1 261 ? -20.374 -6.660 30.783 1.00 92.92 1251 PRO E CA 1
ATOM 6554 C C . PRO E 1 261 ? -20.165 -5.981 29.433 1.00 88.23 1251 PRO E C 1
ATOM 6555 O O . PRO E 1 261 ? -21.055 -5.972 28.577 1.00 88.21 1251 PRO E O 1
ATOM 6559 N N . VAL E 1 262 ? -18.977 -5.402 29.271 1.00 83.90 1252 VAL E N 1
ATOM 6560 C CA . VAL E 1 262 ? -18.584 -4.697 28.054 1.00 78.86 1252 VAL E CA 1
ATOM 6561 C C . VAL E 1 262 ? -18.632 -5.585 26.812 1.00 76.64 1252 VAL E C 1
ATOM 6562 O O . VAL E 1 262 ? -19.352 -5.288 25.859 1.00 75.90 1252 VAL E O 1
ATOM 6566 N N . VAL E 1 263 ? -17.855 -6.663 26.827 1.00 75.11 1253 VAL E N 1
ATOM 6567 C CA . VAL E 1 263 ? -17.809 -7.596 25.703 1.00 72.87 1253 VAL E CA 1
ATOM 6568 C C . VAL E 1 263 ? -19.207 -7.988 25.241 1.00 74.97 1253 VAL E C 1
ATOM 6569 O O . VAL E 1 263 ? -19.432 -8.252 24.059 1.00 74.30 1253 VAL E O 1
ATOM 6573 N N . ARG E 1 264 ? -20.144 -8.029 26.178 1.00 77.61 1254 ARG E N 1
ATOM 6574 C CA . ARG E 1 264 ? -21.516 -8.371 25.844 1.00 78.48 1254 ARG E CA 1
ATOM 6575 C C . ARG E 1 264 ? -22.085 -7.222 25.016 1.00 77.02 1254 ARG E C 1
ATOM 6576 O O . ARG E 1 264 ? -22.599 -7.423 23.911 1.00 77.62 1254 ARG E O 1
ATOM 6578 N N . TRP E 1 265 ? -21.966 -6.012 25.558 1.00 76.16 1255 TRP E N 1
ATOM 6579 C CA . TRP E 1 265 ? -22.455 -4.809 24.893 1.00 74.18 1255 TRP E CA 1
ATOM 6580 C C . TRP E 1 265 ? -21.872 -4.678 23.481 1.00 71.20 1255 TRP E C 1
ATOM 6581 O O . TRP E 1 265 ? -22.593 -4.369 22.529 1.00 70.49 1255 TRP E O 1
ATOM 6583 N N . LEU E 1 266 ? -20.568 -4.928 23.364 1.00 68.88 1256 LEU E N 1
ATOM 6584 C CA . LEU E 1 266 ? -19.835 -4.841 22.099 1.00 66.11 1256 LEU E CA 1
ATOM 6585 C C . LEU E 1 266 ? -20.364 -5.774 21.010 1.00 67.00 1256 LEU E C 1
ATOM 6586 O O . LEU E 1 266 ? -20.535 -5.369 19.861 1.00 65.06 1256 LEU E O 1
ATOM 6588 N N . ASN E 1 267 ? -20.598 -7.031 21.372 1.00 69.70 1257 ASN E N 1
ATOM 6589 C CA . ASN E 1 267 ? -21.126 -8.002 20.427 1.00 70.58 1257 ASN E CA 1
ATOM 6590 C C . ASN E 1 267 ? -22.582 -7.649 20.208 1.00 73.53 1257 ASN E C 1
ATOM 6591 O O . ASN E 1 267 ? -23.083 -7.699 19.086 1.00 74.59 1257 ASN E O 1
ATOM 6596 N N . GLU E 1 268 ? -23.244 -7.282 21.304 1.00 76.48 1258 GLU E N 1
ATOM 6597 C CA . GLU E 1 268 ? -24.652 -6.916 21.304 1.00 80.02 1258 GLU E CA 1
ATOM 6598 C C . GLU E 1 268 ? -24.921 -5.756 20.367 1.00 80.04 1258 GLU E C 1
ATOM 6599 O O . GLU E 1 268 ? -26.062 -5.529 19.957 1.00 81.05 1258 GLU E O 1
ATOM 6601 N N . GLN E 1 269 ? -23.866 -5.018 20.040 1.00 79.84 1259 GLN E N 1
ATOM 6602 C CA . GLN E 1 269 ? -23.979 -3.883 19.136 1.00 80.30 1259 GLN E CA 1
ATOM 6603 C C . GLN E 1 269 ? -24.221 -4.392 17.716 1.00 81.02 1259 GLN E C 1
ATOM 6604 O O . GLN E 1 269 ? -24.693 -3.652 16.857 1.00 80.36 1259 GLN E O 1
ATOM 6606 N N . ARG E 1 270 ? -23.890 -5.661 17.486 1.00 84.21 1260 ARG E N 1
ATOM 6607 C CA . ARG E 1 270 ? -24.082 -6.312 16.193 1.00 87.04 1260 ARG E CA 1
ATOM 6608 C C . ARG E 1 270 ? -23.569 -5.484 15.015 1.00 87.14 1260 ARG E C 1
ATOM 6609 O O . ARG E 1 270 ? -24.338 -5.079 14.137 1.00 89.14 1260 ARG E O 1
ATOM 6611 N N . TYR E 1 271 ? -22.265 -5.231 15.000 1.00 96.31 1261 TYR E N 1
ATOM 6612 C CA . TYR E 1 271 ? -21.665 -4.464 13.916 1.00 100.35 1261 TYR E CA 1
ATOM 6613 C C . TYR E 1 271 ? -20.359 -5.095 13.458 1.00 97.47 1261 TYR E C 1
ATOM 6614 O O . TYR E 1 271 ? -19.340 -5.022 14.150 1.00 99.55 1261 TYR E O 1
ATOM 6623 N N . TYR E 1 272 ? -20.403 -5.712 12.281 1.00 98.84 1262 TYR E N 1
ATOM 6624 C CA . TYR E 1 272 ? -19.237 -6.367 11.707 1.00 95.75 1262 TYR E CA 1
ATOM 6625 C C . TYR E 1 272 ? -18.320 -5.364 11.003 1.00 92.19 1262 TYR E C 1
ATOM 6626 O O . TYR E 1 272 ? -17.323 -5.746 10.384 1.00 91.31 1262 TYR E O 1
ATOM 6628 N N . GLY E 1 273 ? -18.663 -4.081 11.101 1.00 90.72 1263 GLY E N 1
ATOM 6629 C CA . GLY E 1 273 ? -17.851 -3.046 10.482 1.00 87.87 1263 GLY E CA 1
ATOM 6630 C C . GLY E 1 273 ? -17.859 -3.048 8.964 1.00 86.88 1263 GLY E C 1
ATOM 6631 O O . GLY E 1 273 ? -18.170 -4.060 8.332 1.00 86.77 1263 GLY E O 1
ATOM 6632 N N . GLY E 1 274 ? -17.510 -1.905 8.379 1.00 85.41 1264 GLY E N 1
ATOM 6633 C CA . GLY E 1 274 ? -17.486 -1.779 6.931 1.00 85.36 1264 GLY E CA 1
ATOM 6634 C C . GLY E 1 274 ? -18.300 -0.593 6.435 1.00 84.72 1264 GLY E C 1
ATOM 6635 O O . GLY E 1 274 ? -19.193 -0.109 7.140 1.00 85.84 1264 GLY E O 1
ATOM 6636 N N . GLY E 1 275 ? -17.995 -0.120 5.228 1.00 83.13 1265 GLY E N 1
ATOM 6637 C CA . GLY E 1 275 ? -18.722 1.008 4.663 1.00 82.20 1265 GLY E CA 1
ATOM 6638 C C . GLY E 1 275 ? -18.018 2.335 4.876 1.00 81.11 1265 GLY E C 1
ATOM 6639 O O . GLY E 1 275 ? -16.869 2.367 5.325 1.00 81.48 1265 GLY E O 1
ATOM 6640 N N . TYR E 1 276 ? -18.705 3.430 4.564 1.00 80.35 1266 TYR E N 1
ATOM 6641 C CA . TYR E 1 276 ? -18.147 4.774 4.719 1.00 77.85 1266 TYR E CA 1
ATOM 6642 C C . TYR E 1 276 ? -17.839 5.158 6.171 1.00 75.40 1266 TYR E C 1
ATOM 6643 O O . TYR E 1 276 ? -18.638 4.917 7.078 1.00 75.86 1266 TYR E O 1
ATOM 6652 N N . GLY E 1 277 ? -16.675 5.766 6.370 1.00 71.76 1267 GLY E N 1
ATOM 6653 C CA . GLY E 1 277 ? -16.257 6.207 7.688 1.00 67.25 1267 GLY E CA 1
ATOM 6654 C C . GLY E 1 277 ? -16.409 5.192 8.804 1.00 63.65 1267 GLY E C 1
ATOM 6655 O O . GLY E 1 277 ? -16.999 5.507 9.826 1.00 64.77 1267 GLY E O 1
ATOM 6656 N N . SER E 1 278 ? -15.862 3.991 8.620 1.00 58.44 1268 SER E N 1
ATOM 6657 C CA . SER E 1 278 ? -15.946 2.922 9.624 1.00 51.24 1268 SER E CA 1
ATOM 6658 C C . SER E 1 278 ? -14.583 2.315 9.885 1.00 45.87 1268 SER E C 1
ATOM 6659 O O . SER E 1 278 ? -14.423 1.472 10.769 1.00 44.61 1268 SER E O 1
ATOM 6662 N N . THR E 1 279 ? -13.600 2.753 9.114 1.00 41.39 1269 THR E N 1
ATOM 6663 C CA . THR E 1 279 ? -12.266 2.220 9.238 1.00 38.97 1269 THR E CA 1
ATOM 6664 C C . THR E 1 279 ? -11.712 2.170 10.649 1.00 38.19 1269 THR E C 1
ATOM 6665 O O . THR E 1 279 ? -10.940 1.272 10.956 1.00 38.28 1269 THR E O 1
ATOM 6669 N N . GLN E 1 280 ? -12.102 3.100 11.516 1.00 39.40 1270 GLN E N 1
ATOM 6670 C CA . GLN E 1 280 ? -11.582 3.085 12.884 1.00 41.41 1270 GLN E CA 1
ATOM 6671 C C . GLN E 1 280 ? -12.379 2.194 13.819 1.00 42.87 1270 GLN E C 1
ATOM 6672 O O . GLN E 1 280 ? -11.824 1.620 14.762 1.00 44.19 1270 GLN E O 1
ATOM 6678 N N . ALA E 1 281 ? -13.680 2.090 13.584 1.00 44.41 1271 ALA E N 1
ATOM 6679 C CA . ALA E 1 281 ? -14.500 1.232 14.430 1.00 45.40 1271 ALA E CA 1
ATOM 6680 C C . ALA E 1 281 ? -14.114 -0.215 14.099 1.00 42.87 1271 ALA E C 1
ATOM 6681 O O . ALA E 1 281 ? -13.759 -0.993 14.993 1.00 44.72 1271 ALA E O 1
ATOM 6683 N N . THR E 1 282 ? -14.161 -0.559 12.814 1.00 39.60 1272 THR E N 1
ATOM 6684 C CA . THR E 1 282 ? -13.803 -1.899 12.358 1.00 38.16 1272 THR E CA 1
ATOM 6685 C C . THR E 1 282 ? -12.447 -2.374 12.911 1.00 35.56 1272 THR E C 1
ATOM 6686 O O . THR E 1 282 ? -12.338 -3.464 13.484 1.00 34.32 1272 THR E O 1
ATOM 6690 N N . PHE E 1 283 ? -11.417 -1.548 12.759 1.00 34.46 1273 PHE E N 1
ATOM 6691 C CA . PHE E 1 283 ? -10.096 -1.924 13.234 1.00 35.57 1273 PHE E CA 1
ATOM 6692 C C . PHE E 1 283 ? -10.101 -2.221 14.728 1.00 36.30 1273 PHE E C 1
ATOM 6693 O O . PHE E 1 283 ? -9.772 -3.331 15.160 1.00 35.08 1273 PHE E O 1
ATOM 6701 N N . MET E 1 284 ? -10.492 -1.213 15.503 1.00 37.90 1274 MET E N 1
ATOM 6702 C CA . MET E 1 284 ? -10.527 -1.289 16.952 1.00 38.94 1274 MET E CA 1
ATOM 6703 C C . MET E 1 284 ? -11.423 -2.376 17.511 1.00 41.04 1274 MET E C 1
ATOM 6704 O O . MET E 1 284 ? -10.960 -3.234 18.269 1.00 41.81 1274 MET E O 1
ATOM 6709 N N . VAL E 1 285 ? -12.698 -2.355 17.137 1.00 43.25 1275 VAL E N 1
ATOM 6710 C CA . VAL E 1 285 ? -13.636 -3.346 17.656 1.00 45.49 1275 VAL E CA 1
ATOM 6711 C C . VAL E 1 285 ? -13.067 -4.764 17.591 1.00 44.82 1275 VAL E C 1
ATOM 6712 O O . VAL E 1 285 ? -13.209 -5.548 18.528 1.00 46.40 1275 VAL E O 1
ATOM 6716 N N . PHE E 1 286 ? -12.400 -5.089 16.493 1.00 43.28 1276 PHE E N 1
ATOM 6717 C CA . PHE E 1 286 ? -11.837 -6.421 16.340 1.00 42.12 1276 PHE E CA 1
ATOM 6718 C C . PHE E 1 286 ? -10.466 -6.564 16.955 1.00 39.21 1276 PHE E C 1
ATOM 6719 O O . PHE E 1 286 ? -10.023 -7.676 17.242 1.00 36.27 1276 PHE E O 1
ATOM 6727 N N . GLN E 1 287 ? -9.781 -5.443 17.149 1.00 39.36 1277 GLN E N 1
ATOM 6728 C CA . GLN E 1 287 ? -8.463 -5.501 17.772 1.00 42.24 1277 GLN E CA 1
ATOM 6729 C C . GLN E 1 287 ? -8.707 -5.769 19.251 1.00 43.33 1277 GLN E C 1
ATOM 6730 O O . GLN E 1 287 ? -7.953 -6.491 19.911 1.00 41.33 1277 GLN E O 1
ATOM 6736 N N . ALA E 1 288 ? -9.794 -5.188 19.745 1.00 45.90 1278 ALA E N 1
ATOM 6737 C CA . ALA E 1 288 ? -10.177 -5.327 21.131 1.00 49.02 1278 ALA E CA 1
ATOM 6738 C C . ALA E 1 288 ? -10.737 -6.712 21.416 1.00 50.83 1278 ALA E C 1
ATOM 6739 O O . ALA E 1 288 ? -10.340 -7.357 22.395 1.00 51.17 1278 ALA E O 1
ATOM 6741 N N . LEU E 1 289 ? -11.658 -7.170 20.572 1.00 51.73 1279 LEU E N 1
ATOM 6742 C CA . LEU E 1 289 ? -12.252 -8.487 20.770 1.00 53.87 1279 LEU E CA 1
ATOM 6743 C C . LEU E 1 289 ? -11.187 -9.579 20.662 1.00 54.84 1279 LEU E C 1
ATOM 6744 O O . LEU E 1 289 ? -11.203 -10.557 21.409 1.00 55.80 1279 LEU E O 1
ATOM 6746 N N . ALA E 1 290 ? -10.249 -9.402 19.740 1.00 56.43 1280 ALA E N 1
ATOM 6747 C CA . ALA E 1 290 ? -9.191 -10.386 19.547 1.00 58.70 1280 ALA E CA 1
ATOM 6748 C C . ALA E 1 290 ? -8.270 -10.410 20.754 1.00 59.51 1280 ALA E C 1
ATOM 6749 O O . ALA E 1 290 ? -8.046 -11.462 21.359 1.00 59.67 1280 ALA E O 1
ATOM 6751 N N . GLN E 1 291 ? -7.744 -9.241 21.102 1.00 60.93 1281 GLN E N 1
ATOM 6752 C CA . GLN E 1 291 ? -6.841 -9.121 22.235 1.00 63.14 1281 GLN E CA 1
ATOM 6753 C C . GLN E 1 291 ? -7.510 -9.623 23.513 1.00 64.95 1281 GLN E C 1
ATOM 6754 O O . GLN E 1 291 ? -6.837 -9.862 24.510 1.00 64.58 1281 GLN E O 1
ATOM 6760 N N . TYR E 1 292 ? -8.834 -9.782 23.478 1.00 67.36 1282 TYR E N 1
ATOM 6761 C CA . TYR E 1 292 ? -9.571 -10.284 24.634 1.00 69.22 1282 TYR E CA 1
ATOM 6762 C C . TYR E 1 292 ? -9.641 -11.805 24.525 1.00 71.83 1282 TYR E C 1
ATOM 6763 O O . TYR E 1 292 ? -9.333 -12.531 25.473 1.00 72.99 1282 TYR E O 1
ATOM 6765 N N . GLN E 1 293 ? -10.040 -12.285 23.356 1.00 74.38 1283 GLN E N 1
ATOM 6766 C CA . GLN E 1 293 ? -10.129 -13.718 23.120 1.00 78.27 1283 GLN E CA 1
ATOM 6767 C C . GLN E 1 293 ? -8.834 -14.409 23.527 1.00 79.89 1283 GLN E C 1
ATOM 6768 O O . GLN E 1 293 ? -8.825 -15.596 23.857 1.00 80.89 1283 GLN E O 1
ATOM 6774 N N . LYS E 1 294 ? -7.741 -13.653 23.505 1.00 82.12 1284 LYS E N 1
ATOM 6775 C CA . LYS E 1 294 ? -6.436 -14.186 23.869 1.00 85.44 1284 LYS E CA 1
ATOM 6776 C C . LYS E 1 294 ? -6.115 -13.945 25.335 1.00 86.91 1284 LYS E C 1
ATOM 6777 O O . LYS E 1 294 ? -5.396 -14.729 25.955 1.00 88.19 1284 LYS E O 1
ATOM 6779 N N . ASP E 1 295 ? -6.655 -12.866 25.893 1.00 88.63 1285 ASP E N 1
ATOM 6780 C CA . ASP E 1 295 ? -6.388 -12.521 27.287 1.00 90.05 1285 ASP E CA 1
ATOM 6781 C C . ASP E 1 295 ? -7.325 -13.109 28.333 1.00 91.73 1285 ASP E C 1
ATOM 6782 O O . ASP E 1 295 ? -6.878 -13.793 29.251 1.00 91.37 1285 ASP E O 1
ATOM 6787 N N . ALA E 1 296 ? -8.616 -12.833 28.204 1.00 93.87 1286 ALA E N 1
ATOM 6788 C CA . ALA E 1 296 ? -9.600 -13.341 29.156 1.00 97.27 1286 ALA E CA 1
ATOM 6789 C C . ALA E 1 296 ? -9.605 -14.871 29.195 1.00 101.53 1286 ALA E C 1
ATOM 6790 O O . ALA E 1 296 ? -9.610 -15.528 28.155 1.00 101.13 1286 ALA E O 1
ATOM 6792 N N . PRO E 1 297 ? -9.609 -15.458 30.404 1.00 105.09 1287 PRO E N 1
ATOM 6793 C CA . PRO E 1 297 ? -9.611 -16.917 30.561 1.00 107.95 1287 PRO E CA 1
ATOM 6794 C C . PRO E 1 297 ? -10.817 -17.584 29.905 1.00 110.34 1287 PRO E C 1
ATOM 6795 O O . PRO E 1 297 ? -11.814 -16.877 29.642 1.00 110.42 1287 PRO E O 1
ATOM 6800 N N . ASN F 2 23 ? 24.381 -13.472 12.765 1.00 82.71 52 ASN F N 1
ATOM 6801 C CA . ASN F 2 23 ? 23.393 -12.854 13.688 1.00 78.94 52 ASN F CA 1
ATOM 6802 C C . ASN F 2 23 ? 22.540 -13.884 14.442 1.00 80.30 52 ASN F C 1
ATOM 6803 O O . ASN F 2 23 ? 22.265 -14.974 13.931 1.00 81.36 52 ASN F O 1
ATOM 6808 N N . LYS F 2 24 ? 22.133 -13.530 15.661 1.00 82.66 53 LYS F N 1
ATOM 6809 C CA . LYS F 2 24 ? 21.317 -14.406 16.507 1.00 83.08 53 LYS F CA 1
ATOM 6810 C C . LYS F 2 24 ? 19.860 -14.400 16.066 1.00 74.22 53 LYS F C 1
ATOM 6811 O O . LYS F 2 24 ? 19.227 -15.451 15.944 1.00 75.41 53 LYS F O 1
ATOM 6813 N N . LYS F 2 25 ? 19.330 -13.203 15.838 1.00 63.46 54 LYS F N 1
ATOM 6814 C CA . LYS F 2 25 ? 17.952 -13.044 15.397 1.00 52.55 54 LYS F CA 1
ATOM 6815 C C . LYS F 2 25 ? 17.694 -13.969 14.208 1.00 45.39 54 LYS F C 1
ATOM 6816 O O . LYS F 2 25 ? 16.647 -14.627 14.153 1.00 44.40 54 LYS F O 1
ATOM 6822 N N . VAL F 2 26 ? 18.648 -14.024 13.272 1.00 38.60 55 VAL F N 1
ATOM 6823 C CA . VAL F 2 26 ? 18.518 -14.879 12.089 1.00 35.46 55 VAL F CA 1
ATOM 6824 C C . VAL F 2 26 ? 18.303 -16.345 12.462 1.00 41.40 55 VAL F C 1
ATOM 6825 O O . VAL F 2 26 ? 17.526 -17.038 11.807 1.00 39.80 55 VAL F O 1
ATOM 6829 N N . VAL F 2 27 ? 18.976 -16.824 13.501 1.00 48.59 56 VAL F N 1
ATOM 6830 C CA . VAL F 2 27 ? 18.798 -18.221 13.891 1.00 56.39 56 VAL F CA 1
ATOM 6831 C C . VAL F 2 27 ? 17.414 -18.457 14.491 1.00 56.72 56 VAL F C 1
ATOM 6832 O O . VAL F 2 27 ? 16.764 -19.466 14.209 1.00 57.27 56 VAL F O 1
ATOM 6836 N N . ASP F 2 28 ? 16.970 -17.523 15.323 1.00 58.50 57 ASP F N 1
ATOM 6837 C CA . ASP F 2 28 ? 15.658 -17.637 15.946 1.00 59.03 57 ASP F CA 1
ATOM 6838 C C . ASP F 2 28 ? 14.654 -17.709 14.817 1.00 52.25 57 ASP F C 1
ATOM 6839 O O . ASP F 2 28 ? 13.682 -18.469 14.870 1.00 54.58 57 ASP F O 1
ATOM 6841 N N . ALA F 2 29 ? 14.915 -16.907 13.785 1.00 43.00 58 ALA F N 1
ATOM 6842 C CA . ALA F 2 29 ? 14.047 -16.847 12.608 1.00 39.09 58 ALA F CA 1
ATOM 6843 C C . ALA F 2 29 ? 14.140 -18.147 11.825 1.00 36.08 58 ALA F C 1
ATOM 6844 O O . ALA F 2 29 ? 13.149 -18.638 11.299 1.00 33.37 58 ALA F O 1
ATOM 6846 N N . GLN F 2 30 ? 15.349 -18.693 11.755 1.00 34.90 59 GLN F N 1
ATOM 6847 C CA . GLN F 2 30 ? 15.588 -19.943 11.051 1.00 33.89 59 GLN F CA 1
ATOM 6848 C C . GLN F 2 30 ? 14.862 -21.084 11.760 1.00 35.96 59 GLN F C 1
ATOM 6849 O O . GLN F 2 30 ? 14.345 -22.000 11.117 1.00 37.87 59 GLN F O 1
ATOM 6855 N N . LYS F 2 31 ? 14.793 -21.013 13.083 1.00 35.37 60 LYS F N 1
ATOM 6856 C CA . LYS F 2 31 ? 14.112 -22.055 13.829 1.00 34.36 60 LYS F CA 1
ATOM 6857 C C . LYS F 2 31 ? 12.590 -21.877 13.689 1.00 31.76 60 LYS F C 1
ATOM 6858 O O . LYS F 2 31 ? 11.832 -22.854 13.626 1.00 31.96 60 LYS F O 1
ATOM 6860 N N . ALA F 2 32 ? 12.146 -20.626 13.622 1.00 30.76 61 ALA F N 1
ATOM 6861 C CA . ALA F 2 32 ? 10.724 -20.347 13.465 1.00 27.71 61 ALA F CA 1
ATOM 6862 C C . ALA F 2 32 ? 10.245 -20.799 12.085 1.00 26.20 61 ALA F C 1
ATOM 6863 O O . ALA F 2 32 ? 9.137 -21.325 11.943 1.00 24.47 61 ALA F O 1
ATOM 6865 N N . VAL F 2 33 ? 11.092 -20.601 11.078 1.00 25.12 62 VAL F N 1
ATOM 6866 C CA . VAL F 2 33 ? 10.758 -20.959 9.714 1.00 25.01 62 VAL F CA 1
ATOM 6867 C C . VAL F 2 33 ? 10.743 -22.463 9.546 1.00 29.25 62 VAL F C 1
ATOM 6868 O O . VAL F 2 33 ? 9.763 -23.033 9.064 1.00 28.81 62 VAL F O 1
ATOM 6872 N N . GLU F 2 34 ? 11.832 -23.107 9.950 1.00 32.91 63 GLU F N 1
ATOM 6873 C CA . GLU F 2 34 ? 11.927 -24.557 9.830 1.00 35.10 63 GLU F CA 1
ATOM 6874 C C . GLU F 2 34 ? 10.716 -25.250 10.491 1.00 35.11 63 GLU F C 1
ATOM 6875 O O . GLU F 2 34 ? 10.216 -26.257 9.978 1.00 36.82 63 GLU F O 1
ATOM 6877 N N . LEU F 2 35 ? 10.227 -24.695 11.600 1.00 34.21 64 LEU F N 1
ATOM 6878 C CA . LEU F 2 35 ? 9.085 -25.282 12.304 1.00 34.74 64 LEU F CA 1
ATOM 6879 C C . LEU F 2 35 ? 7.829 -25.116 11.470 1.00 33.41 64 LEU F C 1
ATOM 6880 O O . LEU F 2 35 ? 7.041 -26.057 11.318 1.00 33.59 64 LEU F O 1
ATOM 6882 N N . PHE F 2 36 ? 7.646 -23.917 10.922 1.00 31.57 65 PHE F N 1
ATOM 6883 C CA . PHE F 2 36 ? 6.477 -23.644 10.094 1.00 28.77 65 PHE F CA 1
ATOM 6884 C C . PHE F 2 36 ? 6.448 -24.554 8.868 1.00 30.01 65 PHE F C 1
ATOM 6885 O O . PHE F 2 36 ? 5.403 -25.109 8.539 1.00 28.86 65 PHE F O 1
ATOM 6893 N N . LYS F 2 37 ? 7.596 -24.718 8.212 1.00 31.17 66 LYS F N 1
ATOM 6894 C CA . LYS F 2 37 ? 7.693 -25.553 7.020 1.00 35.02 66 LYS F CA 1
ATOM 6895 C C . LYS F 2 37 ? 7.376 -27.007 7.334 1.00 39.30 66 LYS F C 1
ATOM 6896 O O . LYS F 2 37 ? 7.149 -27.812 6.440 1.00 38.68 66 LYS F O 1
ATOM 6902 N N . ARG F 2 38 ? 7.356 -27.343 8.615 1.00 41.53 67 ARG F N 1
ATOM 6903 C CA . ARG F 2 38 ? 7.062 -28.703 9.021 1.00 45.71 67 ARG F CA 1
ATOM 6904 C C . ARG F 2 38 ? 5.663 -28.823 9.633 1.00 46.45 67 ARG F C 1
ATOM 6905 O O . ARG F 2 38 ? 4.982 -29.837 9.445 1.00 47.14 67 ARG F O 1
ATOM 6907 N N . THR F 2 39 ? 5.233 -27.791 10.358 1.00 44.96 68 THR F N 1
ATOM 6908 C CA . THR F 2 39 ? 3.908 -27.793 10.992 1.00 44.48 68 THR F CA 1
ATOM 6909 C C . THR F 2 39 ? 2.824 -27.361 9.984 1.00 42.95 68 THR F C 1
ATOM 6910 O O . THR F 2 39 ? 1.779 -28.018 9.844 1.00 41.09 68 THR F O 1
ATOM 6914 N N . ARG F 2 40 ? 3.075 -26.253 9.290 1.00 41.15 69 ARG F N 1
ATOM 6915 C CA . ARG F 2 40 ? 2.134 -25.743 8.299 1.00 41.82 69 ARG F CA 1
ATOM 6916 C C . ARG F 2 40 ? 0.777 -25.372 8.921 1.00 40.83 69 ARG F C 1
ATOM 6917 O O . ARG F 2 40 ? -0.270 -25.880 8.530 1.00 40.08 69 ARG F O 1
ATOM 6925 N N . THR F 2 41 ? 0.823 -24.464 9.896 1.00 40.53 70 THR F N 1
ATOM 6926 C CA . THR F 2 41 ? -0.364 -23.982 10.601 1.00 37.65 70 THR F CA 1
ATOM 6927 C C . THR F 2 41 ? -0.322 -22.458 10.766 1.00 35.39 70 THR F C 1
ATOM 6928 O O . THR F 2 41 ? 0.712 -21.827 10.574 1.00 32.59 70 THR F O 1
ATOM 6932 N N . VAL F 2 42 ? -1.459 -21.880 11.130 1.00 35.09 71 VAL F N 1
ATOM 6933 C CA . VAL F 2 42 ? -1.563 -20.445 11.344 1.00 34.37 71 VAL F CA 1
ATOM 6934 C C . VAL F 2 42 ? -0.701 -20.034 12.546 1.00 33.47 71 VAL F C 1
ATOM 6935 O O . VAL F 2 42 ? 0.019 -19.040 12.507 1.00 32.00 71 VAL F O 1
ATOM 6939 N N . ALA F 2 43 ? -0.786 -20.806 13.618 1.00 32.07 72 ALA F N 1
ATOM 6940 C CA . ALA F 2 43 ? -0.002 -20.517 14.801 1.00 28.75 72 ALA F CA 1
ATOM 6941 C C . ALA F 2 43 ? 1.484 -20.528 14.433 1.00 26.64 72 ALA F C 1
ATOM 6942 O O . ALA F 2 43 ? 2.262 -19.661 14.882 1.00 25.18 72 ALA F O 1
ATOM 6944 N N . THR F 2 44 ? 1.882 -21.504 13.622 1.00 23.74 73 THR F N 1
ATOM 6945 C CA . THR F 2 44 ? 3.276 -21.591 13.234 1.00 25.15 73 THR F CA 1
ATOM 6946 C C . THR F 2 44 ? 3.651 -20.543 12.223 1.00 23.29 73 THR F C 1
ATOM 6947 O O . THR F 2 44 ? 4.764 -20.031 12.264 1.00 24.48 73 THR F O 1
ATOM 6951 N N . HIS F 2 45 ? 2.732 -20.205 11.321 1.00 22.56 74 HIS F N 1
ATOM 6952 C CA . HIS F 2 45 ? 3.021 -19.184 10.309 1.00 19.68 74 HIS F CA 1
ATOM 6953 C C . HIS F 2 45 ? 3.224 -17.845 10.991 1.00 19.83 74 HIS F C 1
ATOM 6954 O O . HIS F 2 45 ? 4.210 -17.142 10.737 1.00 20.69 74 HIS F O 1
ATOM 6961 N N . ARG F 2 46 ? 2.304 -17.499 11.874 1.00 21.12 75 ARG F N 1
ATOM 6962 C CA . ARG F 2 46 ? 2.409 -16.233 12.576 1.00 21.40 75 ARG F CA 1
ATOM 6963 C C . ARG F 2 46 ? 3.788 -15.994 13.185 1.00 21.13 75 ARG F C 1
ATOM 6964 O O . ARG F 2 46 ? 4.383 -14.947 12.947 1.00 22.30 75 ARG F O 1
ATOM 6972 N N . LYS F 2 47 ? 4.308 -16.975 13.923 1.00 21.20 76 LYS F N 1
ATOM 6973 C CA . LYS F 2 47 ? 5.613 -16.872 14.581 1.00 20.11 76 LYS F CA 1
ATOM 6974 C C . LYS F 2 47 ? 6.756 -16.751 13.574 1.00 18.84 76 LYS F C 1
ATOM 6975 O O . LYS F 2 47 ? 7.646 -15.901 13.709 1.00 18.34 76 LYS F O 1
ATOM 6977 N N . ALA F 2 48 ? 6.723 -17.603 12.562 1.00 16.22 77 ALA F N 1
ATOM 6978 C CA . ALA F 2 48 ? 7.748 -17.587 11.531 1.00 17.35 77 ALA F CA 1
ATOM 6979 C C . ALA F 2 48 ? 7.820 -16.210 10.849 1.00 16.61 77 ALA F C 1
ATOM 6980 O O . ALA F 2 48 ? 8.916 -15.628 10.694 1.00 14.88 77 ALA F O 1
ATOM 6982 N N . GLN F 2 49 ? 6.660 -15.692 10.438 1.00 14.90 78 GLN F N 1
ATOM 6983 C CA . GLN F 2 49 ? 6.629 -14.397 9.749 1.00 16.34 78 GLN F CA 1
ATOM 6984 C C . GLN F 2 49 ? 7.167 -13.293 10.648 1.00 17.08 78 GLN F C 1
ATOM 6985 O O . GLN F 2 49 ? 7.939 -12.424 10.196 1.00 14.82 78 GLN F O 1
ATOM 6991 N N . ARG F 2 50 ? 6.759 -13.329 11.917 1.00 18.12 79 ARG F N 1
ATOM 6992 C CA . ARG F 2 50 ? 7.200 -12.310 12.845 1.00 20.28 79 ARG F CA 1
ATOM 6993 C C . ARG F 2 50 ? 8.701 -12.451 13.025 1.00 19.70 79 ARG F C 1
ATOM 6994 O O . ARG F 2 50 ? 9.436 -11.473 12.927 1.00 18.37 79 ARG F O 1
ATOM 7002 N N . ALA F 2 51 ? 9.165 -13.674 13.263 1.00 17.97 80 ALA F N 1
ATOM 7003 C CA . ALA F 2 51 ? 10.594 -13.873 13.442 1.00 17.73 80 ALA F CA 1
ATOM 7004 C C . ALA F 2 51 ? 11.330 -13.232 12.265 1.00 20.17 80 ALA F C 1
ATOM 7005 O O . ALA F 2 51 ? 12.257 -12.438 12.477 1.00 22.69 80 ALA F O 1
ATOM 7007 N N . VAL F 2 52 ? 10.914 -13.542 11.033 1.00 19.44 81 VAL F N 1
ATOM 7008 C CA . VAL F 2 52 ? 11.572 -12.973 9.848 1.00 21.33 81 VAL F CA 1
ATOM 7009 C C . VAL F 2 52 ? 11.472 -11.449 9.750 1.00 24.69 81 VAL F C 1
ATOM 7010 O O . VAL F 2 52 ? 12.331 -10.806 9.147 1.00 26.47 81 VAL F O 1
ATOM 7014 N N . ASN F 2 53 ? 10.429 -10.870 10.334 1.00 27.23 82 ASN F N 1
ATOM 7015 C CA . ASN F 2 53 ? 10.263 -9.421 10.289 1.00 30.79 82 ASN F CA 1
ATOM 7016 C C . ASN F 2 53 ? 11.166 -8.706 11.293 1.00 35.10 82 ASN F C 1
ATOM 7017 O O . ASN F 2 53 ? 11.509 -7.539 11.104 1.00 36.94 82 ASN F O 1
ATOM 7022 N N . LEU F 2 54 ? 11.580 -9.407 12.345 1.00 36.75 83 LEU F N 1
ATOM 7023 C CA . LEU F 2 54 ? 12.436 -8.798 13.366 1.00 40.02 83 LEU F CA 1
ATOM 7024 C C . LEU F 2 54 ? 13.932 -8.701 12.984 1.00 40.38 83 LEU F C 1
ATOM 7025 O O . LEU F 2 54 ? 14.719 -8.067 13.686 1.00 40.42 83 LEU F O 1
ATOM 7030 N N . ILE F 2 55 ? 14.332 -9.352 11.895 1.00 39.79 84 ILE F N 1
ATOM 7031 C CA . ILE F 2 55 ? 15.722 -9.279 11.439 1.00 40.07 84 ILE F CA 1
ATOM 7032 C C . ILE F 2 55 ? 15.803 -7.881 10.827 1.00 41.90 84 ILE F C 1
ATOM 7033 O O . ILE F 2 55 ? 15.536 -7.701 9.645 1.00 41.76 84 ILE F O 1
ATOM 7038 N N . HIS F 2 56 ? 16.159 -6.892 11.633 1.00 45.56 85 HIS F N 1
ATOM 7039 C CA . HIS F 2 56 ? 16.211 -5.512 11.173 1.00 49.21 85 HIS F CA 1
ATOM 7040 C C . HIS F 2 56 ? 17.086 -5.225 9.963 1.00 51.11 85 HIS F C 1
ATOM 7041 O O . HIS F 2 56 ? 16.749 -4.364 9.142 1.00 51.91 85 HIS F O 1
ATOM 7048 N N . PHE F 2 57 ? 18.211 -5.921 9.846 1.00 50.95 86 PHE F N 1
ATOM 7049 C CA . PHE F 2 57 ? 19.089 -5.685 8.719 1.00 52.05 86 PHE F CA 1
ATOM 7050 C C . PHE F 2 57 ? 18.388 -6.159 7.452 1.00 50.04 86 PHE F C 1
ATOM 7051 O O . PHE F 2 57 ? 18.465 -7.333 7.077 1.00 48.52 86 PHE F O 1
ATOM 7059 N N . GLN F 2 58 ? 17.702 -5.229 6.798 1.00 45.47 87 GLN F N 1
ATOM 7060 C CA . GLN F 2 58 ? 16.943 -5.518 5.584 1.00 45.01 87 GLN F CA 1
ATOM 7061 C C . GLN F 2 58 ? 17.718 -6.141 4.409 1.00 46.76 87 GLN F C 1
ATOM 7062 O O . GLN F 2 58 ? 17.115 -6.786 3.547 1.00 45.43 87 GLN F O 1
ATOM 7068 N N . HIS F 2 59 ? 19.040 -5.972 4.372 1.00 49.14 88 HIS F N 1
ATOM 7069 C CA . HIS F 2 59 ? 19.834 -6.542 3.282 1.00 52.85 88 HIS F CA 1
ATOM 7070 C C . HIS F 2 59 ? 20.371 -7.948 3.552 1.00 52.61 88 HIS F C 1
ATOM 7071 O O . HIS F 2 59 ? 21.126 -8.481 2.740 1.00 53.16 88 HIS F O 1
ATOM 7078 N N . SER F 2 60 ? 19.987 -8.546 4.680 1.00 52.14 89 SER F N 1
ATOM 7079 C CA . SER F 2 60 ? 20.443 -9.896 5.016 1.00 53.56 89 SER F CA 1
ATOM 7080 C C . SER F 2 60 ? 19.941 -10.871 3.965 1.00 53.19 89 SER F C 1
ATOM 7081 O O . SER F 2 60 ? 18.738 -10.995 3.751 1.00 52.83 89 SER F O 1
ATOM 7084 N N . TYR F 2 61 ? 20.856 -11.565 3.301 1.00 54.53 90 TYR F N 1
ATOM 7085 C CA . TYR F 2 61 ? 20.422 -12.509 2.290 1.00 54.24 90 TYR F CA 1
ATOM 7086 C C . TYR F 2 61 ? 19.631 -13.604 2.980 1.00 50.19 90 TYR F C 1
ATOM 7087 O O . TYR F 2 61 ? 18.635 -14.076 2.453 1.00 50.38 90 TYR F O 1
ATOM 7096 N N . GLU F 2 62 ? 20.065 -14.002 4.168 1.00 47.79 91 GLU F N 1
ATOM 7097 C CA . GLU F 2 62 ? 19.340 -15.034 4.889 1.00 45.81 91 GLU F CA 1
ATOM 7098 C C . GLU F 2 62 ? 17.900 -14.587 5.147 1.00 42.43 91 GLU F C 1
ATOM 7099 O O . GLU F 2 62 ? 16.974 -15.394 5.101 1.00 41.45 91 GLU F O 1
ATOM 7105 N N . LYS F 2 63 ? 17.715 -13.295 5.410 1.00 40.08 92 LYS F N 1
ATOM 7106 C CA . LYS F 2 63 ? 16.384 -12.750 5.634 1.00 35.89 92 LYS F CA 1
ATOM 7107 C C . LYS F 2 63 ? 15.527 -13.049 4.409 1.00 36.69 92 LYS F C 1
ATOM 7108 O O . LYS F 2 63 ? 14.534 -13.756 4.501 1.00 36.28 92 LYS F O 1
ATOM 7114 N N . LYS F 2 64 ? 15.917 -12.512 3.258 1.00 38.36 93 LYS F N 1
ATOM 7115 C CA . LYS F 2 64 ? 15.157 -12.735 2.042 1.00 40.09 93 LYS F CA 1
ATOM 7116 C C . LYS F 2 64 ? 15.151 -14.211 1.589 1.00 42.24 93 LYS F C 1
ATOM 7117 O O . LYS F 2 64 ? 14.286 -14.615 0.818 1.00 43.94 93 LYS F O 1
ATOM 7123 N N . LYS F 2 65 ? 16.083 -15.033 2.061 1.00 42.32 94 LYS F N 1
ATOM 7124 C CA . LYS F 2 65 ? 16.047 -16.434 1.654 1.00 42.27 94 LYS F CA 1
ATOM 7125 C C . LYS F 2 65 ? 15.016 -17.105 2.533 1.00 39.91 94 LYS F C 1
ATOM 7126 O O . LYS F 2 65 ? 14.287 -17.993 2.082 1.00 41.81 94 LYS F O 1
ATOM 7132 N N . LEU F 2 66 ? 14.961 -16.674 3.793 1.00 37.09 95 LEU F N 1
ATOM 7133 C CA . LEU F 2 66 ? 13.988 -17.198 4.755 1.00 33.31 95 LEU F CA 1
ATOM 7134 C C . LEU F 2 66 ? 12.556 -16.824 4.336 1.00 31.95 95 LEU F C 1
ATOM 7135 O O . LEU F 2 66 ? 11.624 -17.598 4.540 1.00 31.55 95 LEU F O 1
ATOM 7140 N N . GLN F 2 67 ? 12.390 -15.635 3.754 1.00 30.80 96 GLN F N 1
ATOM 7141 C CA . GLN F 2 67 ? 11.081 -15.159 3.314 1.00 30.40 96 GLN F CA 1
ATOM 7142 C C . GLN F 2 67 ? 10.521 -16.026 2.177 1.00 30.81 96 GLN F C 1
ATOM 7143 O O . GLN F 2 67 ? 9.315 -16.323 2.140 1.00 31.79 96 GLN F O 1
ATOM 7149 N N . ARG F 2 68 ? 11.393 -16.416 1.246 1.00 29.97 97 ARG F N 1
ATOM 7150 C CA . ARG F 2 68 ? 10.984 -17.252 0.124 1.00 29.35 97 ARG F CA 1
ATOM 7151 C C . ARG F 2 68 ? 10.351 -18.529 0.667 1.00 28.27 97 ARG F C 1
ATOM 7152 O O . ARG F 2 68 ? 9.279 -18.941 0.218 1.00 29.47 97 ARG F O 1
ATOM 7160 N N . GLN F 2 69 ? 10.992 -19.139 1.659 1.00 26.91 98 GLN F N 1
ATOM 7161 C CA . GLN F 2 69 ? 10.465 -20.375 2.233 1.00 26.74 98 GLN F CA 1
ATOM 7162 C C . GLN F 2 69 ? 9.080 -20.195 2.833 1.00 27.29 98 GLN F C 1
ATOM 7163 O O . GLN F 2 69 ? 8.229 -21.075 2.724 1.00 28.78 98 GLN F O 1
ATOM 7169 N N . ILE F 2 70 ? 8.853 -19.054 3.469 1.00 27.41 99 ILE F N 1
ATOM 7170 C CA . ILE F 2 70 ? 7.564 -18.796 4.070 1.00 25.45 99 ILE F CA 1
ATOM 7171 C C . ILE F 2 70 ? 6.502 -18.741 2.987 1.00 26.91 99 ILE F C 1
ATOM 7172 O O . ILE F 2 70 ? 5.519 -19.493 3.024 1.00 26.73 99 ILE F O 1
ATOM 7177 N N . ASP F 2 71 ? 6.721 -17.872 2.011 1.00 27.94 100 ASP F N 1
ATOM 7178 C CA . ASP F 2 71 ? 5.777 -17.689 0.922 1.00 30.83 100 ASP F CA 1
ATOM 7179 C C . ASP F 2 71 ? 5.388 -18.969 0.204 1.00 31.62 100 ASP F C 1
ATOM 7180 O O . ASP F 2 71 ? 4.248 -19.105 -0.230 1.00 30.96 100 ASP F O 1
ATOM 7185 N N . LEU F 2 72 ? 6.323 -19.908 0.076 1.00 32.82 101 LEU F N 1
ATOM 7186 C CA . LEU F 2 72 ? 6.024 -21.162 -0.615 1.00 32.99 101 LEU F CA 1
ATOM 7187 C C . LEU F 2 72 ? 4.956 -21.961 0.103 1.00 31.96 101 LEU F C 1
ATOM 7188 O O . LEU F 2 72 ? 3.947 -22.365 -0.488 1.00 31.54 101 LEU F O 1
ATOM 7193 N N . VAL F 2 73 ? 5.175 -22.184 1.384 1.00 27.19 102 VAL F N 1
ATOM 7194 C CA . VAL F 2 73 ? 4.221 -22.934 2.164 1.00 25.89 102 VAL F CA 1
ATOM 7195 C C . VAL F 2 73 ? 2.872 -22.270 1.930 1.00 27.13 102 VAL F C 1
ATOM 7196 O O . VAL F 2 73 ? 1.953 -22.880 1.412 1.00 27.60 102 VAL F O 1
ATOM 7200 N N . LEU F 2 74 ? 2.782 -20.990 2.258 1.00 29.84 103 LEU F N 1
ATOM 7201 C CA . LEU F 2 74 ? 1.542 -20.231 2.102 1.00 32.31 103 LEU F CA 1
ATOM 7202 C C . LEU F 2 74 ? 0.829 -20.402 0.779 1.00 33.67 103 LEU F C 1
ATOM 7203 O O . LEU F 2 74 ? -0.394 -20.541 0.762 1.00 33.51 103 LEU F O 1
ATOM 7208 N N . LYS F 2 75 ? 1.584 -20.386 -0.320 1.00 34.16 104 LYS F N 1
ATOM 7209 C CA . LYS F 2 75 ? 1.003 -20.492 -1.664 1.00 36.59 104 LYS F CA 1
ATOM 7210 C C . LYS F 2 75 ? 0.657 -21.912 -2.136 1.00 37.25 104 LYS F C 1
ATOM 7211 O O . LYS F 2 75 ? -0.098 -22.088 -3.095 1.00 36.08 104 LYS F O 1
ATOM 7213 N N . TYR F 2 76 ? 1.196 -22.924 -1.463 1.00 37.76 105 TYR F N 1
ATOM 7214 C CA . TYR F 2 76 ? 0.913 -24.297 -1.858 1.00 38.60 105 TYR F CA 1
ATOM 7215 C C . TYR F 2 76 ? 0.315 -25.126 -0.722 1.00 38.38 105 TYR F C 1
ATOM 7216 O O . TYR F 2 76 ? 0.196 -26.355 -0.827 1.00 38.00 105 TYR F O 1
ATOM 7225 N N . ASN F 2 77 ? -0.071 -24.445 0.356 1.00 38.35 106 ASN F N 1
ATOM 7226 C CA . ASN F 2 77 ? -0.675 -25.112 1.506 1.00 41.11 106 ASN F CA 1
ATOM 7227 C C . ASN F 2 77 ? -1.810 -24.299 2.089 1.00 45.32 106 ASN F C 1
ATOM 7228 O O . ASN F 2 77 ? -1.871 -23.088 1.912 1.00 47.42 106 ASN F O 1
ATOM 7233 N N . THR F 2 78 ? -2.695 -24.993 2.798 1.00 49.44 107 THR F N 1
ATOM 7234 C CA . THR F 2 78 ? -3.835 -24.399 3.498 1.00 51.61 107 THR F CA 1
ATOM 7235 C C . THR F 2 78 ? -3.496 -24.649 4.963 1.00 52.10 107 THR F C 1
ATOM 7236 O O . THR F 2 78 ? -3.781 -25.710 5.492 1.00 50.63 107 THR F O 1
ATOM 7240 N N . LEU F 2 79 ? -2.870 -23.677 5.608 1.00 53.18 108 LEU F N 1
ATOM 7241 C CA . LEU F 2 79 ? -2.465 -23.830 6.995 1.00 54.88 108 LEU F CA 1
ATOM 7242 C C . LEU F 2 79 ? -3.568 -24.319 7.916 1.00 61.96 108 LEU F C 1
ATOM 7243 O O . LEU F 2 79 ? -4.731 -23.947 7.763 1.00 61.88 108 LEU F O 1
ATOM 7248 N N . LYS F 2 80 ? -3.186 -25.168 8.869 1.00 67.63 109 LYS F N 1
ATOM 7249 C CA . LYS F 2 80 ? -4.104 -25.732 9.864 1.00 74.04 109 LYS F CA 1
ATOM 7250 C C . LYS F 2 80 ? -5.432 -26.232 9.291 1.00 78.01 109 LYS F C 1
ATOM 7251 O O . LYS F 2 80 ? -5.589 -26.250 8.046 1.00 79.79 109 LYS F O 1
ATOM 7254 N N . ALA G 1 7 ? 17.946 -50.754 49.003 1.00 119.15 997 ALA G N 1
ATOM 7255 C CA . ALA G 1 7 ? 17.442 -52.156 48.960 1.00 118.62 997 ALA G CA 1
ATOM 7256 C C . ALA G 1 7 ? 18.134 -52.948 50.057 1.00 116.54 997 ALA G C 1
ATOM 7257 O O . ALA G 1 7 ? 17.549 -53.231 51.104 1.00 115.42 997 ALA G O 1
ATOM 7259 N N . GLU G 1 8 ? 19.386 -53.309 49.792 1.00 116.37 998 GLU G N 1
ATOM 7260 C CA . GLU G 1 8 ? 20.209 -54.043 50.743 1.00 113.89 998 GLU G CA 1
ATOM 7261 C C . GLU G 1 8 ? 20.872 -52.994 51.631 1.00 109.36 998 GLU G C 1
ATOM 7262 O O . GLU G 1 8 ? 21.736 -53.304 52.445 1.00 109.41 998 GLU G O 1
ATOM 7264 N N . ARG G 1 9 ? 20.452 -51.743 51.457 1.00 105.81 999 ARG G N 1
ATOM 7265 C CA . ARG G 1 9 ? 20.992 -50.637 52.235 1.00 101.10 999 ARG G CA 1
ATOM 7266 C C . ARG G 1 9 ? 19.983 -49.493 52.399 1.00 95.69 999 ARG G C 1
ATOM 7267 O O . ARG G 1 9 ? 20.283 -48.340 52.088 1.00 95.91 999 ARG G O 1
ATOM 7269 N N . LEU G 1 10 ? 18.785 -49.820 52.877 1.00 91.05 1000 LEU G N 1
ATOM 7270 C CA . LEU G 1 10 ? 17.742 -48.818 53.106 1.00 85.61 1000 LEU G CA 1
ATOM 7271 C C . LEU G 1 10 ? 17.122 -48.983 54.487 1.00 79.55 1000 LEU G C 1
ATOM 7272 O O . LEU G 1 10 ? 15.983 -48.584 54.719 1.00 79.78 1000 LEU G O 1
ATOM 7277 N N . LYS G 1 11 ? 17.862 -49.577 55.410 1.00 74.49 1001 LYS G N 1
ATOM 7278 C CA . LYS G 1 11 ? 17.330 -49.760 56.742 1.00 69.33 1001 LYS G CA 1
ATOM 7279 C C . LYS G 1 11 ? 17.107 -48.393 57.403 1.00 65.19 1001 LYS G C 1
ATOM 7280 O O . LYS G 1 11 ? 16.224 -48.230 58.240 1.00 65.12 1001 LYS G O 1
ATOM 7282 N N . HIS G 1 12 ? 17.898 -47.408 57.000 1.00 62.51 1002 HIS G N 1
ATOM 7283 C CA . HIS G 1 12 ? 17.811 -46.057 57.553 1.00 58.53 1002 HIS G CA 1
ATOM 7284 C C . HIS G 1 12 ? 16.560 -45.305 57.116 1.00 55.72 1002 HIS G C 1
ATOM 7285 O O . HIS G 1 12 ? 16.532 -44.077 57.181 1.00 55.97 1002 HIS G O 1
ATOM 7292 N N . LEU G 1 13 ? 15.538 -46.016 56.657 1.00 52.59 1003 LEU G N 1
ATOM 7293 C CA . LEU G 1 13 ? 14.326 -45.349 56.205 1.00 49.11 1003 LEU G CA 1
ATOM 7294 C C . LEU G 1 13 ? 13.108 -45.562 57.104 1.00 46.22 1003 LEU G C 1
ATOM 7295 O O . LEU G 1 13 ? 12.038 -44.998 56.861 1.00 43.47 1003 LEU G O 1
ATOM 7300 N N . ILE G 1 14 ? 13.266 -46.385 58.135 1.00 45.17 1004 ILE G N 1
ATOM 7301 C CA . ILE G 1 14 ? 12.175 -46.639 59.065 1.00 43.87 1004 ILE G CA 1
ATOM 7302 C C . ILE G 1 14 ? 12.215 -45.550 60.128 1.00 41.53 1004 ILE G C 1
ATOM 7303 O O . ILE G 1 14 ? 12.763 -45.720 61.229 1.00 41.25 1004 ILE G O 1
ATOM 7308 N N . VAL G 1 15 ? 11.631 -44.420 59.758 1.00 39.01 1005 VAL G N 1
ATOM 7309 C CA . VAL G 1 15 ? 11.574 -43.266 60.608 1.00 34.68 1005 VAL G CA 1
ATOM 7310 C C . VAL G 1 15 ? 10.204 -43.124 61.225 1.00 34.58 1005 VAL G C 1
ATOM 7311 O O . VAL G 1 15 ? 9.187 -43.147 60.530 1.00 34.64 1005 VAL G O 1
ATOM 7315 N N . THR G 1 16 ? 10.217 -42.967 62.544 1.00 35.57 1006 THR G N 1
ATOM 7316 C CA . THR G 1 16 ? 9.043 -42.790 63.389 1.00 35.28 1006 THR G CA 1
ATOM 7317 C C . THR G 1 16 ? 8.654 -41.306 63.373 1.00 34.57 1006 THR G C 1
ATOM 7318 O O . THR G 1 16 ? 9.362 -40.464 63.919 1.00 35.61 1006 THR G O 1
ATOM 7322 N N . PRO G 1 17 ? 7.515 -40.973 62.737 1.00 35.81 1007 PRO G N 1
ATOM 7323 C CA . PRO G 1 17 ? 6.980 -39.606 62.600 1.00 35.76 1007 PRO G CA 1
ATOM 7324 C C . PRO G 1 17 ? 6.518 -38.896 63.871 1.00 36.49 1007 PRO G C 1
ATOM 7325 O O . PRO G 1 17 ? 5.923 -39.503 64.757 1.00 37.61 1007 PRO G O 1
ATOM 7329 N N . SER G 1 18 ? 6.786 -37.595 63.941 1.00 37.15 1008 SER G N 1
ATOM 7330 C CA . SER G 1 18 ? 6.414 -36.790 65.096 1.00 37.98 1008 SER G CA 1
ATOM 7331 C C . SER G 1 18 ? 6.593 -35.313 64.741 1.00 39.67 1008 SER G C 1
ATOM 7332 O O . SER G 1 18 ? 7.131 -34.995 63.673 1.00 40.97 1008 SER G O 1
ATOM 7335 N N . GLY G 1 19 ? 6.131 -34.421 65.619 1.00 40.41 1009 GLY G N 1
ATOM 7336 C CA . GLY G 1 19 ? 6.272 -32.995 65.370 1.00 42.51 1009 GLY G CA 1
ATOM 7337 C C . GLY G 1 19 ? 5.035 -32.219 64.932 1.00 42.92 1009 GLY G C 1
ATOM 7338 O O . GLY G 1 19 ? 3.892 -32.671 65.085 1.00 43.46 1009 GLY G O 1
ATOM 7339 N N . ALA G 1 20 ? 5.283 -31.023 64.403 1.00 43.14 1010 ALA G N 1
ATOM 7340 C CA . ALA G 1 20 ? 4.225 -30.139 63.911 1.00 42.20 1010 ALA G CA 1
ATOM 7341 C C . ALA G 1 20 ? 3.703 -30.645 62.572 1.00 39.79 1010 ALA G C 1
ATOM 7342 O O . ALA G 1 20 ? 4.189 -31.642 62.053 1.00 38.03 1010 ALA G O 1
ATOM 7344 N N . GLY G 1 21 ? 2.722 -29.935 62.019 1.00 38.32 1011 GLY G N 1
ATOM 7345 C CA . GLY G 1 21 ? 2.122 -30.317 60.753 1.00 35.26 1011 GLY G CA 1
ATOM 7346 C C . GLY G 1 21 ? 3.137 -30.537 59.659 1.00 35.21 1011 GLY G C 1
ATOM 7347 O O . GLY G 1 21 ? 2.894 -31.282 58.705 1.00 35.70 1011 GLY G O 1
ATOM 7348 N N . GLU G 1 22 ? 4.290 -29.895 59.807 1.00 37.70 1012 GLU G N 1
ATOM 7349 C CA . GLU G 1 22 ? 5.377 -30.002 58.833 1.00 38.13 1012 GLU G CA 1
ATOM 7350 C C . GLU G 1 22 ? 6.375 -31.086 59.240 1.00 34.29 1012 GLU G C 1
ATOM 7351 O O . GLU G 1 22 ? 6.548 -32.067 58.530 1.00 32.78 1012 GLU G O 1
ATOM 7357 N N . GLN G 1 23 ? 7.028 -30.919 60.384 1.00 35.25 1013 GLN G N 1
ATOM 7358 C CA . GLN G 1 23 ? 7.998 -31.926 60.807 1.00 34.51 1013 GLN G CA 1
ATOM 7359 C C . GLN G 1 23 ? 7.388 -33.325 60.683 1.00 30.55 1013 GLN G C 1
ATOM 7360 O O . GLN G 1 23 ? 8.003 -34.235 60.113 1.00 31.12 1013 GLN G O 1
ATOM 7366 N N . ASN G 1 24 ? 6.171 -33.485 61.197 1.00 28.20 1014 ASN G N 1
ATOM 7367 C CA . ASN G 1 24 ? 5.480 -34.770 61.148 1.00 26.62 1014 ASN G CA 1
ATOM 7368 C C . ASN G 1 24 ? 5.482 -35.378 59.736 1.00 24.95 1014 ASN G C 1
ATOM 7369 O O . ASN G 1 24 ? 5.654 -36.583 59.572 1.00 23.96 1014 ASN G O 1
ATOM 7374 N N . MET G 1 25 ? 5.287 -34.548 58.715 1.00 25.54 1015 MET G N 1
ATOM 7375 C CA . MET G 1 25 ? 5.308 -35.053 57.341 1.00 25.45 1015 MET G CA 1
ATOM 7376 C C . MET G 1 25 ? 6.729 -35.413 56.950 1.00 25.69 1015 MET G C 1
ATOM 7377 O O . MET G 1 25 ? 6.943 -36.361 56.206 1.00 27.64 1015 MET G O 1
ATOM 7382 N N . ILE G 1 26 ? 7.703 -34.662 57.458 1.00 27.11 1016 ILE G N 1
ATOM 7383 C CA . ILE G 1 26 ? 9.105 -34.959 57.171 1.00 29.59 1016 ILE G CA 1
ATOM 7384 C C . ILE G 1 26 ? 9.409 -36.404 57.583 1.00 29.47 1016 ILE G C 1
ATOM 7385 O O . ILE G 1 26 ? 10.315 -37.032 57.028 1.00 29.45 1016 ILE G O 1
ATOM 7390 N N . GLY G 1 27 ? 8.649 -36.911 58.564 1.00 28.37 1017 GLY G N 1
ATOM 7391 C CA . GLY G 1 27 ? 8.838 -38.262 59.065 1.00 26.16 1017 GLY G CA 1
ATOM 7392 C C . GLY G 1 27 ? 8.144 -39.365 58.275 1.00 25.02 1017 GLY G C 1
ATOM 7393 O O . GLY G 1 27 ? 8.613 -40.504 58.214 1.00 25.51 1017 GLY G O 1
ATOM 7394 N N . MET G 1 28 ? 7.018 -39.040 57.665 1.00 24.50 1018 MET G N 1
ATOM 7395 C CA . MET G 1 28 ? 6.295 -40.042 56.906 1.00 25.50 1018 MET G CA 1
ATOM 7396 C C . MET G 1 28 ? 6.956 -40.301 55.580 1.00 25.22 1018 MET G C 1
ATOM 7397 O O . MET G 1 28 ? 6.908 -41.405 55.055 1.00 24.31 1018 MET G O 1
ATOM 7402 N N . THR G 1 29 ? 7.582 -39.272 55.040 1.00 26.42 1019 THR G N 1
ATOM 7403 C CA . THR G 1 29 ? 8.209 -39.391 53.741 1.00 27.97 1019 THR G CA 1
ATOM 7404 C C . THR G 1 29 ? 9.168 -40.563 53.635 1.00 29.21 1019 THR G C 1
ATOM 7405 O O . THR G 1 29 ? 8.999 -41.441 52.799 1.00 29.96 1019 THR G O 1
ATOM 7409 N N . PRO G 1 30 ? 10.178 -40.607 54.499 1.00 25.77 1020 PRO G N 1
ATOM 7410 C CA . PRO G 1 30 ? 11.098 -41.735 54.398 1.00 23.55 1020 PRO G CA 1
ATOM 7411 C C . PRO G 1 30 ? 10.348 -43.050 54.508 1.00 22.65 1020 PRO G C 1
ATOM 7412 O O . PRO G 1 30 ? 10.423 -43.886 53.615 1.00 24.06 1020 PRO G O 1
ATOM 7416 N N . THR G 1 31 ? 9.605 -43.219 55.594 1.00 21.14 1021 THR G N 1
ATOM 7417 C CA . THR G 1 31 ? 8.858 -44.454 55.827 1.00 19.96 1021 THR G CA 1
ATOM 7418 C C . THR G 1 31 ? 7.846 -44.815 54.735 1.00 19.80 1021 THR G C 1
ATOM 7419 O O . THR G 1 31 ? 7.836 -45.927 54.235 1.00 20.49 1021 THR G O 1
ATOM 7423 N N . VAL G 1 32 ? 6.993 -43.872 54.371 1.00 18.75 1022 VAL G N 1
ATOM 7424 C CA . VAL G 1 32 ? 5.985 -44.122 53.352 1.00 18.44 1022 VAL G CA 1
ATOM 7425 C C . VAL G 1 32 ? 6.575 -44.600 52.022 1.00 22.48 1022 VAL G C 1
ATOM 7426 O O . VAL G 1 32 ? 6.144 -45.629 51.467 1.00 19.49 1022 VAL G O 1
ATOM 7430 N N . ILE G 1 33 ? 7.561 -43.854 51.515 1.00 21.93 1023 ILE G N 1
ATOM 7431 C CA . ILE G 1 33 ? 8.174 -44.208 50.254 1.00 21.93 1023 ILE G CA 1
ATOM 7432 C C . ILE G 1 33 ? 8.899 -45.555 50.328 1.00 24.30 1023 ILE G C 1
ATOM 7433 O O . ILE G 1 33 ? 8.654 -46.439 49.494 1.00 24.40 1023 ILE G O 1
ATOM 7438 N N . ALA G 1 34 ? 9.766 -45.722 51.327 1.00 23.53 1024 ALA G N 1
ATOM 7439 C CA . ALA G 1 34 ? 10.501 -46.970 51.495 1.00 24.06 1024 ALA G CA 1
ATOM 7440 C C . ALA G 1 34 ? 9.523 -48.132 51.275 1.00 26.66 1024 ALA G C 1
ATOM 7441 O O . ALA G 1 34 ? 9.695 -48.910 50.327 1.00 27.54 1024 ALA G O 1
ATOM 7443 N N . VAL G 1 35 ? 8.485 -48.235 52.110 1.00 25.29 1025 VAL G N 1
ATOM 7444 C CA . VAL G 1 35 ? 7.490 -49.295 51.938 1.00 26.79 1025 VAL G CA 1
ATOM 7445 C C . VAL G 1 35 ? 6.965 -49.348 50.476 1.00 28.74 1025 VAL G C 1
ATOM 7446 O O . VAL G 1 35 ? 6.853 -50.428 49.866 1.00 27.99 1025 VAL G O 1
ATOM 7450 N N . HIS G 1 36 ? 6.647 -48.181 49.922 1.00 30.55 1026 HIS G N 1
ATOM 7451 C CA . HIS G 1 36 ? 6.144 -48.097 48.559 1.00 34.17 1026 HIS G CA 1
ATOM 7452 C C . HIS G 1 36 ? 7.106 -48.745 47.580 1.00 36.66 1026 HIS G C 1
ATOM 7453 O O . HIS G 1 36 ? 6.698 -49.524 46.727 1.00 35.98 1026 HIS G O 1
ATOM 7460 N N . TYR G 1 37 ? 8.388 -48.401 47.706 1.00 39.22 1027 TYR G N 1
ATOM 7461 C CA . TYR G 1 37 ? 9.438 -48.933 46.830 1.00 41.04 1027 TYR G CA 1
ATOM 7462 C C . TYR G 1 37 ? 9.583 -50.439 47.028 1.00 42.19 1027 TYR G C 1
ATOM 7463 O O . TYR G 1 37 ? 9.448 -51.218 46.081 1.00 41.96 1027 TYR G O 1
ATOM 7472 N N . LEU G 1 38 ? 9.860 -50.832 48.271 1.00 42.80 1028 LEU G N 1
ATOM 7473 C CA . LEU G 1 38 ? 10.019 -52.239 48.627 1.00 44.88 1028 LEU G CA 1
ATOM 7474 C C . LEU G 1 38 ? 8.786 -53.075 48.226 1.00 48.66 1028 LEU G C 1
ATOM 7475 O O . LEU G 1 38 ? 8.900 -54.274 47.947 1.00 47.89 1028 LEU G O 1
ATOM 7480 N N . ASP G 1 39 ? 7.614 -52.440 48.198 1.00 51.65 1029 ASP G N 1
ATOM 7481 C CA . ASP G 1 39 ? 6.392 -53.135 47.811 1.00 55.06 1029 ASP G CA 1
ATOM 7482 C C . ASP G 1 39 ? 6.333 -53.384 46.311 1.00 57.71 1029 ASP G C 1
ATOM 7483 O O . ASP G 1 39 ? 5.938 -54.469 45.893 1.00 60.09 1029 ASP G O 1
ATOM 7488 N N . GLU G 1 40 ? 6.708 -52.382 45.508 1.00 57.67 1030 GLU G N 1
ATOM 7489 C CA . GLU G 1 40 ? 6.667 -52.506 44.047 1.00 57.72 1030 GLU G CA 1
ATOM 7490 C C . GLU G 1 40 ? 7.870 -53.217 43.468 1.00 56.72 1030 GLU G C 1
ATOM 7491 O O . GLU G 1 40 ? 7.758 -53.896 42.457 1.00 56.66 1030 GLU G O 1
ATOM 7497 N N . THR G 1 41 ? 9.020 -53.053 44.102 1.00 56.02 1031 THR G N 1
ATOM 7498 C CA . THR G 1 41 ? 10.235 -53.721 43.644 1.00 57.01 1031 THR G CA 1
ATOM 7499 C C . THR G 1 41 ? 10.264 -55.129 44.259 1.00 57.69 1031 THR G C 1
ATOM 7500 O O . THR G 1 41 ? 11.084 -55.975 43.897 1.00 55.37 1031 THR G O 1
ATOM 7504 N N . GLU G 1 42 ? 9.360 -55.359 45.207 1.00 59.03 1032 GLU G N 1
ATOM 7505 C CA . GLU G 1 42 ? 9.248 -56.647 45.875 1.00 60.45 1032 GLU G CA 1
ATOM 7506 C C . GLU G 1 42 ? 10.556 -57.104 46.517 1.00 60.51 1032 GLU G C 1
ATOM 7507 O O . GLU G 1 42 ? 10.853 -58.290 46.534 1.00 60.73 1032 GLU G O 1
ATOM 7513 N N . GLN G 1 43 ? 11.336 -56.172 47.051 1.00 60.29 1033 GLN G N 1
ATOM 7514 C CA . GLN G 1 43 ? 12.611 -56.520 47.674 1.00 60.73 1033 GLN G CA 1
ATOM 7515 C C . GLN G 1 43 ? 12.476 -56.714 49.176 1.00 59.58 1033 GLN G C 1
ATOM 7516 O O . GLN G 1 43 ? 13.429 -56.492 49.929 1.00 59.20 1033 GLN G O 1
ATOM 7522 N N . TRP G 1 44 ? 11.291 -57.135 49.607 1.00 57.93 1034 TRP G N 1
ATOM 7523 C CA . TRP G 1 44 ? 11.015 -57.357 51.022 1.00 56.43 1034 TRP G CA 1
ATOM 7524 C C . TRP G 1 44 ? 11.736 -58.550 51.597 1.00 58.19 1034 TRP G C 1
ATOM 7525 O O . TRP G 1 44 ? 12.383 -58.440 52.637 1.00 57.34 1034 TRP G O 1
ATOM 7536 N N . GLU G 1 45 ? 11.576 -59.697 50.943 1.00 61.03 1035 GLU G N 1
ATOM 7537 C CA . GLU G 1 45 ? 12.240 -60.915 51.368 1.00 63.27 1035 GLU G CA 1
ATOM 7538 C C . GLU G 1 45 ? 13.721 -60.581 51.490 1.00 64.50 1035 GLU G C 1
ATOM 7539 O O . GLU G 1 45 ? 14.403 -61.038 52.396 1.00 65.29 1035 GLU G O 1
ATOM 7541 N N . LYS G 1 46 ? 14.199 -59.758 50.565 1.00 64.16 1036 LYS G N 1
ATOM 7542 C CA . LYS G 1 46 ? 15.588 -59.348 50.532 1.00 62.97 1036 LYS G CA 1
ATOM 7543 C C . LYS G 1 46 ? 15.882 -58.212 51.516 1.00 61.56 1036 LYS G C 1
ATOM 7544 O O . LYS G 1 46 ? 16.961 -57.640 51.461 1.00 62.18 1036 LYS G O 1
ATOM 7546 N N . PHE G 1 47 ? 14.953 -57.928 52.433 1.00 59.08 1037 PHE G N 1
ATOM 7547 C CA . PHE G 1 47 ? 15.047 -56.793 53.373 1.00 56.12 1037 PHE G CA 1
ATOM 7548 C C . PHE G 1 47 ? 14.877 -57.130 54.811 1.00 55.67 1037 PHE G C 1
ATOM 7549 O O . PHE G 1 47 ? 15.589 -56.626 55.746 1.00 55.43 1037 PHE G O 1
ATOM 7557 N N . GLY G 1 48 ? 13.786 -57.889 54.952 1.00 54.26 1038 GLY G N 1
ATOM 7558 C CA . GLY G 1 48 ? 13.236 -58.387 56.201 1.00 52.96 1038 GLY G CA 1
ATOM 7559 C C . GLY G 1 48 ? 11.711 -58.315 56.045 1.00 52.60 1038 GLY G C 1
ATOM 7560 O O . GLY G 1 48 ? 11.095 -57.257 56.239 1.00 51.06 1038 GLY G O 1
ATOM 7561 N N . LEU G 1 49 ? 11.092 -59.444 55.702 1.00 53.61 1039 LEU G N 1
ATOM 7562 C CA . LEU G 1 49 ? 9.631 -59.497 55.583 1.00 54.52 1039 LEU G CA 1
ATOM 7563 C C . LEU G 1 49 ? 9.028 -59.102 56.945 1.00 55.91 1039 LEU G C 1
ATOM 7564 O O . LEU G 1 49 ? 8.040 -58.371 57.017 1.00 56.86 1039 LEU G O 1
ATOM 7569 N N . GLU G 1 50 ? 9.664 -59.567 58.015 1.00 55.49 1040 GLU G N 1
ATOM 7570 C CA . GLU G 1 50 ? 9.244 -59.297 59.391 1.00 54.75 1040 GLU G CA 1
ATOM 7571 C C . GLU G 1 50 ? 9.215 -57.807 59.809 1.00 52.75 1040 GLU G C 1
ATOM 7572 O O . GLU G 1 50 ? 8.822 -57.475 60.947 1.00 52.55 1040 GLU G O 1
ATOM 7578 N N . LYS G 1 51 ? 9.602 -56.920 58.889 1.00 48.40 1041 LYS G N 1
ATOM 7579 C CA . LYS G 1 51 ? 9.664 -55.491 59.171 1.00 42.87 1041 LYS G CA 1
ATOM 7580 C C . LYS G 1 51 ? 8.595 -54.608 58.557 1.00 40.54 1041 LYS G C 1
ATOM 7581 O O . LYS G 1 51 ? 8.489 -53.446 58.920 1.00 41.09 1041 LYS G O 1
ATOM 7587 N N . ARG G 1 52 ? 7.804 -55.127 57.631 1.00 38.11 1042 ARG G N 1
ATOM 7588 C CA . ARG G 1 52 ? 6.793 -54.297 56.978 1.00 35.70 1042 ARG G CA 1
ATOM 7589 C C . ARG G 1 52 ? 5.702 -53.770 57.912 1.00 35.78 1042 ARG G C 1
ATOM 7590 O O . ARG G 1 52 ? 5.313 -52.597 57.846 1.00 35.75 1042 ARG G O 1
ATOM 7598 N N . GLN G 1 53 ? 5.211 -54.657 58.770 1.00 35.07 1043 GLN G N 1
ATOM 7599 C CA . GLN G 1 53 ? 4.175 -54.340 59.739 1.00 36.24 1043 GLN G CA 1
ATOM 7600 C C . GLN G 1 53 ? 4.670 -53.239 60.670 1.00 34.35 1043 GLN G C 1
ATOM 7601 O O . GLN G 1 53 ? 3.893 -52.537 61.300 1.00 33.93 1043 GLN G O 1
ATOM 7607 N N . GLY G 1 54 ? 5.977 -53.098 60.771 1.00 30.86 1044 GLY G N 1
ATOM 7608 C CA . GLY G 1 54 ? 6.492 -52.064 61.640 1.00 29.35 1044 GLY G CA 1
ATOM 7609 C C . GLY G 1 54 ? 6.514 -50.734 60.924 1.00 25.24 1044 GLY G C 1
ATOM 7610 O O . GLY G 1 54 ? 6.394 -49.683 61.531 1.00 24.00 1044 GLY G O 1
ATOM 7611 N N . ALA G 1 55 ? 6.699 -50.782 59.619 1.00 24.45 1045 ALA G N 1
ATOM 7612 C CA . ALA G 1 55 ? 6.739 -49.553 58.849 1.00 24.80 1045 ALA G CA 1
ATOM 7613 C C . ALA G 1 55 ? 5.293 -49.158 58.637 1.00 24.43 1045 ALA G C 1
ATOM 7614 O O . ALA G 1 55 ? 4.945 -47.971 58.736 1.00 24.89 1045 ALA G O 1
ATOM 7616 N N . LEU G 1 56 ? 4.458 -50.164 58.352 1.00 22.20 1046 LEU G N 1
ATOM 7617 C CA . LEU G 1 56 ? 3.035 -49.925 58.151 1.00 22.40 1046 LEU G CA 1
ATOM 7618 C C . LEU G 1 56 ? 2.466 -49.281 59.393 1.00 23.32 1046 LEU G C 1
ATOM 7619 O O . LEU G 1 56 ? 1.674 -48.343 59.316 1.00 21.46 1046 LEU G O 1
ATOM 7624 N N . GLU G 1 57 ? 2.907 -49.778 60.542 1.00 26.34 1047 GLU G N 1
ATOM 7625 C CA . GLU G 1 57 ? 2.441 -49.259 61.808 1.00 29.18 1047 GLU G CA 1
ATOM 7626 C C . GLU G 1 57 ? 2.884 -47.823 61.993 1.00 28.45 1047 GLU G C 1
ATOM 7627 O O . GLU G 1 57 ? 2.114 -46.978 62.439 1.00 31.22 1047 GLU G O 1
ATOM 7633 N N . LEU G 1 58 ? 4.127 -47.541 61.647 1.00 26.20 1048 LEU G N 1
ATOM 7634 C CA . LEU G 1 58 ? 4.652 -46.196 61.776 1.00 24.05 1048 LEU G CA 1
ATOM 7635 C C . LEU G 1 58 ? 3.919 -45.238 60.865 1.00 24.07 1048 LEU G C 1
ATOM 7636 O O . LEU G 1 58 ? 3.581 -44.116 61.253 1.00 21.62 1048 LEU G O 1
ATOM 7641 N N . ILE G 1 59 ? 3.689 -45.691 59.636 1.00 24.84 1049 ILE G N 1
ATOM 7642 C CA . ILE G 1 59 ? 3.001 -44.885 58.646 1.00 24.71 1049 ILE G CA 1
ATOM 7643 C C . ILE G 1 59 ? 1.594 -44.598 59.148 1.00 25.21 1049 ILE G C 1
ATOM 7644 O O . ILE G 1 59 ? 1.070 -43.494 58.977 1.00 25.81 1049 ILE G O 1
ATOM 7649 N N . LYS G 1 60 ? 0.987 -45.590 59.790 1.00 25.06 1050 LYS G N 1
ATOM 7650 C CA . LYS G 1 60 ? -0.351 -45.385 60.307 1.00 25.65 1050 LYS G CA 1
ATOM 7651 C C . LYS G 1 60 ? -0.247 -44.270 61.327 1.00 26.47 1050 LYS G C 1
ATOM 7652 O O . LYS G 1 60 ? -1.006 -43.295 61.264 1.00 29.49 1050 LYS G O 1
ATOM 7654 N N . LYS G 1 61 ? 0.697 -44.393 62.254 1.00 24.24 1051 LYS G N 1
ATOM 7655 C CA . LYS G 1 61 ? 0.844 -43.367 63.268 1.00 23.11 1051 LYS G CA 1
ATOM 7656 C C . LYS G 1 61 ? 0.975 -41.984 62.648 1.00 22.41 1051 LYS G C 1
ATOM 7657 O O . LYS G 1 61 ? 0.282 -41.054 63.072 1.00 21.80 1051 LYS G O 1
ATOM 7663 N N . GLY G 1 62 ? 1.865 -41.862 61.656 1.00 20.84 1052 GLY G N 1
ATOM 7664 C CA . GLY G 1 62 ? 2.090 -40.588 60.987 1.00 20.10 1052 GLY G CA 1
ATOM 7665 C C . GLY G 1 62 ? 0.836 -39.975 60.387 1.00 20.22 1052 GLY G C 1
ATOM 7666 O O . GLY G 1 62 ? 0.668 -38.746 60.409 1.00 17.94 1052 GLY G O 1
ATOM 7667 N N . TYR G 1 63 ? -0.036 -40.836 59.854 1.00 18.36 1053 TYR G N 1
ATOM 7668 C CA . TYR G 1 63 ? -1.299 -40.411 59.262 1.00 19.62 1053 TYR G CA 1
ATOM 7669 C C . TYR G 1 63 ? -2.216 -39.735 60.314 1.00 22.20 1053 TYR G C 1
ATOM 7670 O O . TYR G 1 63 ? -2.819 -38.647 60.074 1.00 18.39 1053 TYR G O 1
ATOM 7679 N N . THR G 1 64 ? -2.326 -40.399 61.468 1.00 21.33 1054 THR G N 1
ATOM 7680 C CA . THR G 1 64 ? -3.163 -39.909 62.557 1.00 22.40 1054 THR G CA 1
ATOM 7681 C C . THR G 1 64 ? -2.686 -38.570 63.114 1.00 21.69 1054 THR G C 1
ATOM 7682 O O . THR G 1 64 ? -3.471 -37.642 63.328 1.00 20.33 1054 THR G O 1
ATOM 7686 N N . GLN G 1 65 ? -1.386 -38.494 63.345 1.00 20.00 1055 GLN G N 1
ATOM 7687 C CA . GLN G 1 65 ? -0.791 -37.294 63.880 1.0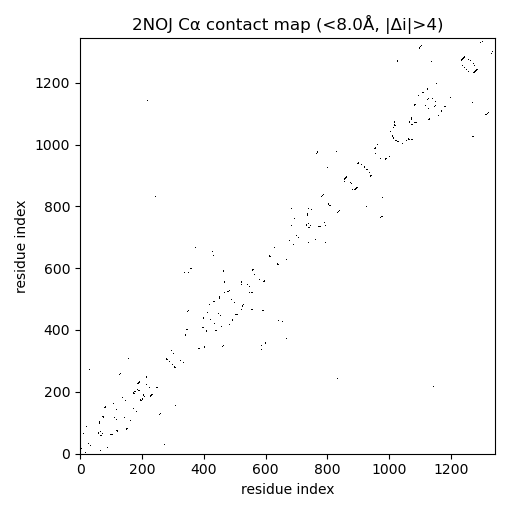0 18.04 1055 GLN G CA 1
ATOM 7688 C C . GLN G 1 65 ? -1.071 -36.176 62.918 1.00 16.59 1055 GLN G C 1
ATOM 7689 O O . GLN G 1 65 ? -1.545 -35.154 63.333 1.00 16.28 1055 GLN G O 1
ATOM 7695 N N . GLN G 1 66 ? -0.873 -36.394 61.627 1.00 18.45 1056 GLN G N 1
ATOM 7696 C CA . GLN G 1 66 ? -1.113 -35.343 60.651 1.00 18.79 1056 GLN G CA 1
ATOM 7697 C C . GLN G 1 66 ? -2.579 -34.875 60.683 1.00 17.76 1056 GLN G C 1
ATOM 7698 O O . GLN G 1 66 ? -2.875 -33.703 60.513 1.00 16.84 1056 GLN G O 1
ATOM 7704 N N . LEU G 1 67 ? -3.498 -35.801 60.895 1.00 18.54 1057 LEU G N 1
ATOM 7705 C CA . LEU G 1 67 ? -4.888 -35.434 60.910 1.00 18.01 1057 LEU G CA 1
ATOM 7706 C C . LEU G 1 67 ? -5.097 -34.362 61.945 1.00 18.30 1057 LEU G C 1
ATOM 7707 O O . LEU G 1 67 ? -5.733 -33.364 61.705 1.00 20.77 1057 LEU G O 1
ATOM 7712 N N . ALA G 1 68 ? -4.522 -34.536 63.111 1.00 20.18 1058 ALA G N 1
ATOM 7713 C CA . ALA G 1 68 ? -4.740 -33.545 64.169 1.00 24.21 1058 ALA G CA 1
ATOM 7714 C C . ALA G 1 68 ? -4.345 -32.150 63.679 1.00 24.00 1058 ALA G C 1
ATOM 7715 O O . ALA G 1 68 ? -4.467 -31.162 64.455 1.00 28.83 1058 ALA G O 1
ATOM 7717 N N . PHE G 1 69 ? -3.750 -32.047 62.473 1.00 23.96 1059 PHE G N 1
ATOM 7718 C CA . PHE G 1 69 ? -3.345 -30.763 61.876 1.00 25.58 1059 PHE G CA 1
ATOM 7719 C C . PHE G 1 69 ? -4.288 -30.260 60.830 1.00 26.24 1059 PHE G C 1
ATOM 7720 O O . PHE G 1 69 ? -4.201 -29.092 60.421 1.00 26.58 1059 PHE G O 1
ATOM 7728 N N . ARG G 1 70 ? -5.227 -31.099 60.434 1.00 26.24 1060 ARG G N 1
ATOM 7729 C CA . ARG G 1 70 ? -6.189 -30.697 59.445 1.00 27.50 1060 ARG G CA 1
ATOM 7730 C C . ARG G 1 70 ? -7.029 -29.512 59.895 1.00 30.05 1060 ARG G C 1
ATOM 7731 O O . ARG G 1 70 ? -7.784 -29.580 60.864 1.00 30.85 1060 ARG G O 1
ATOM 7739 N N . GLN G 1 71 ? -6.897 -28.419 59.165 1.00 33.16 1061 GLN G N 1
ATOM 7740 C CA . GLN G 1 71 ? -7.681 -27.236 59.458 1.00 35.62 1061 GLN G CA 1
ATOM 7741 C C . GLN G 1 71 ? -9.120 -27.453 58.938 1.00 37.77 1061 GLN G C 1
ATOM 7742 O O . GLN G 1 71 ? -9.371 -28.308 58.081 1.00 36.26 1061 GLN G O 1
ATOM 7748 N N . PRO G 1 72 ? -10.081 -26.697 59.473 1.00 37.34 1062 PRO G N 1
ATOM 7749 C CA . PRO G 1 72 ? -11.463 -26.849 59.016 1.00 38.18 1062 PRO G CA 1
ATOM 7750 C C . PRO G 1 72 ? -11.591 -26.821 57.495 1.00 39.27 1062 PRO G C 1
ATOM 7751 O O . PRO G 1 72 ? -12.297 -27.643 56.912 1.00 41.78 1062 PRO G O 1
ATOM 7755 N N . SER G 1 73 ? -10.889 -25.904 56.842 1.00 39.00 1063 SER G N 1
ATOM 7756 C CA . SER G 1 73 ? -10.983 -25.798 55.390 1.00 39.81 1063 SER G CA 1
ATOM 7757 C C . SER G 1 73 ? -10.593 -27.074 54.632 1.00 37.59 1063 SER G C 1
ATOM 7758 O O . SER G 1 73 ? -10.863 -27.190 53.429 1.00 37.73 1063 SER G O 1
ATOM 7761 N N . SER G 1 74 ? -9.931 -28.002 55.316 1.00 36.68 1064 SER G N 1
ATOM 7762 C CA . SER G 1 74 ? -9.474 -29.262 54.733 1.00 36.49 1064 SER G CA 1
ATOM 7763 C C . SER G 1 74 ? -8.049 -29.048 54.258 1.00 34.63 1064 SER G C 1
ATOM 7764 O O . SER G 1 74 ? -7.446 -29.899 53.602 1.00 35.34 1064 SER G O 1
ATOM 7767 N N . ALA G 1 75 ? -7.492 -27.899 54.613 1.00 33.32 1065 ALA G N 1
ATOM 7768 C CA . ALA G 1 75 ? -6.127 -27.604 54.220 1.00 31.92 1065 ALA G CA 1
ATOM 7769 C C . ALA G 1 75 ? -5.278 -27.783 55.449 1.00 30.93 1065 ALA G C 1
ATOM 7770 O O . ALA G 1 75 ? -5.734 -27.567 56.565 1.00 29.07 1065 ALA G O 1
ATOM 7772 N N . PHE G 1 76 ? -4.043 -28.208 55.247 1.00 31.01 1066 PHE G N 1
ATOM 7773 C CA . PHE G 1 76 ? -3.150 -28.429 56.371 1.00 30.93 1066 PHE G CA 1
ATOM 7774 C C . PHE G 1 76 ? -2.148 -27.303 56.584 1.00 32.26 1066 PHE G C 1
ATOM 7775 O O . PHE G 1 76 ? -1.978 -26.425 55.732 1.00 32.48 1066 PHE G O 1
ATOM 7783 N N . ALA G 1 77 ? -1.480 -27.351 57.731 1.00 31.19 1067 ALA G N 1
ATOM 7784 C CA . ALA G 1 77 ? -0.468 -26.360 58.077 1.00 32.29 1067 ALA G CA 1
ATOM 7785 C C . ALA G 1 77 ? 0.392 -26.864 59.260 1.00 33.23 1067 ALA G C 1
ATOM 7786 O O . ALA G 1 77 ? 0.090 -27.887 59.881 1.00 30.71 1067 ALA G O 1
ATOM 7788 N N . ALA G 1 78 ? 1.472 -26.161 59.573 1.00 33.75 1068 ALA G N 1
ATOM 7789 C CA . ALA G 1 78 ? 2.295 -26.604 60.693 1.00 34.44 1068 ALA G CA 1
ATOM 7790 C C . ALA G 1 78 ? 1.420 -26.620 61.947 1.00 33.81 1068 ALA G C 1
ATOM 7791 O O . ALA G 1 78 ? 1.437 -27.586 62.717 1.00 33.16 1068 ALA G O 1
ATOM 7793 N N . PHE G 1 79 ? 0.642 -25.550 62.118 1.00 33.61 1069 PHE G N 1
ATOM 7794 C CA . PHE G 1 79 ? -0.259 -25.390 63.260 1.00 34.29 1069 PHE G CA 1
ATOM 7795 C C . PHE G 1 79 ? -1.652 -25.001 62.800 1.00 34.70 1069 PHE G C 1
ATOM 7796 O O . PHE G 1 79 ? -1.798 -24.321 61.784 1.00 34.52 1069 PHE G O 1
ATOM 7804 N N . VAL G 1 80 ? -2.663 -25.429 63.556 1.00 36.18 1070 VAL G N 1
ATOM 7805 C CA . VAL G 1 80 ? -4.070 -25.128 63.252 1.00 38.42 1070 VAL G CA 1
ATOM 7806 C C . VAL G 1 80 ? -4.404 -23.644 63.349 1.00 39.85 1070 VAL G C 1
ATOM 7807 O O . VAL G 1 80 ? -5.512 -23.235 63.028 1.00 40.82 1070 VAL G O 1
ATOM 7811 N N . LYS G 1 81 ? -3.442 -22.846 63.795 1.00 40.84 1071 LYS G N 1
ATOM 7812 C CA . LYS G 1 81 ? -3.645 -21.413 63.936 1.00 41.55 1071 LYS G CA 1
ATOM 7813 C C . LYS G 1 81 ? -2.767 -20.665 62.954 1.00 40.29 1071 LYS G C 1
ATOM 7814 O O . LYS G 1 81 ? -2.860 -19.453 62.823 1.00 39.86 1071 LYS G O 1
ATOM 7816 N N . ARG G 1 82 ? -1.904 -21.396 62.263 1.00 38.44 1072 ARG G N 1
ATOM 7817 C CA . ARG G 1 82 ? -1.015 -20.792 61.271 1.00 38.11 1072 ARG G CA 1
ATOM 7818 C C . ARG G 1 82 ? -1.698 -20.817 59.904 1.00 36.85 1072 ARG G C 1
ATOM 7819 O O . ARG G 1 82 ? -2.465 -21.721 59.602 1.00 36.94 1072 ARG G O 1
ATOM 7827 N N . ALA G 1 83 ? -1.416 -19.824 59.077 1.00 38.43 1073 ALA G N 1
ATOM 7828 C CA . ALA G 1 83 ? -2.018 -19.770 57.755 1.00 40.53 1073 ALA G CA 1
ATOM 7829 C C . ALA G 1 83 ? -1.786 -21.081 57.001 1.00 40.00 1073 ALA G C 1
ATOM 7830 O O . ALA G 1 83 ? -0.663 -21.589 56.961 1.00 40.84 1073 ALA G O 1
ATOM 7832 N N . PRO G 1 84 ? -2.850 -21.643 56.396 1.00 38.58 1074 PRO G N 1
ATOM 7833 C CA . PRO G 1 84 ? -2.765 -22.894 55.642 1.00 38.07 1074 PRO G CA 1
ATOM 7834 C C . PRO G 1 84 ? -1.733 -22.794 54.544 1.00 37.44 1074 PRO G C 1
ATOM 7835 O O . PRO G 1 84 ? -1.560 -21.728 53.970 1.00 38.74 1074 PRO G O 1
ATOM 7839 N N . SER G 1 85 ? -1.053 -23.894 54.247 1.00 36.22 1075 SER G N 1
ATOM 7840 C CA . SER G 1 85 ? -0.051 -23.886 53.192 1.00 35.06 1075 SER G CA 1
ATOM 7841 C C . SER G 1 85 ? -0.579 -24.549 51.929 1.00 36.25 1075 SER G C 1
ATOM 7842 O O . SER G 1 85 ? -1.360 -25.498 51.994 1.00 36.46 1075 SER G O 1
ATOM 7845 N N . THR G 1 86 ? -0.153 -24.045 50.775 1.00 36.66 1076 THR G N 1
ATOM 7846 C CA . THR G 1 86 ? -0.581 -24.619 49.512 1.00 35.23 1076 THR G CA 1
ATOM 7847 C C . THR G 1 86 ? 0.331 -25.798 49.172 1.00 35.57 1076 THR G C 1
ATOM 7848 O O . THR G 1 86 ? -0.133 -26.860 48.754 1.00 37.05 1076 THR G O 1
ATOM 7852 N N . TRP G 1 87 ? 1.632 -25.620 49.366 1.00 33.07 1077 TRP G N 1
ATOM 7853 C CA . TRP G 1 87 ? 2.575 -26.681 49.064 1.00 30.59 1077 TRP G CA 1
ATOM 7854 C C . TRP G 1 87 ? 2.380 -27.880 49.979 1.00 27.82 1077 TRP G C 1
ATOM 7855 O O . TRP G 1 87 ? 2.432 -29.019 49.530 1.00 28.60 1077 TRP G O 1
ATOM 7866 N N . LEU G 1 88 ? 2.162 -27.635 51.263 1.00 25.61 1078 LEU G N 1
ATOM 7867 C CA . LEU G 1 88 ? 2.004 -28.746 52.198 1.00 25.81 1078 LEU G CA 1
ATOM 7868 C C . LEU G 1 88 ? 0.751 -29.546 51.876 1.00 25.27 1078 LEU G C 1
ATOM 7869 O O . LEU G 1 88 ? 0.780 -30.775 51.765 1.00 24.28 1078 LEU G O 1
ATOM 7874 N N . THR G 1 89 ? -0.359 -28.829 51.738 1.00 26.70 1079 THR G N 1
ATOM 7875 C CA . THR G 1 89 ? -1.635 -29.453 51.442 1.00 26.42 1079 THR G CA 1
ATOM 7876 C C . THR G 1 89 ? -1.452 -30.398 50.259 1.00 26.51 1079 THR G C 1
ATOM 7877 O O . THR G 1 89 ? -1.767 -31.592 50.345 1.00 26.73 1079 THR G O 1
ATOM 7881 N N . ALA G 1 90 ? -0.922 -29.870 49.162 1.00 25.96 1080 ALA G N 1
ATOM 7882 C CA . ALA G 1 90 ? -0.705 -30.684 47.981 1.00 27.01 1080 ALA G CA 1
ATOM 7883 C C . ALA G 1 90 ? 0.337 -31.761 48.272 1.00 25.43 1080 ALA G C 1
ATOM 7884 O O . ALA G 1 90 ? 0.361 -32.820 47.626 1.00 26.19 1080 ALA G O 1
ATOM 7886 N N . TYR G 1 91 ? 1.210 -31.490 49.233 1.00 23.98 1081 TYR G N 1
ATOM 7887 C CA . TYR G 1 91 ? 2.207 -32.491 49.593 1.00 20.26 1081 TYR G CA 1
ATOM 7888 C C . TYR G 1 91 ? 1.500 -33.617 50.376 1.00 19.17 1081 TYR G C 1
ATOM 7889 O O . TYR G 1 91 ? 1.630 -34.803 50.020 1.00 20.84 1081 TYR G O 1
ATOM 7898 N N . VAL G 1 92 ? 0.750 -33.250 51.421 1.00 15.20 1082 VAL G N 1
ATOM 7899 C CA . VAL G 1 92 ? 0.016 -34.236 52.205 1.00 13.06 1082 VAL G CA 1
ATOM 7900 C C . VAL G 1 92 ? -0.820 -35.030 51.218 1.00 16.40 1082 VAL G C 1
ATOM 7901 O O . VAL G 1 92 ? -0.874 -36.262 51.301 1.00 11.06 1082 VAL G O 1
ATOM 7905 N N . VAL G 1 93 ? -1.435 -34.319 50.266 1.00 16.37 1083 VAL G N 1
ATOM 7906 C CA . VAL G 1 93 ? -2.276 -34.963 49.258 1.00 19.18 1083 VAL G CA 1
ATOM 7907 C C . VAL G 1 93 ? -1.478 -35.956 48.472 1.00 25.24 1083 VAL G C 1
ATOM 7908 O O . VAL G 1 93 ? -1.970 -37.060 48.218 1.00 28.87 1083 VAL G O 1
ATOM 7912 N N . LYS G 1 94 ? -0.251 -35.578 48.109 1.00 26.29 1084 LYS G N 1
ATOM 7913 C CA . LYS G 1 94 ? 0.648 -36.442 47.341 1.00 29.16 1084 LYS G CA 1
ATOM 7914 C C . LYS G 1 94 ? 1.058 -37.712 48.123 1.00 29.36 1084 LYS G C 1
ATOM 7915 O O . LYS G 1 94 ? 1.013 -38.820 47.589 1.00 29.82 1084 LYS G O 1
ATOM 7921 N N . VAL G 1 95 ? 1.447 -37.559 49.385 1.00 28.49 1085 VAL G N 1
ATOM 7922 C CA . VAL G 1 95 ? 1.845 -38.710 50.186 1.00 27.75 1085 VAL G CA 1
ATOM 7923 C C . VAL G 1 95 ? 0.684 -39.631 50.552 1.00 31.02 1085 VAL G C 1
ATOM 7924 O O . VAL G 1 95 ? 0.819 -40.870 50.557 1.00 30.87 1085 VAL G O 1
ATOM 7928 N N . PHE G 1 96 ? -0.456 -39.025 50.872 1.00 33.05 1086 PHE G N 1
ATOM 7929 C CA . PHE G 1 96 ? -1.638 -39.789 51.236 1.00 35.55 1086 PHE G CA 1
ATOM 7930 C C . PHE G 1 96 ? -2.181 -40.567 50.060 1.00 39.06 1086 PHE G C 1
ATOM 7931 O O . PHE G 1 96 ? -2.895 -41.560 50.245 1.00 41.45 1086 PHE G O 1
ATOM 7939 N N . SER G 1 97 ? -1.873 -40.128 48.847 1.00 39.29 1087 SER G N 1
ATOM 7940 C CA . SER G 1 97 ? -2.372 -40.869 47.694 1.00 41.22 1087 SER G CA 1
ATOM 7941 C C . SER G 1 97 ? -1.629 -42.194 47.519 1.00 42.47 1087 SER G C 1
ATOM 7942 O O . SER G 1 97 ? -2.230 -43.172 47.059 1.00 44.39 1087 SER G O 1
ATOM 7945 N N . LEU G 1 98 ? -0.337 -42.234 47.881 1.00 42.36 1088 LEU G N 1
ATOM 7946 C CA . LEU G 1 98 ? 0.458 -43.470 47.763 1.00 40.75 1088 LEU G CA 1
ATOM 7947 C C . LEU G 1 98 ? 0.088 -44.455 48.850 1.00 39.49 1088 LEU G C 1
ATOM 7948 O O . LEU G 1 98 ? 0.033 -45.669 48.605 1.00 40.60 1088 LEU G O 1
ATOM 7953 N N . ALA G 1 99 ? -0.155 -43.901 50.036 1.00 39.01 1089 ALA G N 1
ATOM 7954 C CA . ALA G 1 99 ? -0.524 -44.695 51.165 1.00 38.46 1089 ALA G CA 1
ATOM 7955 C C . ALA G 1 99 ? -1.969 -45.144 51.197 1.00 38.24 1089 ALA G C 1
ATOM 7956 O O . ALA G 1 99 ? -2.551 -45.328 52.279 1.00 37.10 1089 ALA G O 1
ATOM 7958 N N . VAL G 1 100 ? -2.564 -45.370 50.029 1.00 38.15 1090 VAL G N 1
ATOM 7959 C CA . VAL G 1 100 ? -3.942 -45.850 50.053 1.00 39.57 1090 VAL G CA 1
ATOM 7960 C C . VAL G 1 100 ? -3.823 -47.340 49.816 1.00 39.24 1090 VAL G C 1
ATOM 7961 O O . VAL G 1 100 ? -4.826 -48.039 49.730 1.00 40.23 1090 VAL G O 1
ATOM 7965 N N . ASN G 1 101 ? -2.585 -47.823 49.708 1.00 38.72 1091 ASN G N 1
ATOM 7966 C CA . ASN G 1 101 ? -2.347 -49.245 49.483 1.00 37.93 1091 ASN G CA 1
ATOM 7967 C C . ASN G 1 101 ? -1.578 -49.827 50.648 1.00 35.14 1091 ASN G C 1
ATOM 7968 O O . ASN G 1 101 ? -1.106 -50.965 50.603 1.00 35.76 1091 ASN G O 1
ATOM 7973 N N . LEU G 1 102 ? -1.470 -49.040 51.706 1.00 31.57 1092 LEU G N 1
ATOM 7974 C CA . LEU G 1 102 ? -0.739 -49.483 52.867 1.00 27.51 1092 LEU G CA 1
ATOM 7975 C C . LEU G 1 102 ? -1.582 -49.474 54.126 1.00 23.25 1092 LEU G C 1
ATOM 7976 O O . LEU G 1 102 ? -1.689 -50.487 54.795 1.00 22.31 1092 LEU G O 1
ATOM 7981 N N . ILE G 1 103 ? -2.184 -48.328 54.425 1.00 19.30 1093 ILE G N 1
ATOM 7982 C CA . ILE G 1 103 ? -3.013 -48.148 55.619 1.00 19.44 1093 ILE G CA 1
ATOM 7983 C C . ILE G 1 103 ? -4.353 -47.514 55.305 1.00 17.55 1093 ILE G C 1
ATOM 7984 O O . ILE G 1 103 ? -4.579 -47.009 54.221 1.00 17.46 1093 ILE G O 1
ATOM 7989 N N . ALA G 1 104 ? -5.238 -47.498 56.281 1.00 17.44 1094 ALA G N 1
ATOM 7990 C CA . ALA G 1 104 ? -6.522 -46.843 56.070 1.00 20.54 1094 ALA G CA 1
ATOM 7991 C C . ALA G 1 104 ? -6.295 -45.360 55.783 1.00 21.16 1094 ALA G C 1
ATOM 7992 O O . ALA G 1 104 ? -5.377 -44.717 56.319 1.00 22.50 1094 ALA G O 1
ATOM 7994 N N . ILE G 1 105 ? -7.143 -44.816 54.928 1.00 22.04 1095 ILE G N 1
ATOM 7995 C CA . ILE G 1 105 ? -7.067 -43.408 54.591 1.00 20.71 1095 ILE G CA 1
ATOM 7996 C C . ILE G 1 105 ? -8.478 -42.911 54.296 1.00 23.08 1095 ILE G C 1
ATOM 7997 O O . ILE G 1 105 ? -9.225 -43.520 53.514 1.00 21.92 1095 ILE G O 1
ATOM 8002 N N . ASP G 1 106 ? -8.831 -41.818 54.966 1.00 20.87 1096 ASP G N 1
ATOM 8003 C CA . ASP G 1 106 ? -10.127 -41.170 54.826 1.00 22.56 1096 ASP G CA 1
ATOM 8004 C C . ASP G 1 106 ? -10.102 -40.421 53.484 1.00 24.77 1096 ASP G C 1
ATOM 8005 O O . ASP G 1 106 ? -9.586 -39.311 53.402 1.00 21.92 1096 ASP G O 1
A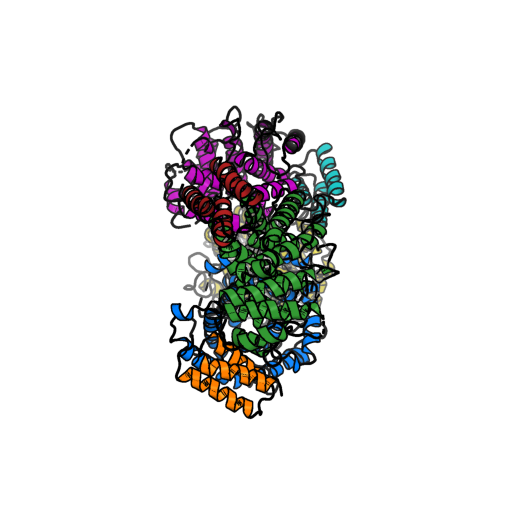TOM 8010 N N . SER G 1 107 ? -10.658 -41.024 52.438 1.00 27.98 1097 SER G N 1
ATOM 8011 C CA . SER G 1 107 ? -10.663 -40.388 51.124 1.00 28.38 1097 SER G CA 1
ATOM 8012 C C . SER G 1 107 ? -11.331 -39.009 51.152 1.00 29.52 1097 SER G C 1
ATOM 8013 O O . SER G 1 107 ? -11.049 -38.151 50.302 1.00 28.79 1097 SER G O 1
ATOM 8016 N N . GLN G 1 108 ? -12.195 -38.802 52.144 1.00 34.59 1098 GLN G N 1
ATOM 8017 C CA . GLN G 1 108 ? -12.906 -37.535 52.279 1.00 37.87 1098 GLN G CA 1
ATOM 8018 C C . GLN G 1 108 ? -11.981 -36.439 52.810 1.00 37.20 1098 GLN G C 1
ATOM 8019 O O . GLN G 1 108 ? -12.301 -35.244 52.744 1.00 39.13 1098 GLN G O 1
ATOM 8025 N N . VAL G 1 109 ? -10.838 -36.843 53.350 1.00 37.54 1099 VAL G N 1
ATOM 8026 C CA . VAL G 1 109 ? -9.876 -35.875 53.852 1.00 36.32 1099 VAL G CA 1
ATOM 8027 C C . VAL G 1 109 ? -9.015 -35.488 52.669 1.00 36.07 1099 VAL G C 1
ATOM 8028 O O . VAL G 1 109 ? -8.602 -34.331 52.537 1.00 36.97 1099 VAL G O 1
ATOM 8032 N N . LEU G 1 110 ? -8.761 -36.471 51.807 1.00 36.23 1100 LEU G N 1
ATOM 8033 C CA . LEU G 1 110 ? -7.951 -36.269 50.621 1.00 35.22 1100 LEU G CA 1
ATOM 8034 C C . LEU G 1 110 ? -8.685 -35.351 49.640 1.00 37.28 1100 LEU G C 1
ATOM 8035 O O . LEU G 1 110 ? -8.147 -34.324 49.234 1.00 37.67 1100 LEU G O 1
ATOM 8040 N N . CYS G 1 111 ? -9.911 -35.706 49.260 1.00 40.14 1101 CYS G N 1
ATOM 8041 C CA . CYS G 1 111 ? -10.668 -34.866 48.322 1.00 42.20 1101 CYS G CA 1
ATOM 8042 C C . CYS G 1 111 ? -11.051 -33.524 48.977 1.00 40.49 1101 CYS G C 1
ATOM 8043 O O . CYS G 1 111 ? -11.319 -32.530 48.290 1.00 40.57 1101 CYS G O 1
ATOM 8046 N N . GLY G 1 112 ? -11.073 -33.508 50.308 1.00 37.68 1102 GLY G N 1
ATOM 8047 C CA . GLY G 1 112 ? -11.405 -32.295 51.020 1.00 33.60 1102 GLY G CA 1
ATOM 8048 C C . GLY G 1 112 ? -10.288 -31.287 50.846 1.00 31.42 1102 GLY G C 1
ATOM 8049 O O . GLY G 1 112 ? -10.518 -30.082 50.755 1.00 32.60 1102 GLY G O 1
ATOM 8050 N N . ALA G 1 113 ? -9.065 -31.791 50.808 1.00 28.43 1103 ALA G N 1
ATOM 8051 C CA . ALA G 1 113 ? -7.895 -30.949 50.637 1.00 26.83 1103 ALA G CA 1
ATOM 8052 C C . ALA G 1 113 ? -7.752 -30.587 49.147 1.00 27.53 1103 ALA G C 1
ATOM 8053 O O . ALA G 1 113 ? -7.566 -29.418 48.789 1.00 26.22 1103 ALA G O 1
ATOM 8055 N N . VAL G 1 114 ? -7.846 -31.604 48.290 1.00 28.69 1104 VAL G N 1
ATOM 8056 C CA . VAL G 1 114 ? -7.740 -31.428 46.845 1.00 29.69 1104 VAL G CA 1
ATOM 8057 C C . VAL G 1 114 ? -8.607 -30.299 46.310 1.00 29.92 1104 VAL G C 1
ATOM 8058 O O . VAL G 1 114 ? -8.125 -29.453 45.558 1.00 26.23 1104 VAL G O 1
ATOM 8062 N N . LYS G 1 115 ? -9.880 -30.301 46.708 1.00 30.32 1105 LYS G N 1
ATOM 8063 C CA . LYS G 1 115 ? -10.836 -29.306 46.248 1.00 33.68 1105 LYS G CA 1
ATOM 8064 C C . LYS G 1 115 ? -10.513 -27.925 46.773 1.00 32.39 1105 LYS G C 1
ATOM 8065 O O . LYS G 1 115 ? -10.658 -26.935 46.066 1.00 33.27 1105 LYS G O 1
ATOM 8067 N N . TRP G 1 116 ? -10.075 -27.870 48.023 1.00 32.38 1106 TRP G N 1
ATOM 8068 C CA . TRP G 1 116 ? -9.713 -26.614 48.649 1.00 31.52 1106 TRP G CA 1
ATOM 8069 C C . TRP G 1 116 ? -8.665 -25.978 47.771 1.00 33.04 1106 TRP G C 1
ATOM 8070 O O . TRP G 1 116 ? -8.766 -24.795 47.425 1.00 33.27 1106 TRP G O 1
ATOM 8081 N N . LEU G 1 117 ? -7.658 -26.784 47.429 1.00 33.41 1107 LEU G N 1
ATOM 8082 C CA . LEU G 1 117 ? -6.558 -26.371 46.567 1.00 33.73 1107 LEU G CA 1
ATOM 8083 C C . LEU G 1 117 ? -7.071 -25.689 45.287 1.00 34.73 1107 LEU G C 1
ATOM 8084 O O . LEU G 1 117 ? -6.477 -24.712 44.836 1.00 34.06 1107 LEU G O 1
ATOM 8089 N N . ILE G 1 118 ? -8.176 -26.207 44.729 1.00 37.36 1108 ILE G N 1
ATOM 8090 C CA . ILE G 1 118 ? -8.783 -25.699 43.484 1.00 40.52 1108 ILE G CA 1
ATOM 8091 C C . ILE G 1 118 ? -9.612 -24.428 43.640 1.00 42.19 1108 ILE G C 1
ATOM 8092 O O . ILE G 1 118 ? -9.360 -23.411 42.962 1.00 42.58 1108 ILE G O 1
ATOM 8097 N N . LEU G 1 119 ? -10.581 -24.479 44.547 1.00 41.54 1109 LEU G N 1
ATOM 8098 C CA . LEU G 1 119 ? -11.490 -23.367 44.763 1.00 42.82 1109 LEU G CA 1
ATOM 8099 C C . LEU G 1 119 ? -10.871 -22.200 45.485 1.00 43.15 1109 LEU G C 1
ATOM 8100 O O . LEU G 1 119 ? -11.445 -21.112 45.486 1.00 43.24 1109 LEU G O 1
ATOM 8105 N N . GLU G 1 120 ? -9.701 -22.404 46.088 1.00 41.31 1110 GLU G N 1
ATOM 8106 C CA . GLU G 1 120 ? -9.073 -21.324 46.845 1.00 40.29 1110 GLU G CA 1
ATOM 8107 C C . GLU G 1 120 ? -7.646 -20.903 46.460 1.00 39.61 1110 GLU G C 1
ATOM 8108 O O . GLU G 1 120 ? -7.217 -19.800 46.815 1.00 36.81 1110 GLU G O 1
ATOM 8114 N N . LYS G 1 121 ? -6.904 -21.765 45.760 1.00 38.19 1111 LYS G N 1
ATOM 8115 C CA . LYS G 1 121 ? -5.519 -21.441 45.391 1.00 37.21 1111 LYS G CA 1
ATOM 8116 C C . LYS G 1 121 ? -5.184 -21.365 43.904 1.00 38.29 1111 LYS G C 1
ATOM 8117 O O . LYS G 1 121 ? -4.033 -21.079 43.545 1.00 36.71 1111 LYS G O 1
ATOM 8123 N N . GLN G 1 122 ? -6.167 -21.635 43.047 1.00 39.52 1112 GLN G N 1
ATOM 8124 C CA . GLN G 1 122 ? -5.963 -21.564 41.599 1.00 40.97 1112 GLN G CA 1
ATOM 8125 C C . GLN G 1 122 ? -6.701 -20.347 41.051 1.00 44.61 1112 GLN G C 1
ATOM 8126 O O . GLN G 1 122 ? -7.911 -20.202 41.231 1.00 43.48 1112 GLN G O 1
ATOM 8132 N N . LYS G 1 123 ? -5.951 -19.462 40.407 1.00 49.42 1113 LYS G N 1
ATOM 8133 C CA . LYS G 1 123 ? -6.507 -18.243 39.824 1.00 55.51 1113 LYS G CA 1
ATOM 8134 C C . LYS G 1 123 ? -7.123 -18.611 38.477 1.00 59.48 1113 LYS G C 1
ATOM 8135 O O . LYS G 1 123 ? -6.844 -19.683 37.946 1.00 60.18 1113 LYS G O 1
ATOM 8137 N N . PRO G 1 124 ? -7.967 -17.732 37.903 1.00 63.04 1114 PRO G N 1
ATOM 8138 C CA . PRO G 1 124 ? -8.581 -18.064 36.612 1.00 64.65 1114 PRO G CA 1
ATOM 8139 C C . PRO G 1 124 ? -7.579 -18.567 35.565 1.00 66.69 1114 PRO G C 1
ATOM 8140 O O . PRO G 1 124 ? -7.912 -19.419 34.730 1.00 66.31 1114 PRO G O 1
ATOM 8144 N N . ASP G 1 125 ? -6.349 -18.056 35.624 1.00 68.65 1115 ASP G N 1
ATOM 8145 C CA . ASP G 1 125 ? -5.305 -18.467 34.683 1.00 71.20 1115 ASP G CA 1
ATOM 8146 C C . ASP G 1 125 ? -4.710 -19.846 34.982 1.00 68.62 1115 ASP G C 1
ATOM 8147 O O . ASP G 1 125 ? -3.905 -20.363 34.203 1.00 68.45 1115 ASP G O 1
ATOM 8152 N N . GLY G 1 126 ? -5.092 -20.435 36.114 1.00 66.79 1116 GLY G N 1
ATOM 8153 C CA . GLY G 1 126 ? -4.596 -21.759 36.460 1.00 63.55 1116 GLY G CA 1
ATOM 8154 C C . GLY G 1 126 ? -3.396 -21.876 37.396 1.00 60.74 1116 GLY G C 1
ATOM 8155 O O . GLY G 1 126 ? -3.206 -22.921 38.023 1.00 60.70 1116 GLY G O 1
ATOM 8156 N N . VAL G 1 127 ? -2.577 -20.832 37.483 1.00 57.89 1117 VAL G N 1
ATOM 8157 C CA . VAL G 1 127 ? -1.422 -20.867 38.363 1.00 54.87 1117 VAL G CA 1
ATOM 8158 C C . VAL G 1 127 ? -1.890 -21.093 39.813 1.00 51.92 1117 VAL G C 1
ATOM 8159 O O . VAL G 1 127 ? -2.858 -20.479 40.265 1.00 52.08 1117 VAL G O 1
ATOM 8161 N N . PHE G 1 128 ? -1.217 -21.995 40.527 1.00 48.08 1118 PHE G N 1
ATOM 8162 C CA . PHE G 1 128 ? -1.545 -22.283 41.920 1.00 43.73 1118 PHE G CA 1
ATOM 8163 C C . PHE G 1 128 ? -0.664 -21.389 42.771 1.00 42.97 1118 PHE G C 1
ATOM 8164 O O . PHE G 1 128 ? 0.531 -21.265 42.505 1.00 42.70 1118 PHE G O 1
ATOM 8172 N N . GLN G 1 129 ? -1.248 -20.763 43.786 1.00 43.00 1119 GLN G N 1
ATOM 8173 C CA . GLN G 1 129 ? -0.479 -19.859 44.624 1.00 43.21 1119 GLN G CA 1
ATOM 8174 C C . GLN G 1 129 ? -0.303 -20.315 46.067 1.00 42.28 1119 GLN G C 1
ATOM 8175 O O . GLN G 1 129 ? -1.170 -20.979 46.641 1.00 41.06 1119 GLN G O 1
ATOM 8181 N N . GLU G 1 130 ? 0.847 -19.955 46.632 1.00 41.74 1120 GLU G N 1
ATOM 8182 C CA . GLU G 1 130 ? 1.210 -20.270 48.011 1.00 39.74 1120 GLU G CA 1
ATOM 8183 C C . GLU G 1 130 ? 1.165 -18.958 48.791 1.00 41.40 1120 GLU G C 1
ATOM 8184 O O . GLU G 1 130 ? 1.955 -18.046 48.542 1.00 41.92 1120 GLU G O 1
ATOM 8190 N N . ASP G 1 131 ? 0.235 -18.874 49.736 1.00 42.67 1121 ASP G N 1
ATOM 8191 C CA . ASP G 1 131 ? 0.051 -17.679 50.551 1.00 43.48 1121 ASP G CA 1
ATOM 8192 C C . ASP G 1 131 ? 0.534 -17.836 51.983 1.00 42.44 1121 ASP G C 1
ATOM 8193 O O . ASP G 1 131 ? 0.103 -17.103 52.875 1.00 42.94 1121 ASP G O 1
ATOM 8198 N N . ALA G 1 132 ? 1.426 -18.793 52.202 1.00 38.88 1122 ALA G N 1
ATOM 8199 C CA . ALA G 1 132 ? 1.955 -19.041 53.534 1.00 37.85 1122 ALA G CA 1
ATOM 8200 C C . ALA G 1 132 ? 2.970 -20.175 53.433 1.00 38.22 1122 ALA G C 1
ATOM 8201 O O . ALA G 1 132 ? 2.627 -21.343 53.604 1.00 37.64 1122 ALA G O 1
ATOM 8203 N N . PRO G 1 133 ? 4.242 -19.841 53.157 1.00 39.50 1123 PRO G N 1
ATOM 8204 C CA . PRO G 1 133 ? 5.315 -20.827 53.027 1.00 38.59 1123 PRO G CA 1
ATOM 8205 C C . PRO G 1 133 ? 5.393 -21.653 54.289 1.00 38.15 1123 PRO G C 1
ATOM 8206 O O . PRO G 1 133 ? 4.996 -21.202 55.361 1.00 37.52 1123 PRO G O 1
ATOM 8210 N N . VAL G 1 134 ? 5.886 -22.873 54.156 1.00 35.18 1124 VAL G N 1
ATOM 8211 C CA . VAL G 1 134 ? 6.041 -23.714 55.311 1.00 33.33 1124 VAL G CA 1
ATOM 8212 C C . VAL G 1 134 ? 7.255 -23.161 56.040 1.00 35.86 1124 VAL G C 1
ATOM 8213 O O . VAL G 1 134 ? 8.157 -22.598 55.422 1.00 34.45 1124 VAL G O 1
ATOM 8217 N N . ILE G 1 135 ? 7.252 -23.296 57.358 1.00 38.06 1125 ILE G N 1
ATOM 8218 C CA . ILE G 1 135 ? 8.355 -22.831 58.177 1.00 39.69 1125 ILE G CA 1
ATOM 8219 C C . ILE G 1 135 ? 9.637 -23.546 57.743 1.00 40.50 1125 ILE G C 1
ATOM 8220 O O . ILE G 1 135 ? 10.696 -22.932 57.617 1.00 41.82 1125 ILE G O 1
ATOM 8225 N N . HIS G 1 136 ? 9.529 -24.852 57.515 1.00 39.82 1126 HIS G N 1
ATOM 8226 C CA . HIS G 1 136 ? 10.676 -25.665 57.125 1.00 39.35 1126 HIS G CA 1
ATOM 8227 C C . HIS G 1 136 ? 10.943 -25.662 55.620 1.00 36.83 1126 HIS G C 1
ATOM 8228 O O . HIS G 1 136 ? 10.701 -26.641 54.924 1.00 35.82 1126 HIS G O 1
ATOM 8235 N N . GLN G 1 137 ? 11.456 -24.540 55.133 1.00 35.85 1127 GLN G N 1
ATOM 8236 C CA . GLN G 1 137 ? 11.769 -24.362 53.717 1.00 34.98 1127 GLN G CA 1
ATOM 8237 C C . GLN G 1 137 ? 12.601 -25.464 53.101 1.00 34.36 1127 GLN G C 1
ATOM 8238 O O . GLN G 1 137 ? 12.596 -25.617 51.877 1.00 34.67 1127 GLN G O 1
ATOM 8244 N N . GLU G 1 138 ? 13.329 -26.212 53.933 1.00 32.85 1128 GLU G N 1
ATOM 8245 C CA . GLU G 1 138 ? 14.179 -27.271 53.420 1.00 30.52 1128 GLU G CA 1
ATOM 8246 C C . GLU G 1 138 ? 13.411 -28.530 53.062 1.00 29.01 1128 GLU G C 1
ATOM 8247 O O . GLU G 1 138 ? 13.973 -29.471 52.508 1.00 27.58 1128 GLU G O 1
ATOM 8253 N N . MET G 1 139 ? 12.121 -28.551 53.357 1.00 26.83 1129 MET G N 1
ATOM 8254 C CA . MET G 1 139 ? 11.331 -29.735 53.053 1.00 27.87 1129 MET G CA 1
ATOM 8255 C C . MET G 1 139 ? 10.668 -29.718 51.679 1.00 27.59 1129 MET G C 1
ATOM 8256 O O . MET G 1 139 ? 10.158 -30.738 51.222 1.00 27.17 1129 MET G O 1
ATOM 8261 N N . ILE G 1 140 ? 10.671 -28.567 51.020 1.00 28.89 1130 ILE G N 1
ATOM 8262 C CA . ILE G 1 140 ? 10.058 -28.462 49.708 1.00 29.23 1130 ILE G CA 1
ATOM 8263 C C . ILE G 1 140 ? 11.087 -28.591 48.592 1.00 31.10 1130 ILE G C 1
ATOM 8264 O O . ILE G 1 140 ? 10.828 -28.202 47.452 1.00 29.84 1130 ILE G O 1
ATOM 8269 N N . GLY G 1 141 ? 12.256 -29.131 48.934 1.00 34.06 1131 GLY G N 1
ATOM 8270 C CA . GLY G 1 141 ? 13.320 -29.320 47.961 1.00 35.84 1131 GLY G CA 1
ATOM 8271 C C . GLY G 1 141 ? 13.339 -28.280 46.866 1.00 37.92 1131 GLY G C 1
ATOM 8272 O O . GLY G 1 141 ? 13.060 -27.106 47.106 1.00 37.80 1131 GLY G O 1
ATOM 8273 N N . GLY G 1 142 ? 13.665 -28.725 45.656 1.00 41.01 1132 GLY G N 1
ATOM 8274 C CA . GLY G 1 142 ? 13.727 -27.850 44.486 1.00 42.75 1132 GLY G CA 1
ATOM 8275 C C . GLY G 1 142 ? 12.860 -26.595 44.370 1.00 43.40 1132 GLY G C 1
ATOM 8276 O O . GLY G 1 142 ? 13.343 -25.545 43.950 1.00 44.68 1132 GLY G O 1
ATOM 8277 N N . LEU G 1 143 ? 11.586 -26.680 44.731 1.00 43.56 1133 LEU G N 1
ATOM 8278 C CA . LEU G 1 143 ? 10.710 -25.522 44.615 1.00 43.68 1133 LEU G CA 1
ATOM 8279 C C . LEU G 1 143 ? 11.193 -24.336 45.432 1.00 44.84 1133 LEU G C 1
ATOM 8280 O O . LEU G 1 143 ? 10.596 -23.258 45.401 1.00 44.54 1133 LEU G O 1
ATOM 8285 N N . ARG G 1 144 ? 12.280 -24.532 46.167 1.00 47.22 1134 ARG G N 1
ATOM 8286 C CA . ARG G 1 144 ? 12.833 -23.460 46.981 1.00 50.37 1134 ARG G CA 1
ATOM 8287 C C . ARG G 1 144 ? 13.397 -22.425 46.017 1.00 52.71 1134 ARG G C 1
ATOM 8288 O O . ARG G 1 144 ? 13.622 -21.285 46.399 1.00 53.01 1134 ARG G O 1
ATOM 8296 N N . ASN G 1 145 ? 13.582 -22.824 44.757 1.00 55.81 1135 ASN G N 1
ATOM 8297 C CA . ASN G 1 145 ? 14.109 -21.934 43.716 1.00 60.75 1135 ASN G CA 1
ATOM 8298 C C . ASN G 1 145 ? 13.281 -20.650 43.586 1.00 62.87 1135 ASN G C 1
ATOM 8299 O O . ASN G 1 145 ? 12.115 -20.678 43.187 1.00 62.20 1135 ASN G O 1
ATOM 8304 N N . ASN G 1 146 ? 13.899 -19.524 43.941 1.00 66.47 1136 ASN G N 1
ATOM 8305 C CA . ASN G 1 146 ? 13.239 -18.221 43.880 1.00 69.30 1136 ASN G CA 1
ATOM 8306 C C . ASN G 1 146 ? 12.408 -18.052 42.599 1.00 69.65 1136 ASN G C 1
ATOM 8307 O O . ASN G 1 146 ? 11.176 -18.134 42.649 1.00 71.02 1136 ASN G O 1
ATOM 8309 N N . ASN G 1 147 ? 13.070 -17.837 41.460 1.00 69.51 1137 ASN G N 1
ATOM 8310 C CA . ASN G 1 147 ? 12.372 -17.659 40.186 1.00 68.29 1137 ASN G CA 1
ATOM 8311 C C . ASN G 1 147 ? 11.690 -18.947 39.711 1.00 65.44 1137 ASN G C 1
ATOM 8312 O O . ASN G 1 147 ? 11.880 -20.019 40.287 1.00 65.23 1137 ASN G O 1
ATOM 8314 N N . GLU G 1 148 ? 10.894 -18.826 38.653 1.00 64.21 1138 GLU G N 1
ATOM 8315 C CA . GLU G 1 148 ? 10.157 -19.955 38.092 1.00 60.76 1138 GLU G CA 1
ATOM 8316 C C . GLU G 1 148 ? 9.212 -20.549 39.133 1.00 57.53 1138 GLU G C 1
ATOM 8317 O O . GLU G 1 148 ? 8.822 -21.713 39.041 1.00 56.64 1138 GLU G O 1
ATOM 8319 N N . LYS G 1 149 ? 8.843 -19.734 40.118 1.00 56.55 1139 LYS G N 1
ATOM 8320 C CA . LYS G 1 149 ? 7.945 -20.164 41.183 1.00 54.45 1139 LYS G CA 1
ATOM 8321 C C . LYS G 1 149 ? 6.630 -20.717 40.633 1.00 52.37 1139 LYS G C 1
ATOM 8322 O O . LYS G 1 149 ? 6.289 -21.868 40.879 1.00 50.78 1139 LYS G O 1
ATOM 8324 N N . ASP G 1 150 ? 5.902 -19.895 39.884 1.00 53.62 1140 ASP G N 1
ATOM 8325 C CA . ASP G 1 150 ? 4.616 -20.292 39.307 1.00 54.89 1140 ASP G CA 1
ATOM 8326 C C . ASP G 1 150 ? 4.628 -21.637 38.580 1.00 53.25 1140 ASP G C 1
ATOM 8327 O O . ASP G 1 150 ? 3.848 -22.525 38.893 1.00 52.59 1140 ASP G O 1
ATOM 8332 N N . MET G 1 151 ? 5.496 -21.788 37.593 1.00 53.52 1141 MET G N 1
ATOM 8333 C CA . MET G 1 151 ? 5.561 -23.051 36.864 1.00 52.53 1141 MET G CA 1
ATOM 8334 C C . MET G 1 151 ? 5.795 -24.174 37.868 1.00 49.21 1141 MET G C 1
ATOM 8335 O O . MET G 1 151 ? 5.027 -25.127 37.946 1.00 50.07 1141 MET G O 1
ATOM 8340 N N . ALA G 1 152 ? 6.867 -24.037 38.638 1.00 46.58 1142 ALA G N 1
ATOM 8341 C CA . ALA G 1 152 ? 7.241 -25.022 39.639 1.00 43.99 1142 ALA G CA 1
ATOM 8342 C C . ALA G 1 152 ? 6.080 -25.424 40.543 1.00 42.16 1142 ALA G C 1
ATOM 8343 O O . ALA G 1 152 ? 5.599 -26.552 40.487 1.00 40.74 1142 ALA G O 1
ATOM 8345 N N . LEU G 1 153 ? 5.640 -24.491 41.382 1.00 41.52 1143 LEU G N 1
ATOM 8346 C CA . LEU G 1 153 ? 4.549 -24.751 42.311 1.00 39.83 1143 LEU G CA 1
ATOM 8347 C C . LEU G 1 153 ? 3.298 -25.279 41.621 1.00 39.36 1143 LEU G C 1
ATOM 8348 O O . LEU G 1 153 ? 2.699 -26.241 42.092 1.00 38.93 1143 LEU G O 1
ATOM 8353 N N . THR G 1 154 ? 2.904 -24.654 40.514 1.00 39.76 1144 THR G N 1
ATOM 8354 C CA . THR G 1 154 ? 1.713 -25.087 39.784 1.00 40.60 1144 THR G CA 1
ATOM 8355 C C . THR G 1 154 ? 1.886 -26.540 39.322 1.00 39.66 1144 THR G C 1
ATOM 8356 O O . THR G 1 154 ? 0.965 -27.360 39.431 1.00 39.02 1144 THR G O 1
ATOM 8360 N N . ALA G 1 155 ? 3.080 -26.855 38.830 1.00 39.43 1145 ALA G N 1
ATOM 8361 C CA . ALA G 1 155 ? 3.395 -28.209 38.377 1.00 40.04 1145 ALA G CA 1
ATOM 8362 C C . ALA G 1 155 ? 3.279 -29.219 39.530 1.00 37.94 1145 ALA G C 1
ATOM 8363 O O . ALA G 1 155 ? 2.711 -30.299 39.374 1.00 38.94 1145 ALA G O 1
ATOM 8365 N N . PHE G 1 156 ? 3.826 -28.857 40.686 1.00 34.80 1146 PHE G N 1
ATOM 8366 C CA . PHE G 1 156 ? 3.784 -29.709 41.869 1.00 35.63 1146 PHE G CA 1
ATOM 8367 C C . PHE G 1 156 ? 2.340 -30.030 42.268 1.00 32.88 1146 PHE G C 1
ATOM 8368 O O . PHE G 1 156 ? 2.009 -31.194 42.499 1.00 35.17 1146 PHE G O 1
ATOM 8376 N N . VAL G 1 157 ? 1.495 -28.999 42.358 1.00 32.18 1147 VAL G N 1
ATOM 8377 C CA . VAL G 1 157 ? 0.092 -29.176 42.736 1.00 33.48 1147 VAL G CA 1
ATOM 8378 C C . VAL G 1 157 ? -0.664 -29.993 41.700 1.00 34.34 1147 VAL G C 1
ATOM 8379 O O . VAL G 1 157 ? -1.618 -30.700 42.039 1.00 34.67 1147 VAL G O 1
ATOM 8383 N N . LEU G 1 158 ? -0.235 -29.880 40.441 1.00 34.02 1148 LEU G N 1
ATOM 8384 C CA . LEU G 1 158 ? -0.854 -30.594 39.328 1.00 33.04 1148 LEU G CA 1
ATOM 8385 C C . LEU G 1 158 ? -0.510 -32.075 39.392 1.00 30.92 1148 LEU G C 1
ATOM 8386 O O . LEU G 1 158 ? -1.325 -32.935 39.072 1.00 30.23 1148 LEU G O 1
ATOM 8388 N N . ILE G 1 159 ? 0.702 -32.379 39.815 1.00 29.60 1149 ILE G N 1
ATOM 8389 C CA . ILE G 1 159 ? 1.101 -33.774 39.908 1.00 29.34 1149 ILE G CA 1
ATOM 8390 C C . ILE G 1 159 ? 0.344 -34.508 41.021 1.00 29.12 1149 ILE G C 1
ATOM 8391 O O . ILE G 1 159 ? -0.016 -35.683 40.872 1.00 28.87 1149 ILE G O 1
ATOM 8396 N N . SER G 1 160 ? 0.092 -33.802 42.122 1.00 27.77 1150 SER G N 1
ATOM 8397 C CA . SER G 1 160 ? -0.627 -34.377 43.250 1.00 28.66 1150 SER G CA 1
ATOM 8398 C C . SER G 1 160 ? -2.079 -34.663 42.894 1.00 29.96 1150 SER G C 1
ATOM 8399 O O . SER G 1 160 ? -2.574 -35.762 43.128 1.00 27.21 1150 SER G O 1
ATOM 8402 N N . LEU G 1 161 ? -2.759 -33.675 42.320 1.00 31.29 1151 LEU G N 1
ATOM 8403 C CA . LEU G 1 161 ? -4.162 -33.851 41.943 1.00 35.62 1151 LEU G CA 1
ATOM 8404 C C . LEU G 1 161 ? -4.361 -35.022 40.997 1.00 37.53 1151 LEU G C 1
ATOM 8405 O O . LEU G 1 161 ? -5.456 -35.575 40.924 1.00 39.28 1151 LEU G O 1
ATOM 8410 N N . GLN G 1 162 ? -3.311 -35.401 40.277 1.00 37.32 1152 GLN G N 1
ATOM 8411 C CA . GLN G 1 162 ? -3.398 -36.521 39.347 1.00 39.66 1152 GLN G CA 1
ATOM 8412 C C . GLN G 1 162 ? -2.954 -37.820 39.987 1.00 38.67 1152 GLN G C 1
ATOM 8413 O O . GLN G 1 162 ? -3.311 -38.904 39.530 1.00 38.49 1152 GLN G O 1
ATOM 8419 N N . GLU G 1 163 ? -2.159 -37.709 41.040 1.00 36.09 1153 GLU G N 1
ATOM 8420 C CA . GLU G 1 163 ? -1.730 -38.892 41.760 1.00 34.64 1153 GLU G CA 1
ATOM 8421 C C . GLU G 1 163 ? -2.955 -39.225 42.603 1.00 33.04 1153 GLU G C 1
ATOM 8422 O O . GLU G 1 163 ? -3.084 -40.319 43.134 1.00 31.74 1153 GLU G O 1
ATOM 8424 N N . ALA G 1 164 ? -3.868 -38.266 42.689 1.00 31.95 1154 ALA G N 1
ATOM 8425 C CA . ALA G 1 164 ? -5.096 -38.429 43.457 1.00 34.16 1154 ALA G CA 1
ATOM 8426 C C . ALA G 1 164 ? -6.313 -38.599 42.539 1.00 37.67 1154 ALA G C 1
ATOM 8427 O O . ALA G 1 164 ? -7.403 -38.964 42.983 1.00 35.51 1154 ALA G O 1
ATOM 8429 N N . LYS G 1 165 ? -6.119 -38.324 41.255 1.00 41.73 1155 LYS G N 1
ATOM 8430 C CA . LYS G 1 165 ? -7.194 -38.431 40.275 1.00 46.99 1155 LYS G CA 1
ATOM 8431 C C . LYS G 1 165 ? -8.036 -39.692 40.460 1.00 49.35 1155 LYS G C 1
ATOM 8432 O O . LYS G 1 165 ? -9.212 -39.617 40.828 1.00 50.13 1155 LYS G O 1
ATOM 8434 N N . ASP G 1 166 ? -7.435 -40.846 40.203 1.00 49.60 1156 ASP G N 1
ATOM 8435 C CA . ASP G 1 166 ? -8.140 -42.111 40.333 1.00 52.63 1156 ASP G CA 1
ATOM 8436 C C . ASP G 1 166 ? -8.909 -42.308 41.652 1.00 51.25 1156 ASP G C 1
ATOM 8437 O O . ASP G 1 166 ? -9.822 -43.132 41.713 1.00 53.69 1156 ASP G O 1
ATOM 8439 N N . ILE G 1 167 ? -8.551 -41.562 42.699 1.00 47.30 1157 ILE G N 1
ATOM 8440 C CA . ILE G 1 167 ? -9.213 -41.680 44.010 1.00 53.68 1157 ILE G CA 1
ATOM 8441 C C . ILE G 1 167 ? -10.310 -40.650 44.244 1.00 47.45 1157 ILE G C 1
ATOM 8442 O O . ILE G 1 167 ? -11.315 -40.949 44.872 1.00 50.15 1157 ILE G O 1
ATOM 8447 N N . CYS G 1 168 ? -10.103 -39.432 43.759 1.00 53.03 1158 CYS G N 1
ATOM 8448 C CA . CYS G 1 168 ? -11.083 -38.366 43.939 1.00 57.86 1158 CYS G CA 1
ATOM 8449 C C . CYS G 1 168 ? -11.743 -37.909 42.653 1.00 61.06 1158 CYS G C 1
ATOM 8450 O O . CYS G 1 168 ? -12.410 -36.882 42.649 1.00 61.42 1158 CYS G O 1
ATOM 8453 N N . GLU G 1 169 ? -11.560 -38.651 41.566 1.00 64.36 1159 GLU G N 1
ATOM 8454 C CA . GLU G 1 169 ? -12.156 -38.267 40.290 1.00 67.42 1159 GLU G CA 1
ATOM 8455 C C . GLU G 1 169 ? -13.671 -38.170 40.402 1.00 69.74 1159 GLU G C 1
ATOM 8456 O O . GLU G 1 169 ? -14.270 -37.203 39.933 1.00 70.69 1159 GLU G O 1
ATOM 8458 N N . GLU G 1 170 ? -14.280 -39.166 41.044 1.00 71.32 1160 GLU G N 1
ATOM 8459 C CA . GLU G 1 170 ? -15.731 -39.223 41.215 1.00 72.67 1160 GLU G CA 1
ATOM 8460 C C . GLU G 1 170 ? -16.292 -38.321 42.307 1.00 72.91 1160 GLU G C 1
ATOM 8461 O O . GLU G 1 170 ? -17.506 -38.165 42.419 1.00 73.63 1160 GLU G O 1
ATOM 8463 N N . GLN G 1 171 ? -15.417 -37.732 43.112 1.00 70.72 1161 GLN G N 1
ATOM 8464 C CA . GLN G 1 171 ? -15.861 -36.872 44.199 1.00 68.61 1161 GLN G CA 1
ATOM 8465 C C . GLN G 1 171 ? -15.537 -35.409 43.925 1.00 68.01 1161 GLN G C 1
ATOM 8466 O O . GLN G 1 171 ? -16.320 -34.520 44.243 1.00 67.21 1161 GLN G O 1
ATOM 8468 N N . VAL G 1 172 ? -14.380 -35.160 43.326 1.00 67.65 1162 VAL G N 1
ATOM 8469 C CA . VAL G 1 172 ? -13.974 -33.797 43.017 1.00 67.89 1162 VAL G CA 1
ATOM 8470 C C . VAL G 1 172 ? -14.594 -33.354 41.702 1.00 69.19 1162 VAL G C 1
ATOM 8471 O O . VAL G 1 172 ? -14.176 -33.771 40.614 1.00 69.09 1162 VAL G O 1
ATOM 8473 N N . ASN G 1 173 ? -15.605 -32.506 41.826 1.00 70.96 1163 ASN G N 1
ATOM 8474 C CA . ASN G 1 173 ? -16.324 -31.966 40.683 1.00 73.34 1163 ASN G CA 1
ATOM 8475 C C . ASN G 1 173 ? -15.355 -31.205 39.784 1.00 72.36 1163 ASN G C 1
ATOM 8476 O O . ASN G 1 173 ? -14.953 -31.696 38.738 1.00 73.17 1163 ASN G O 1
ATOM 8481 N N . SER G 1 174 ? -14.981 -30.004 40.212 1.00 70.94 1164 SER G N 1
ATOM 8482 C CA . SER G 1 174 ? -14.046 -29.159 39.476 1.00 68.86 1164 SER G CA 1
ATOM 8483 C C . SER G 1 174 ? -12.604 -29.623 39.667 1.00 65.69 1164 SER G C 1
ATOM 8484 O O . SER G 1 174 ? -11.819 -28.931 40.290 1.00 66.47 1164 SER G O 1
ATOM 8486 N N . LEU G 1 175 ? -12.263 -30.790 39.137 1.00 63.72 1165 LEU G N 1
ATOM 8487 C CA . LEU G 1 175 ? -10.907 -31.331 39.253 1.00 60.93 1165 LEU G CA 1
ATOM 8488 C C . LEU G 1 175 ? -10.207 -31.169 37.913 1.00 60.30 1165 LEU G C 1
ATOM 8489 O O . LEU G 1 175 ? -9.163 -30.548 37.812 1.00 59.57 1165 LEU G O 1
ATOM 8494 N N . PRO G 1 176 ? -10.775 -31.790 36.875 1.00 62.82 1166 PRO G N 1
ATOM 8495 C CA . PRO G 1 176 ? -10.331 -31.811 35.482 1.00 63.15 1166 PRO G CA 1
ATOM 8496 C C . PRO G 1 176 ? -10.199 -30.380 34.999 1.00 63.03 1166 PRO G C 1
ATOM 8497 O O . PRO G 1 176 ? -9.126 -29.929 34.613 1.00 64.18 1166 PRO G O 1
ATOM 8501 N N . GLY G 1 177 ? -11.315 -29.666 35.043 1.00 64.39 1167 GLY G N 1
ATOM 8502 C CA . GLY G 1 177 ? -11.323 -28.285 34.617 1.00 65.15 1167 GLY G CA 1
ATOM 8503 C C . GLY G 1 177 ? -10.061 -27.626 35.095 1.00 65.00 1167 GLY G C 1
ATOM 8504 O O . GLY G 1 177 ? -9.412 -26.914 34.333 1.00 66.74 1167 GLY G O 1
ATOM 8505 N N . SER G 1 178 ? -9.699 -27.891 36.350 1.00 64.27 1168 SER G N 1
ATOM 8506 C CA . SER G 1 178 ? -8.501 -27.310 36.934 1.00 62.41 1168 SER G CA 1
ATOM 8507 C C . SER G 1 178 ? -7.248 -27.976 36.379 1.00 62.00 1168 SER G C 1
ATOM 8508 O O . SER G 1 178 ? -6.222 -27.322 36.210 1.00 61.23 1168 SER G O 1
ATOM 8511 N N . ILE G 1 179 ? -7.324 -29.272 36.098 1.00 62.13 1169 ILE G N 1
ATOM 8512 C CA . ILE G 1 179 ? -6.185 -29.984 35.528 1.00 62.20 1169 ILE G CA 1
ATOM 8513 C C . ILE G 1 179 ? -5.827 -29.322 34.205 1.00 66.05 1169 ILE G C 1
ATOM 8514 O O . ILE G 1 179 ? -4.649 -29.164 33.876 1.00 65.12 1169 ILE G O 1
ATOM 8519 N N . THR G 1 180 ? -6.862 -28.952 33.447 1.00 69.45 1170 THR G N 1
ATOM 8520 C CA . THR G 1 180 ? -6.687 -28.322 32.140 1.00 73.34 1170 THR G CA 1
ATOM 8521 C C . THR G 1 180 ? -6.161 -26.894 32.261 1.00 73.96 1170 THR G C 1
ATOM 8522 O O . THR G 1 180 ? -5.043 -26.596 31.827 1.00 74.12 1170 THR G O 1
ATOM 8526 N N . LYS G 1 181 ? -6.968 -26.014 32.846 1.00 73.24 1171 LYS G N 1
ATOM 8527 C CA . LYS G 1 181 ? -6.565 -24.626 33.018 1.00 72.82 1171 LYS G CA 1
ATOM 8528 C C . LYS G 1 181 ? -5.156 -24.565 33.599 1.00 71.73 1171 LYS G C 1
ATOM 8529 O O . LYS G 1 181 ? -4.398 -23.640 33.305 1.00 72.18 1171 LYS G O 1
ATOM 8531 N N . ALA G 1 182 ? -4.806 -25.555 34.420 1.00 70.08 1172 ALA G N 1
ATOM 8532 C CA . ALA G 1 182 ? -3.481 -25.606 35.040 1.00 67.94 1172 ALA G CA 1
ATOM 8533 C C . ALA G 1 182 ? -2.461 -26.166 34.062 1.00 67.64 1172 ALA G C 1
ATOM 8534 O O . ALA G 1 182 ? -1.400 -25.577 33.850 1.00 65.90 1172 ALA G O 1
ATOM 8536 N N . GLY G 1 183 ? -2.792 -27.309 33.471 1.00 69.40 1173 GLY G N 1
ATOM 8537 C CA . GLY G 1 183 ? -1.906 -27.933 32.505 1.00 72.31 1173 GLY G CA 1
ATOM 8538 C C . GLY G 1 183 ? -1.651 -27.029 31.312 1.00 74.52 1173 GLY G C 1
ATOM 8539 O O . GLY G 1 183 ? -0.543 -27.001 30.768 1.00 75.03 1173 GLY G O 1
ATOM 8540 N N . ASP G 1 184 ? -2.682 -26.292 30.908 1.00 76.35 1174 ASP G N 1
ATOM 8541 C CA . ASP G 1 184 ? -2.582 -25.368 29.786 1.00 79.96 1174 ASP G CA 1
ATOM 8542 C C . ASP G 1 184 ? -1.578 -24.259 30.085 1.00 79.74 1174 ASP G C 1
ATOM 8543 O O . ASP G 1 184 ? -0.780 -23.884 29.230 1.00 80.51 1174 ASP G O 1
ATOM 8548 N N . PHE G 1 185 ? -1.625 -23.737 31.305 1.00 78.79 1175 PHE G N 1
ATOM 8549 C CA . PHE G 1 185 ? -0.718 -22.677 31.721 1.00 78.32 1175 PHE G CA 1
ATOM 8550 C C . PHE G 1 185 ? 0.733 -23.141 31.613 1.00 76.56 1175 PHE G C 1
ATOM 8551 O O . PHE G 1 185 ? 1.545 -22.498 30.966 1.00 76.64 1175 PHE G O 1
ATOM 8559 N N . LEU G 1 186 ? 1.051 -24.263 32.244 1.00 75.06 1176 LEU G N 1
ATOM 8560 C CA . LEU G 1 186 ? 2.409 -24.791 32.222 1.00 75.04 1176 LEU G CA 1
ATOM 8561 C C . LEU G 1 186 ? 2.892 -25.054 30.796 1.00 76.84 1176 LEU G C 1
ATOM 8562 O O . LEU G 1 186 ? 4.088 -24.938 30.498 1.00 74.63 1176 LEU G O 1
ATOM 8564 N N . GLU G 1 187 ? 1.950 -25.395 29.918 1.00 79.18 1177 GLU G N 1
ATOM 8565 C CA . GLU G 1 187 ? 2.244 -25.698 28.513 1.00 82.36 1177 GLU G CA 1
ATOM 8566 C C . GLU G 1 187 ? 2.628 -24.462 27.701 1.00 84.88 1177 GLU G C 1
ATOM 8567 O O . GLU G 1 187 ? 3.751 -24.355 27.206 1.00 86.30 1177 GLU G O 1
ATOM 8569 N N . ALA G 1 188 ? 1.696 -23.528 27.565 1.00 85.83 1178 ALA G N 1
ATOM 8570 C CA . ALA G 1 188 ? 1.956 -22.306 26.819 1.00 87.32 1178 ALA G CA 1
ATOM 8571 C C . ALA G 1 188 ? 2.952 -21.392 27.542 1.00 86.53 1178 ALA G C 1
ATOM 8572 O O . ALA G 1 188 ? 2.875 -20.180 27.413 1.00 87.47 1178 ALA G O 1
ATOM 8574 N N . ASN G 1 189 ? 3.888 -21.975 28.287 1.00 84.79 1179 ASN G N 1
ATOM 8575 C CA . ASN G 1 189 ? 4.892 -21.207 29.027 1.00 84.01 1179 ASN G CA 1
ATOM 8576 C C . ASN G 1 189 ? 6.137 -22.063 29.127 1.00 82.72 1179 ASN G C 1
ATOM 8577 O O . ASN G 1 189 ? 7.233 -21.573 29.399 1.00 81.21 1179 ASN G O 1
ATOM 8582 N N . TYR G 1 190 ? 5.945 -23.357 28.916 1.00 82.03 1180 TYR G N 1
ATOM 8583 C CA . TYR G 1 190 ? 7.031 -24.313 28.979 1.00 81.61 1180 TYR G CA 1
ATOM 8584 C C . TYR G 1 190 ? 8.264 -23.740 28.269 1.00 84.36 1180 TYR G C 1
ATOM 8585 O O . TYR G 1 190 ? 9.369 -23.716 28.827 1.00 83.29 1180 TYR G O 1
ATOM 8594 N N . MET G 1 191 ? 8.053 -23.253 27.047 1.00 87.93 1181 MET G N 1
ATOM 8595 C CA . MET G 1 191 ? 9.120 -22.683 26.223 1.00 90.82 1181 MET G CA 1
ATOM 8596 C C . MET G 1 191 ? 9.732 -21.390 26.778 1.00 91.53 1181 MET G C 1
ATOM 8597 O O . MET G 1 191 ? 10.450 -20.678 26.072 1.00 92.61 1181 MET G O 1
ATOM 8602 N N . ASN G 1 192 ? 9.455 -21.089 28.041 1.00 91.21 1182 ASN G N 1
ATOM 8603 C CA . ASN G 1 192 ? 9.999 -19.890 28.658 1.00 91.99 1182 ASN G CA 1
ATOM 8604 C C . ASN G 1 192 ? 10.615 -20.206 30.005 1.00 88.10 1182 ASN G C 1
ATOM 8605 O O . ASN G 1 192 ? 10.758 -19.328 30.860 1.00 87.08 1182 ASN G O 1
ATOM 8610 N N . LEU G 1 193 ? 10.974 -21.470 30.186 1.00 84.38 1183 LEU G N 1
ATOM 8611 C CA . LEU G 1 193 ? 11.586 -21.924 31.424 1.00 81.01 1183 LEU G CA 1
ATOM 8612 C C . LEU G 1 193 ? 13.108 -21.763 31.306 1.00 80.42 1183 LEU G C 1
ATOM 8613 O O . LEU G 1 193 ? 13.668 -21.889 30.218 1.00 80.98 1183 LEU G O 1
ATOM 8618 N N . GLN G 1 194 ? 13.769 -21.474 32.423 1.00 78.80 1184 GLN G N 1
ATOM 8619 C CA . GLN G 1 194 ? 15.218 -21.303 32.428 1.00 78.04 1184 GLN G CA 1
ATOM 8620 C C . GLN G 1 194 ? 15.916 -22.523 33.037 1.00 76.02 1184 GLN G C 1
ATOM 8621 O O . GLN G 1 194 ? 16.792 -23.123 32.412 1.00 74.97 1184 GLN G O 1
ATOM 8623 N N . ARG G 1 195 ? 15.509 -22.878 34.257 1.00 73.45 1185 ARG G N 1
ATOM 8624 C CA . ARG G 1 195 ? 16.069 -24.007 35.004 1.00 70.29 1185 ARG G CA 1
ATOM 8625 C C . ARG G 1 195 ? 15.610 -25.367 34.487 1.00 67.65 1185 ARG G C 1
ATOM 8626 O O . ARG G 1 195 ? 14.462 -25.533 34.091 1.00 68.18 1185 ARG G O 1
ATOM 8628 N N . SER G 1 196 ? 16.510 -26.341 34.497 1.00 64.59 1186 SER G N 1
ATOM 8629 C CA . SER G 1 196 ? 16.173 -27.682 34.037 1.00 61.43 1186 SER G CA 1
ATOM 8630 C C . SER G 1 196 ? 15.148 -28.272 34.995 1.00 57.58 1186 SER G C 1
ATOM 8631 O O . SER G 1 196 ? 14.227 -28.983 34.591 1.00 56.90 1186 SER G O 1
ATOM 8634 N N . TYR G 1 197 ? 15.327 -27.969 36.274 1.00 55.60 1187 TYR G N 1
ATOM 8635 C CA . TYR G 1 197 ? 14.425 -28.448 37.308 1.00 52.04 1187 TYR G CA 1
ATOM 8636 C C . TYR G 1 197 ? 12.976 -28.184 36.900 1.00 50.36 1187 TYR G C 1
ATOM 8637 O O . TYR G 1 197 ? 12.190 -29.105 36.738 1.00 48.94 1187 TYR G O 1
ATOM 8646 N N . THR G 1 198 ? 12.630 -26.916 36.727 1.00 51.17 1188 THR G N 1
ATOM 8647 C CA . THR G 1 198 ? 11.278 -26.533 36.342 1.00 50.85 1188 THR G CA 1
ATOM 8648 C C . THR G 1 198 ? 10.817 -27.198 35.043 1.00 51.09 1188 THR G C 1
ATOM 8649 O O . THR G 1 198 ? 9.620 -27.266 34.752 1.00 51.23 1188 THR G O 1
ATOM 8653 N N . VAL G 1 199 ? 11.774 -27.675 34.258 1.00 50.82 1189 VAL G N 1
ATOM 8654 C CA . VAL G 1 199 ? 11.473 -28.332 32.997 1.00 49.60 1189 VAL G CA 1
ATOM 8655 C C . VAL G 1 199 ? 11.038 -29.766 33.285 1.00 46.82 1189 VAL G C 1
ATOM 8656 O O . VAL G 1 199 ? 10.008 -30.232 32.783 1.00 45.17 1189 VAL G O 1
ATOM 8660 N N . ALA G 1 200 ? 11.828 -30.442 34.122 1.00 43.80 1190 ALA G N 1
ATOM 8661 C CA . ALA G 1 200 ? 11.581 -31.831 34.515 1.00 42.24 1190 ALA G CA 1
ATOM 8662 C C . ALA G 1 200 ? 10.258 -32.055 35.241 1.00 40.89 1190 ALA G C 1
ATOM 8663 O O . ALA G 1 200 ? 9.467 -32.919 34.845 1.00 39.31 1190 ALA G O 1
ATOM 8665 N N . ILE G 1 201 ? 10.021 -31.302 36.314 1.00 39.63 1191 ILE G N 1
ATOM 8666 C CA . ILE G 1 201 ? 8.771 -31.455 37.042 1.00 39.18 1191 ILE G CA 1
ATOM 8667 C C . ILE G 1 201 ? 7.606 -31.074 36.137 1.00 41.49 1191 ILE G C 1
ATOM 8668 O O . ILE G 1 201 ? 6.694 -31.863 35.943 1.00 41.83 1191 ILE G O 1
ATOM 8673 N N . ALA G 1 202 ? 7.652 -29.876 35.564 1.00 44.45 1192 ALA G N 1
ATOM 8674 C CA . ALA G 1 202 ? 6.601 -29.421 34.668 1.00 46.95 1192 ALA G CA 1
ATOM 8675 C C . ALA G 1 202 ? 6.432 -30.392 33.498 1.00 48.87 1192 ALA G C 1
ATOM 8676 O O . ALA G 1 202 ? 5.335 -30.534 32.947 1.00 50.11 1192 ALA G O 1
ATOM 8678 N N . GLY G 1 203 ? 7.516 -31.064 33.118 1.00 51.19 1193 GLY G N 1
ATOM 8679 C CA . GLY G 1 203 ? 7.440 -32.022 32.019 1.00 53.67 1193 GLY G CA 1
ATOM 8680 C C . GLY G 1 203 ? 6.628 -33.263 32.372 1.00 54.50 1193 GLY G C 1
ATOM 8681 O O . GLY G 1 203 ? 5.876 -33.791 31.546 1.00 54.63 1193 GLY G O 1
ATOM 8682 N N . TYR G 1 204 ? 6.795 -33.732 33.607 1.00 54.28 1194 TYR G N 1
ATOM 8683 C CA . TYR G 1 204 ? 6.079 -34.893 34.122 1.00 54.45 1194 TYR G CA 1
ATOM 8684 C C . TYR G 1 204 ? 4.603 -34.522 34.207 1.00 55.43 1194 TYR G C 1
ATOM 8685 O O . TYR G 1 204 ? 3.754 -35.382 34.207 1.00 55.18 1194 TYR G O 1
ATOM 8694 N N . ALA G 1 205 ? 4.286 -33.238 34.287 1.00 54.94 1195 ALA G N 1
ATOM 8695 C CA . ALA G 1 205 ? 2.888 -32.841 34.370 1.00 57.37 1195 ALA G CA 1
ATOM 8696 C C . ALA G 1 205 ? 2.357 -32.413 33.001 1.00 58.39 1195 ALA G C 1
ATOM 8697 O O . ALA G 1 205 ? 2.595 -33.077 31.984 1.00 59.85 1195 ALA G O 1
ATOM 8699 N N . GLN G 1 208 ? 3.627 -35.678 30.852 1.00 64.61 1198 GLN G N 1
ATOM 8700 C CA . GLN G 1 208 ? 2.967 -36.881 31.387 1.00 65.20 1198 GLN G CA 1
ATOM 8701 C C . GLN G 1 208 ? 1.493 -36.933 31.094 1.00 60.24 1198 GLN G C 1
ATOM 8702 O O . GLN G 1 208 ? 0.893 -38.011 31.123 1.00 71.72 1198 GLN G O 1
ATOM 8708 N N . MET G 1 209 ? 0.872 -35.789 30.867 1.00 86.18 1199 MET G N 1
ATOM 8709 C CA . MET G 1 209 ? -0.555 -35.872 30.625 1.00 85.85 1199 MET G CA 1
ATOM 8710 C C . MET G 1 209 ? -0.969 -35.730 29.168 1.00 86.64 1199 MET G C 1
ATOM 8711 O O . MET G 1 209 ? -1.925 -35.024 28.840 1.00 91.69 1199 MET G O 1
ATOM 8716 N N . GLY G 1 210 ? -0.257 -36.442 28.299 1.00 94.64 1200 GLY G N 1
ATOM 8717 C CA . GLY G 1 210 ? -0.557 -36.415 26.879 1.00 98.83 1200 GLY G CA 1
ATOM 8718 C C . GLY G 1 210 ? -0.437 -35.047 26.237 1.00 99.85 1200 GLY G C 1
ATOM 8719 O O . GLY G 1 210 ? -0.889 -34.846 25.108 1.00 101.43 1200 GLY G O 1
ATOM 8720 N N . ARG G 1 211 ? 0.171 -34.104 26.949 1.00 98.02 1201 ARG G N 1
ATOM 8721 C CA . ARG G 1 211 ? 0.336 -32.759 26.425 1.00 96.94 1201 ARG G CA 1
ATOM 8722 C C . ARG G 1 211 ? 1.786 -32.502 26.012 1.00 96.01 1201 ARG G C 1
ATOM 8723 O O . ARG G 1 211 ? 2.041 -31.862 24.994 1.00 95.69 1201 ARG G O 1
ATOM 8725 N N . LEU G 1 212 ? 2.735 -33.004 26.796 1.00 93.81 1202 LEU G N 1
ATOM 8726 C CA . LEU G 1 212 ? 4.145 -32.808 26.480 1.00 93.53 1202 LEU G CA 1
ATOM 8727 C C . LEU G 1 212 ? 4.463 -33.429 25.123 1.00 95.62 1202 LEU G C 1
ATOM 8728 O O . LEU G 1 212 ? 4.835 -34.598 25.042 1.00 94.84 1202 LEU G O 1
ATOM 8730 N N . LYS G 1 213 ? 4.315 -32.641 24.058 1.00 97.83 1203 LYS G N 1
ATOM 8731 C CA . LYS G 1 213 ? 4.586 -33.122 22.705 1.00 100.16 1203 LYS G CA 1
ATOM 8732 C C . LYS G 1 213 ? 4.978 -31.990 21.755 1.00 100.67 1203 LYS G C 1
ATOM 8733 O O . LYS G 1 213 ? 5.143 -30.837 22.171 1.00 101.48 1203 LYS G O 1
ATOM 8735 N N . GLY G 1 214 ? 5.131 -32.338 20.478 1.00 101.44 1204 GLY G N 1
ATOM 8736 C CA . GLY G 1 214 ? 5.493 -31.366 19.459 1.00 100.83 1204 GLY G CA 1
ATOM 8737 C C . GLY G 1 214 ? 6.777 -30.623 19.758 1.00 98.93 1204 GLY G C 1
ATOM 8738 O O . GLY G 1 214 ? 7.791 -31.238 20.078 1.00 99.58 1204 GLY G O 1
ATOM 8739 N N . PRO G 1 215 ? 6.768 -29.288 19.650 1.00 98.36 1205 PRO G N 1
ATOM 8740 C CA . PRO G 1 215 ? 7.966 -28.496 19.925 1.00 96.33 1205 PRO G CA 1
ATOM 8741 C C . PRO G 1 215 ? 8.301 -28.497 21.413 1.00 92.02 1205 PRO G C 1
ATOM 8742 O O . PRO G 1 215 ? 9.435 -28.223 21.804 1.00 91.30 1205 PRO G O 1
ATOM 8746 N N . LEU G 1 216 ? 7.305 -28.806 22.239 1.00 89.04 1206 LEU G N 1
ATOM 8747 C CA . LEU G 1 216 ? 7.508 -28.851 23.680 1.00 84.95 1206 LEU G CA 1
ATOM 8748 C C . LEU G 1 216 ? 8.327 -30.069 24.069 1.00 83.89 1206 LEU G C 1
ATOM 8749 O O . LEU G 1 216 ? 9.342 -29.951 24.756 1.00 83.08 1206 LEU G O 1
ATOM 8754 N N . LEU G 1 217 ? 7.874 -31.242 23.639 1.00 83.21 1207 LEU G N 1
ATOM 8755 C CA . LEU G 1 217 ? 8.577 -32.473 23.947 1.00 81.82 1207 LEU G CA 1
ATOM 8756 C C . LEU G 1 217 ? 10.013 -32.381 23.446 1.00 81.53 1207 LEU G C 1
ATOM 8757 O O . LEU G 1 217 ? 10.918 -33.006 23.996 1.00 81.88 1207 LEU G O 1
ATOM 8759 N N . ASN G 1 218 ? 10.218 -31.585 22.404 1.00 81.94 1208 ASN G N 1
ATOM 8760 C CA . ASN G 1 218 ? 11.547 -31.417 21.830 1.00 82.79 1208 ASN G CA 1
ATOM 8761 C C . ASN G 1 218 ? 12.480 -30.699 22.806 1.00 79.90 1208 ASN G C 1
ATOM 8762 O O . ASN G 1 218 ? 13.695 -30.884 22.757 1.00 81.07 1208 ASN G O 1
ATOM 8764 N N . LYS G 1 219 ? 11.902 -29.885 23.686 1.00 77.02 1209 LYS G N 1
ATOM 8765 C CA . LYS G 1 219 ? 12.669 -29.136 24.680 1.00 75.31 1209 LYS G CA 1
ATOM 8766 C C . LYS G 1 219 ? 13.017 -30.012 25.876 1.00 73.07 1209 LYS G C 1
ATOM 8767 O O . LYS G 1 219 ? 14.148 -30.004 26.364 1.00 72.73 1209 LYS G O 1
ATOM 8769 N N . PHE G 1 220 ? 12.026 -30.756 26.348 1.00 71.46 1210 PHE G N 1
ATOM 8770 C CA . PHE G 1 220 ? 12.192 -31.651 27.484 1.00 71.43 1210 PHE G CA 1
ATOM 8771 C C . PHE G 1 220 ? 13.487 -32.456 27.378 1.00 73.16 1210 PHE G C 1
ATOM 8772 O O . PHE G 1 220 ? 14.389 -32.304 28.202 1.00 72.14 1210 PHE G O 1
ATOM 8780 N N . LEU G 1 221 ? 13.589 -33.290 26.352 1.00 76.34 1211 LEU G N 1
ATOM 8781 C CA . LEU G 1 221 ? 14.785 -34.106 26.164 1.00 79.02 1211 LEU G CA 1
ATOM 8782 C C . LEU G 1 221 ? 16.085 -33.336 25.938 1.00 80.92 1211 LEU G C 1
ATOM 8783 O O . LEU G 1 221 ? 17.064 -33.539 26.649 1.00 82.86 1211 LEU G O 1
ATOM 8788 N N . THR G 1 222 ? 16.094 -32.449 24.952 1.00 83.36 1212 THR G N 1
ATOM 8789 C CA . THR G 1 222 ? 17.286 -31.664 24.630 1.00 84.27 1212 THR G CA 1
ATOM 8790 C C . THR G 1 222 ? 17.868 -30.907 25.837 1.00 82.41 1212 THR G C 1
ATOM 8791 O O . THR G 1 222 ? 19.072 -30.631 25.893 1.00 83.58 1212 THR G O 1
ATOM 8793 N N . THR G 1 223 ? 17.014 -30.581 26.803 1.00 80.43 1213 THR G N 1
ATOM 8794 C CA . THR G 1 223 ? 17.444 -29.849 27.990 1.00 78.29 1213 THR G CA 1
ATOM 8795 C C . THR G 1 223 ? 18.264 -30.705 28.951 1.00 78.77 1213 THR G C 1
ATOM 8796 O O . THR G 1 223 ? 19.133 -30.189 29.667 1.00 77.25 1213 THR G O 1
ATOM 8800 N N . ALA G 1 224 ? 17.981 -32.008 28.969 1.00 79.44 1214 ALA G N 1
ATOM 8801 C CA . ALA G 1 224 ? 18.693 -32.943 29.850 1.00 80.78 1214 ALA G CA 1
ATOM 8802 C C . ALA G 1 224 ? 20.193 -32.719 29.673 1.00 83.29 1214 ALA G C 1
ATOM 8803 O O . ALA G 1 224 ? 20.727 -32.948 28.574 1.00 83.17 1214 ALA G O 1
ATOM 8805 N N . LYS G 1 225 ? 20.882 -32.314 30.746 1.00 84.54 1215 LYS G N 1
ATOM 8806 C CA . LYS G 1 225 ? 22.309 -31.939 30.611 1.00 87.68 1215 LYS G CA 1
ATOM 8807 C C . LYS G 1 225 ? 23.251 -33.122 30.355 1.00 89.90 1215 LYS G C 1
ATOM 8808 O O . LYS G 1 225 ? 24.090 -33.519 31.258 1.00 90.16 1215 LYS G O 1
ATOM 8810 N N . ASP G 1 226 ? 22.933 -33.796 29.228 1.00 93.52 1216 ASP G N 1
ATOM 8811 C CA . ASP G 1 226 ? 23.650 -34.944 28.703 1.00 96.82 1216 ASP G CA 1
ATOM 8812 C C . ASP G 1 226 ? 23.420 -36.108 29.651 1.00 97.74 1216 ASP G C 1
ATOM 8813 O O . ASP G 1 226 ? 24.283 -36.442 30.431 1.00 98.24 1216 ASP G O 1
ATOM 8815 N N . ARG G 1 229 ? 20.461 -36.347 31.951 1.00 79.49 1219 ARG G N 1
ATOM 8816 C CA . ARG G 1 229 ? 20.342 -36.026 33.370 1.00 77.98 1219 ARG G CA 1
ATOM 8817 C C . ARG G 1 229 ? 20.004 -34.555 33.587 1.00 75.67 1219 ARG G C 1
ATOM 8818 O O . ARG G 1 229 ? 20.868 -33.687 33.478 1.00 76.38 1219 ARG G O 1
ATOM 8820 N N . TRP G 1 230 ? 18.738 -34.283 33.883 1.00 72.20 1220 TRP G N 1
ATOM 8821 C CA . TRP G 1 230 ? 18.293 -32.929 34.138 1.00 68.23 1220 TRP G CA 1
ATOM 8822 C C . TRP G 1 230 ? 19.051 -32.396 35.354 1.00 65.92 1220 TRP G C 1
ATOM 8823 O O . TRP G 1 230 ? 18.960 -32.960 36.437 1.00 64.36 1220 TRP G O 1
ATOM 8834 N N . GLU G 1 231 ? 19.795 -31.308 35.175 1.00 67.23 1221 GLU G N 1
ATOM 8835 C CA . GLU G 1 231 ? 20.585 -30.738 36.263 1.00 67.73 1221 GLU G CA 1
ATOM 8836 C C . GLU G 1 231 ? 20.504 -29.216 36.349 1.00 68.40 1221 GLU G C 1
ATOM 8837 O O . GLU G 1 231 ? 19.859 -28.562 35.529 1.00 67.53 1221 GLU G O 1
ATOM 8839 N N . ASP G 1 232 ? 21.179 -28.674 37.357 1.00 70.21 1222 ASP G N 1
ATOM 8840 C CA . ASP G 1 232 ? 21.239 -27.241 37.643 1.00 72.24 1222 ASP G CA 1
ATOM 8841 C C . ASP G 1 232 ? 22.362 -27.111 38.671 1.00 74.18 1222 ASP G C 1
ATOM 8842 O O . ASP G 1 232 ? 22.250 -27.656 39.770 1.00 74.96 1222 ASP G O 1
ATOM 8847 N N . PRO G 1 233 ? 23.436 -26.404 38.331 1.00 77.28 1223 PRO G N 1
ATOM 8848 C CA . PRO G 1 233 ? 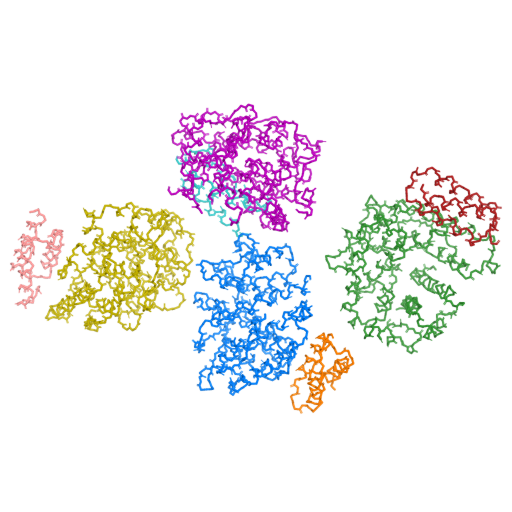24.519 -26.259 39.281 1.00 79.45 1223 PRO G CA 1
ATOM 8849 C C . PRO G 1 233 ? 24.103 -25.605 40.595 1.00 78.02 1223 PRO G C 1
ATOM 8850 O O . PRO G 1 233 ? 23.592 -24.492 40.632 1.00 79.71 1223 PRO G O 1
ATOM 8852 N N . GLY G 1 234 ? 24.257 -26.411 41.647 1.00 78.83 1224 GLY G N 1
ATOM 8853 C CA . GLY G 1 234 ? 23.974 -26.013 43.025 1.00 76.31 1224 GLY G CA 1
ATOM 8854 C C . GLY G 1 234 ? 23.764 -27.272 43.884 1.00 74.00 1224 GLY G C 1
ATOM 8855 O O . GLY G 1 234 ? 24.414 -28.320 43.705 1.00 74.36 1224 GLY G O 1
ATOM 8856 N N . LYS G 1 235 ? 22.812 -27.201 44.813 1.00 71.90 1225 LYS G N 1
ATOM 8857 C CA . LYS G 1 235 ? 22.476 -28.347 45.682 1.00 69.12 1225 LYS G CA 1
ATOM 8858 C C . LYS G 1 235 ? 22.234 -29.594 44.833 1.00 66.58 1225 LYS G C 1
ATOM 8859 O O . LYS G 1 235 ? 21.394 -29.572 43.939 1.00 65.01 1225 LYS G O 1
ATOM 8861 N N . GLN G 1 236 ? 22.974 -30.667 45.106 1.00 64.58 1226 GLN G N 1
ATOM 8862 C CA . GLN G 1 236 ? 22.836 -31.902 44.336 1.00 63.04 1226 GLN G CA 1
ATOM 8863 C C . GLN G 1 236 ? 21.500 -32.596 44.605 1.00 60.92 1226 GLN G C 1
ATOM 8864 O O . GLN G 1 236 ? 20.919 -33.207 43.696 1.00 59.55 1226 GLN G O 1
ATOM 8866 N N . LEU G 1 237 ? 21.022 -32.497 45.848 1.00 57.55 1227 LEU G N 1
ATOM 8867 C CA . LEU G 1 237 ? 19.750 -33.100 46.237 1.00 55.03 1227 LEU G CA 1
ATOM 8868 C C . LEU G 1 237 ? 18.610 -32.633 45.341 1.00 54.36 1227 LEU G C 1
ATOM 8869 O O . LEU G 1 237 ? 17.633 -33.357 45.145 1.00 54.52 1227 LEU G O 1
ATOM 8874 N N . TYR G 1 238 ? 18.735 -31.421 44.805 1.00 53.30 1228 TYR G N 1
ATOM 8875 C CA . TYR G 1 238 ? 17.718 -30.865 43.921 1.00 52.91 1228 TYR G CA 1
ATOM 8876 C C . TYR G 1 238 ? 17.688 -31.566 42.556 1.00 52.97 1228 TYR G C 1
ATOM 8877 O O . TYR G 1 238 ? 16.623 -31.987 42.080 1.00 50.51 1228 TYR G O 1
ATOM 8886 N N . ASN G 1 239 ? 18.858 -31.689 41.929 1.00 54.24 1229 ASN G N 1
ATOM 8887 C CA . ASN G 1 239 ? 18.950 -32.327 40.620 1.00 54.62 1229 ASN G CA 1
ATOM 8888 C C . ASN G 1 239 ? 18.441 -33.757 40.698 1.00 53.23 1229 ASN G C 1
ATOM 8889 O O . ASN G 1 239 ? 17.693 -34.212 39.826 1.00 52.44 1229 ASN G O 1
ATOM 8894 N N . VAL G 1 240 ? 18.850 -34.459 41.750 1.00 52.32 1230 VAL G N 1
ATOM 8895 C CA . VAL G 1 240 ? 18.425 -35.840 41.960 1.00 51.09 1230 VAL G CA 1
ATOM 8896 C C . VAL G 1 240 ? 16.905 -35.881 41.825 1.00 49.65 1230 VAL G C 1
ATOM 8897 O O . VAL G 1 240 ? 16.347 -36.725 41.120 1.00 48.37 1230 VAL G O 1
ATOM 8901 N N . GLU G 1 241 ? 16.257 -34.946 42.520 1.00 47.97 1231 GLU G N 1
ATOM 8902 C CA . GLU G 1 241 ? 14.810 -34.810 42.531 1.00 46.34 1231 GLU G CA 1
ATOM 8903 C C . GLU G 1 241 ? 14.320 -34.433 41.140 1.00 47.30 1231 GLU G C 1
ATOM 8904 O O . GLU G 1 241 ? 13.357 -35.019 40.618 1.00 45.95 1231 GLU G O 1
ATOM 8910 N N . ALA G 1 242 ? 14.989 -33.443 40.551 1.00 46.82 1232 ALA G N 1
ATOM 8911 C CA . ALA G 1 242 ? 14.638 -32.965 39.223 1.00 48.26 1232 ALA G CA 1
ATOM 8912 C C . ALA G 1 242 ? 14.568 -34.148 38.260 1.00 49.53 1232 ALA G C 1
ATOM 8913 O O . ALA G 1 242 ? 13.500 -34.472 37.740 1.00 50.73 1232 ALA G O 1
ATOM 8915 N N . THR G 1 243 ? 15.703 -34.797 38.032 1.00 48.81 1233 THR G N 1
ATOM 8916 C CA . THR G 1 243 ? 15.748 -35.944 37.132 1.00 50.08 1233 THR G CA 1
ATOM 8917 C C . THR G 1 243 ? 14.618 -36.944 37.444 1.00 49.51 1233 THR G C 1
ATOM 8918 O O . THR G 1 243 ? 13.957 -37.447 36.527 1.00 48.39 1233 THR G O 1
ATOM 8922 N N . SER G 1 244 ? 14.400 -37.231 38.732 1.00 47.99 1234 SER G N 1
ATOM 8923 C CA . SER G 1 244 ? 13.361 -38.177 39.140 1.00 46.73 1234 SER G CA 1
ATOM 8924 C C . SER G 1 244 ? 12.055 -37.899 38.423 1.00 46.74 1234 SER G C 1
ATOM 8925 O O . SER G 1 244 ? 11.479 -38.790 37.796 1.00 45.90 1234 SER G O 1
ATOM 8928 N N . TYR G 1 245 ? 11.575 -36.666 38.526 1.00 44.19 1235 TYR G N 1
ATOM 8929 C CA . TYR G 1 245 ? 10.349 -36.302 37.841 1.00 42.80 1235 TYR G CA 1
ATOM 8930 C C . TYR G 1 245 ? 10.565 -36.599 36.358 1.00 45.66 1235 TYR G C 1
ATOM 8931 O O . TYR G 1 245 ? 9.731 -37.231 35.705 1.00 44.10 1235 TYR G O 1
ATOM 8940 N N . ALA G 1 246 ? 11.707 -36.136 35.847 1.00 47.94 1236 ALA G N 1
ATOM 8941 C CA . ALA G 1 246 ? 12.086 -36.310 34.446 1.00 51.16 1236 ALA G CA 1
ATOM 8942 C C . ALA G 1 246 ? 11.975 -37.766 34.021 1.00 54.22 1236 ALA G C 1
ATOM 8943 O O . ALA G 1 246 ? 11.467 -38.072 32.935 1.00 54.22 1236 ALA G O 1
ATOM 8945 N N . LEU G 1 247 ? 12.455 -38.658 34.883 1.00 55.66 1237 LEU G N 1
ATOM 8946 C CA . LEU G 1 247 ? 12.394 -40.092 34.623 1.00 59.44 1237 LEU G CA 1
ATOM 8947 C C . LEU G 1 247 ? 10.945 -40.574 34.784 1.00 60.35 1237 LEU G C 1
ATOM 8948 O O . LEU G 1 247 ? 10.503 -41.489 34.088 1.00 60.40 1237 LEU G O 1
ATOM 8953 N N . LEU G 1 248 ? 10.207 -39.954 35.700 1.00 59.78 1238 LEU G N 1
ATOM 8954 C CA . LEU G 1 248 ? 8.818 -40.326 35.922 1.00 61.67 1238 LEU G CA 1
ATOM 8955 C C . LEU G 1 248 ? 7.996 -39.842 34.738 1.00 62.86 1238 LEU G C 1
ATOM 8956 O O . LEU G 1 248 ? 6.868 -40.286 34.526 1.00 62.90 1238 LEU G O 1
ATOM 8958 N N . ALA G 1 249 ? 8.568 -38.929 33.963 1.00 63.22 1239 ALA G N 1
ATOM 8959 C CA . ALA G 1 249 ? 7.888 -38.397 32.787 1.00 65.73 1239 ALA G CA 1
ATOM 8960 C C . ALA G 1 249 ? 8.340 -39.175 31.570 1.00 68.63 1239 ALA G C 1
ATOM 8961 O O . ALA G 1 249 ? 7.537 -39.512 30.703 1.00 67.91 1239 ALA G O 1
ATOM 8963 N N . LEU G 1 250 ? 9.637 -39.454 31.509 1.00 69.75 1240 LEU G N 1
ATOM 8964 C CA . LEU G 1 250 ? 10.198 -40.200 30.397 1.00 72.55 1240 LEU G CA 1
ATOM 8965 C C . LEU G 1 250 ? 9.452 -41.524 30.248 1.00 75.39 1240 LEU G C 1
ATOM 8966 O O . LEU G 1 250 ? 9.081 -41.912 29.141 1.00 75.31 1240 LEU G O 1
ATOM 8968 N N . LEU G 1 251 ? 9.220 -42.199 31.375 1.00 74.95 1241 LEU G N 1
ATOM 8969 C CA . LEU G 1 251 ? 8.526 -43.484 31.391 1.00 75.96 1241 LEU G CA 1
ATOM 8970 C C . LEU G 1 251 ? 7.032 -43.361 31.100 1.00 76.07 1241 LEU G C 1
ATOM 8971 O O . LEU G 1 251 ? 6.235 -44.169 31.570 1.00 75.80 1241 LEU G O 1
ATOM 8973 N N . GLN G 1 252 ? 6.657 -42.350 30.324 1.00 75.21 1242 GLN G N 1
ATOM 8974 C CA . GLN G 1 252 ? 5.257 -42.145 29.959 1.00 75.95 1242 GLN G CA 1
ATOM 8975 C C . GLN G 1 252 ? 5.109 -41.681 28.513 1.00 75.88 1242 GLN G C 1
ATOM 8976 O O . GLN G 1 252 ? 5.632 -40.635 28.124 1.00 75.33 1242 GLN G O 1
ATOM 8978 N N . LYS G 1 254 ? 6.484 -44.490 27.991 1.00 93.30 1244 LYS G N 1
ATOM 8979 C CA . LYS G 1 254 ? 6.394 -45.281 26.774 1.00 93.72 1244 LYS G CA 1
ATOM 8980 C C . LYS G 1 254 ? 7.566 -44.970 25.858 1.00 93.68 1244 LYS G C 1
ATOM 8981 O O . LYS G 1 254 ? 7.548 -45.341 24.686 1.00 94.29 1244 LYS G O 1
ATOM 8983 N N . ASP G 1 255 ? 8.579 -44.295 26.402 1.00 91.90 1245 ASP G N 1
ATOM 8984 C CA . ASP G 1 255 ? 9.769 -43.913 25.639 1.00 92.13 1245 ASP G CA 1
ATOM 8985 C C . ASP G 1 255 ? 11.075 -44.312 26.333 1.00 91.72 1245 ASP G C 1
ATOM 8986 O O . ASP G 1 255 ? 11.744 -43.483 26.950 1.00 89.28 1245 ASP G O 1
ATOM 8988 N N . PHE G 1 256 ? 11.443 -45.582 26.202 1.00 94.02 1246 PHE G N 1
ATOM 8989 C CA . PHE G 1 256 ? 12.653 -46.112 26.824 1.00 95.86 1246 PHE G CA 1
ATOM 8990 C C . PHE G 1 256 ? 13.907 -45.779 26.032 1.00 97.50 1246 PHE G C 1
ATOM 8991 O O . PHE G 1 256 ? 14.966 -46.357 26.274 1.00 98.19 1246 PHE G O 1
ATOM 8999 N N . PHE G 1 258 ? 16.339 -44.012 25.766 1.00 96.89 1248 PHE G N 1
ATOM 9000 C CA . PHE G 1 258 ? 16.359 -42.809 26.586 1.00 95.14 1248 PHE G CA 1
ATOM 9001 C C . PHE G 1 258 ? 16.245 -43.089 28.086 1.00 93.22 1248 PHE G C 1
ATOM 9002 O O . PHE G 1 258 ? 17.042 -42.564 28.872 1.00 92.17 1248 PHE G O 1
ATOM 9004 N N . VAL G 1 259 ? 15.310 -43.943 28.495 1.00 93.23 1249 VAL G N 1
ATOM 9005 C CA . VAL G 1 259 ? 15.172 -44.193 29.929 1.00 92.93 1249 VAL G CA 1
ATOM 9006 C C . VAL G 1 259 ? 16.328 -45.015 30.567 1.00 95.41 1249 VAL G C 1
ATOM 9007 O O . VAL G 1 259 ? 16.701 -44.765 31.724 1.00 94.92 1249 VAL G O 1
ATOM 9011 N N . PRO G 1 260 ? 16.901 -46.009 29.859 1.00 97.97 1250 PRO G N 1
ATOM 9012 C CA . PRO G 1 260 ? 17.996 -46.690 30.569 1.00 100.12 1250 PRO G CA 1
ATOM 9013 C C . PRO G 1 260 ? 19.128 -45.828 31.195 1.00 98.75 1250 PRO G C 1
ATOM 9014 O O . PRO G 1 260 ? 19.572 -46.099 32.319 1.00 99.02 1250 PRO G O 1
ATOM 9018 N N . PRO G 1 261 ? 19.618 -44.800 30.483 1.00 97.94 1251 PRO G N 1
ATOM 9019 C CA . PRO G 1 261 ? 20.686 -43.943 31.021 1.00 95.73 1251 PRO G CA 1
ATOM 9020 C C . PRO G 1 261 ? 20.328 -43.197 32.305 1.00 91.23 1251 PRO G C 1
ATOM 9021 O O . PRO G 1 261 ? 21.071 -43.242 33.290 1.00 91.36 1251 PRO G O 1
ATOM 9025 N N . VAL G 1 262 ? 19.213 -42.464 32.255 1.00 86.90 1252 VAL G N 1
ATOM 9026 C CA . VAL G 1 262 ? 18.721 -41.675 33.387 1.00 82.11 1252 VAL G CA 1
ATOM 9027 C C . VAL G 1 262 ? 18.644 -42.524 34.662 1.00 80.61 1252 VAL G C 1
ATOM 9028 O O . VAL G 1 262 ? 19.158 -42.121 35.710 1.00 80.16 1252 VAL G O 1
ATOM 9030 N N . VAL G 1 263 ? 18.010 -43.695 34.567 1.00 79.67 1253 VAL G N 1
ATOM 9031 C CA . VAL G 1 263 ? 17.882 -44.622 35.701 1.00 78.25 1253 VAL G CA 1
ATOM 9032 C C . VAL G 1 263 ? 19.244 -44.958 36.300 1.00 80.12 1253 VAL G C 1
ATOM 9033 O O . VAL G 1 263 ? 19.421 -44.961 37.520 1.00 78.95 1253 VAL G O 1
ATOM 9037 N N . ARG G 1 264 ? 20.199 -45.256 35.430 1.00 83.43 1254 ARG G N 1
ATOM 9038 C CA . ARG G 1 264 ? 21.544 -45.569 35.873 1.00 85.94 1254 ARG G CA 1
ATOM 9039 C C . ARG G 1 264 ? 22.099 -44.338 36.575 1.00 85.55 1254 ARG G C 1
ATOM 9040 O O . ARG G 1 264 ? 22.650 -44.441 37.667 1.00 87.56 1254 ARG G O 1
ATOM 9042 N N . TRP G 1 265 ? 21.943 -43.172 35.949 1.00 85.43 1255 TRP G N 1
ATOM 9043 C CA . TRP G 1 265 ? 22.433 -41.924 36.533 1.00 83.74 1255 TRP G CA 1
ATOM 9044 C C . TRP G 1 265 ? 21.930 -41.814 37.960 1.00 82.71 1255 TRP G C 1
ATOM 9045 O O . TRP G 1 265 ? 22.702 -41.524 38.880 1.00 82.40 1255 TRP G O 1
ATOM 9047 N N . LEU G 1 266 ? 20.633 -42.058 38.137 1.00 81.68 1256 LEU G N 1
ATOM 9048 C CA . LEU G 1 266 ? 20.020 -41.994 39.456 1.00 81.14 1256 LEU G CA 1
ATOM 9049 C C . LEU G 1 266 ? 20.736 -42.974 40.385 1.00 83.60 1256 LEU G C 1
ATOM 9050 O O . LEU G 1 266 ? 21.177 -42.602 41.477 1.00 82.47 1256 LEU G O 1
ATOM 9052 N N . ASN G 1 267 ? 20.860 -44.224 39.943 1.00 87.25 1257 ASN G N 1
ATOM 9053 C CA . ASN G 1 267 ? 21.540 -45.249 40.734 1.00 90.37 1257 ASN G CA 1
ATOM 9054 C C . ASN G 1 267 ? 22.976 -44.799 41.032 1.00 93.37 1257 ASN G C 1
ATOM 9055 O O . ASN G 1 267 ? 23.412 -44.795 42.190 1.00 94.42 1257 ASN G O 1
ATOM 9060 N N . GLU G 1 268 ? 23.692 -44.418 39.971 1.00 96.38 1258 GLU G N 1
ATOM 9061 C CA . GLU G 1 268 ? 25.079 -43.968 40.053 1.00 98.79 1258 GLU G CA 1
ATOM 9062 C C . GLU G 1 268 ? 25.252 -42.826 41.044 1.00 98.45 1258 GLU G C 1
ATOM 9063 O O . GLU G 1 268 ? 26.310 -42.686 41.657 1.00 100.03 1258 GLU G O 1
ATOM 9065 N N . GLN G 1 269 ? 24.215 -42.003 41.187 1.00 97.08 1259 GLN G N 1
ATOM 9066 C CA . GLN G 1 269 ? 24.250 -40.887 42.132 1.00 95.42 1259 GLN G CA 1
ATOM 9067 C C . GLN G 1 269 ? 24.119 -41.481 43.540 1.00 93.96 1259 GLN G C 1
ATOM 9068 O O . GLN G 1 269 ? 24.276 -40.790 44.553 1.00 94.02 1259 GLN G O 1
ATOM 9070 N N . ARG G 1 270 ? 23.824 -42.780 43.566 1.00 93.52 1260 ARG G N 1
ATOM 9071 C CA . ARG G 1 270 ? 23.666 -43.570 44.782 1.00 92.58 1260 ARG G CA 1
ATOM 9072 C C . ARG G 1 270 ? 23.026 -42.827 45.950 1.00 90.06 1260 ARG G C 1
ATOM 9073 O O . ARG G 1 270 ? 23.719 -42.476 46.910 1.00 91.15 1260 ARG G O 1
ATOM 9075 N N . TYR G 1 271 ? 21.710 -42.598 45.880 1.00 87.27 1261 TYR G N 1
ATOM 9076 C CA . TYR G 1 271 ? 21.021 -41.906 46.972 1.00 83.66 1261 TYR G CA 1
ATOM 9077 C C . TYR G 1 271 ? 19.993 -42.719 47.732 1.00 81.30 1261 TYR G C 1
ATOM 9078 O O . TYR G 1 271 ? 18.879 -42.925 47.257 1.00 80.20 1261 TYR G O 1
ATOM 9087 N N . TYR G 1 272 ? 20.387 -43.146 48.930 1.00 80.11 1262 TYR G N 1
ATOM 9088 C CA . TYR G 1 272 ? 19.546 -43.922 49.828 1.00 79.27 1262 TYR G CA 1
ATOM 9089 C C . TYR G 1 272 ? 18.522 -43.006 50.512 1.00 77.36 1262 TYR G C 1
ATOM 9090 O O . TYR G 1 272 ? 17.526 -43.479 51.065 1.00 77.34 1262 TYR G O 1
ATOM 9092 N N . GLY G 1 273 ? 18.774 -41.698 50.469 1.00 75.14 1263 GLY G N 1
ATOM 9093 C CA . GLY G 1 273 ? 17.861 -40.738 51.070 1.00 72.97 1263 GLY G CA 1
ATOM 9094 C C . GLY G 1 273 ? 18.089 -40.505 52.550 1.00 71.46 1263 GLY G C 1
ATOM 9095 O O . GLY G 1 273 ? 18.954 -41.145 53.148 1.00 71.96 1263 GLY G O 1
ATOM 9096 N N . GLY G 1 274 ? 17.315 -39.593 53.137 1.00 69.39 1264 GLY G N 1
ATOM 9097 C CA . GLY G 1 274 ? 17.442 -39.301 54.554 1.00 67.65 1264 GLY G CA 1
ATOM 9098 C C . GLY G 1 274 ? 18.340 -38.115 54.850 1.00 66.41 1264 GLY G C 1
ATOM 9099 O O . GLY G 1 274 ? 19.193 -37.759 54.036 1.00 66.56 1264 GLY G O 1
ATOM 9100 N N . GLY G 1 275 ? 18.143 -37.501 56.017 1.00 65.35 1265 GLY G N 1
ATOM 9101 C CA . GLY G 1 275 ? 18.952 -36.357 56.413 1.00 63.93 1265 GLY G CA 1
ATOM 9102 C C . GLY G 1 275 ? 18.271 -35.008 56.231 1.00 62.42 1265 GLY G C 1
ATOM 9103 O O . GLY G 1 275 ? 17.330 -34.891 55.441 1.00 62.59 1265 GLY G O 1
ATOM 9104 N N . TYR G 1 276 ? 18.748 -33.991 56.954 1.00 60.83 1266 TYR G N 1
ATOM 9105 C CA . TYR G 1 276 ? 18.185 -32.639 56.871 1.00 57.96 1266 TYR G CA 1
ATOM 9106 C C . TYR G 1 276 ? 17.897 -32.209 55.431 1.00 56.52 1266 TYR G C 1
ATOM 9107 O O . TYR G 1 276 ? 18.721 -32.401 54.523 1.00 56.11 1266 TYR G O 1
ATOM 9116 N N . GLY G 1 277 ? 16.715 -31.631 55.235 1.00 54.16 1267 GLY G N 1
ATOM 9117 C CA . GLY G 1 277 ? 16.302 -31.167 53.918 1.00 51.84 1267 GLY G CA 1
ATOM 9118 C C . GLY G 1 277 ? 16.530 -32.135 52.767 1.00 49.70 1267 GLY G C 1
ATOM 9119 O O . GLY G 1 277 ? 17.139 -31.768 51.755 1.00 51.33 1267 GLY G O 1
ATOM 9120 N N . SER G 1 278 ? 16.031 -33.361 52.908 1.00 46.52 1268 SER G N 1
ATOM 9121 C CA . SER G 1 278 ? 16.184 -34.395 51.882 1.00 43.48 1268 SER G CA 1
ATOM 9122 C C . SER G 1 278 ? 14.827 -35.004 51.553 1.00 41.63 1268 SER G C 1
ATOM 9123 O O . SER G 1 278 ? 14.712 -35.908 50.727 1.00 40.21 1268 SER G O 1
ATOM 9126 N N . THR G 1 279 ? 13.801 -34.499 52.216 1.00 39.85 1269 THR G N 1
ATOM 9127 C CA . THR G 1 279 ? 12.453 -34.980 52.021 1.00 40.01 1269 THR G CA 1
ATOM 9128 C C . THR G 1 279 ? 12.062 -35.142 50.543 1.00 39.53 1269 THR G C 1
ATOM 9129 O O . THR G 1 279 ? 11.718 -36.244 50.109 1.00 40.42 1269 THR G O 1
ATOM 9133 N N . GLN G 1 280 ? 12.137 -34.064 49.766 1.00 36.78 1270 GLN G N 1
ATOM 9134 C CA . GLN G 1 280 ? 11.752 -34.123 48.363 1.00 37.01 1270 GLN G CA 1
ATOM 9135 C C . GLN G 1 280 ? 12.560 -35.054 47.485 1.00 36.93 1270 GLN G C 1
ATOM 9136 O O . GLN G 1 280 ? 11.997 -35.759 46.652 1.00 36.46 1270 GLN G O 1
ATOM 9142 N N . ALA G 1 281 ? 13.876 -35.055 47.647 1.00 38.36 1271 ALA G N 1
ATOM 9143 C CA . ALA G 1 281 ? 14.712 -35.931 46.829 1.00 40.01 1271 ALA G CA 1
ATOM 9144 C C . ALA G 1 281 ? 14.414 -37.405 47.163 1.00 40.72 1271 ALA G C 1
ATOM 9145 O O . ALA G 1 281 ? 14.274 -38.251 46.263 1.00 40.57 1271 ALA G O 1
ATOM 9147 N N . THR G 1 282 ? 14.302 -37.700 48.456 1.00 39.67 1272 THR G N 1
ATOM 9148 C CA . THR G 1 282 ? 14.022 -39.057 48.918 1.00 38.69 1272 THR G CA 1
ATOM 9149 C C . THR G 1 282 ? 12.713 -39.594 48.335 1.00 39.17 1272 THR G C 1
ATOM 9150 O O . THR G 1 282 ? 12.701 -40.621 47.649 1.00 38.52 1272 THR G O 1
ATOM 9154 N N . PHE G 1 283 ? 11.619 -38.884 48.601 1.00 38.32 1273 PHE G N 1
ATOM 9155 C CA . PHE G 1 283 ? 10.295 -39.291 48.141 1.00 38.67 1273 PHE G CA 1
ATOM 9156 C C . PHE G 1 283 ? 10.146 -39.347 46.649 1.00 37.38 1273 PHE G C 1
ATOM 9157 O O . PHE G 1 283 ? 9.301 -40.075 46.136 1.00 38.27 1273 PHE G O 1
ATOM 9165 N N . MET G 1 284 ? 10.940 -38.556 45.946 1.00 36.77 1274 MET G N 1
ATOM 9166 C CA . MET G 1 284 ? 10.837 -38.532 44.509 1.00 38.33 1274 MET G CA 1
ATOM 9167 C C . MET G 1 284 ? 11.722 -39.577 43.885 1.00 40.45 1274 MET G C 1
ATOM 9168 O O . MET G 1 284 ? 11.280 -40.336 43.019 1.00 40.55 1274 MET G O 1
ATOM 9173 N N . VAL G 1 285 ? 12.966 -39.642 44.344 1.00 41.09 1275 VAL G N 1
ATOM 9174 C CA . VAL G 1 285 ? 13.908 -40.591 43.774 1.00 42.54 1275 VAL G CA 1
ATOM 9175 C C . VAL G 1 285 ? 13.343 -42.001 43.753 1.00 44.06 1275 VAL G C 1
ATOM 9176 O O . VAL G 1 285 ? 13.305 -42.639 42.705 1.00 43.55 1275 VAL G O 1
ATOM 9180 N N . PHE G 1 286 ? 12.877 -42.473 44.904 1.00 44.56 1276 PHE G N 1
ATOM 9181 C CA . PHE G 1 286 ? 12.339 -43.822 45.003 1.00 46.03 1276 PHE G CA 1
ATOM 9182 C C . PHE G 1 286 ? 10.981 -44.023 44.361 1.00 45.09 1276 PHE G C 1
ATOM 9183 O O . PHE G 1 286 ? 10.692 -45.125 43.889 1.00 44.03 1276 PHE G O 1
ATOM 9191 N N . GLN G 1 287 ? 10.140 -42.989 44.346 1.00 43.09 1277 GLN G N 1
ATOM 9192 C CA . GLN G 1 287 ? 8.826 -43.142 43.726 1.00 44.61 1277 GLN G CA 1
ATOM 9193 C C . GLN G 1 287 ? 9.006 -43.296 42.211 1.00 46.31 1277 GLN G C 1
ATOM 9194 O O . GLN G 1 287 ? 8.098 -43.766 41.519 1.00 45.49 1277 GLN G O 1
ATOM 9200 N N . ALA G 1 288 ? 10.178 -42.897 41.710 1.00 46.22 1278 ALA G N 1
ATOM 9201 C CA . ALA G 1 288 ? 10.485 -42.975 40.279 1.00 48.27 1278 ALA G CA 1
ATOM 9202 C C . ALA G 1 288 ? 11.244 -44.242 39.916 1.00 50.47 1278 ALA G C 1
ATOM 9203 O O . ALA G 1 288 ? 10.965 -44.869 38.896 1.00 49.12 1278 ALA G O 1
ATOM 9205 N N . LEU G 1 289 ? 12.217 -44.614 40.736 1.00 51.95 1279 LEU G N 1
ATOM 9206 C CA . LEU G 1 289 ? 12.976 -45.828 40.457 1.00 56.48 1279 LEU G CA 1
ATOM 9207 C C . LEU G 1 289 ? 12.062 -47.045 40.594 1.00 60.09 1279 LEU G C 1
ATOM 9208 O O . LEU G 1 289 ? 12.392 -48.148 40.150 1.00 60.55 1279 LEU G O 1
ATOM 9213 N N . ALA G 1 290 ? 10.901 -46.824 41.202 1.00 61.47 1280 ALA G N 1
ATOM 9214 C CA . ALA G 1 290 ? 9.923 -47.878 41.417 1.00 63.88 1280 ALA G CA 1
ATOM 9215 C C . ALA G 1 290 ? 8.978 -47.910 40.241 1.00 65.63 1280 ALA G C 1
ATOM 9216 O O . ALA G 1 290 ? 8.819 -48.941 39.584 1.00 64.14 1280 ALA G O 1
ATOM 9218 N N . GLN G 1 291 ? 8.353 -46.762 39.990 1.00 65.31 1281 GLN G N 1
ATOM 9219 C CA . GLN G 1 291 ? 7.404 -46.609 38.895 1.00 67.48 1281 GLN G CA 1
ATOM 9220 C C . GLN G 1 291 ? 8.048 -47.067 37.587 1.00 70.90 1281 GLN G C 1
ATOM 9221 O O . GLN G 1 291 ? 7.359 -47.327 36.603 1.00 68.53 1281 GLN G O 1
ATOM 9227 N N . TYR G 1 292 ? 9.377 -47.157 37.597 1.00 72.88 1282 TYR G N 1
ATOM 9228 C CA . TYR G 1 292 ? 10.151 -47.583 36.436 1.00 76.30 1282 TYR G CA 1
ATOM 9229 C C . TYR G 1 292 ? 10.067 -49.093 36.270 1.00 80.60 1282 TYR G C 1
ATOM 9230 O O . TYR G 1 292 ? 9.788 -49.587 35.178 1.00 80.49 1282 TYR G O 1
ATOM 9232 N N . GLN G 1 293 ? 10.310 -49.818 37.359 1.00 82.51 1283 GLN G N 1
ATOM 9233 C CA . GLN G 1 293 ? 10.257 -51.275 37.342 1.00 86.90 1283 GLN G CA 1
ATOM 9234 C C . GLN G 1 293 ? 8.862 -51.803 37.042 1.00 89.60 1283 GLN G C 1
ATOM 9235 O O . GLN G 1 293 ? 8.709 -52.910 36.528 1.00 89.58 1283 GLN G O 1
ATOM 9241 N N . LYS G 1 294 ? 7.841 -51.019 37.366 1.00 90.20 1284 LYS G N 1
ATOM 9242 C CA . LYS G 1 294 ? 6.469 -51.441 37.102 1.00 92.60 1284 LYS G CA 1
ATOM 9243 C C . LYS G 1 294 ? 6.044 -51.085 35.677 1.00 94.01 1284 LYS G C 1
ATOM 9244 O O . LYS G 1 294 ? 5.387 -51.879 35.011 1.00 93.49 1284 LYS G O 1
ATOM 9246 N N . ASP G 1 295 ? 6.435 -49.896 35.219 1.00 93.91 1285 ASP G N 1
ATOM 9247 C CA . ASP G 1 295 ? 6.093 -49.406 33.883 1.00 95.81 1285 ASP G CA 1
ATOM 9248 C C . ASP G 1 295 ? 6.928 -50.005 32.742 1.00 98.66 1285 ASP G C 1
ATOM 9249 O O . ASP G 1 295 ? 6.385 -50.371 31.698 1.00 97.81 1285 ASP G O 1
ATOM 9251 N N . ALA G 1 296 ? 8.241 -50.098 32.932 1.00 99.85 1286 ALA G N 1
ATOM 9252 C CA . ALA G 1 296 ? 9.122 -50.660 31.907 1.00 103.01 1286 ALA G CA 1
ATOM 9253 C C . ALA G 1 296 ? 9.032 -52.186 31.833 1.00 105.56 1286 ALA G C 1
ATOM 9254 O O . ALA G 1 296 ? 9.799 -52.863 32.554 1.00 106.81 1286 ALA G O 1
ATOM 9256 N N . ASN H 2 23 ? -23.657 -50.461 49.006 1.00 78.11 52 ASN H N 1
ATOM 9257 C CA . ASN H 2 23 ? -22.872 -49.823 47.912 1.00 72.76 52 ASN H CA 1
ATOM 9258 C C . ASN H 2 23 ? -22.183 -50.851 47.007 1.00 71.88 52 ASN H C 1
ATOM 9259 O O . ASN H 2 23 ? -22.148 -52.045 47.316 1.00 72.88 52 ASN H O 1
ATOM 9264 N N . LYS H 2 24 ? -21.648 -50.383 45.882 1.00 68.93 53 LYS H N 1
ATOM 9265 C CA . LYS H 2 24 ? -20.967 -51.259 44.927 1.00 66.35 53 LYS H CA 1
ATOM 9266 C C . LYS H 2 24 ? -19.508 -51.456 45.326 1.00 59.39 53 LYS H C 1
ATOM 9267 O O . LYS H 2 24 ? -19.064 -52.586 45.544 1.00 60.64 53 LYS H O 1
ATOM 9269 N N . LYS H 2 25 ? -18.770 -50.348 45.414 1.00 53.13 54 LYS H N 1
ATOM 9270 C CA . LYS H 2 25 ? -17.364 -50.378 45.801 1.00 47.64 54 LYS H CA 1
ATOM 9271 C C . LYS H 2 25 ? -17.239 -51.334 46.984 1.00 43.61 54 LYS H C 1
ATOM 9272 O O . LYS H 2 25 ? -16.316 -52.159 47.033 1.00 42.15 54 LYS H O 1
ATOM 9278 N N . VAL H 2 26 ? -18.176 -51.211 47.930 1.00 40.40 55 VAL H N 1
ATOM 9279 C CA . VAL H 2 26 ? -18.197 -52.052 49.122 1.00 41.15 55 VAL H CA 1
ATOM 9280 C C . VAL H 2 26 ? -18.113 -53.540 48.811 1.00 46.15 55 VAL H C 1
ATOM 9281 O O . VAL H 2 26 ? -17.402 -54.282 49.490 1.00 42.34 55 VAL H O 1
ATOM 9285 N N . VAL H 2 27 ? -18.844 -53.992 47.801 1.00 54.89 56 VAL H N 1
ATOM 9286 C CA . VAL H 2 27 ? -18.797 -55.405 47.478 1.00 64.50 56 VAL H CA 1
ATOM 9287 C C . VAL H 2 27 ? -17.420 -55.741 46.935 1.00 64.12 56 VAL H C 1
ATOM 9288 O O . VAL H 2 27 ? -16.833 -56.754 47.308 1.00 64.08 56 VAL H O 1
ATOM 9292 N N . ASP H 2 28 ? -16.898 -54.875 46.072 1.00 64.28 57 ASP H N 1
ATOM 9293 C CA . ASP H 2 28 ? -15.582 -55.089 45.479 1.00 64.06 57 ASP H CA 1
ATOM 9294 C C . ASP H 2 28 ? -14.572 -55.256 46.597 1.00 57.07 57 ASP H C 1
ATOM 9295 O O . ASP H 2 28 ? -13.704 -56.126 46.552 1.00 59.83 57 ASP H O 1
ATOM 9297 N N . ALA H 2 29 ? -14.701 -54.418 47.616 1.00 48.73 58 ALA H N 1
ATOM 9298 C CA . ALA H 2 29 ? -13.788 -54.475 48.747 1.00 42.42 58 ALA H CA 1
ATOM 9299 C C . ALA H 2 29 ? -14.033 -55.738 49.580 1.00 39.28 58 ALA H C 1
ATOM 9300 O O . ALA H 2 29 ? -13.082 -56.395 50.020 1.00 35.83 58 ALA H O 1
ATOM 9302 N N . GLN H 2 30 ? -15.305 -56.080 49.787 1.00 38.32 59 GLN H N 1
ATOM 9303 C CA . GLN H 2 30 ? -15.648 -57.278 50.540 1.00 41.82 59 GLN H CA 1
ATOM 9304 C C . GLN H 2 30 ? -15.071 -58.515 49.865 1.00 48.05 59 GLN H C 1
ATOM 9305 O O . GLN H 2 30 ? -14.842 -59.539 50.512 1.00 45.49 59 GLN H O 1
ATOM 9311 N N . LYS H 2 31 ? -14.824 -58.412 48.565 1.00 56.92 60 LYS H N 1
ATOM 9312 C CA . LYS H 2 31 ? -14.252 -59.519 47.812 1.00 66.11 60 LYS H CA 1
ATOM 9313 C C . LYS H 2 31 ? -12.722 -59.491 47.930 1.00 63.46 60 LYS H C 1
ATOM 9314 O O . LYS H 2 31 ? -12.083 -60.527 48.120 1.00 69.52 60 LYS H O 1
ATOM 9316 N N . ALA H 2 32 ? -12.144 -58.299 47.834 1.00 49.96 61 ALA H N 1
ATOM 9317 C CA . ALA H 2 32 ? -10.692 -58.148 47.929 1.00 39.04 61 ALA H CA 1
ATOM 9318 C C . ALA H 2 32 ? -10.210 -58.508 49.329 1.00 31.64 61 ALA H C 1
ATOM 9319 O O . ALA H 2 32 ? -9.110 -59.035 49.505 1.00 25.73 61 ALA H O 1
ATOM 9321 N N . VAL H 2 33 ? -11.037 -58.223 50.324 1.00 26.25 62 VAL H N 1
ATOM 9322 C CA . VAL H 2 33 ? -10.675 -58.529 51.689 1.00 25.05 62 VAL H CA 1
ATOM 9323 C C . VAL H 2 33 ? -10.683 -60.032 51.956 1.00 28.53 62 VAL H C 1
ATOM 9324 O O . VAL H 2 33 ? -9.892 -60.524 52.750 1.00 27.42 62 VAL H O 1
ATOM 9328 N N . GLU H 2 34 ? -11.559 -60.771 51.284 1.00 32.25 63 GLU H N 1
ATOM 9329 C CA . GLU H 2 34 ? -11.619 -62.206 51.514 1.00 35.59 63 GLU H CA 1
ATOM 9330 C C . GLU H 2 34 ? -10.392 -62.855 50.929 1.00 35.87 63 GLU H C 1
ATOM 9331 O O . GLU H 2 34 ? -9.791 -63.734 51.560 1.00 35.38 63 GLU H O 1
ATOM 9333 N N . LEU H 2 35 ? -10.020 -62.403 49.730 1.00 35.82 64 LEU H N 1
ATOM 9334 C CA . LEU H 2 35 ? -8.859 -62.936 49.020 1.00 38.06 64 LEU H CA 1
ATOM 9335 C C . LEU H 2 35 ? -7.617 -62.684 49.847 1.00 38.07 64 LEU H C 1
ATOM 9336 O O . LEU H 2 35 ? -6.717 -63.527 49.900 1.00 40.25 64 LEU H O 1
ATOM 9338 N N . PHE H 2 36 ? -7.573 -61.521 50.496 1.00 35.25 65 PHE H N 1
ATOM 9339 C CA . PHE H 2 36 ? -6.438 -61.159 51.336 1.00 31.67 65 PHE H CA 1
ATOM 9340 C C . PHE H 2 36 ? -6.361 -62.074 52.550 1.00 33.55 65 PHE H C 1
ATOM 9341 O O . PHE H 2 36 ? -5.274 -62.471 52.973 1.00 32.18 65 PHE H O 1
ATOM 9349 N N . LYS H 2 37 ? -7.522 -62.403 53.106 1.00 35.01 66 LYS H N 1
ATOM 9350 C CA . LYS H 2 37 ? -7.595 -63.279 54.268 1.00 37.84 66 LYS H CA 1
ATOM 9351 C C . LYS H 2 37 ? -7.160 -64.674 53.846 1.00 39.63 66 LYS H C 1
ATOM 9352 O O . LYS H 2 37 ? -6.603 -65.423 54.631 1.00 38.82 66 LYS H O 1
ATOM 9354 N N . ARG H 2 38 ? -7.416 -65.019 52.592 1.00 42.22 67 ARG H N 1
ATOM 9355 C CA . ARG H 2 38 ? -6.997 -66.317 52.081 1.00 46.31 67 ARG H CA 1
ATOM 9356 C C . ARG H 2 38 ? -5.509 -66.259 51.685 1.00 47.17 67 ARG H C 1
ATOM 9357 O O . ARG H 2 38 ? -4.677 -66.902 52.323 1.00 48.18 67 ARG H O 1
ATOM 9359 N N . THR H 2 39 ? -5.189 -65.474 50.650 1.00 46.90 68 THR H N 1
ATOM 9360 C CA . THR H 2 39 ? -3.818 -65.310 50.135 1.00 47.46 68 THR H CA 1
ATOM 9361 C C . THR H 2 39 ? -2.792 -64.845 51.168 1.00 46.52 68 THR H C 1
ATOM 9362 O O . THR H 2 39 ? -1.689 -65.403 51.261 1.00 47.13 68 THR H O 1
ATOM 9366 N N . ARG H 2 40 ? -3.147 -63.790 51.906 1.00 44.13 69 ARG H N 1
ATOM 9367 C CA . ARG H 2 40 ? -2.282 -63.229 52.938 1.00 41.05 69 ARG H CA 1
ATOM 9368 C C . ARG H 2 40 ? -0.877 -62.882 52.433 1.00 39.25 69 ARG H C 1
ATOM 9369 O O . ARG H 2 40 ? 0.131 -63.362 52.975 1.00 38.34 69 ARG H O 1
ATOM 9377 N N . THR H 2 41 ? -0.834 -62.045 51.390 1.00 36.83 70 THR H N 1
ATOM 9378 C CA . THR H 2 41 ? 0.422 -61.578 50.793 1.00 34.71 70 THR H CA 1
ATOM 9379 C C . THR H 2 41 ? 0.426 -60.052 50.706 1.00 32.35 70 THR H C 1
ATOM 9380 O O . THR H 2 41 ? -0.515 -59.386 51.126 1.00 30.95 70 THR H O 1
ATOM 9384 N N . VAL H 2 42 ? 1.502 -59.519 50.143 1.00 33.08 71 VAL H N 1
ATOM 9385 C CA . VAL H 2 42 ? 1.680 -58.093 49.979 1.00 29.44 71 VAL H CA 1
ATOM 9386 C C . VAL H 2 42 ? 0.698 -57.639 48.907 1.00 29.74 71 VAL H C 1
ATOM 9387 O O . VAL H 2 42 ? -0.092 -56.708 49.094 1.00 31.04 71 VAL H O 1
ATOM 9391 N N . ALA H 2 43 ? 0.745 -58.326 47.778 1.00 28.87 72 ALA H N 1
ATOM 9392 C CA . ALA H 2 43 ? -0.117 -57.988 46.673 1.00 25.53 72 ALA H CA 1
ATOM 9393 C C . ALA H 2 43 ? -1.585 -57.993 47.079 1.00 22.33 72 ALA H C 1
ATOM 9394 O O . ALA H 2 43 ? -2.330 -57.072 46.726 1.00 20.39 72 ALA H O 1
ATOM 9396 N N . THR H 2 44 ? -2.003 -59.015 47.819 1.00 21.06 73 THR H N 1
ATOM 9397 C CA . THR H 2 44 ? -3.392 -59.086 48.222 1.00 24.17 73 THR H CA 1
ATOM 9398 C C . THR H 2 44 ? -3.758 -58.023 49.252 1.00 23.83 73 THR H C 1
ATOM 9399 O O . THR H 2 44 ? -4.930 -57.635 49.341 1.00 22.76 73 THR H O 1
ATOM 9403 N N . HIS H 2 45 ? -2.769 -57.541 50.011 1.00 23.04 74 HIS H N 1
ATOM 9404 C CA . HIS H 2 45 ? -3.023 -56.492 51.003 1.00 23.30 74 HIS H CA 1
ATOM 9405 C C . HIS H 2 45 ? -3.295 -55.156 50.308 1.00 23.67 74 HIS H C 1
ATOM 9406 O O . HIS H 2 45 ? -4.327 -54.511 50.546 1.00 23.39 74 HIS H O 1
ATOM 9413 N N . ARG H 2 46 ? -2.374 -54.754 49.438 1.00 25.29 75 ARG H N 1
ATOM 9414 C CA . ARG H 2 46 ? -2.504 -53.491 48.726 1.00 26.30 75 ARG H CA 1
ATOM 9415 C C . ARG H 2 46 ? -3.840 -53.362 48.008 1.00 26.53 75 ARG H C 1
ATOM 9416 O O . ARG H 2 46 ? -4.437 -52.283 47.996 1.00 28.09 75 ARG H O 1
ATOM 9424 N N . LYS H 2 47 ? -4.313 -54.454 47.414 1.00 27.08 76 LYS H N 1
ATOM 9425 C CA . LYS H 2 47 ? -5.579 -54.424 46.687 1.00 27.38 76 LYS H CA 1
ATOM 9426 C C . LYS H 2 47 ? -6.771 -54.336 47.638 1.00 23.73 76 LYS H C 1
ATOM 9427 O O . LYS H 2 47 ? -7.790 -53.707 47.339 1.00 24.72 76 LYS H O 1
ATOM 9433 N N . ALA H 2 48 ? -6.636 -54.963 48.795 1.00 20.60 77 ALA H N 1
ATOM 9434 C CA . ALA H 2 48 ? -7.710 -54.951 49.760 1.00 17.40 77 ALA H CA 1
ATOM 9435 C C . ALA H 2 48 ? -7.737 -53.588 50.449 1.00 17.64 77 ALA H C 1
ATOM 9436 O O . ALA H 2 48 ? -8.793 -52.959 50.603 1.00 17.28 77 ALA H O 1
ATOM 9438 N N . GLN H 2 49 ? -6.577 -53.112 50.860 1.00 18.29 78 GLN H N 1
ATOM 9439 C CA . GLN H 2 49 ? -6.558 -51.822 51.516 1.00 20.78 78 GLN H CA 1
ATOM 9440 C C . GLN H 2 49 ? -7.141 -50.765 50.580 1.00 20.98 78 GLN H C 1
ATOM 9441 O O . GLN H 2 49 ? -8.062 -50.029 50.947 1.00 20.77 78 GLN H O 1
ATOM 9447 N N . ARG H 2 50 ? -6.605 -50.689 49.370 1.00 19.38 79 ARG H N 1
ATOM 9448 C CA . ARG H 2 50 ? -7.088 -49.692 48.442 1.00 21.37 79 ARG H CA 1
ATOM 9449 C C . ARG H 2 50 ? -8.594 -49.833 48.262 1.00 20.03 79 ARG H C 1
ATOM 9450 O O . ARG H 2 50 ? -9.314 -48.840 48.253 1.00 18.65 79 ARG H O 1
ATOM 9458 N N . ALA H 2 51 ? -9.074 -51.066 48.150 1.00 15.26 80 ALA H N 1
ATOM 9459 C CA . ALA H 2 51 ? -10.494 -51.259 47.922 1.00 15.66 80 ALA H CA 1
ATOM 9460 C C . ALA H 2 51 ? -11.302 -50.655 49.071 1.00 17.59 80 ALA H C 1
ATOM 9461 O O . ALA H 2 51 ? -12.223 -49.874 48.831 1.00 17.68 80 ALA H O 1
ATOM 9463 N N . VAL H 2 52 ? -10.941 -50.990 50.308 1.00 19.54 81 VAL H N 1
ATOM 9464 C CA . VAL H 2 52 ? -11.642 -50.468 51.486 1.00 20.66 81 VAL H CA 1
ATOM 9465 C C . VAL H 2 52 ? -11.590 -48.950 51.539 1.00 24.92 81 VAL H C 1
ATOM 9466 O O . VAL H 2 52 ? -12.559 -48.290 51.925 1.00 26.02 81 VAL H O 1
ATOM 9470 N N . ASN H 2 53 ? -10.459 -48.400 51.130 1.00 33.54 82 ASN H N 1
ATOM 9471 C CA . ASN H 2 53 ? -10.279 -46.960 51.138 1.00 37.81 82 ASN H CA 1
ATOM 9472 C C . ASN H 2 53 ? -11.054 -46.165 50.079 1.00 40.76 82 ASN H C 1
ATOM 9473 O O . ASN H 2 53 ? -11.201 -44.943 50.220 1.00 42.59 82 ASN H O 1
ATOM 9478 N N . LEU H 2 54 ? -11.560 -46.833 49.036 1.00 42.28 83 LEU H N 1
ATOM 9479 C CA . LEU H 2 54 ? -12.321 -46.140 47.989 1.00 43.28 83 LEU H CA 1
ATOM 9480 C C . LEU H 2 54 ? -13.813 -46.040 48.309 1.00 43.40 83 LEU H C 1
ATOM 9481 O O . LEU H 2 54 ? -14.577 -45.378 47.609 1.00 43.39 83 LEU H O 1
ATOM 9486 N N . ILE H 2 55 ? -14.245 -46.728 49.353 1.00 42.45 84 ILE H N 1
ATOM 9487 C CA . ILE H 2 55 ? -15.637 -46.628 49.763 1.00 40.55 84 ILE H CA 1
ATOM 9488 C C . ILE H 2 55 ? -15.699 -45.197 50.330 1.00 41.35 84 ILE H C 1
ATOM 9489 O O . ILE H 2 55 ? -15.364 -44.962 51.491 1.00 40.04 84 ILE H O 1
ATOM 9494 N N . HIS H 2 56 ? -16.097 -44.243 49.489 1.00 41.66 85 HIS H N 1
ATOM 9495 C CA . HIS H 2 56 ? -16.139 -42.837 49.884 1.00 41.90 85 HIS H CA 1
ATOM 9496 C C . HIS H 2 56 ? -16.960 -42.516 51.126 1.00 41.57 85 HIS H C 1
ATOM 9497 O O . HIS H 2 56 ? -16.602 -41.614 51.881 1.00 43.22 85 HIS H O 1
ATOM 9499 N N . PHE H 2 57 ? -18.055 -43.238 51.337 1.00 41.40 86 PHE H N 1
ATOM 9500 C CA . PHE H 2 57 ? -18.914 -43.006 52.501 1.00 41.66 86 PHE H CA 1
ATOM 9501 C C . PHE H 2 57 ? -18.224 -43.468 53.790 1.00 40.76 86 PHE H C 1
ATOM 9502 O O . PHE H 2 57 ? -18.323 -44.629 54.193 1.00 38.49 86 PHE H O 1
ATOM 9510 N N . GLN H 2 58 ? -17.526 -42.531 54.426 1.00 40.71 87 GLN H N 1
ATOM 9511 C CA . GLN H 2 58 ? -16.782 -42.786 55.651 1.00 42.55 87 GLN H CA 1
ATOM 9512 C C . GLN H 2 58 ? -17.594 -43.403 56.792 1.00 43.99 87 GLN H C 1
ATOM 9513 O O . GLN H 2 58 ? -17.041 -44.108 57.645 1.00 40.17 87 GLN H O 1
ATOM 9519 N N . HIS H 2 59 ? -18.901 -43.158 56.795 1.00 47.86 88 HIS H N 1
ATOM 9520 C CA . HIS H 2 59 ? -19.776 -43.680 57.847 1.00 51.26 88 HIS H CA 1
ATOM 9521 C C . HIS H 2 59 ? -20.302 -45.103 57.614 1.00 50.57 88 HIS H C 1
ATOM 9522 O O . HIS H 2 59 ? -21.129 -45.587 58.383 1.00 50.96 88 HIS H O 1
ATOM 9529 N N . SER H 2 60 ? -19.823 -45.764 56.561 1.00 49.23 89 SER H N 1
ATOM 9530 C CA . SER H 2 60 ? -20.235 -47.132 56.251 1.00 50.10 89 SER H CA 1
ATOM 9531 C C . SER H 2 60 ? -19.662 -48.112 57.263 1.00 50.40 89 SER H C 1
ATOM 9532 O O . SER H 2 60 ? -18.447 -48.260 57.385 1.00 48.22 89 SER H O 1
ATOM 9535 N N . TYR H 2 61 ? -20.550 -48.789 57.979 1.00 52.31 90 TYR H N 1
ATOM 9536 C CA . TYR H 2 61 ? -20.146 -49.758 58.992 1.00 53.56 90 TYR H CA 1
ATOM 9537 C C . TYR H 2 61 ? -19.416 -50.916 58.333 1.00 50.34 90 TYR H C 1
ATOM 9538 O O . TYR H 2 61 ? -18.496 -51.490 58.909 1.00 50.01 90 TYR H O 1
ATOM 9547 N N . GLU H 2 62 ? -19.838 -51.261 57.124 1.00 48.58 91 GLU H N 1
ATOM 9548 C CA . GLU H 2 62 ? -19.191 -52.340 56.402 1.00 46.45 91 GLU H CA 1
ATOM 9549 C C . GLU H 2 62 ? -17.727 -51.976 56.190 1.00 43.13 91 GLU H C 1
ATOM 9550 O O . GLU H 2 62 ? -16.832 -52.804 56.391 1.00 42.29 91 GLU H O 1
ATOM 9556 N N . LYS H 2 63 ? -17.497 -50.722 55.805 1.00 40.26 92 LYS H N 1
ATOM 9557 C CA . LYS H 2 63 ? -16.149 -50.205 55.577 1.00 37.65 92 LYS H CA 1
ATOM 9558 C C . LYS H 2 63 ? -15.306 -50.413 56.845 1.00 36.47 92 LYS H C 1
ATOM 9559 O O . LYS H 2 63 ? -14.143 -50.815 56.776 1.00 36.02 92 LYS H O 1
ATOM 9565 N N . LYS H 2 64 ? -15.897 -50.148 58.004 1.00 36.93 93 LYS H N 1
ATOM 9566 C CA . LYS H 2 64 ? -15.174 -50.299 59.247 1.00 37.44 93 LYS H CA 1
ATOM 9567 C C . LYS H 2 64 ? -15.015 -51.780 59.573 1.00 38.48 93 LYS H C 1
ATOM 9568 O O . LYS H 2 64 ? -13.934 -52.233 59.961 1.00 40.67 93 LYS H O 1
ATOM 9570 N N . LYS H 2 65 ? -16.080 -52.549 59.393 1.00 39.58 94 LYS H N 1
ATOM 9571 C CA . LYS H 2 65 ? -16.010 -53.973 59.692 1.00 38.25 94 LYS H CA 1
ATOM 9572 C C . LYS H 2 65 ? -14.921 -54.613 58.848 1.00 35.65 94 LYS H C 1
ATOM 9573 O O . LYS H 2 65 ? -14.198 -55.480 59.328 1.00 34.48 94 LYS H O 1
ATOM 9579 N N . LEU H 2 66 ? -14.793 -54.175 57.594 1.00 33.90 95 LEU H N 1
ATOM 9580 C CA . LEU H 2 66 ? -13.755 -54.717 56.695 1.00 32.36 95 LEU H CA 1
ATOM 9581 C C . LEU H 2 66 ? -12.336 -54.232 57.056 1.00 30.03 95 LEU H C 1
ATOM 9582 O O . LEU H 2 66 ? -11.366 -54.961 56.854 1.00 26.91 95 LEU H O 1
ATOM 9587 N N . GLN H 2 67 ? -12.234 -53.006 57.586 1.00 28.73 96 GLN H N 1
ATOM 9588 C CA . GLN H 2 67 ? -10.950 -52.414 57.960 1.00 28.19 96 GLN H CA 1
ATOM 9589 C C . GLN H 2 67 ? -10.371 -53.205 59.118 1.00 29.56 96 GLN H C 1
ATOM 9590 O O . GLN H 2 67 ? -9.157 -53.387 59.232 1.00 27.50 96 GLN H O 1
ATOM 9596 N N . ARG H 2 68 ? -11.260 -53.671 59.986 1.00 30.08 97 ARG H N 1
ATOM 9597 C CA . ARG H 2 68 ? -10.836 -54.455 61.123 1.00 31.83 97 ARG H CA 1
ATOM 9598 C C . ARG H 2 68 ? -10.160 -55.709 60.603 1.00 32.07 97 ARG H C 1
ATOM 9599 O O . ARG H 2 68 ? -9.056 -56.044 61.027 1.00 33.25 97 ARG H O 1
ATOM 9607 N N . GLN H 2 69 ? -10.812 -56.386 59.666 1.00 30.52 98 GLN H N 1
ATOM 9608 C CA . GLN H 2 69 ? -10.254 -57.615 59.115 1.00 31.21 98 GLN H CA 1
ATOM 9609 C C . GLN H 2 69 ? -8.845 -57.458 58.557 1.00 30.05 98 GLN H C 1
ATOM 9610 O O . GLN H 2 69 ? -7.957 -58.266 58.837 1.00 30.43 98 GLN H O 1
ATOM 9616 N N . ILE H 2 70 ? -8.641 -56.418 57.767 1.00 29.58 99 ILE H N 1
ATOM 9617 C CA . ILE H 2 70 ? -7.341 -56.189 57.179 1.00 29.19 99 ILE H CA 1
ATOM 9618 C C . ILE H 2 70 ? -6.303 -56.102 58.296 1.00 29.19 99 ILE H C 1
ATOM 9619 O O . ILE H 2 70 ? -5.279 -56.800 58.281 1.00 30.80 99 ILE H O 1
ATOM 9624 N N . ASP H 2 71 ? -6.605 -55.270 59.283 1.00 28.93 100 ASP H N 1
ATOM 9625 C CA . ASP H 2 71 ? -5.721 -55.059 60.405 1.00 31.73 100 ASP H CA 1
ATOM 9626 C C . ASP H 2 71 ? -5.429 -56.352 61.135 1.00 30.70 100 ASP H C 1
ATOM 9627 O O . ASP H 2 71 ? -4.292 -56.592 61.559 1.00 31.60 100 ASP H O 1
ATOM 9632 N N . LEU H 2 72 ? -6.453 -57.182 61.298 1.00 30.66 101 LEU H N 1
ATOM 9633 C CA . LEU H 2 72 ? -6.270 -58.459 61.976 1.00 29.74 101 LEU H CA 1
ATOM 9634 C C . LEU H 2 72 ? -5.226 -59.272 61.228 1.00 28.65 101 LEU H C 1
ATOM 9635 O O . LEU H 2 72 ? -4.255 -59.747 61.827 1.00 29.47 101 LEU H O 1
ATOM 9640 N N . VAL H 2 73 ? -5.410 -59.403 59.918 1.00 25.72 102 VAL H N 1
ATOM 9641 C CA . VAL H 2 73 ? -4.479 -60.169 59.100 1.00 26.19 102 VAL H CA 1
ATOM 9642 C C . VAL H 2 73 ? -3.125 -59.519 59.260 1.00 26.67 102 VAL H C 1
ATOM 9643 O O . VAL H 2 73 ? -2.149 -60.177 59.593 1.00 29.60 102 VAL H O 1
ATOM 9647 N N . LEU H 2 74 ? -3.070 -58.214 59.048 1.00 26.67 103 LEU H N 1
ATOM 9648 C CA . LEU H 2 74 ? -1.812 -57.495 59.172 1.00 28.74 103 LEU H CA 1
ATOM 9649 C C . LEU H 2 74 ? -1.098 -57.706 60.503 1.00 31.29 103 LEU H C 1
ATOM 9650 O O . LEU H 2 74 ? 0.117 -57.913 60.528 1.00 31.62 103 LEU H O 1
ATOM 9652 N N . LYS H 2 75 ? -1.848 -57.670 61.605 1.00 33.51 104 LYS H N 1
ATOM 9653 C CA . LYS H 2 75 ? -1.265 -57.825 62.950 1.00 36.27 104 LYS H CA 1
ATOM 9654 C C . LYS H 2 75 ? -0.587 -59.161 63.261 1.00 37.44 104 LYS H C 1
ATOM 9655 O O . LYS H 2 75 ? 0.558 -59.193 63.730 1.00 35.94 104 LYS H O 1
ATOM 9657 N N . TYR H 2 76 ? -1.299 -60.253 62.990 1.00 38.49 105 TYR H N 1
ATOM 9658 C CA . TYR H 2 76 ? -0.810 -61.594 63.291 1.00 38.72 105 TYR H CA 1
ATOM 9659 C C . TYR H 2 76 ? -0.205 -62.360 62.106 1.00 38.88 105 TYR H C 1
ATOM 9660 O O . TYR H 2 76 ? -0.095 -63.590 62.131 1.00 38.96 105 TYR H O 1
ATOM 9669 N N . ASN H 2 77 ? 0.208 -61.645 61.075 1.00 38.16 106 ASN H N 1
ATOM 9670 C CA . ASN H 2 77 ? 0.772 -62.328 59.941 1.00 40.18 106 ASN H CA 1
ATOM 9671 C C . ASN H 2 77 ? 1.836 -61.530 59.243 1.00 42.35 106 ASN H C 1
ATOM 9672 O O . ASN H 2 77 ? 1.749 -60.317 59.137 1.00 43.14 106 ASN H O 1
ATOM 9677 N N . THR H 2 78 ? 2.841 -62.243 58.759 1.00 45.65 107 THR H N 1
ATOM 9678 C CA . THR H 2 78 ? 3.938 -61.668 57.996 1.00 47.85 107 THR H CA 1
ATOM 9679 C C . THR H 2 78 ? 3.491 -61.915 56.567 1.00 47.82 107 THR H C 1
ATOM 9680 O O . THR H 2 78 ? 3.639 -63.011 56.049 1.00 43.58 107 THR H O 1
ATOM 9684 N N . LEU H 2 79 ? 2.924 -60.893 55.945 1.00 51.15 108 LEU H N 1
ATOM 9685 C CA . LEU H 2 79 ? 2.424 -61.008 54.581 1.00 55.37 108 LEU H CA 1
ATOM 9686 C C . LEU H 2 79 ? 3.447 -61.428 53.541 1.00 59.93 108 LEU H C 1
ATOM 9687 O O . LEU H 2 79 ? 4.640 -61.158 53.680 1.00 58.96 108 LEU H O 1
ATOM 9692 N N . LYS H 2 80 ? 2.949 -62.099 52.502 1.00 64.60 109 LYS H N 1
ATOM 9693 C CA . LYS H 2 80 ? 3.766 -62.599 51.393 1.00 69.91 109 LYS H CA 1
ATOM 9694 C C . LYS H 2 80 ? 4.782 -63.646 51.846 1.00 72.07 109 LYS H C 1
ATOM 9695 O O . LYS H 2 80 ? 4.858 -64.700 51.175 1.00 73.04 109 LYS H O 1
#

CATH classification: 1.50.10.20

B-factor: mean 48.49, std 21.86, range [6.78, 124.47]

Sequence (1344 aa):
KHLIVTPSGAGEQNMIGMTPTVIAVHYLDETEQWEKFGLEKRQGALELIKKGYTQQLAFRQPSSAFAAFVKRAPSTWLTAYVVKVFSLAVNLIAIDSQVLCGAVKWLILEKQKPDGVFQEDAPVIHQEMIGGLRNNNEKDMALTAFVLISLQEAKDICEEQVNSLPGSITKAGDFLEANYMNLQRSYTVAIAGYALAQMGPLLNKFLTTAKDKNRWEDPGKQLYNVEATSYALLALLQLKDFDFVPPVVRWLNEQGYGSTQATFMVFQALAQYQKDANKKVVDAQKAVELFKRTRTVATHRKAQRAVNLIHFQHSYEKKKLQRQIDLVLKYNTLKKHLIVTPSGAGEQNMIGMTPTVIAVHYLDETEQWEKFGLEKRQGALELIKKGYTQQLAFRQPSSAFAAFVKRAPSTWLTAYVVKVFSLAVNLIAIDSQVLCGAVKWLILEKQKPDGVFQEDAPVIHQEMIGGLRNNNEKDMALTAFVLISLQEAKDICEEQVNSLPGSITKAGDFLEANYMNLQRSYTVAIAGYAKGPLLNKFLTTAKDKNRWEDPKQLYNVEATSYALLALLQLKDFDFVPPVVRWLNEQGGYGSTQATFMVFQALAQYQKDAPNKKVVDAQKAVELFKRTRTVATHRKAQRAVNLIHFQHSYEKKKLQRQIDLVLKYNTLKAERLKHLIVTPSGAGEQNMIGMTPTVIAVHYLDETEQWEKFGLEKRQGALELIKKGYTQQLAFRQPSSAFAAFVKRAPSTWLTAYVVKVFSLAVNLIAIDSQVLCGAVKWLILEKQKPDFQEDAPVIHQEMIGGLRNEKDMALTAFVLISLQEAKDICEEQVNSLPGSITKAGDFLEANYMNLQRSYTVAIAGYAGPLLNKFLTTAKDNRWEDPGKQLYNVEATSYALLALLKDFDFVPPVVRWLNEQRYYGGGYGSTQATFMVFQALAQYQKDAPNKKVVDAQKAVELFKRTRTVATHRKAQRAVNLIHFQHSYEKKKLQRQIDLVLKYNTLKAERLKHLIVTPSGAGEQNMIGMTPTVIAVHYLDETEQWEKFGLEKRQGALELIKKGYTQQLAFRQPSSAFAAFVKRAPSTWLTAYVVKVFSLAVNLIAIDSQVLCGAVKWLILEKQKPDGVFQEDAPVIHQEMIGGLRNNNEKDMALTAFVLISLQEAKDICEEQVNSLPGSITKAGDFLEANYMNLQRSYTVAIAGYAQMGRLKGPLLNKFLTTAKDRWEDPGKQLYNVEATSYALLALLQKDFFVPPVVRWLNEQRYYGGGYGSTQATFMVFQALAQYQKDANKKVVDAQKAVELFKRTRTVATHRKAQRAVNLIHFQHSYEKKKLQRQIDLVLKYNTLK

Secondary structure (DSSP, 8-state):
--------SSTTHHHHHHHHHHHHHHHHHHTT-HHHH-TTHHHHHHHHHHHHHHHHHTTB-TTS-B-SSTTSPP-HHHHHHHHHHHHHGGGTS---HHHHHHHHHHHHHTTEETTTEE--SS--S-GGGGGGGGS-SSHHHHHHHHHHHHHHHTHHHHTTT-SHHHHHHHHHHHHHHHTSTT---HHHHHHHHHHHHT--HHHHHHHHTSBTTTB---SS-HHHHHHHHHHHHHHHHHTT-TTSHHHHHHHHHT---S-HHHHHHHHHHHHHHHHH-/-HHHHHHHHHHHHHHHH--HHHHHHHHHHHHH---TT-HHHHHHHHHHHHHHHH----/-TT-----SSTTHHHHTTHHHHHHHHHIIIII-STTT-GGGHHHHHHHHHHHHHHHHTTB-TTS-B-SSTTSPPPHHHHHHHHHHHHHTTTTS---HHHHHHHHHHHHHHHB-TTS-B--SS--S-GGGSGGGG-STTHHHHHHHHHHHHHHHTHHHHTTT-SSHHHHHHHHHHHHHHTGGG---HHHHHHHHH--HHHHHTTTTTSGGGS------HHHHHHHHHHHHHHHHHTT-TTTHHHHHHHHTT--TTT-HHHHHHHHHHHHHHHTT--/-HHHHHHHHHHHHHHHH-SHHHHHHHHHHHHH---SS-HHHHHHHHHHHHHHHH----/--S-SS------SSTTHHHHHHHHHHHHHHHHHHTT-GGGT-HHHHHHHHHHHHHHHHHHHTTB-TTS-B-SSTTSPP-HHHHHHHHHHHHHHTTTS---HHHHHHHHHHHHHHH-------SS--S-GGGGGGGG--HHHHHHHHHHHHHHHHHHHHSTT-SSHHHHHHHTTTTGGGSGGG---HHHHHHHHH--TTHHHHHHTS-------SS-HHHHHHHHHHHHHHH---TTTHHHHHHHHHHT-----STT-HHHHHHHHHHHHHHHHH--/-HHHHHHHHHHHHHHHH-SHHHHHHHHHHHHT---TT-HHHHHHHHHHHHHHHH----/-TT-GGG-----SSTTHHHHHHHHHHHHHHHHHHTT-STTT-GGGHHHHHHHHHHHHHHHHTT--TTS---SSTTSPPPHHHHHHHHHHHHHTTTTS---HHHHHHHHHHHHHHHB-TT--B--SS--S-GGGGGGGG-SSSHHHHHHHHHHHHHHHTHHHHTTT-TTSHHHHHHHHHHHHHHHTT--SHHHHHHHHH---S-S-HHHHHHHHHHS------SS-HHHHHHHHHHHHHHHT-----HHHHHHHHHHT-----STT-HHHHHHHHHHHHHHHHH-/-HHHHHHHHHHHHHHHH-SHHHHHHHHHHHHT---TT-HHHHHHHHHHHHHHHH----